Protein AF-A0A812NFX2-F1 (afdb_monomer_lite)

Foldseek 3Di:
DDDDPVVVVVVVVVVVLVVVLVVVLVVDDLVRLLVQLVVLQVVLVVCVVVVVLVSSLSSLVSSCVSQVPDDPVCLQSSLVRLLVSLLSNLVSCVVVVVLVVSLVSLVVNVVLVPPPPHPDDLVSNLSSLQSNLSSCVVVVVLVSSLVSLVSSCVSPVPDPVSVVSNVVSVVSVVVVVVVVVVVVVVPPDDDDDPPVVVVVVVVVVVVVVVVVVVVVVVVVVVVVVVVVVVVVVVVVVVVVVVPPDPVVVVLLVVLLVLAAPDQFLAKWAFLLVCCAPNRVLLQPLCPVVDALQVRIGRDQFAAEEEFEDNPDHSNLQSLQSLCVQQLVVLLVQLQVQLLVQLVCLLVPVDFFCWDFDQQVVRDTDTFGFDCRSLVRSVVSSVCSSRPPGGRGIYDDLRHSQTPPDPVSNVSSLSSLSNRLLRYQEYEYADDLCQLLALVSLLSLLSSCLSCVVPPDHHYHYAYSNQSVVLQLLLVLLLVVLVCVRPCVPPHDPVSVVVNLVVLLVSLLVVLVVLLVLLVSLVVVLVCLQVPASVSHDDPQVVVDDDPPDDDPGPSVSSLSSCCSRQVHSVSSSVCSSPVVSVVSCVNSPLPNDDLVSQLSSNSSLLSSLSSVLSRCSSSVNPVVSVLSNLLSCLCSNFVVVLLVLVLSLLSNVDHDDPDPVVNSVSSSVSSVVSSVSVVVLVVQLVVLCVVPVVNSNRSSVVSSVVRVVSRCVSVVCSVVDPPPCVVVVVVCVVVVVVVVVVVVVLVVVLVVVQVVCVVVVHDRDPDSVVSVVVVVVVVVVVVVVVVVVVVVVVVVVVVVVVVVVVVVVVVVVVVVVVVVVDPDPDPDPDDDPLRVLVVVLVVVVVVCVVVVPDPDDDDDPVVVVVPPPDPPVPVVVVVVVVVSVVSPDDDDDDDDDDDDDAFEEAEAAAPVVVVVDPPDDDDDDDDDDDDDDDDDPDFDWDDDDDDDPPPDDDPDDDDDDPPPPPHDYTYGDDHDDDQDVSLVVSLVVVVVCVVVVGDYDYDPVRCPDLSSLLSQLVVVVVVVDQLVRSQVVVCVVPVPDDRDPVSSVSSVVVCVVPPD

Sequence (1060 aa):
MTRSFQDYQKEKQEREWKEKVQSRKEAMNNAQRVSRATEFKTIGNDKFKSGNLLEARDYYREAVIYVEDLVDARRKEKVELLMPLYANLAQVYLRVEEHSAAEDVCNKALTLAEVPRNNVSSSLRAKAHFRRAVARRVLGKAEEARDDLQTVLKMQPDHAEVQKELAAVRAILSDRAKQAKEAWGGFLQRPAADKEAREERDRKAQEKRQKAAERRQERLRKAEERQQMQVRVLDDEKSARAHLNPHMKHLAEFISRMTAIRPEIQRSTRAASVLWGLGHILRDGGTSGKSFYHLSRVAEALDEFWSHSWQEHAWRKIAALVVLKNGPAAAVLGTLAALIAAALKSAGFLPGYVKPSIDHVGHHHYYEFSLWALGAGVLGACLTLVFWRSQSSVFLDKVCINQEDDQLKAEGILSIGGFLRSSKSLLVLWDPTYVQRLWCVFEYAAFVKSHEDQKKMLLKIRPTFLGPCTLAIAFGSMVVMITELVIHTFFDHHGLLAFAGVGVVGFFFGTAAFQNYYDSVRQLQVVLANFKLDETKCTCCEMGHDEEEEPQCDRQVVMECVHRWFGSVESFEKVVCTTVSAGLTSQLGQYSFPYRWLLGATTPILWAQLDMVAARFKGGDNHGGVVAFILALAMWLVAFPTVFVCWVCLASMLRRTRYRVLDFLLTLSATIITVGLAAGMHFYQLLCNHLFHDDHLSGVLLFFGTFLAAALDAFEKLSKGKMLYEAREREMEPVRKKELEKTQTLELEQKLLNIIDECKGKPKTEKLEDFMKQREARAWDQSAELDQKKKVLEKVKKEEQWSQDDAWRDQRLEHRKQIQARGQVQTPQMWEAKQVDRWCQQRLRDLLVPLTVQAESPLPSELSAVLEDTKGLGQHIHSVKQSLRAMSAPAADDEALLPSLVAPGLYLGTAEHARCRCALHEYERPLDPSEGCAPIRAIINVSSTEPNHFANANPANAELDDDERSLCFQYHRCILEDGEQALAQAACFAEQQLRAKRPLLVHEGAEQSGQASAVIAALLVRQQWTADEAVKAIQKRRPCASPSSAVLASLARLETENGN

Radius of gyration: 44.45 Å; chains: 1; bounding box: 85×105×127 Å

Secondary structure (DSSP, 8-state):
-PPPHHHHHHHHHHHHHHHHHHHHHHTS-HHHHHHHHHHHHHHHHHHHHTT-HHHHHHHHHHHHHHHTT--GGGHHHHHHHHHHHHHHHHHHHHHTT-HHHHHHHHHHHHHHHHSTTS---HHHHHHHHHHHHHHHHHTT-HHHHHHHHHHHHHH-TT-HHHHHHHHHHHHHHHHHHHHHHHHHHTTS---S-TTHHHHHHHHHHHHHHHHHHHHHHHHHHHHHHHHHHHHHHHHHHHHHHTT--HHHHHHHHHHHTT--SSGGG-EEEEHHHHHHHHHHHHH--STT----GGG-EE-S-BSEEEEE-SSS-HHHHHHHHHHHHHHHHHHHHHHHHHHHHHHHHHHT-S--EEEEEE-TTS-EEEEEE-SHHHHHHHHHHHHHHHH-----EEE-HHHHS-SS-HHHHHHHHHTHHHHHHTBSEEEEEE-TTGGGBHHHHHHHHHHHHHTTT-TT-EEEEEETTHHHHHHHHHHHHHHHHHHHHHHHHH--HHHHHHHHHHHHHHHHHHHHHHHHHHHHHHHHHHHHHT--STTSB-HHHHT---TTS----HHHHHHHHHHHHHSSHHHHHHHIIIIIHHHHHHHHHS-SS-HHHHHHHTHHHHHHHHHHHHHHHHTT-HHHHHHHHHHHHHIIIIIHHHHHHHHHHHHHHS---S-HHHHHHHHHHHHHHHHHHHHHHHHHHHHHHHHTSS-HHHHHHHHHHHHHHHHHHHHHHHHH-S-HHHHHHHHHHHHHHHHHHHHHHHHHHHHHHHHHHHHTTPPP--SHHHHHHHHHHHHHHHHHHHHHHHHHHHHHHHHHHHHHHHHHHHHHHHHHHHHHH--S----S---HHHHHHHHHHHHHHHHSGGGT---SPPPHHHHHHHSS-TTHHHHHHHHHHHHHHHTS--------PPP----EE----HHHHHTS--------------------------S-S--TT--S-TTS----GGGTT--PPEE-----STTHHHHHHHHHHHHHHHTTPPP---TTGGG-HHHHHHHHHHHHTTT--HHHHHHHHHHH-TT----HHHHHHHHHHHHH---

Structure (mmCIF, N/CA/C/O backbone):
data_AF-A0A812NFX2-F1
#
_entry.id   AF-A0A812NFX2-F1
#
loop_
_atom_site.group_PDB
_atom_site.id
_atom_site.type_symbol
_atom_site.label_atom_id
_atom_site.label_alt_id
_atom_site.label_comp_id
_atom_site.label_asym_id
_atom_site.label_entity_id
_atom_site.label_seq_id
_atom_site.pdbx_PDB_ins_code
_atom_site.Cartn_x
_atom_site.Cartn_y
_atom_site.Cartn_z
_atom_site.occupancy
_atom_site.B_iso_or_equiv
_atom_site.auth_seq_id
_atom_site.auth_comp_id
_atom_site.auth_asym_id
_atom_site.auth_atom_id
_atom_site.pdbx_PDB_model_num
ATOM 1 N N . MET A 1 1 ? -33.676 12.370 26.900 1.00 40.47 1 MET A N 1
ATOM 2 C CA . MET A 1 1 ? -34.423 13.572 26.467 1.00 40.47 1 MET A CA 1
ATOM 3 C C . MET A 1 1 ? -34.446 13.587 24.953 1.00 40.47 1 MET A C 1
ATOM 5 O O . MET A 1 1 ? -33.394 13.707 24.341 1.00 40.47 1 MET A O 1
ATOM 9 N N . THR A 1 2 ? -35.612 13.383 24.354 1.00 40.31 2 THR A N 1
ATOM 10 C CA . THR A 1 2 ? -35.827 13.489 22.906 1.00 40.31 2 THR A CA 1
ATOM 11 C C . THR A 1 2 ? -35.716 14.956 22.485 1.00 40.31 2 THR A C 1
ATOM 13 O O . THR A 1 2 ? -36.439 15.799 23.013 1.00 40.31 2 THR A O 1
ATOM 16 N N . ARG A 1 3 ? -34.775 15.269 21.582 1.00 54.91 3 ARG A N 1
ATOM 17 C CA . ARG A 1 3 ? -34.592 16.617 21.008 1.00 54.91 3 ARG A CA 1
ATOM 18 C C . ARG A 1 3 ? -35.881 17.069 20.318 1.00 54.91 3 ARG A C 1
ATOM 20 O O . ARG A 1 3 ? -36.494 16.275 19.606 1.00 54.91 3 ARG A O 1
ATOM 27 N N . SER A 1 4 ? -36.282 18.327 20.508 1.00 69.69 4 SER A N 1
ATOM 28 C CA . SER A 1 4 ? -37.483 18.849 19.855 1.00 69.69 4 SER A CA 1
ATOM 29 C C . SER A 1 4 ? -37.223 19.104 18.365 1.00 69.69 4 SER A C 1
ATOM 31 O O . SER A 1 4 ? -36.119 19.472 17.956 1.00 69.69 4 SER A O 1
ATOM 33 N N . PHE A 1 5 ? -38.252 18.941 17.532 1.00 63.00 5 PHE A N 1
ATOM 34 C CA . PHE A 1 5 ? -38.177 19.250 16.099 1.00 63.00 5 PHE A CA 1
ATOM 35 C C . PHE A 1 5 ? -37.795 20.719 15.839 1.00 63.00 5 PHE A C 1
ATOM 37 O O . PHE A 1 5 ? -37.120 21.024 14.859 1.00 63.00 5 PHE A O 1
ATOM 44 N N . GLN A 1 6 ? -38.165 21.630 16.743 1.00 66.06 6 GLN A N 1
ATOM 45 C CA . GLN A 1 6 ? -37.814 23.047 16.646 1.00 66.06 6 GLN A CA 1
ATOM 46 C C . GLN A 1 6 ? -36.313 23.289 16.856 1.00 66.06 6 GLN A C 1
ATOM 48 O O . GLN A 1 6 ? -35.727 24.102 16.140 1.00 66.06 6 GLN A O 1
ATOM 53 N N . ASP A 1 7 ? -35.673 22.548 17.765 1.00 70.75 7 ASP A N 1
ATOM 54 C CA . ASP A 1 7 ? -34.221 22.628 17.976 1.00 70.75 7 ASP A CA 1
ATOM 55 C C . ASP A 1 7 ? -33.459 22.095 16.759 1.00 70.75 7 ASP A C 1
ATOM 57 O O . ASP A 1 7 ? -32.489 22.706 16.312 1.00 70.75 7 ASP A O 1
ATOM 61 N N . TYR A 1 8 ? -33.959 21.011 16.157 1.00 71.06 8 TYR A N 1
ATOM 62 C CA . TYR A 1 8 ? -33.409 20.470 14.914 1.00 71.06 8 TYR A CA 1
ATOM 63 C C . TYR A 1 8 ? -33.505 21.472 13.750 1.00 71.06 8 TYR A C 1
ATOM 65 O O . TYR A 1 8 ? -32.538 21.644 13.007 1.00 71.06 8 TYR A O 1
ATOM 73 N N . GLN A 1 9 ? -34.640 22.166 13.596 1.00 68.69 9 GLN A N 1
ATOM 74 C CA . GLN A 1 9 ? -34.814 23.176 12.544 1.00 68.69 9 GLN A CA 1
ATOM 75 C C . GLN A 1 9 ? -33.893 24.387 12.748 1.00 68.69 9 GLN A C 1
ATOM 77 O O . GLN A 1 9 ? -33.271 24.841 11.788 1.00 68.69 9 GLN A O 1
ATOM 82 N N . LYS A 1 10 ? -33.733 24.869 13.988 1.00 74.62 10 LYS A N 1
ATOM 83 C CA . LYS A 1 10 ? -32.780 25.947 14.309 1.00 74.62 10 LYS A CA 1
ATOM 84 C C . LYS A 1 10 ? -31.335 25.535 14.012 1.00 74.62 10 LYS A C 1
ATOM 86 O O . LYS A 1 10 ? -30.598 26.296 13.392 1.00 74.62 10 LYS A O 1
ATOM 91 N N . GLU A 1 11 ? -30.939 24.316 14.380 1.00 79.31 11 GLU A N 1
ATOM 92 C CA . GLU A 1 11 ? -29.601 23.779 14.095 1.00 79.31 11 GLU A CA 1
ATOM 93 C C . GLU A 1 11 ? -29.364 23.579 12.588 1.00 79.31 11 GLU A C 1
ATOM 95 O O . GLU A 1 11 ? -28.253 23.771 12.090 1.00 79.31 11 GLU A O 1
ATOM 100 N N . LYS A 1 12 ? -30.403 23.202 11.834 1.00 79.38 12 LYS A N 1
ATOM 101 C CA . LYS A 1 12 ? -30.345 23.104 10.372 1.00 79.38 12 LYS A CA 1
ATOM 102 C C . LYS A 1 12 ? -30.145 24.478 9.723 1.00 79.38 12 LYS A C 1
ATOM 104 O O . LYS A 1 12 ? -29.221 24.629 8.931 1.00 79.38 12 LYS A O 1
ATOM 109 N N . GLN A 1 13 ? -30.940 25.480 10.101 1.00 79.12 13 GLN A N 1
ATOM 110 C CA . GLN A 1 13 ? -30.811 26.847 9.576 1.00 79.12 13 GLN A CA 1
ATOM 111 C C . GLN A 1 13 ? -29.442 27.463 9.895 1.00 79.12 13 GLN A C 1
ATOM 113 O O . GLN A 1 13 ? -28.831 28.103 9.041 1.00 79.12 13 GLN A O 1
ATOM 118 N N . GLU A 1 14 ? -28.924 27.222 11.098 1.00 83.50 14 GLU A N 1
ATOM 119 C CA . GLU A 1 14 ? -27.600 27.686 11.517 1.00 83.50 14 GLU A CA 1
ATOM 120 C C . GLU A 1 14 ? -26.467 27.016 10.714 1.00 83.50 14 GLU A C 1
ATOM 122 O O . GLU A 1 14 ? -25.495 27.681 10.349 1.00 83.50 14 GLU A O 1
ATOM 127 N N . ARG A 1 15 ? -26.592 25.720 10.384 1.00 81.81 15 ARG A N 1
ATOM 128 C CA . ARG A 1 15 ? -25.642 25.015 9.501 1.00 81.81 15 ARG A CA 1
ATOM 129 C C . ARG A 1 15 ? -25.664 25.574 8.081 1.00 81.81 15 ARG A C 1
ATOM 131 O O . ARG A 1 15 ? -24.612 25.947 7.570 1.00 81.81 15 ARG A O 1
ATOM 138 N N . GLU A 1 16 ? -26.848 25.715 7.491 1.00 86.25 16 GLU A N 1
ATOM 139 C CA . GLU A 1 16 ? -27.010 26.269 6.140 1.00 86.25 16 GLU A CA 1
ATOM 140 C C . GLU A 1 16 ? -26.494 27.715 6.042 1.00 86.25 16 GLU A C 1
ATOM 142 O O . GLU A 1 16 ? -25.888 28.104 5.041 1.00 86.25 16 GLU A O 1
ATOM 147 N N . TRP A 1 17 ? -26.701 28.529 7.085 1.00 89.38 17 TRP A N 1
ATOM 148 C CA . TRP A 1 17 ? -26.154 29.884 7.153 1.00 89.38 17 TRP A CA 1
ATOM 149 C C . TRP A 1 17 ? -24.618 29.875 7.192 1.00 89.38 17 TRP A C 1
ATOM 151 O O . TRP A 1 17 ? -23.989 30.584 6.402 1.00 89.38 17 TRP A O 1
ATOM 161 N N . LYS A 1 18 ? -23.999 29.030 8.031 1.00 86.06 18 LYS A N 1
ATOM 162 C CA . LYS A 1 18 ? -22.531 28.900 8.096 1.00 86.06 18 LYS A CA 1
ATOM 163 C C . LYS A 1 18 ? -21.926 28.431 6.776 1.00 86.06 18 LYS A C 1
ATOM 165 O O . LYS A 1 18 ? -20.915 28.986 6.357 1.00 86.06 18 LYS A O 1
ATOM 170 N N . GLU A 1 19 ? -22.540 27.456 6.110 1.00 87.00 19 GLU A N 1
ATOM 171 C CA . GLU A 1 19 ? -22.087 26.960 4.804 1.00 87.00 19 GLU A CA 1
ATOM 172 C C . GLU A 1 19 ? -22.129 28.062 3.736 1.00 87.00 19 GLU A C 1
ATOM 174 O O . GLU A 1 19 ? -21.158 28.251 3.001 1.00 87.00 19 GLU A O 1
ATOM 179 N N . LYS A 1 20 ? -23.203 28.865 3.698 1.00 90.19 20 LYS A N 1
ATOM 180 C CA . LYS A 1 20 ? -23.312 30.015 2.782 1.00 90.19 20 LYS A CA 1
ATOM 181 C C . LYS A 1 20 ? -22.230 31.064 3.037 1.00 90.19 20 LYS A C 1
ATOM 183 O O . LYS A 1 20 ? -21.636 31.574 2.087 1.00 90.19 20 LYS A O 1
ATOM 188 N N . VAL A 1 21 ? -21.965 31.388 4.302 1.00 87.88 21 VAL A N 1
ATOM 189 C CA . VAL A 1 21 ? -20.911 32.344 4.678 1.00 87.88 21 VAL A CA 1
ATOM 190 C C . VAL A 1 21 ? -19.523 31.800 4.328 1.00 87.88 21 VAL A C 1
ATOM 192 O O . VAL A 1 21 ? -18.692 32.529 3.784 1.00 87.88 21 VAL A O 1
ATOM 195 N N . GLN A 1 22 ? -19.276 30.516 4.585 1.00 87.12 22 GLN A N 1
ATOM 196 C CA . GLN A 1 22 ? -18.002 29.866 4.291 1.00 87.12 22 GLN A CA 1
ATOM 197 C C . GLN A 1 22 ? -17.734 29.790 2.779 1.00 87.12 22 GLN A C 1
ATOM 199 O O . GLN A 1 22 ? -16.638 30.124 2.337 1.00 87.12 22 GLN A O 1
ATOM 204 N N . SER A 1 23 ? -18.748 29.475 1.971 1.00 88.94 23 SER A N 1
ATOM 205 C CA . SER A 1 23 ? -18.637 29.498 0.507 1.00 88.94 23 SER A CA 1
ATOM 206 C C . SER A 1 23 ? -18.289 30.897 -0.028 1.00 88.94 23 SER A C 1
ATOM 208 O O . SER A 1 23 ? -17.394 31.043 -0.861 1.00 88.94 23 SER A O 1
ATOM 210 N N . ARG A 1 24 ? -18.917 31.961 0.502 1.00 90.50 24 ARG A N 1
ATOM 211 C CA . ARG A 1 24 ? -18.566 33.353 0.150 1.00 90.50 24 ARG A CA 1
ATOM 212 C C . ARG A 1 24 ? -17.139 33.708 0.555 1.00 90.50 24 ARG A C 1
ATOM 214 O O . ARG A 1 24 ? -16.441 34.382 -0.197 1.00 90.50 24 ARG A O 1
ATOM 221 N N . LYS A 1 25 ? -16.707 33.260 1.735 1.00 89.25 25 LYS A N 1
ATOM 222 C CA . LYS A 1 25 ? -15.344 33.456 2.236 1.00 89.25 25 LYS A CA 1
ATOM 223 C C . LYS A 1 25 ? -14.304 32.821 1.314 1.00 89.25 25 LYS A C 1
ATOM 225 O O . LYS A 1 25 ? -13.288 33.454 1.048 1.00 89.25 25 LYS A O 1
ATOM 230 N N . GLU A 1 26 ? -14.555 31.607 0.834 1.00 87.75 26 GLU A N 1
ATOM 231 C CA . GLU A 1 26 ? -13.659 30.871 -0.069 1.00 87.75 26 GLU A CA 1
ATOM 232 C C . GLU A 1 26 ? -13.561 31.512 -1.461 1.00 87.75 26 GLU A C 1
ATOM 234 O O . GLU A 1 26 ? -12.518 31.423 -2.105 1.00 87.75 26 GLU A O 1
ATOM 239 N N . ALA A 1 27 ? -14.600 32.232 -1.894 1.00 88.06 27 ALA A N 1
ATOM 240 C CA . ALA A 1 27 ? -14.597 32.993 -3.143 1.00 88.06 27 ALA A CA 1
ATOM 241 C C . ALA A 1 27 ? -13.811 34.324 -3.074 1.00 88.06 27 ALA A C 1
ATOM 243 O O . ALA A 1 27 ? -13.576 34.945 -4.111 1.00 88.06 27 ALA A O 1
ATOM 244 N N . MET A 1 28 ? -13.414 34.786 -1.881 1.00 88.44 28 MET A N 1
ATOM 245 C CA . MET A 1 28 ? -12.726 36.067 -1.674 1.00 88.44 28 MET A CA 1
ATOM 246 C C . MET A 1 28 ? -11.259 35.869 -1.273 1.00 88.44 28 MET A C 1
ATOM 248 O O . MET A 1 28 ? -10.932 35.072 -0.395 1.00 88.44 28 MET A O 1
ATOM 252 N N . ASN A 1 29 ? -10.355 36.670 -1.842 1.00 88.94 29 ASN A N 1
ATOM 253 C CA . ASN A 1 29 ? -8.959 36.686 -1.400 1.00 88.94 29 ASN A CA 1
ATOM 254 C C . ASN A 1 29 ? -8.804 37.387 -0.032 1.00 88.94 29 ASN A C 1
ATOM 256 O O . ASN A 1 29 ? -9.693 38.104 0.433 1.00 88.94 29 ASN A O 1
ATOM 260 N N . ASN A 1 30 ? -7.653 37.229 0.630 1.00 88.19 30 ASN A N 1
ATOM 261 C CA . ASN A 1 30 ? -7.443 37.792 1.971 1.00 88.19 30 ASN A CA 1
ATOM 262 C C . ASN A 1 30 ? -7.656 39.320 2.028 1.00 88.19 30 ASN A C 1
ATOM 264 O O . ASN A 1 30 ? -8.189 39.824 3.019 1.00 88.19 30 ASN A O 1
ATOM 268 N N . ALA A 1 31 ? -7.255 40.077 1.000 1.00 86.38 31 ALA A N 1
ATOM 269 C CA . ALA A 1 31 ? -7.423 41.535 0.955 1.00 86.38 31 ALA A CA 1
ATOM 270 C C . ALA A 1 31 ? -8.904 41.936 0.869 1.00 86.38 31 ALA A C 1
ATOM 272 O O . ALA A 1 31 ? -9.365 42.767 1.653 1.00 86.38 31 ALA A O 1
ATOM 273 N N . GLN A 1 32 ? -9.659 41.268 -0.004 1.00 90.12 32 GLN A N 1
ATOM 274 C CA . GLN A 1 32 ? -11.106 41.424 -0.148 1.00 90.12 32 GLN A CA 1
ATOM 275 C C . GLN A 1 32 ? -11.839 41.058 1.144 1.00 90.12 32 GLN A C 1
ATOM 277 O O . GLN A 1 32 ? -12.713 41.802 1.578 1.00 90.12 32 GLN A O 1
ATOM 282 N N . ARG A 1 33 ? -11.431 39.976 1.820 1.00 91.25 33 ARG A N 1
ATOM 283 C CA . ARG A 1 33 ? -12.002 39.557 3.111 1.00 91.25 33 ARG A CA 1
ATOM 284 C C . ARG A 1 33 ? -11.845 40.621 4.201 1.00 91.25 33 ARG A C 1
ATOM 286 O O . ARG A 1 33 ? -12.795 40.888 4.929 1.00 91.25 33 ARG A O 1
ATOM 293 N N . VAL A 1 34 ? -10.679 41.265 4.289 1.00 90.25 34 VAL A N 1
ATOM 294 C CA . VAL A 1 34 ? -10.426 42.363 5.244 1.00 90.25 34 VAL A CA 1
ATOM 295 C C . VAL A 1 34 ? -11.266 43.603 4.921 1.00 90.25 34 VAL A C 1
ATOM 297 O O . VAL A 1 34 ? -11.869 44.191 5.822 1.00 90.25 34 VAL A O 1
ATOM 300 N N . SER A 1 35 ? -11.353 43.977 3.642 1.00 91.31 35 SER A N 1
ATOM 301 C CA . SER A 1 35 ? -12.195 45.092 3.191 1.00 91.31 35 SER A CA 1
ATOM 302 C C . SER A 1 35 ? -13.673 44.836 3.512 1.00 91.31 35 SER A C 1
ATOM 304 O O . SER A 1 35 ? -14.321 45.663 4.156 1.00 91.31 35 SER A O 1
ATOM 306 N N . ARG A 1 36 ? -14.169 43.634 3.195 1.00 91.81 36 ARG A N 1
ATOM 307 C CA . ARG A 1 36 ? -15.553 43.222 3.450 1.00 91.81 36 ARG A CA 1
ATOM 308 C C . ARG A 1 36 ? -15.883 43.140 4.938 1.00 91.81 36 ARG A C 1
ATOM 310 O O . ARG A 1 36 ? -16.940 43.596 5.357 1.00 91.81 36 ARG A O 1
ATOM 317 N N . ALA A 1 37 ? -14.975 42.619 5.762 1.00 92.62 37 ALA A N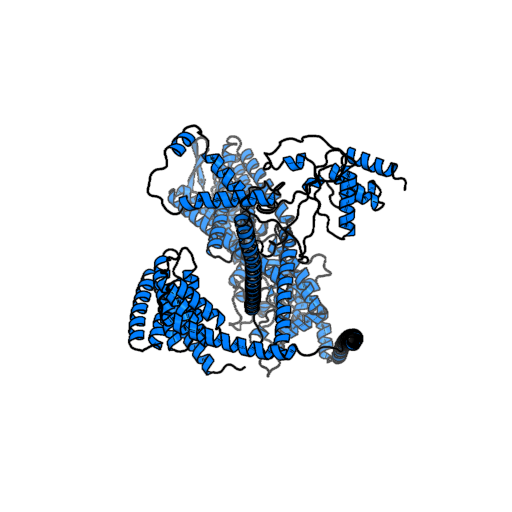 1
ATOM 318 C CA . ALA A 1 37 ? -15.154 42.600 7.213 1.00 92.62 37 ALA A CA 1
ATOM 319 C C . ALA A 1 37 ? -15.196 44.015 7.814 1.00 92.62 37 ALA A C 1
ATOM 321 O O . ALA A 1 37 ? -15.937 44.263 8.766 1.00 92.62 37 ALA A O 1
ATOM 322 N N . THR A 1 38 ? -14.442 44.961 7.248 1.00 93.12 38 THR A N 1
ATOM 323 C CA . THR A 1 38 ? -14.473 46.370 7.670 1.00 93.12 38 THR A CA 1
ATOM 324 C C . THR A 1 38 ? -15.814 47.020 7.328 1.00 93.12 38 THR A C 1
ATOM 326 O O . THR A 1 38 ? -16.403 47.674 8.189 1.00 93.12 38 THR A O 1
ATOM 329 N N . GLU A 1 39 ? -16.333 46.774 6.124 1.00 94.06 39 GLU A N 1
ATOM 330 C CA . GLU A 1 39 ? -17.668 47.207 5.693 1.00 94.06 39 GLU A CA 1
ATOM 331 C C . GLU A 1 39 ? -18.770 46.611 6.589 1.00 94.06 39 GLU A C 1
ATOM 333 O O . GLU A 1 39 ? -19.646 47.321 7.085 1.00 94.06 39 GLU A O 1
ATOM 338 N N . PHE A 1 40 ? -18.695 45.315 6.894 1.00 93.62 40 PHE A N 1
ATOM 339 C CA . PHE A 1 40 ? -19.673 44.655 7.763 1.00 93.62 40 PHE A CA 1
ATOM 340 C C . PHE A 1 40 ? -19.597 45.141 9.207 1.00 93.62 40 PHE A C 1
ATOM 342 O O . PHE A 1 40 ? -20.630 45.277 9.861 1.00 93.62 40 PHE A O 1
ATOM 349 N N . LYS A 1 41 ? -18.406 45.503 9.699 1.00 93.94 41 LYS A N 1
ATOM 350 C CA . LYS A 1 41 ? -18.264 46.190 10.987 1.00 93.94 41 LYS A CA 1
ATOM 351 C C . LYS A 1 41 ? -19.000 47.533 10.981 1.00 93.94 41 LYS A C 1
ATOM 353 O O . LYS A 1 41 ? -19.659 47.855 11.968 1.00 93.94 41 LYS A O 1
ATOM 358 N N . THR A 1 42 ? -18.887 48.320 9.907 1.00 94.62 42 THR A N 1
ATOM 359 C CA . THR A 1 42 ? -19.587 49.612 9.795 1.00 94.62 42 THR A CA 1
ATOM 360 C C . THR A 1 42 ? -21.100 49.435 9.711 1.00 94.62 42 THR A C 1
ATOM 362 O O . THR A 1 42 ? -21.808 50.028 10.520 1.00 94.62 42 THR A O 1
ATOM 365 N N . ILE A 1 43 ? -21.587 48.521 8.866 1.00 92.69 43 ILE A N 1
ATOM 366 C CA . ILE A 1 43 ? -23.021 48.210 8.746 1.00 92.69 43 ILE A CA 1
ATOM 367 C C . ILE A 1 43 ? -23.572 47.696 10.081 1.00 92.69 43 ILE A C 1
ATOM 369 O O . ILE A 1 43 ? -24.615 48.156 10.542 1.00 92.69 43 ILE A O 1
ATOM 373 N N . GLY A 1 44 ? -22.850 46.791 10.747 1.00 93.44 44 GLY A N 1
ATOM 374 C CA . GLY A 1 44 ? -23.221 46.283 12.065 1.00 93.44 44 GLY A CA 1
ATOM 375 C C . GLY A 1 44 ? -23.349 47.399 13.104 1.00 93.44 44 GLY A C 1
ATOM 376 O O . GLY A 1 44 ? -24.304 47.403 13.878 1.00 93.44 44 GLY A O 1
ATOM 377 N N . ASN A 1 45 ? -22.452 48.395 13.085 1.00 93.56 45 ASN A N 1
ATOM 378 C CA . ASN A 1 45 ? -22.537 49.555 13.979 1.00 93.56 45 ASN A CA 1
ATOM 379 C C . ASN A 1 45 ? -23.777 50.416 13.697 1.00 93.56 45 ASN A C 1
ATOM 381 O O . ASN A 1 45 ? -24.416 50.882 14.642 1.00 93.56 45 ASN A O 1
ATOM 385 N N . ASP A 1 46 ? -24.131 50.618 12.430 1.00 94.31 46 ASP A N 1
ATOM 386 C CA . ASP A 1 46 ? -25.300 51.415 12.045 1.00 94.31 46 ASP A CA 1
ATOM 387 C C . ASP A 1 46 ? -26.607 50.697 12.400 1.00 94.31 46 ASP A C 1
ATOM 389 O O . ASP A 1 46 ? -27.531 51.302 12.951 1.00 94.31 46 ASP A O 1
ATOM 393 N N . LYS A 1 47 ? -26.660 49.376 12.198 1.00 92.50 47 LYS A N 1
ATOM 394 C CA . LYS A 1 47 ? -27.786 48.530 12.617 1.00 92.50 47 LYS A CA 1
ATOM 395 C C . LYS A 1 47 ? -27.926 48.460 14.133 1.00 92.50 47 LYS A C 1
ATOM 397 O O . LYS A 1 47 ? -29.040 48.563 14.642 1.00 92.50 47 LYS A O 1
ATOM 402 N N . PHE A 1 48 ? -26.811 48.389 14.861 1.00 92.81 48 PHE A N 1
ATOM 403 C CA . PHE A 1 48 ? -26.805 48.438 16.321 1.00 92.81 48 PHE A CA 1
ATOM 404 C C . PHE A 1 48 ? -27.354 49.767 16.859 1.00 92.81 48 PHE A C 1
ATOM 406 O O . PHE A 1 48 ? -28.128 49.770 17.817 1.00 92.81 48 PHE A O 1
ATOM 413 N N . LYS A 1 49 ? -26.990 50.896 16.232 1.00 92.00 49 LYS A N 1
ATOM 414 C CA . LYS A 1 49 ? -27.534 52.226 16.568 1.00 92.00 49 LYS A CA 1
ATOM 415 C C . LYS A 1 49 ? -29.019 52.353 16.227 1.00 92.00 49 LYS A C 1
ATOM 417 O O . LYS A 1 49 ? -29.751 52.981 16.979 1.00 92.00 49 LYS A O 1
ATOM 422 N N . SER A 1 50 ? -29.454 51.724 15.136 1.00 90.12 50 SER A N 1
ATOM 423 C CA . SER A 1 50 ? -30.852 51.727 14.681 1.00 90.12 50 SER A CA 1
ATOM 424 C C . SER A 1 50 ? -31.772 50.813 15.505 1.00 90.12 50 SER A C 1
ATOM 426 O O . SER A 1 50 ? -32.961 50.742 15.224 1.00 90.12 50 SER A O 1
ATOM 428 N N . GLY A 1 51 ? -31.245 50.090 16.503 1.00 89.12 51 GLY A N 1
ATOM 429 C CA . GLY A 1 51 ? -32.019 49.167 17.343 1.00 89.12 51 GLY A CA 1
ATOM 430 C C . GLY A 1 51 ? -32.234 47.770 16.743 1.00 89.12 51 GLY A C 1
ATOM 431 O O . GLY A 1 51 ? -32.756 46.893 17.428 1.00 89.12 51 GLY A O 1
ATOM 432 N N . ASN A 1 52 ? -31.764 47.510 15.517 1.00 91.88 52 ASN A N 1
ATOM 433 C CA . ASN A 1 52 ? -31.869 46.207 14.851 1.00 91.88 52 ASN A CA 1
ATOM 434 C C . ASN A 1 52 ? -30.769 45.250 15.342 1.00 91.88 52 ASN A C 1
ATOM 436 O O . ASN A 1 52 ? -29.786 44.981 14.647 1.00 91.88 52 ASN A O 1
ATOM 440 N N . LEU A 1 53 ? -30.925 44.742 16.567 1.00 89.75 53 LEU A N 1
ATOM 441 C CA . LEU A 1 53 ? -29.898 43.952 17.256 1.00 89.75 53 LEU A CA 1
ATOM 442 C C . LEU A 1 53 ? -29.585 42.612 16.573 1.00 89.75 53 LEU A C 1
ATOM 444 O O . LEU A 1 53 ? -28.421 42.223 16.522 1.00 89.75 53 LEU A O 1
ATOM 448 N N . LEU A 1 54 ? -30.591 41.922 16.025 1.00 88.44 54 LEU A N 1
ATOM 449 C CA . LEU A 1 54 ? -30.402 40.622 15.364 1.00 88.44 54 LEU A CA 1
ATOM 450 C C . LEU A 1 54 ? -29.653 40.756 14.031 1.00 88.44 54 LEU A C 1
ATOM 452 O O . LEU A 1 54 ? -28.716 40.005 13.781 1.00 88.44 54 LEU A O 1
ATOM 456 N N . GLU A 1 55 ? -29.979 41.766 13.221 1.00 88.12 55 GLU A N 1
ATOM 457 C CA . GLU A 1 55 ? -29.225 42.051 11.991 1.00 88.12 55 GLU A CA 1
ATOM 458 C C . GLU A 1 55 ? -27.781 42.453 12.317 1.00 88.12 55 GLU A C 1
ATOM 460 O O . GLU A 1 55 ? -26.840 41.973 11.687 1.00 88.12 55 GLU A O 1
ATOM 465 N N . ALA A 1 56 ? -27.585 43.293 13.342 1.00 91.81 56 ALA A N 1
ATOM 466 C CA . ALA A 1 56 ? -26.250 43.671 13.799 1.00 91.81 56 ALA A CA 1
ATOM 467 C C . ALA A 1 56 ? -25.435 42.446 14.247 1.00 91.81 56 ALA A C 1
ATOM 469 O O . ALA A 1 56 ? -24.259 42.333 13.898 1.00 91.81 56 ALA A O 1
ATOM 470 N N . ARG A 1 57 ? -26.063 41.508 14.974 1.00 92.88 57 ARG A N 1
ATOM 471 C CA . ARG A 1 57 ? -25.450 40.232 15.367 1.00 92.88 57 ARG A CA 1
ATOM 472 C C . ARG A 1 57 ? -24.932 39.488 14.142 1.00 92.88 57 ARG A C 1
ATOM 474 O O . ARG A 1 57 ? -23.765 39.110 14.124 1.00 92.88 57 ARG A O 1
ATOM 481 N N . ASP A 1 58 ? -25.771 39.294 13.133 1.00 90.94 58 ASP A N 1
ATOM 482 C CA . ASP A 1 58 ? -25.436 38.454 11.985 1.00 90.94 58 ASP A CA 1
ATOM 483 C C . ASP A 1 58 ? -24.307 39.078 11.141 1.00 90.94 58 ASP A C 1
ATOM 485 O O . ASP A 1 58 ? -23.354 38.376 10.793 1.00 90.94 58 ASP A O 1
ATOM 489 N N . TYR A 1 59 ? -24.311 40.405 10.942 1.00 93.44 59 TYR A N 1
ATOM 490 C CA . TYR A 1 59 ? -23.199 41.114 10.288 1.00 93.44 59 TYR A CA 1
ATOM 491 C C . TYR A 1 59 ? -21.882 41.010 11.066 1.00 93.44 59 TYR A C 1
ATOM 493 O O . TYR A 1 59 ? -20.828 40.784 10.465 1.00 93.44 59 TYR A O 1
ATOM 501 N N . TYR A 1 60 ? -21.907 41.138 12.398 1.00 94.94 60 TYR A N 1
ATOM 502 C CA . TYR A 1 60 ? -20.697 40.962 13.204 1.00 94.94 60 TYR A CA 1
ATOM 503 C C . TYR A 1 60 ? -20.199 39.514 13.189 1.00 94.94 60 TYR A C 1
ATOM 505 O O . TYR A 1 60 ? -18.992 39.295 13.092 1.00 94.94 60 TYR A O 1
ATOM 513 N N . ARG A 1 61 ? -21.098 38.522 13.251 1.00 94.06 61 ARG A N 1
ATOM 514 C CA . ARG A 1 61 ? -20.736 37.097 13.180 1.00 94.06 61 ARG A CA 1
ATOM 515 C C . ARG A 1 61 ? -20.095 36.754 11.836 1.00 94.06 61 ARG A C 1
ATOM 517 O O . ARG A 1 61 ? -19.064 36.086 11.813 1.00 94.06 61 ARG A O 1
ATOM 524 N N . GLU A 1 62 ? -20.657 37.248 10.735 1.00 93.62 62 GLU A N 1
ATOM 525 C CA . GLU A 1 62 ? -20.099 37.051 9.394 1.00 93.62 62 GLU A CA 1
ATOM 526 C C . GLU A 1 62 ? -18.723 37.731 9.252 1.00 93.62 62 GLU A C 1
ATOM 528 O O . GLU A 1 62 ? -17.769 37.117 8.772 1.00 93.62 62 GLU A O 1
ATOM 533 N N . ALA A 1 63 ? -18.571 38.957 9.769 1.00 93.88 63 ALA A N 1
ATOM 534 C CA . ALA A 1 63 ? -17.289 39.664 9.776 1.00 93.88 63 ALA A CA 1
ATOM 535 C C . ALA A 1 63 ? -16.199 38.929 10.579 1.00 93.88 63 ALA A C 1
ATOM 537 O O . ALA A 1 63 ? -15.042 38.911 10.160 1.00 93.88 63 ALA A O 1
ATOM 538 N N . VAL A 1 64 ? -16.549 38.295 11.707 1.00 93.81 64 VAL A N 1
ATOM 539 C CA . VAL A 1 64 ? -15.609 37.470 12.487 1.00 93.81 64 VAL A CA 1
ATOM 540 C C . VAL A 1 64 ? -15.116 36.280 11.660 1.00 93.81 64 VAL A C 1
ATOM 542 O O . VAL A 1 64 ? -13.906 36.070 11.579 1.00 93.81 64 VAL A O 1
ATOM 545 N N . ILE A 1 65 ? -16.013 35.558 10.975 1.00 92.38 65 ILE A N 1
ATOM 546 C CA . ILE A 1 65 ? -15.657 34.387 10.149 1.00 92.38 65 ILE A CA 1
ATOM 547 C C . ILE A 1 65 ? -14.659 34.760 9.039 1.00 92.38 65 ILE A C 1
ATOM 549 O O . ILE A 1 65 ? -13.745 33.987 8.733 1.00 92.38 65 ILE A O 1
ATOM 553 N N . TYR A 1 66 ? -14.787 35.957 8.457 1.00 91.00 66 TYR A N 1
ATOM 554 C CA . TYR A 1 66 ? -13.868 36.454 7.430 1.00 91.00 66 TYR A CA 1
ATOM 555 C C . TYR A 1 66 ? -12.467 36.797 7.944 1.00 91.00 66 TYR A C 1
ATOM 557 O O . TYR A 1 66 ? -11.545 36.845 7.126 1.00 91.00 66 TYR A O 1
ATOM 565 N N . VAL A 1 67 ? -12.272 37.001 9.249 1.00 90.12 67 VAL A N 1
ATOM 566 C CA . VAL A 1 67 ? -11.006 37.503 9.818 1.00 90.12 67 VAL A CA 1
ATOM 567 C C . VAL A 1 67 ? -10.324 36.484 10.753 1.00 90.12 67 VAL A C 1
ATOM 569 O O . VAL A 1 67 ? -9.100 36.509 10.891 1.00 90.12 67 VAL A O 1
ATOM 572 N N . GLU A 1 68 ? -11.068 35.552 11.362 1.00 89.31 68 GLU A N 1
ATOM 573 C CA . GLU A 1 68 ? -10.586 34.634 12.417 1.00 89.31 68 GLU A CA 1
ATOM 574 C C . GLU A 1 68 ? -9.404 33.734 11.992 1.00 89.31 68 GLU A C 1
ATOM 576 O O . GLU A 1 68 ? -8.496 33.494 12.788 1.00 89.31 68 GLU A O 1
ATOM 581 N N . ASP A 1 69 ? -9.338 33.311 10.730 1.00 86.69 69 ASP A N 1
ATOM 582 C CA . ASP A 1 69 ? -8.309 32.425 10.151 1.00 86.69 69 ASP A CA 1
ATOM 583 C C . ASP A 1 69 ? -7.335 33.140 9.196 1.00 86.69 69 ASP A C 1
ATOM 585 O O . ASP A 1 69 ? -6.626 32.486 8.432 1.00 86.69 69 ASP A O 1
ATOM 589 N N . LEU A 1 70 ? -7.266 34.478 9.217 1.00 84.81 70 LEU A N 1
ATOM 590 C CA . LEU A 1 70 ? -6.240 35.185 8.445 1.00 84.81 70 LEU A CA 1
ATOM 591 C C . LEU A 1 70 ? -4.832 34.738 8.874 1.00 84.81 70 LEU A C 1
ATOM 593 O O . LEU A 1 70 ? -4.543 34.614 10.070 1.00 84.81 70 LEU A O 1
ATOM 597 N N . VAL A 1 71 ? -3.976 34.528 7.867 1.00 78.25 71 VAL A N 1
ATOM 598 C CA . VAL A 1 71 ? -2.574 34.102 8.002 1.00 78.25 71 VAL A CA 1
ATOM 599 C C . VAL A 1 71 ? -1.746 35.078 8.839 1.00 78.25 71 VAL A C 1
ATOM 601 O O . VAL A 1 71 ? -2.010 36.283 8.864 1.00 78.25 71 VAL A O 1
ATOM 604 N N . ASP A 1 72 ? -0.678 34.572 9.458 1.00 70.06 72 ASP A N 1
ATOM 605 C CA . ASP A 1 72 ? 0.202 35.355 10.335 1.00 70.06 72 ASP A CA 1
ATOM 606 C C . ASP A 1 72 ? 0.812 36.598 9.671 1.00 70.06 72 ASP A C 1
ATOM 608 O O . ASP A 1 72 ? 1.010 37.611 10.343 1.00 70.06 72 ASP A O 1
ATOM 612 N N . ALA A 1 73 ? 1.022 36.572 8.350 1.00 68.31 73 ALA A N 1
ATOM 613 C CA . ALA A 1 73 ? 1.512 37.719 7.582 1.00 68.31 73 ALA A CA 1
ATOM 614 C C . ALA A 1 73 ? 0.609 38.971 7.685 1.00 68.31 73 ALA A C 1
ATOM 616 O O . ALA A 1 73 ? 1.089 40.081 7.486 1.00 68.31 73 ALA A O 1
ATOM 617 N N . ARG A 1 74 ? -0.681 38.820 8.036 1.00 79.38 74 ARG A N 1
ATOM 618 C CA . ARG A 1 74 ? -1.636 39.929 8.265 1.00 79.38 74 ARG A CA 1
ATOM 619 C C . ARG A 1 74 ? -2.170 39.964 9.701 1.00 79.38 74 ARG A C 1
ATOM 621 O O . ARG A 1 74 ? -3.269 40.454 9.961 1.00 79.38 74 ARG A O 1
ATOM 628 N N . ARG A 1 75 ? -1.380 39.468 10.660 1.00 81.88 75 ARG A N 1
ATOM 629 C CA . ARG A 1 75 ? -1.715 39.423 12.096 1.00 81.88 75 ARG A CA 1
ATOM 630 C C . ARG A 1 75 ? -2.171 40.771 12.659 1.00 81.88 75 ARG A C 1
ATOM 632 O O . ARG A 1 75 ? -3.114 40.801 13.443 1.00 81.88 75 ARG A O 1
ATOM 639 N N . LYS A 1 76 ? -1.525 41.874 12.268 1.00 84.56 76 LYS A N 1
ATOM 640 C CA . LYS A 1 76 ? -1.879 43.219 12.751 1.00 84.56 76 LYS A CA 1
ATOM 641 C C . LYS A 1 76 ? -3.323 43.578 12.386 1.00 84.56 76 LYS A C 1
ATOM 643 O O . LYS A 1 76 ? -4.119 43.878 13.267 1.00 84.56 76 LYS A O 1
ATOM 648 N N . GLU A 1 77 ? -3.678 43.424 11.114 1.00 84.38 77 GLU A N 1
ATOM 649 C CA . GLU A 1 77 ? -5.024 43.699 10.596 1.00 84.38 77 GLU A CA 1
ATOM 650 C C . GLU A 1 77 ? -6.073 42.757 11.204 1.00 84.38 77 GLU A C 1
ATOM 652 O O . GLU A 1 77 ? -7.179 43.176 11.545 1.00 84.38 77 GLU A O 1
ATOM 657 N N . LYS A 1 78 ? -5.703 41.485 11.411 1.00 88.44 78 LYS A N 1
ATOM 658 C CA . LYS A 1 78 ? -6.533 40.494 12.104 1.00 88.44 78 LYS A CA 1
ATOM 659 C C . LYS A 1 78 ? -6.895 40.945 13.520 1.00 88.44 78 LYS A C 1
ATOM 661 O O . LYS A 1 78 ? -8.066 40.924 13.889 1.00 88.44 78 LYS A O 1
ATOM 666 N N . VAL A 1 79 ? -5.907 41.357 14.314 1.00 87.62 79 VAL A N 1
ATOM 667 C CA . VAL A 1 79 ? -6.116 41.780 15.709 1.00 87.62 79 VAL A CA 1
ATOM 668 C C . VAL A 1 79 ? -6.886 43.102 15.779 1.00 87.62 79 VAL A C 1
ATOM 670 O O . VAL A 1 79 ? -7.823 43.216 16.571 1.00 87.62 79 VAL A O 1
ATOM 673 N N . GLU A 1 80 ? -6.546 44.073 14.926 1.00 87.75 80 GLU A N 1
ATOM 674 C CA . GLU A 1 80 ? -7.206 45.387 14.861 1.00 87.75 80 GLU A CA 1
ATOM 675 C C . GLU A 1 80 ? -8.696 45.294 14.491 1.00 87.75 80 GLU A C 1
ATOM 677 O O . GLU A 1 80 ? -9.491 46.129 14.931 1.00 87.75 80 GLU A O 1
ATOM 682 N N . LEU A 1 81 ? -9.097 44.269 13.730 1.00 89.69 81 LEU A N 1
ATOM 683 C CA . LEU A 1 81 ? -10.495 44.026 13.366 1.00 89.69 81 LEU A CA 1
ATOM 684 C C . LEU A 1 81 ? -11.230 43.099 14.341 1.00 89.69 81 LEU A C 1
ATOM 686 O O . LEU A 1 81 ? -12.352 43.424 14.735 1.00 89.69 81 LEU A O 1
ATOM 690 N N . LEU A 1 82 ? -10.628 41.982 14.766 1.00 91.94 82 LEU A N 1
ATOM 691 C CA . LEU A 1 82 ? -11.298 41.011 15.644 1.00 91.94 82 LEU A CA 1
ATOM 692 C C . LEU A 1 82 ? -11.607 41.580 17.026 1.00 91.94 82 LEU A C 1
ATOM 694 O O . LEU A 1 82 ? -12.681 41.312 17.559 1.00 91.94 82 LEU A O 1
ATOM 698 N N . MET A 1 83 ? -10.711 42.385 17.602 1.00 90.25 83 MET A N 1
ATOM 699 C CA . MET A 1 83 ? -10.915 42.928 18.949 1.00 90.25 83 MET A CA 1
ATOM 700 C C . MET A 1 83 ? -12.178 43.808 19.046 1.00 90.25 83 MET A C 1
ATOM 702 O O . MET A 1 83 ? -13.026 43.536 19.902 1.00 90.25 83 MET A O 1
ATOM 706 N N . PRO A 1 84 ? -12.382 44.820 18.177 1.00 91.00 84 PRO A N 1
ATOM 707 C CA . PRO A 1 84 ? -13.634 45.572 18.138 1.00 91.00 84 PRO A CA 1
ATOM 708 C C . PRO A 1 84 ? -14.858 44.724 17.774 1.00 91.00 84 PRO A C 1
ATOM 710 O O . PRO A 1 84 ? -15.928 44.955 18.336 1.00 91.00 84 PRO A O 1
ATOM 713 N N . LEU A 1 85 ? -14.721 43.757 16.857 1.00 94.12 85 LEU A N 1
ATOM 714 C CA . LEU A 1 85 ? -15.829 42.889 16.441 1.00 94.12 85 LEU A CA 1
ATOM 715 C C . LEU A 1 85 ? -16.333 42.027 17.599 1.00 94.12 85 LEU A C 1
ATOM 717 O O . LEU A 1 85 ? -17.531 42.020 17.868 1.00 94.12 85 LEU A O 1
ATOM 721 N N . TYR A 1 86 ? -15.435 41.368 18.334 1.00 94.44 86 TYR A N 1
ATOM 722 C CA . TYR A 1 86 ? -15.810 40.585 19.507 1.00 94.44 86 TYR A CA 1
ATOM 723 C C . TYR A 1 86 ? -16.384 41.451 20.618 1.00 94.44 86 TYR A C 1
ATOM 725 O O . TYR A 1 86 ? -17.406 41.097 21.204 1.00 94.44 86 TYR A O 1
ATOM 733 N N . ALA A 1 87 ? -15.797 42.623 20.867 1.00 91.69 87 ALA A N 1
ATOM 734 C CA . ALA A 1 87 ? -16.365 43.549 21.829 1.00 91.69 87 ALA A CA 1
ATOM 735 C C . ALA A 1 87 ? -17.815 43.905 21.440 1.00 91.69 87 ALA A C 1
ATOM 737 O O . ALA A 1 87 ? -18.716 43.771 22.271 1.00 91.69 87 ALA A O 1
ATOM 738 N N . ASN A 1 88 ? -18.060 44.345 20.204 1.00 93.88 88 ASN A N 1
ATOM 739 C CA . ASN A 1 88 ? -19.393 44.750 19.745 1.00 93.88 88 ASN A CA 1
ATOM 740 C C . ASN A 1 88 ? -20.388 43.585 19.738 1.00 93.88 88 ASN A C 1
ATOM 742 O O . ASN A 1 88 ? -21.519 43.756 20.186 1.00 93.88 88 ASN A O 1
ATOM 746 N N . LEU A 1 89 ? -19.958 42.393 19.326 1.00 94.56 89 LEU A N 1
ATOM 747 C CA . LEU A 1 89 ? -20.785 41.192 19.342 1.00 94.56 89 LEU A CA 1
ATOM 748 C C . LEU A 1 89 ? -21.187 40.792 20.773 1.00 94.56 89 LEU A C 1
ATOM 750 O O . LEU A 1 89 ? -22.357 40.506 21.014 1.00 94.56 89 LEU A O 1
ATOM 754 N N . ALA A 1 90 ? -20.271 40.868 21.744 1.00 94.88 90 ALA A N 1
ATOM 755 C CA . ALA A 1 90 ? -20.604 40.646 23.153 1.00 94.88 90 ALA A CA 1
ATOM 756 C C . ALA A 1 90 ? -21.648 41.653 23.666 1.00 94.88 90 ALA A C 1
ATOM 758 O O . ALA A 1 90 ? -22.550 41.286 24.412 1.00 94.88 90 ALA A O 1
ATOM 759 N N . GLN A 1 91 ? -21.578 42.916 23.233 1.00 94.25 91 GLN A N 1
ATOM 760 C CA . GLN A 1 91 ? -22.587 43.919 23.591 1.00 94.25 91 GLN A CA 1
ATOM 761 C C . GLN A 1 91 ? -23.968 43.600 23.012 1.00 94.25 91 GLN A C 1
ATOM 763 O O . GLN A 1 91 ? -24.973 43.866 23.671 1.00 94.25 91 GLN A O 1
ATOM 768 N N . VAL A 1 92 ? -24.019 43.064 21.790 1.00 94.56 92 VAL A N 1
ATOM 769 C CA . VAL A 1 92 ? -25.268 42.613 21.168 1.00 94.56 92 VAL A CA 1
ATOM 770 C C . VAL A 1 92 ? -25.851 41.447 21.956 1.00 94.56 92 VAL A C 1
ATOM 772 O O . VAL A 1 92 ? -27.008 41.524 22.353 1.00 94.56 92 VAL A O 1
ATOM 775 N N . TYR A 1 93 ? -25.047 40.428 22.273 1.00 94.38 93 TYR A N 1
ATOM 776 C CA . TYR A 1 93 ? -25.507 39.283 23.065 1.00 94.38 93 TYR A CA 1
ATOM 777 C C . TYR A 1 93 ? -25.998 39.675 24.460 1.00 94.38 93 TYR A C 1
ATOM 779 O O . TYR A 1 93 ? -27.020 39.165 24.904 1.00 94.38 93 TYR A O 1
ATOM 787 N N . LEU A 1 94 ? -25.350 40.643 25.118 1.00 93.25 94 LEU A N 1
ATOM 788 C CA . LEU A 1 94 ? -25.841 41.185 26.388 1.00 93.25 94 LEU A CA 1
ATOM 789 C C . LEU A 1 94 ? -27.220 41.852 26.264 1.00 93.25 94 LEU A C 1
ATOM 791 O O . LEU A 1 94 ? -28.007 41.760 27.198 1.00 93.25 94 LEU A O 1
ATOM 795 N N . ARG A 1 95 ? -27.520 42.519 25.139 1.00 91.81 95 ARG A N 1
ATOM 796 C CA . ARG A 1 95 ? -28.832 43.153 24.901 1.00 91.81 95 ARG A CA 1
ATOM 797 C C . ARG A 1 95 ? -29.917 42.172 24.455 1.00 91.81 95 ARG A C 1
ATOM 799 O O . ARG A 1 95 ? -31.088 42.475 24.629 1.00 91.81 95 ARG A O 1
ATOM 806 N N . VAL A 1 96 ? -29.531 41.045 23.860 1.00 91.12 96 VAL A N 1
ATOM 807 C CA . VAL A 1 96 ? -30.439 39.958 23.443 1.00 91.12 96 VAL A CA 1
ATOM 808 C C . VAL A 1 96 ? -30.631 38.931 24.576 1.00 91.12 96 VAL A C 1
ATOM 810 O O . VAL A 1 96 ? -31.322 37.939 24.397 1.00 91.12 96 VAL A O 1
ATOM 813 N N . GLU A 1 97 ? -30.035 39.170 25.751 1.00 90.12 97 GLU A N 1
ATOM 814 C CA . GLU A 1 97 ? -30.090 38.294 26.937 1.00 90.12 97 GLU A CA 1
ATOM 815 C C . GLU A 1 97 ? -29.456 36.900 26.726 1.00 90.12 97 GLU A C 1
ATOM 817 O O . GLU A 1 97 ? -29.595 35.987 27.539 1.00 90.12 97 GLU A O 1
ATOM 822 N N . GLU A 1 98 ? -28.641 36.742 25.678 1.00 91.44 98 GLU A N 1
ATOM 823 C CA . GLU A 1 98 ? -27.829 35.546 25.425 1.00 91.44 98 GLU A CA 1
ATOM 824 C C . GLU A 1 98 ? -26.500 35.622 26.203 1.00 91.44 98 GLU A C 1
ATOM 826 O O . GLU A 1 98 ? -25.402 35.708 25.644 1.00 91.44 98 GLU A O 1
ATOM 831 N N . HIS A 1 99 ? -26.585 35.610 27.536 1.00 91.44 99 HIS A N 1
ATOM 832 C CA . HIS A 1 99 ? -25.435 35.857 28.416 1.00 91.44 99 HIS A CA 1
ATOM 833 C C . HIS A 1 99 ? -24.307 34.818 28.280 1.00 91.44 99 HIS A C 1
ATOM 835 O O . HIS A 1 99 ? -23.137 35.179 28.399 1.00 91.44 99 HIS A O 1
ATOM 841 N N . SER A 1 100 ? -24.626 33.557 27.964 1.00 90.44 100 SER A N 1
ATOM 842 C CA . SER A 1 100 ? -23.609 32.521 27.711 1.00 90.44 100 SER A CA 1
ATOM 843 C C . SER A 1 100 ? -22.769 32.841 26.469 1.00 90.44 100 SER A C 1
ATOM 845 O O . SER A 1 100 ? -21.544 32.792 26.522 1.00 90.44 100 SER A O 1
ATOM 847 N N . ALA A 1 101 ? -23.409 33.249 25.368 1.00 89.88 101 ALA A N 1
ATOM 848 C CA . ALA A 1 101 ? -22.708 33.614 24.138 1.00 89.88 101 ALA A CA 1
ATOM 849 C C . ALA A 1 101 ? -21.863 34.890 24.317 1.00 89.88 101 ALA A C 1
ATOM 851 O O . ALA A 1 101 ? -20.782 35.015 23.736 1.00 89.88 101 ALA A O 1
ATOM 852 N N . ALA A 1 102 ? -22.323 35.827 25.157 1.00 92.69 102 ALA A N 1
ATOM 853 C CA . ALA A 1 102 ? -21.549 37.007 25.534 1.00 92.69 102 ALA A CA 1
ATOM 854 C C . ALA A 1 102 ? -20.264 36.646 26.306 1.00 92.69 102 ALA A C 1
ATOM 856 O O . ALA A 1 102 ? -19.212 37.228 26.030 1.00 92.69 102 ALA A O 1
ATOM 857 N N . GLU A 1 103 ? -20.323 35.685 27.238 1.00 94.00 103 GLU A N 1
ATOM 858 C CA . GLU A 1 103 ? -19.144 35.199 27.971 1.00 94.00 103 GLU A CA 1
ATOM 859 C C . GLU A 1 103 ? -18.112 34.571 27.018 1.00 94.00 103 GLU A C 1
ATOM 861 O O . GLU A 1 103 ? -16.936 34.946 27.054 1.00 94.00 103 GLU A O 1
ATOM 866 N N . ASP A 1 104 ? -18.556 33.697 26.111 1.00 93.38 104 ASP A N 1
ATOM 867 C CA . ASP A 1 104 ? -17.685 32.995 25.159 1.00 93.38 104 ASP A CA 1
ATOM 868 C C . ASP A 1 104 ? -16.950 33.953 24.218 1.00 93.38 104 ASP A C 1
ATOM 870 O O . ASP A 1 104 ? -15.741 33.839 23.995 1.00 93.38 104 ASP A O 1
ATOM 874 N N . VAL A 1 105 ? -17.665 34.942 23.677 1.00 93.12 105 VAL A N 1
ATOM 875 C CA . VAL A 1 105 ? -17.069 35.951 22.796 1.00 93.12 105 VAL A CA 1
ATOM 876 C C . VAL A 1 105 ? -16.059 36.823 23.545 1.00 93.12 105 VAL A C 1
ATOM 878 O O . VAL A 1 105 ? -14.990 37.126 23.007 1.00 93.12 105 VAL A O 1
ATOM 881 N N . CYS A 1 106 ? -16.342 37.194 24.795 1.00 94.38 106 CYS A N 1
ATOM 882 C CA . CYS A 1 106 ? -15.385 37.927 25.619 1.00 94.38 106 CYS A CA 1
ATOM 883 C C . CYS A 1 106 ? -14.143 37.088 25.955 1.00 94.38 106 CYS A C 1
ATOM 885 O O . CYS A 1 106 ? -13.038 37.627 25.945 1.00 94.38 106 CYS A O 1
ATOM 887 N N . ASN A 1 107 ? -14.286 35.780 26.187 1.00 94.88 107 ASN A N 1
ATOM 888 C CA . ASN A 1 107 ? -13.148 34.874 26.377 1.00 94.88 107 ASN A CA 1
ATOM 889 C C . ASN A 1 107 ? -12.251 34.836 25.130 1.00 94.88 107 ASN A C 1
ATOM 891 O O . ASN A 1 107 ? -11.031 34.977 25.233 1.00 94.88 107 ASN A O 1
ATOM 895 N N . LYS A 1 108 ? -12.843 34.746 23.933 1.00 93.00 108 LYS A N 1
ATOM 896 C CA . LYS A 1 108 ? -12.096 34.837 22.665 1.00 93.00 108 LYS A CA 1
ATOM 897 C C . LYS A 1 108 ? -11.382 36.183 22.490 1.00 93.00 108 LYS A C 1
ATOM 899 O O . LYS A 1 108 ? -10.247 36.224 22.025 1.00 93.00 108 LYS A O 1
ATOM 904 N N . ALA A 1 109 ? -12.009 37.291 22.885 1.00 91.31 109 ALA A N 1
ATOM 905 C CA . ALA A 1 109 ? -11.364 38.604 22.844 1.00 91.31 109 ALA A CA 1
ATOM 906 C C . ALA A 1 109 ? -10.169 38.700 23.810 1.00 91.31 109 ALA A C 1
ATOM 908 O O . ALA A 1 109 ? -9.135 39.267 23.466 1.00 91.31 109 ALA A O 1
ATOM 909 N N . LEU A 1 110 ? -10.292 38.143 25.016 1.00 91.44 110 LEU A N 1
ATOM 910 C CA . LEU A 1 110 ? -9.247 38.225 26.037 1.00 91.44 110 LEU A CA 1
ATOM 911 C C . LEU A 1 110 ? -8.063 37.304 25.740 1.00 91.44 110 LEU A C 1
ATOM 913 O O . LEU A 1 110 ? -6.929 37.761 25.835 1.00 91.44 110 LEU A O 1
ATOM 917 N N . THR A 1 111 ? -8.304 36.088 25.246 1.00 91.00 111 THR A N 1
ATOM 918 C CA . THR A 1 111 ? -7.230 35.202 24.754 1.00 91.00 111 THR A CA 1
ATOM 919 C C . THR A 1 111 ? -6.423 35.855 23.627 1.00 91.00 111 THR A C 1
ATOM 921 O O . THR A 1 111 ? -5.195 35.793 23.624 1.00 91.00 111 THR A O 1
ATOM 924 N N . LEU A 1 112 ? -7.076 36.575 22.703 1.00 87.19 112 LEU A N 1
ATOM 925 C CA . LEU A 1 112 ? -6.373 37.376 21.692 1.00 87.19 112 LEU A CA 1
ATOM 926 C C . LEU A 1 112 ? -5.554 38.526 22.299 1.00 87.19 112 LEU A C 1
ATOM 928 O O . LEU A 1 112 ? -4.509 38.876 21.746 1.00 87.19 112 LEU A O 1
ATOM 932 N N . ALA A 1 113 ? -6.014 39.116 23.403 1.00 84.94 113 ALA A N 1
ATOM 933 C CA . ALA A 1 113 ? -5.362 40.238 24.077 1.00 84.94 113 ALA A CA 1
ATOM 934 C C . ALA A 1 113 ? -4.250 39.833 25.065 1.00 84.94 113 ALA A C 1
ATOM 936 O O . ALA A 1 113 ? -3.480 40.709 25.468 1.00 84.94 113 ALA A O 1
ATOM 937 N N . GLU A 1 114 ? -4.178 38.560 25.467 1.00 84.81 114 GLU A N 1
ATOM 938 C CA . GLU A 1 114 ? -3.151 37.986 26.354 1.00 84.81 114 GLU A CA 1
ATOM 939 C C . GLU A 1 114 ? -1.850 37.650 25.617 1.00 84.81 114 GLU A C 1
ATOM 941 O O . GLU A 1 114 ? -0.779 37.649 26.220 1.00 84.81 114 GLU A O 1
ATOM 946 N N . VAL A 1 115 ? -1.914 37.419 24.301 1.00 82.75 115 VAL A N 1
ATOM 947 C CA . VAL A 1 115 ? -0.730 37.152 23.474 1.00 82.75 115 VAL A CA 1
ATOM 948 C C . VAL A 1 115 ? 0.188 38.389 23.469 1.00 82.75 115 VAL A C 1
ATOM 950 O O . VAL A 1 115 ? -0.194 39.407 22.889 1.00 82.75 115 VAL A O 1
ATOM 953 N N . PRO A 1 116 ? 1.429 38.322 24.004 1.00 73.50 116 PRO A N 1
ATOM 954 C CA . PRO A 1 116 ? 2.286 39.505 24.186 1.00 73.50 116 PRO A CA 1
ATOM 955 C C . PRO A 1 116 ? 2.648 40.250 22.894 1.00 73.50 116 PRO A C 1
ATOM 957 O O . PRO A 1 116 ? 2.947 41.437 22.919 1.00 73.50 116 PRO A O 1
ATOM 960 N N . ARG A 1 117 ? 2.617 39.557 21.747 1.00 74.75 117 ARG A N 1
ATOM 961 C CA . ARG A 1 117 ? 2.887 40.135 20.418 1.00 74.75 117 ARG A CA 1
ATOM 962 C C . ARG A 1 117 ? 1.697 40.911 19.833 1.00 74.75 117 ARG A C 1
ATOM 964 O O . ARG A 1 117 ? 1.859 41.585 18.818 1.00 74.75 117 ARG A O 1
ATOM 971 N N . ASN A 1 118 ? 0.507 40.797 20.424 1.00 80.44 118 ASN A N 1
ATOM 972 C CA . ASN A 1 118 ? -0.696 41.488 19.978 1.00 80.44 118 ASN A CA 1
ATOM 973 C C . ASN A 1 118 ? -0.829 42.802 20.767 1.00 80.44 118 ASN A C 1
ATOM 975 O O . ASN A 1 118 ? -1.235 42.806 21.927 1.00 80.44 118 ASN A O 1
ATOM 979 N N . ASN A 1 119 ? -0.499 43.932 20.138 1.00 75.56 119 ASN A N 1
ATOM 980 C CA . ASN A 1 119 ? -0.582 45.262 20.758 1.00 75.56 119 ASN A CA 1
ATOM 981 C C . ASN A 1 119 ? -2.041 45.742 20.880 1.00 75.56 119 ASN A C 1
ATOM 983 O O . ASN A 1 119 ? -2.496 46.607 20.133 1.00 75.56 119 ASN A O 1
ATOM 987 N N . VAL A 1 120 ? -2.796 45.161 21.814 1.00 83.06 120 VAL A N 1
ATOM 988 C CA . VAL A 1 120 ? -4.198 45.515 22.080 1.00 83.06 120 VAL A CA 1
ATOM 989 C C . VAL A 1 120 ? -4.282 46.667 23.084 1.00 83.06 120 VAL A C 1
ATOM 991 O O . VAL A 1 120 ? -3.687 46.617 24.158 1.00 83.06 120 VAL A O 1
ATOM 994 N N . SER A 1 121 ? -5.070 47.696 22.757 1.00 83.06 121 SER A N 1
ATOM 995 C CA . SER A 1 121 ? -5.323 48.834 23.652 1.00 83.06 121 SER A CA 1
ATOM 996 C C . SER A 1 121 ? -5.950 48.391 24.982 1.00 83.06 121 SER A C 1
ATOM 998 O O . SER A 1 121 ? -6.924 47.630 25.001 1.00 83.06 121 SER A O 1
ATOM 1000 N N . SER A 1 122 ? -5.452 48.942 26.095 1.00 82.25 122 SER A N 1
ATOM 1001 C CA . SER A 1 122 ? -5.988 48.724 27.448 1.00 82.25 122 SER A CA 1
ATOM 1002 C C . SER A 1 122 ? -7.485 49.043 27.554 1.00 82.25 122 SER A C 1
ATOM 1004 O O . SER A 1 122 ? -8.210 48.352 28.265 1.00 82.25 122 SER A O 1
ATOM 1006 N N . SER A 1 123 ? -7.979 50.015 26.778 1.00 84.31 123 SER A N 1
ATOM 1007 C CA . SER A 1 123 ? -9.402 50.380 26.720 1.00 84.31 123 SER A CA 1
ATOM 1008 C C . SER A 1 123 ? -10.281 49.268 26.129 1.00 84.31 123 SER A C 1
ATOM 1010 O O . SER A 1 123 ? -11.369 48.995 26.633 1.00 84.31 123 SER A O 1
ATOM 1012 N N . LEU A 1 124 ? -9.811 48.573 25.087 1.00 84.25 124 LEU A N 1
ATOM 1013 C CA . LEU A 1 124 ? -10.542 47.446 24.492 1.00 84.25 124 LEU A CA 1
ATOM 1014 C C . LEU A 1 124 ? -10.521 46.219 25.407 1.00 84.25 124 LEU A C 1
ATOM 1016 O O . LEU A 1 124 ? -11.538 45.537 25.536 1.00 84.25 124 LEU A O 1
ATOM 1020 N N . ARG A 1 125 ? -9.395 45.978 26.087 1.00 87.94 125 ARG A N 1
ATOM 1021 C CA . ARG A 1 125 ? -9.270 44.917 27.093 1.00 87.94 125 ARG A CA 1
ATOM 1022 C C . ARG A 1 125 ? -10.223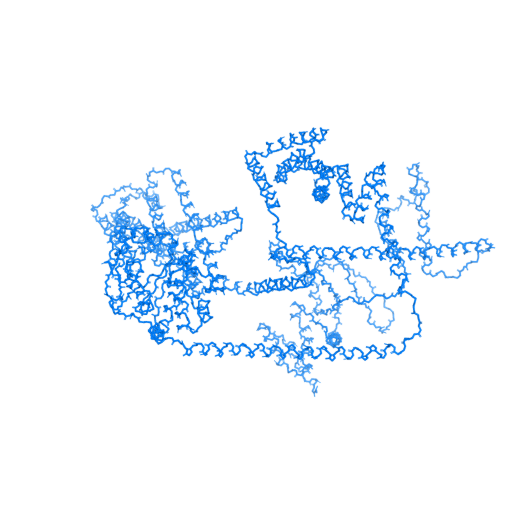 45.156 28.270 1.00 87.94 125 ARG A C 1
ATOM 1024 O O . ARG A 1 125 ? -10.957 44.248 28.654 1.00 87.94 125 ARG A O 1
ATOM 1031 N N . ALA A 1 126 ? -10.291 46.390 28.772 1.00 88.56 126 ALA A N 1
ATOM 1032 C CA . ALA A 1 126 ? -11.228 46.786 29.823 1.00 88.56 126 ALA A CA 1
ATOM 1033 C C . ALA A 1 126 ? -12.695 46.555 29.413 1.00 88.56 126 ALA A C 1
ATOM 1035 O O . ALA A 1 126 ? -13.463 45.982 30.181 1.00 88.56 126 ALA A O 1
ATOM 1036 N N . LYS A 1 127 ? -13.073 46.899 28.172 1.00 89.88 127 LYS A N 1
ATOM 1037 C CA . LYS A 1 127 ? -14.427 46.643 27.643 1.00 89.88 127 LYS A CA 1
ATOM 1038 C C . LYS A 1 127 ? -14.780 45.154 27.591 1.00 89.88 127 LYS A C 1
ATOM 1040 O O . LYS A 1 127 ? -15.915 44.801 27.902 1.00 89.88 127 LYS A O 1
ATOM 1045 N N . ALA A 1 128 ? -13.838 44.291 27.207 1.00 91.75 128 ALA A N 1
ATOM 1046 C CA . ALA A 1 128 ? -14.060 42.845 27.164 1.00 91.75 128 ALA A CA 1
ATOM 1047 C C . ALA A 1 128 ? -14.256 42.252 28.573 1.00 91.75 128 ALA A C 1
ATOM 1049 O O . ALA A 1 128 ? -15.231 41.535 28.793 1.00 91.75 128 ALA A O 1
ATOM 1050 N N . HIS A 1 129 ? -13.408 42.615 29.545 1.00 92.56 129 HIS A N 1
ATOM 1051 C CA . HIS A 1 129 ? -13.587 42.192 30.942 1.00 92.56 129 HIS A CA 1
ATOM 1052 C C . HIS A 1 129 ? -14.899 42.705 31.544 1.00 92.56 129 HIS A C 1
ATOM 1054 O O . HIS A 1 129 ? -15.616 41.939 32.181 1.00 92.56 129 HIS A O 1
ATOM 1060 N N . PHE A 1 130 ? -15.255 43.971 31.303 1.00 93.44 130 PHE A N 1
ATOM 1061 C CA . PHE A 1 130 ? -16.500 44.541 31.819 1.00 93.44 130 PHE A CA 1
ATOM 1062 C C . PHE A 1 130 ? -17.731 43.799 31.281 1.00 93.44 130 PHE A C 1
ATOM 1064 O O . PHE A 1 130 ? -18.582 43.358 32.050 1.00 93.44 130 PHE A O 1
ATOM 1071 N N . ARG A 1 131 ? -17.797 43.579 29.962 1.00 94.44 131 ARG A N 1
ATOM 1072 C CA . ARG A 1 131 ? -18.908 42.850 29.326 1.00 94.44 131 ARG A CA 1
ATOM 1073 C C . ARG A 1 131 ? -18.992 41.397 29.798 1.00 94.44 131 ARG A C 1
ATOM 1075 O O . ARG A 1 131 ? -20.094 40.894 30.009 1.00 94.44 131 ARG A O 1
ATOM 1082 N N . ARG A 1 132 ? -17.846 40.739 30.020 1.00 95.06 132 ARG A N 1
ATOM 1083 C CA . ARG A 1 132 ? -17.790 39.388 30.600 1.00 95.06 132 ARG A CA 1
ATOM 1084 C C . ARG A 1 132 ? -18.321 39.357 32.031 1.00 95.06 132 ARG A C 1
ATOM 1086 O O . ARG A 1 132 ? -19.106 38.472 32.358 1.00 95.06 132 ARG A O 1
ATOM 1093 N N . ALA A 1 133 ? -17.959 40.337 32.858 1.00 93.19 133 ALA A N 1
ATOM 1094 C CA . ALA A 1 133 ? -18.444 40.425 34.230 1.00 93.19 133 ALA A CA 1
ATOM 1095 C C . ALA A 1 133 ? -19.966 40.582 34.309 1.00 93.19 133 ALA A C 1
ATOM 1097 O O . ALA A 1 133 ? -20.612 39.915 35.115 1.00 93.19 133 ALA A O 1
ATOM 1098 N N . VAL A 1 134 ? -20.545 41.421 33.443 1.00 93.25 134 VAL A N 1
ATOM 1099 C CA . VAL A 1 134 ? -22.002 41.609 33.369 1.00 93.25 134 VAL A CA 1
ATOM 1100 C C . VAL A 1 134 ? -22.700 40.297 32.991 1.00 93.25 134 VAL A C 1
ATOM 1102 O O . VAL A 1 134 ? -23.668 39.917 33.646 1.00 93.25 134 VAL A O 1
ATOM 1105 N N . ALA A 1 135 ? -22.180 39.556 32.004 1.00 94.31 135 ALA A N 1
ATOM 1106 C CA . ALA A 1 135 ? -22.706 38.235 31.645 1.00 94.31 135 ALA A CA 1
ATOM 1107 C C . ALA A 1 135 ? -22.608 37.234 32.814 1.00 94.31 135 ALA A C 1
ATOM 1109 O O . ALA A 1 135 ? -23.593 36.592 33.178 1.00 94.31 135 ALA A O 1
ATOM 1110 N N . ARG A 1 136 ? -21.437 37.146 33.454 1.00 94.25 136 ARG A N 1
ATOM 1111 C CA . ARG A 1 136 ? -21.164 36.234 34.577 1.00 94.25 136 ARG A CA 1
ATOM 1112 C C . ARG A 1 136 ? -22.021 36.514 35.806 1.00 94.25 136 ARG A C 1
ATOM 1114 O O . ARG A 1 136 ? -22.425 35.571 36.486 1.00 94.25 136 ARG A O 1
ATOM 1121 N N . ARG A 1 137 ? -22.353 37.784 36.070 1.00 92.31 137 ARG A N 1
ATOM 1122 C CA . ARG A 1 137 ? -23.284 38.158 37.143 1.00 92.31 137 ARG A CA 1
ATOM 1123 C C . ARG A 1 137 ? -24.650 37.505 36.938 1.00 92.31 137 ARG A C 1
ATOM 1125 O O . ARG A 1 137 ? -25.166 36.903 37.877 1.00 92.31 137 ARG A O 1
ATOM 1132 N N . VAL A 1 138 ? -25.210 37.596 35.730 1.00 90.81 138 VAL A N 1
ATOM 1133 C CA . VAL A 1 138 ? -26.526 37.013 35.411 1.00 90.81 138 VAL A CA 1
ATOM 1134 C C . VAL A 1 138 ? -26.473 35.483 35.413 1.00 90.81 138 VAL A C 1
ATOM 1136 O O . VAL A 1 138 ? -27.402 34.837 35.885 1.00 90.81 138 VAL A O 1
ATOM 1139 N N . LEU A 1 139 ? -25.348 34.895 34.996 1.00 90.81 139 LEU A N 1
ATOM 1140 C CA . LEU A 1 139 ? -25.114 33.445 35.029 1.00 90.81 139 LEU A CA 1
ATOM 1141 C C . LEU A 1 139 ? -24.844 32.880 36.443 1.00 90.81 139 LEU A C 1
ATOM 1143 O O . LEU A 1 139 ? -24.573 31.690 36.589 1.00 90.81 139 LEU A O 1
ATOM 1147 N N . GLY A 1 140 ? -24.886 33.704 37.498 1.00 86.62 140 GLY A N 1
ATOM 1148 C CA . GLY A 1 140 ? -24.694 33.270 38.889 1.00 86.62 140 GLY A CA 1
ATOM 1149 C C . GLY A 1 140 ? -23.232 33.077 39.323 1.00 86.62 140 GLY A C 1
ATOM 1150 O O . GLY A 1 140 ? -22.984 32.714 40.484 1.00 86.62 140 GLY A O 1
ATOM 1151 N N . LYS A 1 141 ? -22.274 33.385 38.438 1.00 91.00 141 LYS A N 1
ATOM 1152 C CA . LYS A 1 141 ? -20.813 33.309 38.631 1.00 91.00 141 LYS A CA 1
ATOM 1153 C C . LYS A 1 141 ? -20.267 34.587 39.289 1.00 91.00 141 LYS A C 1
ATOM 1155 O O . LYS A 1 141 ? -19.440 35.309 38.734 1.00 91.00 141 LYS A O 1
ATOM 1160 N N . ALA A 1 142 ? -20.776 34.901 40.480 1.00 87.31 142 ALA A N 1
ATOM 1161 C CA . ALA A 1 142 ? -20.518 36.173 41.164 1.00 87.31 142 ALA A CA 1
ATOM 1162 C C . ALA A 1 142 ? -19.039 36.395 41.562 1.00 87.31 142 ALA A C 1
ATOM 1164 O O . ALA A 1 142 ? -18.557 37.521 41.493 1.00 87.31 142 ALA A O 1
ATOM 1165 N N . GLU A 1 143 ? -18.299 35.347 41.934 1.00 87.12 143 GLU A N 1
ATOM 1166 C CA . GLU A 1 143 ? -16.865 35.457 42.266 1.00 87.12 143 GLU A CA 1
ATOM 1167 C C . GLU A 1 143 ? -16.029 35.853 41.036 1.00 87.12 143 GLU A C 1
ATOM 1169 O O . GLU A 1 143 ? -15.280 36.826 41.075 1.00 87.12 143 GLU A O 1
ATOM 1174 N N . GLU A 1 144 ? -16.238 35.177 39.905 1.00 90.50 144 GLU A N 1
ATOM 1175 C CA . GLU A 1 144 ? -15.545 35.478 38.645 1.00 90.50 144 GLU A CA 1
ATOM 1176 C C . GLU A 1 144 ? -15.909 36.869 38.104 1.00 90.50 144 GLU A C 1
ATOM 1178 O O . GLU A 1 144 ? -15.051 37.595 37.601 1.00 90.50 144 GLU A O 1
ATOM 1183 N N . ALA A 1 145 ? -17.179 37.273 38.244 1.00 90.88 145 ALA A N 1
ATOM 1184 C CA . ALA A 1 145 ? -17.625 38.616 37.883 1.00 90.88 145 ALA A CA 1
ATOM 1185 C C . ALA A 1 145 ? -16.923 39.697 38.724 1.00 90.88 145 ALA A C 1
ATOM 1187 O O . ALA A 1 145 ? -16.550 40.744 38.193 1.00 90.88 145 ALA A O 1
ATOM 1188 N N . ARG A 1 146 ? -16.696 39.451 40.025 1.00 91.56 146 ARG A N 1
ATOM 1189 C CA . ARG A 1 146 ? -15.942 40.368 40.897 1.00 91.56 146 ARG A CA 1
ATOM 1190 C C . ARG A 1 146 ? -14.511 40.540 40.396 1.00 91.56 146 ARG A C 1
ATOM 1192 O O . ARG A 1 146 ? -14.031 41.671 40.334 1.00 91.56 146 ARG A O 1
ATOM 1199 N N . ASP A 1 147 ? -13.843 39.445 40.059 1.00 92.25 147 ASP A N 1
ATOM 1200 C CA . ASP A 1 147 ? -12.436 39.463 39.653 1.00 92.25 147 ASP A CA 1
ATOM 1201 C C . ASP A 1 147 ? -12.248 40.179 38.304 1.00 92.25 147 ASP A C 1
ATOM 1203 O O . ASP A 1 147 ? -11.318 40.978 38.140 1.00 92.25 147 ASP A O 1
ATOM 1207 N N . ASP A 1 148 ? -13.185 39.992 37.369 1.00 91.31 148 ASP A N 1
ATOM 1208 C CA . ASP A 1 148 ? -13.223 40.748 36.115 1.00 91.31 148 ASP A CA 1
ATOM 1209 C C . ASP A 1 148 ? -13.419 42.254 36.361 1.00 91.31 148 ASP A C 1
ATOM 1211 O O . ASP A 1 148 ? -12.662 43.065 35.825 1.00 91.31 148 ASP A O 1
ATOM 1215 N N . LEU A 1 149 ? -14.360 42.656 37.224 1.00 91.38 149 LEU A N 1
ATOM 1216 C CA . LEU A 1 149 ? -14.601 44.072 37.555 1.00 91.38 149 LEU A CA 1
ATOM 1217 C C . LEU A 1 149 ? -13.417 44.714 38.294 1.00 91.38 149 LEU A C 1
ATOM 1219 O O . LEU A 1 149 ? -13.081 45.869 38.037 1.00 91.38 149 LEU A O 1
ATOM 1223 N N . GLN A 1 150 ? -12.739 43.973 39.174 1.00 90.06 150 GLN A N 1
ATOM 1224 C CA . GLN A 1 150 ? -11.508 44.438 39.822 1.00 90.06 150 GLN A CA 1
ATOM 1225 C C . GLN A 1 150 ? -10.375 44.634 38.814 1.00 90.06 150 GLN A C 1
ATOM 1227 O O . GLN A 1 150 ? -9.608 45.590 38.920 1.00 90.06 150 GLN A O 1
ATOM 1232 N N . THR A 1 151 ? -10.277 43.751 37.821 1.00 89.81 151 THR A N 1
ATOM 1233 C CA . THR A 1 151 ? -9.303 43.874 36.732 1.00 89.81 151 THR A CA 1
ATOM 1234 C C . THR A 1 151 ? -9.597 45.111 35.883 1.00 89.81 151 THR A C 1
ATOM 1236 O O . THR A 1 151 ? -8.673 45.854 35.551 1.00 89.81 151 THR A O 1
ATOM 1239 N N . VAL A 1 152 ? -10.875 45.417 35.627 1.00 90.19 152 VAL A N 1
ATOM 1240 C CA . VAL A 1 152 ? -11.281 46.669 34.968 1.00 90.19 152 VAL A CA 1
ATOM 1241 C C . VAL A 1 152 ? -10.912 47.896 35.801 1.00 90.19 152 VAL A C 1
ATOM 1243 O O . VAL A 1 152 ? -10.327 48.813 35.241 1.00 90.19 152 VAL A O 1
ATOM 1246 N N . LEU A 1 153 ? -11.148 47.906 37.119 1.00 86.31 153 LEU A N 1
ATOM 1247 C CA . LEU A 1 153 ? -10.772 49.035 37.990 1.00 86.31 153 LEU A CA 1
ATOM 1248 C C . LEU A 1 153 ? -9.260 49.280 38.044 1.00 86.31 153 LEU A C 1
ATOM 1250 O O . LEU A 1 153 ? -8.831 50.425 38.129 1.00 86.31 153 LEU A O 1
ATOM 1254 N N . LYS A 1 154 ? -8.439 48.226 37.948 1.00 86.50 154 LYS A N 1
ATOM 1255 C CA . LYS A 1 154 ? -6.978 48.376 37.830 1.00 86.50 154 LYS A CA 1
ATOM 1256 C C . LYS A 1 154 ? -6.569 49.074 36.530 1.00 86.50 154 LYS A C 1
ATOM 1258 O O . LYS A 1 154 ? -5.550 49.752 36.505 1.00 86.50 154 LYS A O 1
ATOM 1263 N N . MET A 1 155 ? -7.335 48.887 35.453 1.00 84.62 155 MET A N 1
ATOM 1264 C CA . MET A 1 155 ? -7.072 49.505 34.147 1.00 84.62 155 MET A CA 1
ATOM 1265 C C . MET A 1 155 ? -7.734 50.883 33.989 1.00 84.62 155 MET A C 1
ATOM 1267 O O . MET A 1 155 ? -7.186 51.740 33.303 1.00 84.62 155 MET A O 1
ATOM 1271 N N . GLN A 1 156 ? -8.916 51.083 34.578 1.00 84.50 156 GLN A N 1
ATOM 1272 C CA . GLN A 1 156 ? -9.742 52.294 34.512 1.00 84.50 156 GLN A CA 1
ATOM 1273 C C . GLN A 1 156 ? -10.352 52.577 35.902 1.00 84.50 156 GLN A C 1
ATOM 1275 O O . GLN A 1 156 ? -11.473 52.139 36.179 1.00 84.50 156 GLN A O 1
ATOM 1280 N N . PRO A 1 157 ? -9.625 53.291 36.783 1.00 78.06 157 PRO A N 1
ATOM 1281 C CA . PRO A 1 157 ? -10.022 53.496 38.183 1.00 78.06 157 PRO A CA 1
ATOM 1282 C C . PRO A 1 157 ? -11.341 54.265 38.378 1.00 78.06 157 PRO A C 1
ATOM 1284 O O . PRO A 1 157 ? -12.094 53.967 39.307 1.00 78.06 157 PRO A O 1
ATOM 1287 N N . ASP A 1 158 ? -11.666 55.184 37.463 1.00 76.56 158 ASP A N 1
ATOM 1288 C CA . ASP A 1 158 ? -12.786 56.132 37.596 1.00 76.56 158 ASP A CA 1
ATOM 1289 C C . ASP A 1 158 ? -14.074 55.705 36.857 1.00 76.56 158 ASP A C 1
ATOM 1291 O O . ASP A 1 158 ? -14.966 56.515 36.597 1.00 76.56 158 ASP A O 1
ATOM 1295 N N . HIS A 1 159 ? -14.211 54.427 36.484 1.00 80.19 159 HIS A N 1
ATOM 1296 C CA . HIS A 1 159 ? -15.380 53.960 35.730 1.00 80.19 159 HIS A CA 1
ATOM 1297 C C . HIS A 1 159 ? -16.604 53.736 36.644 1.00 80.19 159 HIS A C 1
ATOM 1299 O O . HIS A 1 159 ? -16.792 52.655 37.208 1.00 80.19 159 HIS A O 1
ATOM 1305 N N . ALA A 1 160 ? -17.483 54.738 36.751 1.00 80.88 160 ALA A N 1
ATOM 1306 C CA . ALA A 1 160 ? -18.666 54.721 37.629 1.00 80.88 160 ALA A CA 1
ATOM 1307 C C . ALA A 1 160 ? -19.575 53.481 37.446 1.00 80.88 160 ALA A C 1
ATOM 1309 O O . ALA A 1 160 ? -20.081 52.918 38.417 1.00 80.88 160 ALA A O 1
ATOM 1310 N N . GLU A 1 161 ? -19.742 53.001 36.209 1.00 81.94 161 GLU A N 1
ATOM 1311 C CA . GLU A 1 161 ? -20.568 51.818 35.908 1.00 81.94 161 GLU A CA 1
ATOM 1312 C C . GLU A 1 161 ? -19.986 50.513 36.489 1.00 81.94 161 GLU A C 1
ATOM 1314 O O . GLU A 1 161 ? -20.727 49.655 36.965 1.00 81.94 161 GLU A O 1
ATOM 1319 N N . VAL A 1 162 ? -18.653 50.390 36.537 1.00 86.75 162 VAL A N 1
ATOM 1320 C CA . VAL A 1 162 ? -17.945 49.222 37.089 1.00 86.75 162 VAL A CA 1
ATOM 1321 C C . VAL A 1 162 ? -18.103 49.184 38.604 1.00 86.75 162 VAL A C 1
ATOM 1323 O O . VAL A 1 162 ? -18.307 48.116 39.175 1.00 86.75 162 VAL A O 1
ATOM 1326 N N . GLN A 1 163 ? -18.060 50.346 39.263 1.00 85.75 163 GLN A N 1
ATOM 1327 C CA . GLN A 1 163 ? -18.274 50.448 40.708 1.00 85.75 163 GLN A CA 1
ATOM 1328 C C . GLN A 1 163 ? -19.710 50.067 41.096 1.00 85.75 163 GLN A C 1
ATOM 1330 O O . GLN A 1 163 ? -19.906 49.337 42.070 1.00 85.75 163 GLN A O 1
ATOM 1335 N N . LYS A 1 164 ? -20.706 50.488 40.302 1.00 88.62 164 LYS A N 1
ATOM 1336 C CA . LYS A 1 164 ? -22.113 50.100 40.489 1.00 88.62 164 LYS A CA 1
ATOM 1337 C C . LYS A 1 164 ? -22.311 48.588 40.339 1.00 88.62 164 LYS A C 1
ATOM 1339 O O . LYS A 1 164 ? -22.922 47.960 41.203 1.00 88.62 164 LYS A O 1
ATOM 1344 N N . GLU A 1 165 ? -21.764 47.995 39.280 1.00 88.94 165 GLU A N 1
ATOM 1345 C CA . GLU A 1 165 ? -21.837 46.547 39.046 1.00 88.94 165 GLU A CA 1
ATOM 1346 C C . GLU A 1 165 ? -21.078 45.748 40.120 1.00 88.94 165 GLU A C 1
ATOM 1348 O O . GLU A 1 165 ? -21.563 44.723 40.600 1.00 88.94 165 GLU A O 1
ATOM 1353 N N . LEU A 1 166 ? -19.934 46.249 40.598 1.00 88.56 166 LEU A N 1
ATOM 1354 C CA . LEU A 1 166 ? -19.161 45.607 41.665 1.00 88.56 166 LEU A CA 1
ATOM 1355 C C . LEU A 1 166 ? -19.906 45.623 43.006 1.00 88.56 166 LEU A C 1
ATOM 1357 O O . LEU A 1 166 ? -19.833 44.648 43.756 1.00 88.56 166 LEU A O 1
ATOM 1361 N N . ALA A 1 167 ? -20.640 46.697 43.310 1.00 87.69 167 ALA A N 1
ATOM 1362 C CA . ALA A 1 167 ? -21.502 46.758 44.487 1.00 87.69 167 ALA A CA 1
ATOM 1363 C C . ALA A 1 167 ? -22.630 45.713 44.414 1.00 87.69 167 ALA A C 1
ATOM 1365 O O . ALA A 1 167 ? -22.865 45.004 45.394 1.00 87.69 167 ALA A O 1
ATOM 1366 N N . ALA A 1 168 ? -23.258 45.548 43.243 1.00 87.94 168 ALA A N 1
ATOM 1367 C CA . ALA A 1 168 ? -24.292 44.535 43.024 1.00 87.94 168 ALA A CA 1
ATOM 1368 C C . ALA A 1 168 ? -23.750 43.103 43.197 1.00 87.94 168 ALA A C 1
ATOM 1370 O O . ALA A 1 168 ? -24.368 42.280 43.871 1.00 87.94 168 ALA A O 1
ATOM 1371 N N . VAL A 1 169 ? -22.563 42.810 42.656 1.00 89.06 169 VAL A N 1
ATOM 1372 C CA . VAL A 1 169 ? -21.903 41.505 42.826 1.00 89.06 169 VAL A CA 1
ATOM 1373 C C . VAL A 1 169 ? -21.529 41.245 44.293 1.00 89.06 169 VAL A C 1
ATOM 1375 O O . VAL A 1 169 ? -21.737 40.142 44.795 1.00 89.06 169 VAL A O 1
ATOM 1378 N N . ARG A 1 170 ? -21.024 42.254 45.017 1.00 88.25 170 ARG A N 1
ATOM 1379 C CA . ARG A 1 170 ? -20.666 42.125 46.443 1.00 88.25 170 ARG A CA 1
ATOM 1380 C C . ARG A 1 170 ? -21.871 41.839 47.340 1.00 88.25 170 ARG A C 1
ATOM 1382 O O . ARG A 1 170 ? -21.729 41.063 48.281 1.00 88.25 170 ARG A O 1
ATOM 1389 N N . ALA A 1 171 ? -23.037 42.414 47.042 1.00 87.69 171 ALA A N 1
ATOM 1390 C CA . ALA A 1 171 ? -24.270 42.114 47.770 1.00 87.69 171 ALA A CA 1
ATOM 1391 C C . ALA A 1 171 ? -24.649 40.625 47.642 1.00 87.69 171 ALA A C 1
ATOM 1393 O O . ALA A 1 171 ? -24.847 39.956 48.655 1.00 87.69 171 ALA A O 1
ATOM 1394 N N . ILE A 1 172 ? -24.608 40.075 46.419 1.00 88.12 172 ILE A N 1
ATOM 1395 C CA . ILE A 1 172 ? -24.882 38.649 46.152 1.00 88.12 172 ILE A CA 1
ATOM 1396 C C . ILE A 1 172 ? -23.921 37.737 46.936 1.00 88.12 172 ILE A C 1
ATOM 1398 O O . ILE A 1 172 ? -24.336 36.718 47.489 1.00 88.12 172 ILE A O 1
ATOM 1402 N N . LEU A 1 173 ? -22.635 38.095 47.003 1.00 86.44 173 LEU A N 1
ATOM 1403 C CA . LEU A 1 173 ? -21.633 37.320 47.744 1.00 86.44 173 LEU A CA 1
ATOM 1404 C C . LEU A 1 173 ? -21.832 37.400 49.267 1.00 86.44 173 LEU A C 1
ATOM 1406 O O . LEU A 1 173 ? -21.684 36.391 49.957 1.00 86.44 173 LEU A O 1
ATOM 1410 N N . SER A 1 174 ? -22.211 38.567 49.795 1.00 83.00 174 SER A N 1
ATOM 1411 C CA . SER A 1 174 ? -22.501 38.745 51.223 1.00 83.00 174 SER A CA 1
ATOM 1412 C C . SER A 1 174 ? -23.711 37.924 51.677 1.00 83.00 174 SER A C 1
ATOM 1414 O O . SER A 1 174 ? -23.681 37.344 52.764 1.00 83.00 174 SER A O 1
ATOM 1416 N N . ASP A 1 175 ? -24.770 37.855 50.871 1.00 82.31 175 ASP A N 1
ATOM 1417 C CA . ASP A 1 175 ? -25.969 37.082 51.215 1.00 82.31 175 ASP A CA 1
ATOM 1418 C C . ASP A 1 175 ? -25.694 35.571 51.198 1.00 82.31 175 ASP A C 1
ATOM 1420 O O . ASP A 1 175 ? -26.105 34.856 52.116 1.00 82.31 175 ASP A O 1
ATOM 1424 N N . ARG A 1 176 ? -24.887 35.090 50.238 1.00 81.19 176 ARG A N 1
ATOM 1425 C CA . ARG A 1 176 ? -24.395 33.698 50.219 1.00 81.19 176 ARG A CA 1
ATOM 1426 C C . ARG A 1 176 ? -23.556 33.364 51.458 1.00 81.19 176 ARG A C 1
ATOM 1428 O O . ARG A 1 176 ? -23.693 32.278 52.019 1.00 81.19 176 ARG A O 1
ATOM 1435 N N . ALA A 1 177 ? -22.722 34.295 51.924 1.00 74.81 177 ALA A N 1
ATOM 1436 C CA . ALA A 1 177 ? -21.907 34.104 53.124 1.00 74.81 177 ALA A CA 1
ATOM 1437 C C . ALA A 1 177 ? -22.743 34.055 54.419 1.00 74.81 177 ALA A C 1
ATOM 1439 O O . ALA A 1 177 ? -22.425 33.281 55.324 1.00 74.81 177 ALA A O 1
ATOM 1440 N N . LYS A 1 178 ? -23.833 34.832 54.509 1.00 77.50 178 LYS A N 1
ATOM 1441 C CA . LYS A 1 178 ? -24.774 34.767 55.643 1.00 77.50 178 LYS A CA 1
ATOM 1442 C C . LYS A 1 178 ? -25.495 33.418 55.708 1.00 77.50 178 LYS A C 1
ATOM 1444 O O . LYS A 1 178 ? -25.466 32.781 56.758 1.00 77.50 178 LYS A O 1
ATOM 1449 N N . GLN A 1 179 ? -26.026 32.942 54.578 1.00 70.81 179 GLN A N 1
ATOM 1450 C CA . GLN A 1 179 ? -26.670 31.622 54.482 1.00 70.81 179 GLN A CA 1
ATOM 1451 C C . GLN A 1 179 ? -25.713 30.480 54.870 1.00 70.81 179 GLN A C 1
ATOM 1453 O O . GLN A 1 179 ? -26.101 29.543 55.567 1.00 70.81 179 GLN A O 1
ATOM 1458 N N . ALA A 1 180 ? -24.433 30.577 54.490 1.00 60.94 180 ALA A N 1
ATOM 1459 C CA . ALA A 1 180 ? -23.414 29.598 54.873 1.00 60.94 180 ALA A CA 1
ATOM 1460 C C . ALA A 1 180 ? -23.087 29.617 56.381 1.00 60.94 180 ALA A C 1
ATOM 1462 O O . ALA A 1 180 ? -22.822 28.568 56.967 1.00 60.94 180 ALA A O 1
ATOM 1463 N N . LYS A 1 181 ? -23.126 30.788 57.031 1.00 62.34 181 LYS A N 1
ATOM 1464 C CA . LYS A 1 181 ? -22.845 30.939 58.470 1.00 62.34 181 LYS A CA 1
ATOM 1465 C C . LYS A 1 181 ? -23.977 30.391 59.347 1.00 62.34 181 LYS A C 1
ATOM 1467 O O . LYS A 1 181 ? -23.703 29.772 60.373 1.00 62.34 181 LYS A O 1
ATOM 1472 N N . GLU A 1 182 ? -25.228 30.562 58.925 1.00 63.78 182 GLU A N 1
ATOM 1473 C CA . GLU A 1 182 ? -26.409 29.990 59.592 1.00 63.78 182 GLU A CA 1
ATOM 1474 C C . GLU A 1 182 ? -26.428 28.456 59.505 1.00 63.78 182 GLU A C 1
ATOM 1476 O O . GLU A 1 182 ? -26.698 27.785 60.501 1.00 63.78 182 GLU A O 1
ATOM 1481 N N . ALA A 1 183 ? -26.029 27.891 58.361 1.00 54.06 183 ALA A N 1
ATOM 1482 C CA . ALA A 1 183 ? -25.874 26.445 58.191 1.00 54.06 183 ALA A CA 1
ATOM 1483 C C . ALA A 1 183 ? -24.757 25.845 59.073 1.00 54.06 183 ALA A C 1
ATOM 1485 O O . ALA A 1 183 ? -24.849 24.691 59.493 1.00 54.06 183 ALA A O 1
ATOM 1486 N N . TRP A 1 184 ? -23.714 26.622 59.386 1.00 43.31 184 TRP A N 1
ATOM 1487 C CA . TRP A 1 184 ? -22.570 26.172 60.189 1.00 43.31 184 TRP A CA 1
ATOM 1488 C C . TRP A 1 184 ? -22.805 26.294 61.707 1.00 43.31 184 TRP A C 1
ATOM 1490 O O . TRP A 1 184 ? -22.284 25.492 62.485 1.00 43.31 184 TRP A O 1
ATOM 1500 N N . GLY A 1 185 ? -23.618 27.259 62.152 1.00 40.03 185 GLY A N 1
ATOM 1501 C CA . GLY A 1 185 ? -23.893 27.508 63.575 1.00 40.03 185 GLY A CA 1
ATOM 1502 C C . GLY A 1 185 ? -24.605 26.357 64.301 1.00 40.03 185 GLY A C 1
ATOM 1503 O O . GLY A 1 185 ? -24.353 26.131 65.483 1.00 40.03 185 GLY A O 1
ATOM 1504 N N . GLY A 1 186 ? -25.425 25.571 63.593 1.00 42.56 186 GLY A N 1
ATOM 1505 C CA . GLY A 1 186 ? -26.137 24.417 64.162 1.00 42.56 186 GLY A CA 1
ATOM 1506 C C . GLY A 1 186 ? -25.251 23.210 64.504 1.00 42.56 186 GLY A C 1
ATOM 1507 O O . GLY A 1 186 ? -25.700 22.290 65.182 1.00 42.56 186 GLY A O 1
ATOM 1508 N N . PHE A 1 187 ? -23.991 23.200 64.058 1.00 39.22 187 PHE A N 1
ATOM 1509 C CA . PHE A 1 187 ? -23.091 22.050 64.193 1.00 39.22 187 PHE A CA 1
ATOM 1510 C C . PHE A 1 187 ? -22.250 22.057 65.487 1.00 39.22 187 PHE A C 1
ATOM 1512 O O . PHE A 1 187 ? -21.770 21.008 65.907 1.00 39.22 187 PHE A O 1
ATOM 1519 N N . LEU A 1 188 ? -22.073 23.210 66.149 1.00 40.22 188 LEU A N 1
ATOM 1520 C CA . LEU A 1 188 ? -21.049 23.399 67.196 1.00 40.22 188 LEU A CA 1
ATOM 1521 C C . LEU A 1 188 ? -21.540 23.297 68.657 1.00 40.22 188 LEU A C 1
ATOM 1523 O O . LEU A 1 188 ? -20.737 23.463 69.571 1.00 40.22 188 LEU A O 1
ATOM 1527 N N . GLN A 1 189 ? -22.815 22.994 68.921 1.00 46.94 189 GLN A N 1
ATOM 1528 C CA . GLN A 1 189 ? -23.363 22.946 70.291 1.00 46.94 189 GLN A CA 1
ATOM 1529 C C . GLN A 1 189 ? -23.794 21.537 70.736 1.00 46.94 189 GLN A C 1
ATOM 1531 O O . GLN A 1 189 ? -24.985 21.282 70.869 1.00 46.94 189 GLN A O 1
ATOM 1536 N N . ARG A 1 190 ? -22.844 20.629 71.022 1.00 37.50 190 ARG A N 1
ATOM 1537 C CA . ARG A 1 190 ? -23.053 19.463 71.920 1.00 37.50 190 ARG A CA 1
ATOM 1538 C C . ARG A 1 190 ? -21.731 18.970 72.544 1.00 37.50 190 ARG A C 1
ATOM 1540 O O . ARG A 1 190 ? -20.924 18.404 71.812 1.00 37.50 190 ARG A O 1
ATOM 1547 N N . PRO A 1 191 ? -21.524 19.094 73.871 1.00 43.00 191 PRO A N 1
ATOM 1548 C CA . PRO A 1 191 ? -20.476 18.354 74.580 1.00 43.00 191 PRO A CA 1
ATOM 1549 C C . PRO A 1 191 ? -21.018 17.370 75.646 1.00 43.00 191 PRO A C 1
ATOM 1551 O O . PRO A 1 191 ? -22.106 17.569 76.180 1.00 43.00 191 PRO A O 1
ATOM 1554 N N . ALA A 1 192 ? -20.185 16.365 75.982 1.00 42.00 192 ALA A N 1
ATOM 1555 C CA . ALA A 1 192 ? -20.150 15.568 77.233 1.00 42.00 192 ALA A CA 1
ATOM 1556 C C . ALA A 1 192 ? -20.683 14.103 77.303 1.00 42.00 192 ALA A C 1
ATOM 1558 O O . ALA A 1 192 ? -21.069 13.671 78.384 1.00 42.00 192 ALA A O 1
ATOM 1559 N N . ALA A 1 193 ? -20.609 13.272 76.249 1.00 41.44 193 ALA A N 1
ATOM 1560 C CA . ALA A 1 193 ? -20.913 11.820 76.363 1.00 41.44 193 ALA A CA 1
ATOM 1561 C C . ALA A 1 193 ? -19.969 10.899 75.549 1.00 41.44 193 ALA A C 1
ATOM 1563 O O . ALA A 1 193 ? -20.397 9.943 74.905 1.00 41.44 193 ALA A O 1
ATOM 1564 N N . ASP A 1 194 ? -18.668 11.203 75.537 1.00 53.06 194 ASP A N 1
ATOM 1565 C CA . ASP A 1 194 ? -17.728 10.694 74.519 1.00 53.06 194 ASP A CA 1
ATOM 1566 C C . ASP A 1 194 ? -16.885 9.468 74.934 1.00 53.06 194 ASP A C 1
ATOM 1568 O O . ASP A 1 194 ? -15.829 9.203 74.358 1.00 53.06 194 ASP A O 1
ATOM 1572 N N . LYS A 1 195 ? -17.339 8.685 75.923 1.00 44.91 195 LYS A N 1
ATOM 1573 C CA . LYS A 1 195 ? -16.664 7.428 76.312 1.00 44.91 195 LYS A CA 1
ATOM 1574 C C . LYS A 1 195 ? -17.397 6.183 75.800 1.00 44.91 195 LYS A C 1
ATOM 1576 O O . LYS A 1 195 ? -16.777 5.344 75.156 1.00 44.91 195 LYS A O 1
ATOM 1581 N N . GLU A 1 196 ? -18.721 6.133 75.932 1.00 47.19 196 GLU A N 1
ATOM 1582 C CA . GLU A 1 196 ? -19.551 5.025 75.418 1.00 47.19 196 GLU A CA 1
ATOM 1583 C C . GLU A 1 196 ? -19.712 5.060 73.884 1.00 47.19 196 GLU A C 1
ATOM 1585 O O . GLU A 1 196 ? -19.783 4.024 73.223 1.00 47.19 196 GLU A O 1
ATOM 1590 N N . ALA A 1 197 ? -19.684 6.249 73.271 1.00 53.69 197 ALA A N 1
ATOM 1591 C CA . ALA A 1 197 ? -19.791 6.397 71.817 1.00 53.69 197 ALA A CA 1
ATOM 1592 C C . ALA A 1 197 ? -18.550 5.892 71.058 1.00 53.69 197 ALA A C 1
ATOM 1594 O O . ALA A 1 197 ? -18.643 5.549 69.874 1.00 53.69 197 ALA A O 1
ATOM 1595 N N . ARG A 1 198 ? -17.387 5.843 71.722 1.00 52.03 198 ARG A N 1
ATOM 1596 C CA . ARG A 1 198 ? -16.133 5.357 71.136 1.00 52.03 198 ARG A CA 1
ATOM 1597 C C . ARG A 1 198 ? -16.119 3.828 71.058 1.00 52.03 198 ARG A C 1
ATOM 1599 O O . ARG A 1 198 ? -15.811 3.288 70.002 1.00 52.03 198 ARG A O 1
ATOM 1606 N N . GLU A 1 199 ? -16.593 3.157 72.105 1.00 52.59 199 GLU A N 1
ATOM 1607 C CA . GLU A 1 199 ? -16.754 1.695 72.145 1.00 52.59 199 GLU A CA 1
ATOM 1608 C C . GLU A 1 199 ? -17.858 1.212 71.183 1.00 52.59 199 GLU A C 1
ATOM 1610 O O . GLU A 1 199 ? -17.697 0.219 70.472 1.00 52.59 199 GLU A O 1
ATOM 1615 N N . GLU A 1 200 ? -18.940 1.982 71.043 1.00 56.50 200 GLU A N 1
ATOM 1616 C CA . GLU A 1 200 ? -19.998 1.712 70.064 1.00 56.50 200 GLU A CA 1
ATOM 1617 C C . GLU A 1 200 ? -19.543 1.936 68.606 1.00 56.50 200 GLU A C 1
ATOM 1619 O O . GLU A 1 200 ? -20.000 1.246 67.687 1.00 56.50 200 GLU A O 1
ATOM 1624 N N . ARG A 1 201 ? -18.621 2.880 68.361 1.00 56.09 201 ARG A N 1
ATOM 1625 C CA . ARG A 1 201 ? -18.015 3.094 67.033 1.00 56.09 201 ARG A CA 1
ATOM 1626 C C . ARG A 1 201 ? -17.093 1.952 66.635 1.00 56.09 201 ARG A C 1
ATOM 1628 O O . ARG A 1 201 ? -17.140 1.549 65.472 1.00 56.09 201 ARG A O 1
ATOM 1635 N N . ASP A 1 202 ? -16.324 1.411 67.571 1.00 57.72 202 ASP A N 1
ATOM 1636 C CA . ASP A 1 202 ? -15.438 0.279 67.304 1.00 57.72 202 ASP A CA 1
ATOM 1637 C C . ASP A 1 202 ? -16.244 -1.001 67.033 1.00 57.72 202 ASP A C 1
ATOM 1639 O O . ASP A 1 202 ? -15.971 -1.709 66.058 1.00 57.72 202 ASP A O 1
ATOM 1643 N N . ARG A 1 203 ? -17.349 -1.214 67.763 1.00 67.38 203 ARG A N 1
ATOM 1644 C CA . ARG A 1 203 ? -18.306 -2.304 67.503 1.00 67.38 203 ARG A CA 1
ATOM 1645 C C . ARG A 1 203 ? -18.972 -2.187 66.124 1.00 67.38 203 ARG A C 1
ATOM 1647 O O . ARG A 1 203 ? -19.002 -3.153 65.359 1.00 67.38 203 ARG A O 1
ATOM 1654 N N . LYS A 1 204 ? -19.413 -0.983 65.736 1.00 63.09 204 LYS A N 1
ATOM 1655 C CA . LYS A 1 204 ? -19.979 -0.705 64.398 1.00 63.09 204 LYS A CA 1
ATOM 1656 C C . LYS A 1 204 ? -18.947 -0.791 63.271 1.00 63.09 204 LYS A C 1
ATOM 1658 O O . LYS A 1 204 ? -19.298 -1.124 62.136 1.00 63.09 204 LYS A O 1
ATOM 1663 N N . ALA A 1 205 ? -17.677 -0.501 63.550 1.00 62.22 205 ALA A N 1
ATOM 1664 C CA . ALA A 1 205 ? -16.584 -0.676 62.597 1.00 62.22 205 ALA A CA 1
ATOM 1665 C C . ALA A 1 205 ? -16.273 -2.165 62.361 1.00 62.22 205 ALA A C 1
ATOM 1667 O O . ALA A 1 205 ? -16.020 -2.560 61.219 1.00 62.22 205 ALA A O 1
ATOM 1668 N N . GLN A 1 206 ? -16.366 -3.000 63.401 1.00 61.16 206 GLN A N 1
ATOM 1669 C CA . GLN A 1 206 ? -16.240 -4.457 63.302 1.00 61.16 206 GLN A CA 1
ATOM 1670 C C . GLN A 1 206 ? -17.414 -5.088 62.534 1.00 61.16 206 GLN A C 1
ATOM 1672 O O . GLN A 1 206 ? -17.182 -5.858 61.600 1.00 61.16 206 GLN A O 1
ATOM 1677 N N . GLU A 1 207 ? -18.654 -4.667 62.805 1.00 71.31 207 GLU A N 1
ATOM 1678 C CA . GLU A 1 207 ? -19.840 -5.078 62.033 1.00 71.31 207 GLU A CA 1
ATOM 1679 C C . GLU A 1 207 ? -19.766 -4.654 60.558 1.00 71.31 207 GLU A C 1
ATOM 1681 O O . GLU A 1 207 ? -20.150 -5.409 59.663 1.00 71.31 207 GLU A O 1
ATOM 1686 N N . LYS A 1 208 ? -19.247 -3.453 60.260 1.00 68.81 208 LYS A N 1
ATOM 1687 C CA . LYS A 1 208 ? -19.031 -3.012 58.871 1.00 68.81 208 LYS A CA 1
ATOM 1688 C C . LYS A 1 208 ? -17.980 -3.857 58.155 1.00 68.81 208 LYS A C 1
ATOM 1690 O O . LYS A 1 208 ? -18.142 -4.118 56.963 1.00 68.81 208 LYS A O 1
ATOM 1695 N N . ARG A 1 209 ? -16.928 -4.296 58.854 1.00 65.19 209 ARG A N 1
ATOM 1696 C CA . ARG A 1 209 ? -15.912 -5.203 58.297 1.00 65.19 209 ARG A CA 1
ATOM 1697 C C . ARG A 1 209 ? -16.485 -6.597 58.030 1.00 65.19 209 ARG A C 1
ATOM 1699 O O . ARG A 1 209 ? -16.213 -7.141 56.963 1.00 65.19 209 ARG A O 1
ATOM 1706 N N . GLN A 1 210 ? -17.339 -7.121 58.912 1.00 68.06 210 GLN A N 1
ATOM 1707 C CA . GLN A 1 210 ? -18.055 -8.385 58.682 1.00 68.06 210 GLN A CA 1
ATOM 1708 C C . GLN A 1 210 ? -19.045 -8.290 57.514 1.00 68.06 210 GLN A C 1
ATOM 1710 O O . GLN A 1 210 ? -18.958 -9.090 56.588 1.00 68.06 210 GLN A O 1
ATOM 1715 N N . LYS A 1 211 ? -19.881 -7.246 57.448 1.00 71.06 211 LYS A N 1
ATOM 1716 C CA . LYS A 1 211 ? -20.805 -7.033 56.314 1.00 71.06 211 LYS A CA 1
ATOM 1717 C C . LYS A 1 211 ? -20.081 -6.796 54.985 1.00 71.06 211 LYS A C 1
ATOM 1719 O O . LYS A 1 211 ? -20.596 -7.145 53.924 1.00 71.06 211 LYS A O 1
ATOM 1724 N N . ALA A 1 212 ? -18.889 -6.198 55.003 1.00 66.19 212 ALA A N 1
ATOM 1725 C CA . ALA A 1 212 ? -18.054 -6.065 53.809 1.00 66.19 212 ALA A CA 1
ATOM 1726 C C . ALA A 1 212 ? -17.449 -7.412 53.371 1.00 66.19 212 ALA A C 1
ATOM 1728 O O . ALA A 1 212 ? -17.368 -7.673 52.169 1.00 66.19 212 ALA A O 1
ATOM 1729 N N . ALA A 1 213 ? -17.073 -8.275 54.321 1.00 71.25 213 ALA A N 1
ATOM 1730 C CA . ALA A 1 213 ? -16.609 -9.633 54.045 1.00 71.25 213 ALA A CA 1
ATOM 1731 C C . ALA A 1 213 ? -17.738 -10.526 53.500 1.00 71.25 213 ALA A C 1
ATOM 1733 O O . ALA A 1 213 ? -17.532 -11.205 52.496 1.00 71.25 213 ALA A O 1
ATOM 1734 N N . GLU A 1 214 ? -18.948 -10.436 54.056 1.00 75.12 214 GLU A N 1
ATOM 1735 C CA . GLU A 1 214 ? -20.142 -11.119 53.537 1.00 75.12 214 GLU A CA 1
ATOM 1736 C C . GLU A 1 214 ? -20.501 -10.639 52.129 1.00 75.12 214 GLU A C 1
ATOM 1738 O O . GLU A 1 214 ? -20.726 -11.446 51.237 1.00 75.12 214 GLU A O 1
ATOM 1743 N N . ARG A 1 215 ? -20.457 -9.325 51.864 1.00 73.25 215 ARG A N 1
ATOM 1744 C CA . ARG A 1 215 ? -20.653 -8.790 50.503 1.00 73.25 215 ARG A CA 1
ATOM 1745 C C . ARG A 1 215 ? -19.579 -9.262 49.526 1.00 73.25 215 ARG A C 1
ATOM 1747 O O . ARG A 1 215 ? -19.854 -9.373 48.333 1.00 73.25 215 ARG A O 1
ATOM 1754 N N . ARG A 1 216 ? -18.354 -9.509 50.000 1.00 68.75 216 ARG A N 1
ATOM 1755 C CA . ARG A 1 216 ? -17.274 -10.075 49.184 1.00 68.75 216 ARG A CA 1
ATOM 1756 C C . ARG A 1 216 ? -17.530 -11.553 48.885 1.00 68.75 216 ARG A C 1
ATOM 1758 O O . ARG A 1 216 ? -17.348 -11.949 47.740 1.00 68.75 216 ARG A O 1
ATOM 1765 N N . GLN A 1 217 ? -18.001 -12.328 49.860 1.00 71.88 217 GLN A N 1
ATOM 1766 C CA . GLN A 1 217 ? -18.403 -13.722 49.654 1.00 71.88 217 GLN A CA 1
ATOM 1767 C C . GLN A 1 217 ? -19.638 -13.843 48.753 1.00 71.88 217 GLN A C 1
ATOM 1769 O O . GLN A 1 217 ? -19.634 -14.652 47.838 1.00 71.88 217 GLN A O 1
ATOM 1774 N N . GLU A 1 218 ? -20.630 -12.968 48.897 1.00 74.38 218 GLU A N 1
ATOM 1775 C CA . GLU A 1 218 ? -21.805 -12.914 48.019 1.00 74.38 218 GLU A CA 1
ATOM 1776 C C . GLU A 1 218 ? -21.429 -12.551 46.573 1.00 74.38 218 GLU A C 1
ATOM 1778 O O . GLU A 1 218 ? -21.989 -13.082 45.619 1.00 74.38 218 GLU A O 1
ATOM 1783 N N . ARG A 1 219 ? -20.438 -11.670 46.376 1.00 69.94 219 ARG A N 1
ATOM 1784 C CA . ARG A 1 219 ? -19.898 -11.375 45.037 1.00 69.94 219 ARG A CA 1
ATOM 1785 C C . ARG A 1 219 ? -19.183 -12.575 44.425 1.00 69.94 219 ARG A C 1
ATOM 1787 O O . ARG A 1 219 ? -19.314 -12.774 43.222 1.00 69.94 219 ARG A O 1
ATOM 1794 N N . LEU A 1 220 ? -18.452 -13.349 45.229 1.00 69.00 220 LEU A N 1
ATOM 1795 C CA . LEU A 1 220 ? -17.823 -14.595 44.784 1.00 69.00 220 LEU A CA 1
ATOM 1796 C C . LEU A 1 220 ? -18.884 -15.644 44.441 1.00 69.00 220 LEU A C 1
ATOM 1798 O O . LEU A 1 220 ? -18.825 -16.216 43.363 1.00 69.00 220 LEU A O 1
ATOM 1802 N N . ARG A 1 221 ? -19.926 -15.783 45.265 1.00 77.38 221 ARG A N 1
ATOM 1803 C CA . ARG A 1 221 ? -21.043 -16.700 45.019 1.00 77.38 221 ARG A CA 1
ATOM 1804 C C . ARG A 1 221 ? -21.828 -16.334 43.759 1.00 77.38 221 ARG A C 1
ATOM 1806 O O . ARG A 1 221 ? -22.115 -17.199 42.949 1.00 77.38 221 ARG A O 1
ATOM 1813 N N . LYS A 1 222 ? -22.100 -15.045 43.524 1.00 72.94 222 LYS A N 1
ATOM 1814 C CA . LYS A 1 222 ? -22.709 -14.576 42.265 1.00 72.94 222 LYS A CA 1
ATOM 1815 C C . LYS A 1 222 ? -21.785 -14.746 41.059 1.00 72.94 222 LYS A C 1
ATOM 1817 O O . LYS A 1 222 ? -22.276 -14.897 39.945 1.00 72.94 222 LYS A O 1
ATOM 1822 N N . ALA A 1 223 ? -20.467 -14.680 41.246 1.00 67.94 223 ALA A N 1
ATOM 1823 C CA . ALA A 1 223 ? -19.508 -14.974 40.184 1.00 67.94 223 ALA A CA 1
ATOM 1824 C C . ALA A 1 223 ? -19.489 -16.477 39.859 1.00 67.94 223 ALA A C 1
ATOM 1826 O O . ALA A 1 223 ? -19.520 -16.825 38.684 1.00 67.94 223 ALA A O 1
ATOM 1827 N N . GLU A 1 224 ? -19.548 -17.346 40.869 1.00 69.31 224 GLU A N 1
ATOM 1828 C CA . GLU A 1 224 ? -19.695 -18.799 40.712 1.00 69.31 224 GLU A CA 1
ATOM 1829 C C . GLU A 1 224 ? -21.049 -19.175 40.095 1.00 69.31 224 GLU A C 1
ATOM 1831 O O . GLU A 1 224 ? -21.091 -19.993 39.185 1.00 69.31 224 GLU A O 1
ATOM 1836 N N . GLU A 1 225 ? -22.148 -18.530 40.497 1.00 69.94 225 GLU A N 1
ATOM 1837 C CA . GLU A 1 225 ? -23.472 -18.696 39.880 1.00 69.94 225 GLU A CA 1
ATOM 1838 C C . GLU A 1 225 ? -23.465 -18.244 38.417 1.00 69.94 225 GLU A C 1
ATOM 1840 O O . GLU A 1 225 ? -24.047 -18.911 37.568 1.00 69.94 225 GLU A O 1
ATOM 1845 N N . ARG A 1 226 ? -22.774 -17.146 38.081 1.00 66.81 226 ARG A N 1
ATOM 1846 C CA . ARG A 1 226 ? -22.581 -16.724 36.683 1.00 66.81 226 ARG A CA 1
ATOM 1847 C C . ARG A 1 226 ? -21.746 -17.731 35.901 1.00 66.81 226 ARG A C 1
ATOM 1849 O O . ARG A 1 226 ? -22.074 -18.006 34.754 1.00 66.81 226 ARG A O 1
ATOM 1856 N N . GLN A 1 227 ? -20.716 -18.302 36.517 1.00 61.09 227 GLN A N 1
ATOM 1857 C CA . GLN A 1 227 ? -19.877 -19.327 35.904 1.00 61.09 227 GLN A CA 1
ATOM 1858 C C . GLN A 1 227 ? -20.666 -20.632 35.692 1.00 61.09 227 GLN A C 1
ATOM 1860 O O . GLN A 1 227 ? -20.577 -21.235 34.629 1.00 61.09 227 GLN A O 1
ATOM 1865 N N . GLN A 1 228 ? -21.532 -21.013 36.636 1.00 63.00 228 GLN A N 1
ATOM 1866 C CA . GLN A 1 228 ? -22.465 -22.135 36.497 1.00 63.00 228 GLN A CA 1
ATOM 1867 C C . GLN A 1 228 ? -23.575 -21.859 35.476 1.00 63.00 228 GLN A C 1
ATOM 1869 O O . GLN A 1 228 ? -23.954 -22.764 34.740 1.00 63.00 228 GLN A O 1
ATOM 1874 N N . MET A 1 229 ? -24.076 -20.626 35.382 1.00 59.53 229 MET A N 1
ATOM 1875 C CA . MET A 1 229 ? -25.021 -20.208 34.343 1.00 59.53 229 MET A CA 1
ATOM 1876 C C . MET A 1 229 ? -24.373 -20.304 32.957 1.00 59.53 229 MET A C 1
ATOM 1878 O O . MET A 1 229 ? -25.008 -20.759 32.017 1.00 59.53 229 MET A O 1
ATOM 1882 N N . GLN A 1 230 ? -23.095 -19.941 32.833 1.00 55.84 230 GLN A N 1
ATOM 1883 C CA . GLN A 1 230 ? -22.339 -20.046 31.584 1.00 55.84 230 GLN A CA 1
ATOM 1884 C C . GLN A 1 230 ? -22.103 -21.510 31.179 1.00 55.84 230 GLN A C 1
ATOM 1886 O O . GLN A 1 230 ? -22.222 -21.848 30.006 1.00 55.84 230 GLN A O 1
ATOM 1891 N N . VAL A 1 231 ? -21.857 -22.397 32.151 1.00 59.09 231 VAL A N 1
ATOM 1892 C CA . VAL A 1 231 ? -21.814 -23.852 31.923 1.00 59.09 231 VAL A CA 1
ATOM 1893 C C . VAL A 1 231 ? -23.190 -24.395 31.522 1.00 59.09 231 VAL A C 1
ATOM 1895 O O . VAL A 1 231 ? -23.267 -25.191 30.595 1.00 59.09 231 VAL A O 1
ATOM 1898 N N . ARG A 1 232 ? -24.285 -23.915 32.129 1.00 53.97 232 ARG A N 1
ATOM 1899 C CA . ARG A 1 232 ? -25.651 -24.290 31.722 1.00 53.97 232 ARG A CA 1
ATOM 1900 C C . ARG A 1 232 ? -26.004 -23.816 30.319 1.00 53.97 232 ARG A C 1
ATOM 1902 O O . ARG A 1 232 ? -26.608 -24.578 29.591 1.00 53.97 232 ARG A O 1
ATOM 1909 N N . VAL A 1 233 ? -25.578 -22.622 29.908 1.00 57.72 233 VAL A N 1
ATOM 1910 C CA . VAL A 1 233 ? -25.760 -22.148 28.524 1.00 57.72 233 VAL A CA 1
ATOM 1911 C C . VAL A 1 233 ? -24.991 -23.034 27.535 1.00 57.72 233 VAL A C 1
ATOM 1913 O O . VAL A 1 233 ? -25.513 -23.343 26.470 1.00 57.72 233 VAL A O 1
ATOM 1916 N N . LEU A 1 234 ? -23.797 -23.519 27.898 1.00 51.94 234 LEU A N 1
ATOM 1917 C CA . LEU A 1 234 ? -23.043 -24.489 27.090 1.00 51.94 234 LEU A CA 1
ATOM 1918 C C . LEU A 1 234 ? -23.704 -25.883 27.056 1.00 51.94 234 LEU A C 1
ATOM 1920 O O . LEU A 1 234 ? -23.635 -26.572 26.034 1.00 51.94 234 LEU A O 1
ATOM 1924 N N . ASP A 1 235 ? -24.356 -26.301 28.143 1.00 50.06 235 ASP A N 1
ATOM 1925 C CA . ASP A 1 235 ? -25.142 -27.540 28.198 1.00 50.06 235 ASP A CA 1
ATOM 1926 C C . ASP A 1 235 ? -26.483 -27.411 27.447 1.00 50.06 235 ASP A C 1
ATOM 1928 O O . ASP A 1 235 ? -26.899 -28.353 26.768 1.00 50.06 235 ASP A O 1
ATOM 1932 N N . ASP A 1 236 ? -27.103 -26.229 27.457 1.00 47.41 236 ASP A N 1
ATOM 1933 C CA . ASP A 1 236 ? -28.303 -25.890 26.687 1.00 47.41 236 ASP A CA 1
ATOM 1934 C C . ASP A 1 236 ? -27.984 -25.771 25.184 1.00 47.41 236 ASP A C 1
ATOM 1936 O O . ASP A 1 236 ? -28.757 -26.255 24.359 1.00 47.41 236 ASP A O 1
ATOM 1940 N N . GLU A 1 237 ? -26.809 -25.257 24.794 1.00 46.56 237 GLU A N 1
ATOM 1941 C CA . GLU A 1 237 ? -26.311 -25.311 23.407 1.00 46.56 237 GLU A CA 1
ATOM 1942 C C . GLU A 1 237 ? -26.007 -26.748 22.951 1.00 46.56 237 GLU A C 1
ATOM 1944 O O . GLU A 1 237 ? -26.265 -27.112 21.798 1.00 46.56 237 GLU A O 1
ATOM 1949 N N . LYS A 1 238 ? -25.498 -27.608 23.844 1.00 46.62 238 LYS A N 1
ATOM 1950 C CA . LYS A 1 238 ? -25.354 -29.053 23.587 1.00 46.62 238 LYS A CA 1
ATOM 1951 C C . LYS A 1 238 ? -26.709 -29.745 23.423 1.00 46.62 238 LYS A C 1
ATOM 1953 O O . LYS A 1 238 ? -26.838 -30.612 22.558 1.00 46.62 238 LYS A O 1
ATOM 1958 N N . SER A 1 239 ? -27.706 -29.353 24.213 1.00 42.41 239 SER A N 1
ATOM 1959 C CA . SER A 1 239 ? -29.079 -29.866 24.149 1.00 42.41 239 SER A CA 1
ATOM 1960 C C . SER A 1 239 ? -29.814 -29.392 22.883 1.00 42.41 239 SER A C 1
ATOM 1962 O O . SER A 1 239 ? -30.470 -30.186 22.204 1.00 42.41 239 SER A O 1
ATOM 1964 N N . ALA A 1 240 ? -29.596 -28.142 22.462 1.00 43.59 240 ALA A N 1
ATOM 1965 C CA . ALA A 1 240 ? -30.087 -27.595 21.196 1.00 43.59 240 ALA A CA 1
ATOM 1966 C C . ALA A 1 240 ? -29.452 -28.293 19.975 1.00 43.59 240 ALA A C 1
ATOM 1968 O O . ALA A 1 240 ? -30.140 -28.600 19.000 1.00 43.59 240 ALA A O 1
ATOM 1969 N N . ARG A 1 241 ? -28.162 -28.660 20.047 1.00 43.88 241 ARG A N 1
ATOM 1970 C CA . ARG A 1 241 ? -27.481 -29.480 19.021 1.00 43.88 241 ARG A CA 1
ATOM 1971 C C . ARG A 1 241 ? -28.020 -30.911 18.914 1.00 43.88 241 ARG A C 1
ATOM 1973 O O . ARG A 1 241 ? -27.849 -31.542 17.867 1.00 43.88 241 ARG A O 1
ATOM 1980 N N . ALA A 1 242 ? -28.688 -31.430 19.947 1.00 43.53 242 ALA A N 1
ATOM 1981 C CA . ALA A 1 242 ? -29.303 -32.758 19.907 1.00 43.53 242 ALA A CA 1
ATOM 1982 C C . ALA A 1 242 ? -30.542 -32.816 18.989 1.00 43.53 242 ALA A C 1
ATOM 1984 O O . ALA A 1 242 ? -30.904 -33.901 18.537 1.00 43.53 242 ALA A O 1
ATOM 1985 N N . HIS A 1 243 ? -31.121 -31.661 18.638 1.00 44.56 243 HIS A N 1
ATOM 1986 C CA . HIS A 1 243 ? -32.330 -31.535 17.817 1.00 44.56 243 HIS A CA 1
ATOM 1987 C C . HIS A 1 243 ? -32.067 -30.911 16.432 1.00 44.56 243 HIS A C 1
ATOM 1989 O O . HIS A 1 243 ? -32.945 -30.275 15.856 1.00 44.56 243 HIS A O 1
ATOM 1995 N N . LEU A 1 244 ? -30.876 -31.102 15.848 1.00 45.28 244 LEU A N 1
ATOM 1996 C CA . LEU A 1 244 ? -30.683 -30.779 14.429 1.00 45.28 244 LEU A CA 1
ATOM 1997 C C . LEU A 1 244 ? -31.448 -31.772 13.536 1.00 45.28 244 LEU A C 1
ATOM 1999 O O . LEU A 1 244 ? -31.228 -32.984 13.617 1.00 45.28 244 LEU A O 1
ATOM 2003 N N . ASN A 1 245 ? -32.286 -31.230 12.645 1.00 50.03 245 ASN A N 1
ATOM 2004 C CA . ASN A 1 245 ? -32.977 -31.933 11.560 1.00 50.03 245 ASN A CA 1
ATOM 2005 C C . ASN A 1 245 ? -32.001 -32.890 10.816 1.00 50.03 245 ASN A C 1
ATOM 2007 O O . ASN A 1 245 ? -30.888 -32.465 10.488 1.00 50.03 245 ASN A O 1
ATOM 2011 N N . PRO A 1 246 ? -32.361 -34.163 10.538 1.00 54.19 246 PRO A N 1
ATOM 2012 C CA . PRO A 1 246 ? -31.493 -35.138 9.863 1.00 54.19 246 PRO A CA 1
ATOM 2013 C C . PRO A 1 246 ? -30.814 -34.627 8.583 1.00 54.19 246 PRO A C 1
ATOM 2015 O O . PRO A 1 246 ? -29.648 -34.939 8.335 1.00 54.19 246 PRO A O 1
ATOM 2018 N N . HIS A 1 247 ? -31.504 -33.781 7.813 1.00 49.59 247 HIS A N 1
ATOM 2019 C CA . HIS A 1 247 ? -30.966 -33.166 6.598 1.00 49.59 247 HIS A CA 1
ATOM 2020 C C . HIS A 1 247 ? -29.753 -32.258 6.880 1.00 49.59 247 HIS A C 1
ATOM 2022 O O . HIS A 1 247 ? -28.752 -32.304 6.166 1.00 49.59 247 HIS A O 1
ATOM 2028 N N . MET A 1 248 ? -29.785 -31.505 7.984 1.00 46.22 248 MET A N 1
ATOM 2029 C CA . MET A 1 248 ? -28.687 -30.626 8.405 1.00 46.22 248 MET A CA 1
ATOM 2030 C C . MET A 1 248 ? -27.478 -31.407 8.929 1.00 46.22 248 MET A C 1
ATOM 2032 O O . MET A 1 248 ? -26.346 -30.947 8.791 1.00 46.22 248 MET A O 1
ATOM 2036 N N . LYS A 1 249 ? -27.680 -32.605 9.497 1.00 53.88 249 LYS A N 1
ATOM 2037 C CA . LYS A 1 249 ? -26.567 -33.496 9.871 1.00 53.88 249 LYS A CA 1
ATOM 2038 C C . LYS A 1 249 ? -25.840 -34.033 8.639 1.00 53.88 249 LYS A C 1
ATOM 2040 O O . LYS A 1 249 ? -24.615 -33.976 8.609 1.00 53.88 249 LYS A O 1
ATOM 2045 N N . HIS A 1 250 ? -26.576 -34.491 7.625 1.00 63.44 250 HIS A N 1
ATOM 2046 C CA . HIS A 1 250 ? -25.984 -35.004 6.386 1.00 63.44 250 HIS A CA 1
ATOM 2047 C C . HIS A 1 250 ? -25.271 -33.901 5.590 1.00 63.44 250 HIS A C 1
ATOM 2049 O O . HIS A 1 250 ? -24.139 -34.088 5.149 1.00 63.44 250 HIS A O 1
ATOM 2055 N N . LEU A 1 251 ? -25.894 -32.723 5.463 1.00 59.84 251 LEU A N 1
ATOM 2056 C CA . LEU A 1 251 ? -25.271 -31.557 4.831 1.00 59.84 251 LEU A CA 1
ATOM 2057 C C . LEU A 1 251 ? -23.977 -31.155 5.549 1.00 59.84 251 LEU A C 1
ATOM 2059 O O . LEU A 1 251 ? -22.969 -30.856 4.914 1.00 59.84 251 LEU A O 1
ATOM 2063 N N . ALA A 1 252 ? -23.973 -31.202 6.877 1.00 56.00 252 ALA A N 1
ATOM 2064 C CA . ALA A 1 252 ? -22.792 -30.863 7.645 1.00 56.00 252 ALA A CA 1
ATOM 2065 C C . ALA A 1 252 ? -21.665 -31.900 7.577 1.00 56.00 252 ALA A C 1
ATOM 2067 O O . ALA A 1 252 ? -20.491 -31.529 7.585 1.00 56.00 252 ALA A O 1
ATOM 2068 N N . GLU A 1 253 ? -22.003 -33.188 7.518 1.00 66.69 253 GLU A N 1
ATOM 2069 C CA . GLU A 1 253 ? -21.028 -34.254 7.287 1.00 66.69 253 GLU A CA 1
ATOM 2070 C C . GLU A 1 253 ? -20.450 -34.187 5.867 1.00 66.69 253 GLU A C 1
ATOM 2072 O O . GLU A 1 253 ? -19.291 -34.519 5.640 1.00 66.69 253 GLU A O 1
ATOM 2077 N N . PHE A 1 254 ? -21.235 -33.708 4.906 1.00 69.94 254 PHE A N 1
ATOM 2078 C CA . PHE A 1 254 ? -20.758 -33.431 3.562 1.00 69.94 254 PHE A CA 1
ATOM 2079 C C . PHE A 1 254 ? -19.796 -32.228 3.529 1.00 69.94 254 PHE A C 1
ATOM 2081 O O . PHE A 1 254 ? -18.679 -32.353 3.024 1.00 69.94 254 PHE A O 1
ATOM 2088 N N . ILE A 1 255 ? -20.178 -31.087 4.120 1.00 68.25 255 ILE A N 1
ATOM 2089 C CA . ILE A 1 255 ? -19.339 -29.877 4.170 1.00 68.25 255 ILE A CA 1
ATOM 2090 C C . ILE A 1 255 ? -17.998 -30.185 4.847 1.00 68.25 255 ILE A C 1
ATOM 2092 O O . ILE A 1 255 ? -16.952 -29.772 4.345 1.00 68.25 255 ILE A O 1
ATOM 2096 N N . SER A 1 256 ? -17.982 -30.959 5.939 1.00 68.94 256 SER A N 1
ATOM 2097 C CA . SER A 1 256 ? -16.745 -31.310 6.655 1.00 68.94 256 SER A CA 1
ATOM 2098 C C . SER A 1 256 ? -15.747 -32.128 5.825 1.00 68.94 256 SER A C 1
ATOM 2100 O O . SER A 1 256 ? -14.546 -32.056 6.079 1.00 68.94 256 SER A O 1
ATOM 2102 N N . ARG A 1 257 ? -16.207 -32.860 4.801 1.00 76.12 257 ARG A N 1
ATOM 2103 C CA . ARG A 1 257 ? -15.342 -33.659 3.916 1.00 76.12 257 ARG A CA 1
ATOM 2104 C C . ARG A 1 257 ? -14.574 -32.811 2.897 1.00 76.12 257 ARG A C 1
ATOM 2106 O O . ARG A 1 257 ? -13.618 -33.325 2.311 1.00 76.12 257 ARG A O 1
ATOM 2113 N N . MET A 1 258 ? -14.941 -31.537 2.701 1.00 79.31 258 MET A N 1
ATOM 2114 C CA . MET A 1 258 ? -14.354 -30.648 1.684 1.00 79.31 258 MET A CA 1
ATOM 2115 C C . MET A 1 258 ? -14.267 -31.344 0.315 1.00 79.31 258 MET A C 1
ATOM 2117 O O . MET A 1 258 ? -13.200 -31.441 -0.290 1.00 79.31 258 MET A O 1
ATOM 2121 N N . THR A 1 259 ? -15.386 -31.903 -0.140 1.00 82.81 259 THR A N 1
ATOM 2122 C CA . THR A 1 259 ? -15.539 -32.563 -1.446 1.00 82.81 259 THR A CA 1
ATOM 2123 C C . THR A 1 259 ? -16.608 -31.843 -2.259 1.00 82.81 259 THR A C 1
ATOM 2125 O O . THR A 1 259 ? -17.460 -31.178 -1.681 1.00 82.81 259 THR A O 1
ATOM 2128 N N . ALA A 1 260 ? -16.581 -31.955 -3.588 1.00 82.12 260 ALA A N 1
ATOM 2129 C CA . ALA A 1 260 ? -17.677 -31.457 -4.421 1.00 82.12 260 ALA A CA 1
ATOM 2130 C C . ALA A 1 260 ? -18.932 -32.334 -4.251 1.00 82.12 260 ALA A C 1
ATOM 2132 O O . ALA A 1 260 ? -18.804 -33.538 -4.024 1.00 82.12 260 ALA A O 1
ATOM 2133 N N . ILE A 1 261 ? -20.133 -31.744 -4.357 1.00 80.38 261 ILE A N 1
ATOM 2134 C CA . ILE A 1 261 ? -21.407 -32.476 -4.168 1.00 80.38 261 ILE A CA 1
ATOM 2135 C C . ILE A 1 261 ? -21.544 -33.564 -5.228 1.00 80.38 261 ILE A C 1
ATOM 2137 O O . ILE A 1 261 ? -21.961 -34.683 -4.933 1.00 80.38 261 ILE A O 1
ATOM 2141 N N . ARG A 1 262 ? -21.151 -33.235 -6.459 1.00 82.69 262 ARG A N 1
ATOM 2142 C CA . ARG A 1 262 ? -21.064 -34.165 -7.580 1.00 82.69 262 ARG A CA 1
ATOM 2143 C C . ARG A 1 262 ? -19.809 -33.863 -8.398 1.00 82.69 262 ARG A C 1
ATOM 2145 O O . ARG A 1 262 ? -19.417 -32.693 -8.480 1.00 82.69 262 ARG A O 1
ATOM 2152 N N . PRO A 1 263 ? -19.173 -34.871 -9.013 1.00 83.12 263 PRO A N 1
ATOM 2153 C CA . PRO A 1 263 ? -17.972 -34.658 -9.816 1.00 83.12 263 PRO A CA 1
ATOM 2154 C C . PRO A 1 263 ? -18.208 -33.703 -10.999 1.00 83.12 263 PRO A C 1
ATOM 2156 O O . PRO A 1 263 ? -17.297 -32.974 -11.378 1.00 83.12 263 PRO A O 1
ATOM 2159 N N . GLU A 1 264 ? -19.429 -33.621 -11.540 1.00 87.44 264 GLU A N 1
ATOM 2160 C CA . GLU A 1 264 ? -19.777 -32.749 -12.674 1.00 87.44 264 GLU A CA 1
ATOM 2161 C C . GLU A 1 264 ? -19.762 -31.251 -12.324 1.00 87.44 264 GLU A C 1
ATOM 2163 O O . GLU A 1 264 ? -19.602 -30.398 -13.205 1.00 87.44 264 GLU A O 1
ATOM 2168 N N . ILE A 1 265 ? -19.921 -30.927 -11.039 1.00 87.81 265 ILE A N 1
ATOM 2169 C CA . ILE A 1 265 ? -19.941 -29.554 -10.517 1.00 87.81 265 ILE A CA 1
ATOM 2170 C C . ILE A 1 265 ? -18.516 -29.006 -10.400 1.00 87.81 265 ILE A C 1
ATOM 2172 O O . ILE A 1 265 ? -18.298 -27.797 -10.485 1.00 87.81 265 ILE A O 1
ATOM 2176 N N . GLN A 1 266 ? -17.521 -29.888 -10.270 1.00 90.06 266 GLN A N 1
ATOM 2177 C CA . GLN A 1 266 ? -16.123 -29.493 -10.235 1.00 90.06 266 GLN A CA 1
ATOM 2178 C C . GLN A 1 266 ? -15.628 -29.130 -11.634 1.00 90.06 266 GLN A C 1
ATOM 2180 O O . GLN A 1 266 ? -15.339 -29.984 -12.476 1.00 90.06 266 GLN A O 1
ATOM 2185 N N . ARG A 1 267 ? -15.526 -27.822 -11.886 1.00 93.44 267 ARG A N 1
ATOM 2186 C CA . ARG A 1 267 ? -15.205 -27.280 -13.207 1.00 93.44 267 ARG A CA 1
ATOM 2187 C C . ARG A 1 267 ? -14.007 -26.345 -13.182 1.00 93.44 267 ARG A C 1
ATOM 2189 O O . ARG A 1 267 ? -13.730 -25.652 -12.209 1.00 93.44 267 ARG A O 1
ATOM 2196 N N . SER A 1 268 ? -13.310 -26.311 -14.309 1.00 94.50 268 SER A N 1
ATOM 2197 C CA . SER A 1 268 ? -12.152 -25.461 -14.573 1.00 94.50 268 SER A CA 1
ATOM 2198 C C . SER A 1 268 ? -12.336 -24.707 -15.881 1.00 94.50 268 SER A C 1
ATOM 2200 O O . SER A 1 268 ? -13.025 -25.172 -16.787 1.00 94.50 268 SER A O 1
ATOM 2202 N N . THR A 1 269 ? -11.659 -23.580 -16.035 1.00 95.00 269 THR A N 1
ATOM 2203 C CA . THR A 1 269 ? -11.488 -22.920 -17.331 1.00 95.00 269 THR A CA 1
ATOM 2204 C C . THR A 1 269 ? -10.004 -22.773 -17.657 1.00 95.00 269 THR A C 1
ATOM 2206 O O . THR A 1 269 ? -9.138 -23.019 -16.819 1.00 95.00 269 THR A O 1
ATOM 2209 N N . ARG A 1 270 ? -9.664 -22.422 -18.898 1.00 94.50 270 ARG A N 1
ATOM 2210 C CA . ARG A 1 270 ? -8.269 -22.126 -19.258 1.00 94.50 270 ARG A CA 1
ATOM 2211 C C . ARG A 1 270 ? -7.975 -20.674 -18.911 1.00 94.50 270 ARG A C 1
ATOM 2213 O O . ARG A 1 270 ? -8.765 -19.796 -19.251 1.00 94.50 270 ARG A O 1
ATOM 2220 N N . ALA A 1 271 ? -6.802 -20.398 -18.341 1.00 93.00 271 ALA A N 1
ATOM 2221 C CA . ALA A 1 271 ? -6.382 -19.019 -18.067 1.00 93.00 271 ALA A CA 1
ATOM 2222 C C . ALA A 1 271 ? -6.443 -18.127 -19.324 1.00 93.00 271 ALA A C 1
ATOM 2224 O O . ALA A 1 271 ? -6.846 -16.969 -19.244 1.00 93.00 271 ALA A O 1
ATOM 2225 N N . ALA A 1 272 ? -6.113 -18.681 -20.499 1.00 92.31 272 ALA A N 1
ATOM 2226 C CA . ALA A 1 272 ? -6.245 -17.983 -21.776 1.00 92.31 272 ALA A CA 1
ATOM 2227 C C . ALA A 1 272 ? -7.684 -17.533 -22.085 1.00 92.31 272 ALA A C 1
ATOM 2229 O O . ALA A 1 272 ? -7.864 -16.436 -22.599 1.00 92.31 272 ALA A O 1
ATOM 2230 N N . SER A 1 273 ? -8.700 -18.341 -21.755 1.00 92.19 273 SER A N 1
ATOM 2231 C CA . SER A 1 273 ? -10.111 -17.994 -21.980 1.00 92.19 273 SER A CA 1
ATOM 2232 C C . SER A 1 273 ? -10.540 -16.810 -21.118 1.00 92.19 273 SER A C 1
ATOM 2234 O O . SER A 1 273 ? -11.252 -15.931 -21.594 1.00 92.19 273 SER A O 1
ATOM 2236 N N . VAL A 1 274 ? -10.054 -16.752 -19.872 1.00 91.50 274 VAL A N 1
ATOM 2237 C CA . VAL A 1 274 ? -10.345 -15.643 -18.951 1.00 91.50 274 VAL A CA 1
ATOM 2238 C C . VAL A 1 274 ? -9.679 -14.345 -19.400 1.00 91.50 274 VAL A C 1
ATOM 2240 O O . VAL A 1 274 ? -10.287 -13.283 -19.307 1.00 91.50 274 VAL A O 1
ATOM 2243 N N . LEU A 1 275 ? -8.441 -14.419 -19.901 1.00 91.62 275 LEU A N 1
ATOM 2244 C CA . LEU A 1 275 ? -7.673 -13.248 -20.342 1.00 91.62 275 LEU A CA 1
ATOM 2245 C C . LEU A 1 275 ? -8.020 -12.773 -21.756 1.00 91.62 275 LEU A C 1
ATOM 2247 O O . LEU A 1 275 ? -7.668 -11.651 -22.130 1.00 91.62 275 LEU A O 1
ATOM 2251 N N . TRP A 1 276 ? -8.732 -13.586 -22.534 1.00 88.75 276 TRP A N 1
ATOM 2252 C CA . TRP A 1 276 ? -9.137 -13.236 -23.888 1.00 88.75 276 TRP A CA 1
ATOM 2253 C C . TRP A 1 276 ? -10.028 -11.981 -23.920 1.00 88.75 276 TRP A C 1
ATOM 2255 O O . TRP A 1 276 ? -10.815 -11.718 -23.004 1.00 88.75 276 TRP A O 1
ATOM 2265 N N . GLY A 1 277 ? -9.883 -11.171 -24.974 1.00 85.25 277 GLY A N 1
ATOM 2266 C CA . GLY A 1 277 ? -10.596 -9.894 -25.100 1.00 85.25 277 GLY A CA 1
ATOM 2267 C C . GLY A 1 277 ? -10.197 -8.865 -24.034 1.00 85.25 277 GLY A C 1
ATOM 2268 O O . GLY A 1 277 ? -11.053 -8.124 -23.555 1.00 85.25 277 GLY A O 1
ATOM 2269 N N . LEU A 1 278 ? -8.919 -8.849 -23.624 1.00 86.62 278 LEU A N 1
ATOM 2270 C CA . LEU A 1 278 ? -8.399 -8.015 -22.528 1.00 86.62 278 LEU A CA 1
ATOM 2271 C C . LEU A 1 278 ? -9.162 -8.245 -21.218 1.00 86.62 278 LEU A C 1
ATOM 2273 O O . LEU A 1 278 ? -9.591 -7.296 -20.561 1.00 86.62 278 LEU A O 1
ATOM 2277 N N . GLY A 1 279 ? -9.362 -9.516 -20.866 1.00 88.06 279 GLY A N 1
ATOM 2278 C CA . GLY A 1 279 ? -10.022 -9.905 -19.625 1.00 88.06 279 GLY A CA 1
ATOM 2279 C C . GLY A 1 279 ? -11.490 -9.496 -19.548 1.00 88.06 279 GLY A C 1
ATOM 2280 O O . GLY A 1 279 ? -11.940 -9.081 -18.482 1.00 88.06 279 GLY A O 1
ATOM 2281 N N . HIS A 1 280 ? -12.234 -9.574 -20.656 1.00 87.88 280 HIS A N 1
ATOM 2282 C CA . HIS A 1 280 ? -13.632 -9.126 -20.716 1.00 87.88 280 HIS A CA 1
ATOM 2283 C C . HIS A 1 280 ? -14.512 -9.730 -19.602 1.00 87.88 280 HIS A C 1
ATOM 2285 O O . HIS A 1 280 ? -15.343 -9.021 -19.043 1.00 87.88 280 HIS A O 1
ATOM 2291 N N . ILE A 1 281 ? -14.259 -10.987 -19.211 1.00 89.38 281 ILE A N 1
ATOM 2292 C CA . ILE A 1 281 ? -14.949 -11.678 -18.107 1.00 89.38 281 ILE A CA 1
ATOM 2293 C C . ILE A 1 281 ? -14.737 -10.959 -16.766 1.00 89.38 281 ILE A C 1
ATOM 2295 O O . ILE A 1 281 ? -15.680 -10.771 -16.004 1.00 89.38 281 ILE A O 1
ATOM 2299 N N . LEU A 1 282 ? -13.503 -10.523 -16.488 1.00 88.38 282 LEU A N 1
ATOM 2300 C CA . LEU A 1 282 ? -13.138 -9.807 -15.259 1.00 88.38 282 LEU A CA 1
ATOM 2301 C C . LEU A 1 282 ? -13.593 -8.340 -15.271 1.00 88.38 282 LEU A C 1
ATOM 2303 O O . LEU A 1 282 ? -13.682 -7.723 -14.212 1.00 88.38 282 LEU A O 1
ATOM 2307 N N . ARG A 1 283 ? -13.832 -7.765 -16.457 1.00 87.69 283 ARG A N 1
ATOM 2308 C CA . ARG A 1 283 ? -14.341 -6.392 -16.633 1.00 87.69 283 ARG A CA 1
ATOM 2309 C C . ARG A 1 283 ? -15.852 -6.298 -16.485 1.00 87.69 283 ARG A C 1
ATOM 2311 O O . ARG A 1 283 ? -16.351 -5.224 -16.166 1.00 87.69 283 ARG A O 1
ATOM 2318 N N . ASP A 1 284 ? -16.564 -7.381 -16.761 1.00 80.00 284 ASP A N 1
ATOM 2319 C CA . ASP A 1 284 ? -18.001 -7.436 -16.570 1.00 80.00 284 ASP A CA 1
ATOM 2320 C C . ASP A 1 284 ? -18.309 -7.449 -15.066 1.00 80.00 284 ASP A C 1
ATOM 2322 O O . ASP A 1 284 ? -17.971 -8.399 -14.363 1.00 80.00 284 ASP A O 1
ATOM 2326 N N . GLY A 1 285 ? -18.938 -6.385 -14.568 1.00 66.25 285 GLY A N 1
ATOM 2327 C CA . GLY A 1 285 ? -19.304 -6.222 -13.157 1.00 66.25 285 GLY A CA 1
ATOM 2328 C C . GLY A 1 285 ? -20.577 -6.967 -12.748 1.00 66.25 285 GLY A C 1
ATOM 2329 O O . GLY A 1 285 ? -21.062 -6.754 -11.646 1.00 66.25 285 GLY A O 1
ATOM 2330 N N . GLY A 1 286 ? -21.140 -7.801 -13.634 1.00 61.94 286 GLY A N 1
ATOM 2331 C CA . GLY A 1 286 ? -22.393 -8.527 -13.392 1.00 61.94 286 GLY A CA 1
ATOM 2332 C C . GLY A 1 286 ? -23.641 -7.813 -13.920 1.00 61.94 286 GLY A C 1
ATOM 2333 O O . GLY A 1 286 ? -24.725 -8.375 -13.869 1.00 61.94 286 GLY A O 1
ATOM 2334 N N . THR A 1 287 ? -23.501 -6.619 -14.502 1.00 54.81 287 THR A N 1
ATOM 2335 C CA . THR A 1 287 ? -24.614 -5.853 -15.093 1.00 54.81 287 THR A CA 1
ATOM 2336 C C . THR A 1 287 ? -25.100 -6.410 -16.429 1.00 54.81 287 THR A C 1
ATOM 2338 O O . THR A 1 287 ? -26.187 -6.057 -16.874 1.00 54.81 287 THR A O 1
ATOM 2341 N N . SER A 1 288 ? -24.309 -7.260 -17.094 1.00 57.62 288 SER A N 1
ATOM 2342 C CA . SER A 1 288 ? -24.656 -7.770 -18.423 1.00 57.62 288 SER A CA 1
ATOM 2343 C C . SER A 1 288 ? -25.587 -8.988 -18.420 1.00 57.62 288 SER A C 1
ATOM 2345 O O . SER A 1 288 ? -26.102 -9.333 -19.481 1.00 57.62 288 SER A O 1
ATOM 2347 N N . GLY A 1 289 ? -25.770 -9.657 -17.271 1.00 59.22 289 GLY A N 1
ATOM 2348 C CA . GLY A 1 289 ? -26.557 -10.894 -17.157 1.00 59.22 289 GLY A CA 1
ATOM 2349 C C . GLY A 1 289 ? -26.010 -12.084 -17.962 1.00 59.22 289 GLY A C 1
ATOM 2350 O O . GLY A 1 289 ? -26.697 -13.084 -18.109 1.00 59.22 289 GLY A O 1
ATOM 2351 N N . LYS A 1 290 ? -24.795 -11.990 -18.524 1.00 71.06 290 LYS A N 1
ATOM 2352 C CA . LYS A 1 290 ? -24.223 -13.033 -19.387 1.00 71.06 290 LYS A CA 1
ATOM 2353 C C . LYS A 1 290 ? -23.568 -14.141 -18.565 1.00 71.06 290 LYS A C 1
ATOM 2355 O O . LYS A 1 290 ? -22.613 -13.882 -17.831 1.00 71.06 290 LYS A O 1
ATOM 2360 N N . SER A 1 291 ? -24.000 -15.384 -18.767 1.00 80.75 291 SER A N 1
ATOM 2361 C CA . SER A 1 291 ? -23.299 -16.556 -18.240 1.00 80.75 291 SER A CA 1
ATOM 2362 C C . SER A 1 291 ? -22.078 -16.931 -19.077 1.00 80.75 291 SER A C 1
ATOM 2364 O O . SER A 1 291 ? -22.132 -17.120 -20.296 1.00 80.75 291 SER A O 1
ATOM 2366 N N . PHE A 1 292 ? -20.952 -17.112 -18.391 1.00 88.94 292 PHE A N 1
ATOM 2367 C CA . PHE A 1 292 ? -19.708 -17.620 -18.972 1.00 88.94 292 PHE A CA 1
ATOM 2368 C C . PHE A 1 292 ? -19.506 -19.116 -18.703 1.00 88.94 292 PHE A C 1
ATOM 2370 O O . PHE A 1 292 ? -18.450 -19.660 -19.024 1.00 88.94 292 PHE A O 1
ATOM 2377 N N . TYR A 1 293 ? -20.516 -19.800 -18.156 1.00 89.94 293 TYR A N 1
ATOM 2378 C CA . TYR A 1 293 ? -20.412 -21.191 -17.714 1.00 89.94 293 TYR A CA 1
ATOM 2379 C C . TYR A 1 293 ? -20.019 -22.161 -18.838 1.00 89.94 293 TYR A C 1
ATOM 2381 O O . TYR A 1 293 ? -19.265 -23.106 -18.610 1.00 89.94 293 TYR A O 1
ATOM 2389 N N . HIS A 1 294 ? -20.422 -21.879 -20.081 1.00 90.19 294 HIS A N 1
ATOM 2390 C CA . HIS A 1 294 ? -20.045 -22.649 -21.274 1.00 90.19 294 HIS A CA 1
ATOM 2391 C C . HIS A 1 294 ? -18.526 -22.677 -21.556 1.00 90.19 294 HIS A C 1
ATOM 2393 O O . HIS A 1 294 ? -18.047 -23.559 -22.265 1.00 90.19 294 HIS A O 1
ATOM 2399 N N . LEU A 1 295 ? -17.753 -21.733 -21.000 1.00 91.12 295 LEU A N 1
ATOM 2400 C CA . LEU A 1 295 ? -16.287 -21.686 -21.108 1.00 91.12 295 LEU A CA 1
ATOM 2401 C C . LEU A 1 295 ? -15.578 -22.554 -20.057 1.00 91.12 295 LEU A C 1
ATOM 2403 O O . LEU A 1 295 ? -14.344 -22.660 -20.073 1.00 91.12 295 LEU A O 1
ATOM 2407 N N . SER A 1 296 ? -16.326 -23.140 -19.123 1.00 93.12 296 SER A N 1
ATOM 2408 C CA . SER A 1 296 ? -15.814 -24.075 -18.125 1.00 93.12 296 SER A CA 1
ATOM 2409 C C . SER A 1 296 ? -16.001 -25.525 -18.578 1.00 93.12 296 SER A C 1
ATOM 2411 O O . SER A 1 296 ? -16.906 -25.846 -19.347 1.00 93.12 296 SER A O 1
ATOM 2413 N N . ARG A 1 297 ? -15.156 -26.428 -18.082 1.00 93.38 297 ARG A N 1
ATOM 2414 C CA . ARG A 1 297 ? -15.187 -27.875 -18.340 1.00 93.38 297 ARG A CA 1
ATOM 2415 C C . ARG A 1 297 ? -15.026 -28.644 -17.036 1.00 93.38 297 ARG A C 1
ATOM 2417 O O . ARG A 1 297 ? -14.288 -28.187 -16.164 1.00 93.38 297 ARG A O 1
ATOM 2424 N N . VAL A 1 298 ? -15.663 -29.808 -16.929 1.00 92.50 298 VAL A N 1
ATOM 2425 C CA . VAL A 1 298 ? -15.482 -30.722 -15.788 1.00 92.50 298 VAL A CA 1
ATOM 2426 C C . VAL A 1 298 ? -14.004 -31.099 -15.671 1.00 92.50 298 VAL A C 1
ATOM 2428 O O . VAL A 1 298 ? -13.350 -31.361 -16.685 1.00 92.50 298 VAL A O 1
ATOM 2431 N N . ALA A 1 299 ? -13.459 -31.051 -14.459 1.00 88.38 299 ALA A N 1
ATOM 2432 C CA . ALA A 1 299 ? -12.055 -31.346 -14.203 1.00 88.38 299 ALA A CA 1
ATOM 2433 C C . ALA A 1 299 ? -11.873 -32.001 -12.833 1.00 88.38 299 ALA A C 1
ATOM 2435 O O . ALA A 1 299 ? -12.327 -31.465 -11.830 1.00 88.38 299 ALA A O 1
ATOM 2436 N N . GLU A 1 300 ? -11.142 -33.116 -12.784 1.00 84.25 300 GLU A N 1
ATOM 2437 C CA . GLU A 1 300 ? -10.849 -33.846 -11.539 1.00 84.25 300 GLU A CA 1
ATOM 2438 C C . GLU A 1 300 ? -9.829 -33.133 -10.638 1.00 84.25 300 GLU A C 1
ATOM 2440 O O . GLU A 1 300 ? -9.850 -33.294 -9.420 1.00 84.25 300 GLU A O 1
ATOM 2445 N N . ALA A 1 301 ? -8.951 -32.317 -11.224 1.00 85.44 301 ALA A N 1
ATOM 2446 C CA . ALA A 1 301 ? -7.959 -31.529 -10.503 1.00 85.44 301 ALA A CA 1
ATOM 2447 C C . ALA A 1 301 ? -7.775 -30.158 -11.159 1.00 85.44 301 ALA A C 1
ATOM 2449 O O . ALA A 1 301 ? -7.893 -30.013 -12.379 1.00 85.44 301 ALA A O 1
ATOM 2450 N N . LEU A 1 302 ? -7.449 -29.162 -10.338 1.00 89.62 302 LEU A N 1
ATOM 2451 C CA . LEU A 1 302 ? -7.243 -27.775 -10.750 1.00 89.62 302 LEU A CA 1
ATOM 2452 C C . LEU A 1 302 ? -5.761 -27.413 -10.595 1.00 89.62 302 LEU A C 1
ATOM 2454 O O . LEU A 1 302 ? -5.151 -27.709 -9.566 1.00 89.62 302 LEU A O 1
ATOM 2458 N N . ASP A 1 303 ? -5.147 -26.767 -11.592 1.00 91.69 303 ASP A N 1
ATOM 2459 C CA . ASP A 1 303 ? -3.756 -26.315 -11.436 1.00 91.69 303 ASP A CA 1
ATOM 2460 C C . ASP A 1 303 ? -3.658 -25.111 -10.491 1.00 91.69 303 ASP A C 1
ATOM 2462 O O . ASP A 1 303 ? -2.698 -25.003 -9.724 1.00 91.69 303 ASP A O 1
ATOM 2466 N N . GLU A 1 304 ? -4.631 -24.197 -10.542 1.00 93.38 304 GLU A N 1
ATOM 2467 C CA . GLU A 1 304 ? -4.622 -22.984 -9.725 1.00 93.38 304 GLU A CA 1
ATOM 2468 C C . GLU A 1 304 ? -6.035 -22.458 -9.422 1.00 93.38 304 GLU A C 1
ATOM 2470 O O . GLU A 1 304 ? -6.867 -22.322 -10.317 1.00 93.38 304 GLU A O 1
ATOM 2475 N N . PHE A 1 305 ? -6.292 -22.102 -8.167 1.00 95.06 305 PHE A N 1
ATOM 2476 C CA . PHE A 1 305 ? -7.491 -21.380 -7.743 1.00 95.06 305 PHE A CA 1
ATOM 2477 C C . PHE A 1 305 ? -7.198 -19.877 -7.719 1.00 95.06 305 PHE A C 1
ATOM 2479 O O . PHE A 1 305 ? -6.185 -19.469 -7.147 1.00 95.06 305 PHE A O 1
ATOM 2486 N N . TRP A 1 306 ? -8.034 -19.044 -8.343 1.00 95.25 306 TRP A N 1
ATOM 2487 C CA . TRP A 1 306 ? -7.850 -17.587 -8.339 1.00 95.25 306 TRP A CA 1
ATOM 2488 C C . TRP A 1 306 ? -8.770 -16.921 -7.319 1.00 95.25 306 TRP A C 1
ATOM 2490 O O . TRP A 1 306 ? -9.961 -16.765 -7.569 1.00 95.25 306 TRP A O 1
ATOM 2500 N N . SER A 1 307 ? -8.196 -16.466 -6.205 1.00 94.50 307 SER A N 1
ATOM 2501 C CA . SER A 1 307 ? -8.910 -15.658 -5.213 1.00 94.50 307 SER A CA 1
ATOM 2502 C C . SER A 1 307 ? -8.603 -14.172 -5.403 1.00 94.50 307 SER A C 1
ATOM 2504 O O . SER A 1 307 ? -7.442 -13.781 -5.579 1.00 94.50 307 SER A O 1
ATOM 2506 N N . HIS A 1 308 ? -9.640 -13.330 -5.410 1.00 92.31 308 HIS A N 1
ATOM 2507 C CA . HIS A 1 308 ? -9.508 -11.899 -5.687 1.00 92.31 308 HIS A CA 1
ATOM 2508 C C . HIS A 1 308 ? -10.694 -11.067 -5.169 1.00 92.31 308 HIS A C 1
ATOM 2510 O O . HIS A 1 308 ? -11.811 -11.564 -5.031 1.00 92.31 308 HIS A O 1
ATOM 2516 N N . SER A 1 309 ? -10.481 -9.763 -4.953 1.00 89.19 309 SER A N 1
ATOM 2517 C CA . SER A 1 309 ? -11.574 -8.823 -4.671 1.00 89.19 309 SER A CA 1
ATOM 2518 C C . SER A 1 309 ? -12.245 -8.327 -5.954 1.00 89.19 309 SER A C 1
ATOM 2520 O O . SER A 1 309 ? -11.581 -7.939 -6.924 1.00 89.19 309 SER A O 1
ATOM 2522 N N . TRP A 1 310 ? -13.577 -8.255 -5.948 1.00 82.12 310 TRP A N 1
ATOM 2523 C CA . TRP A 1 310 ? -14.366 -7.627 -7.011 1.00 82.12 310 TRP A CA 1
ATOM 2524 C C . TRP A 1 310 ? -14.395 -6.089 -6.907 1.00 82.12 310 TRP A C 1
ATOM 2526 O O . TRP A 1 310 ? -14.735 -5.442 -7.891 1.00 82.12 310 TRP A O 1
ATOM 2536 N N . GLN A 1 311 ? -13.973 -5.501 -5.777 1.00 81.00 311 GLN A N 1
ATOM 2537 C CA . GLN A 1 311 ? -13.973 -4.044 -5.561 1.00 81.00 311 GLN A CA 1
ATOM 2538 C C . GLN A 1 311 ? -12.833 -3.319 -6.300 1.00 81.00 311 GLN A C 1
ATOM 2540 O O . GLN A 1 311 ? -13.000 -2.179 -6.729 1.00 81.00 311 GLN A O 1
ATOM 2545 N N . GLU A 1 312 ? -11.681 -3.971 -6.482 1.00 80.50 312 GLU A N 1
ATOM 2546 C CA . GLU A 1 312 ? -10.545 -3.385 -7.202 1.00 80.50 312 GLU A CA 1
ATOM 2547 C C . GLU A 1 312 ? -10.818 -3.306 -8.712 1.00 80.50 312 GLU A C 1
ATOM 2549 O O . GLU A 1 312 ? -11.394 -4.219 -9.322 1.00 80.50 312 GLU A O 1
ATOM 2554 N N . HIS A 1 313 ? -10.317 -2.242 -9.348 1.00 84.62 313 HIS A N 1
ATOM 2555 C CA . HIS A 1 313 ? -10.443 -2.043 -10.788 1.00 84.62 313 HIS A CA 1
ATOM 2556 C C . HIS A 1 313 ? -9.941 -3.253 -11.592 1.00 84.62 313 HIS A C 1
ATOM 2558 O O . HIS A 1 313 ? -8.774 -3.650 -11.513 1.00 84.62 313 HIS A O 1
ATOM 2564 N N . ALA A 1 314 ? -10.815 -3.790 -12.448 1.00 88.88 314 ALA A N 1
ATOM 2565 C CA . ALA A 1 314 ? -10.556 -4.986 -13.247 1.00 88.88 314 ALA A CA 1
ATOM 2566 C C . ALA A 1 314 ? -9.242 -4.928 -14.043 1.00 88.88 314 ALA A C 1
ATOM 2568 O O . ALA A 1 314 ? -8.510 -5.914 -14.096 1.00 88.88 314 ALA A O 1
ATOM 2569 N N . TRP A 1 315 ? -8.900 -3.769 -14.615 1.00 90.69 315 TRP A N 1
ATOM 2570 C CA . TRP A 1 315 ? -7.712 -3.619 -15.460 1.00 90.69 315 TRP A CA 1
ATOM 2571 C C . TRP A 1 315 ? -6.394 -3.911 -14.724 1.00 90.69 315 TRP A C 1
ATOM 2573 O O . TRP A 1 315 ? -5.473 -4.442 -15.339 1.00 90.69 315 TRP A O 1
ATOM 2583 N N . ARG A 1 316 ? -6.301 -3.639 -13.412 1.00 92.25 316 ARG A N 1
ATOM 2584 C CA . ARG A 1 316 ? -5.099 -3.942 -12.611 1.00 92.25 316 ARG A CA 1
ATOM 2585 C C . ARG A 1 316 ? -4.929 -5.442 -12.412 1.00 92.25 316 ARG A C 1
ATOM 2587 O O . ARG A 1 316 ? -3.841 -5.971 -12.620 1.00 92.25 316 ARG A O 1
ATOM 2594 N N . LYS A 1 317 ? -6.028 -6.138 -12.099 1.00 92.56 317 LYS A N 1
ATOM 2595 C CA . LYS A 1 317 ? -6.077 -7.607 -12.004 1.00 92.56 317 LYS A CA 1
ATOM 2596 C C . LYS A 1 317 ? -5.692 -8.251 -13.335 1.00 92.56 317 LYS A C 1
ATOM 2598 O O . LYS A 1 317 ? -4.856 -9.148 -13.368 1.00 92.56 317 LYS A O 1
ATOM 2603 N N . ILE A 1 318 ? -6.243 -7.741 -14.435 1.00 93.56 318 ILE A N 1
ATOM 2604 C CA . ILE A 1 318 ? -5.956 -8.226 -15.790 1.00 93.56 318 ILE A CA 1
ATOM 2605 C C . ILE A 1 318 ? -4.484 -8.011 -16.137 1.00 93.56 318 ILE A C 1
ATOM 2607 O O . ILE A 1 318 ? -3.826 -8.956 -16.558 1.00 93.56 318 ILE A O 1
ATOM 2611 N N . ALA A 1 319 ? -3.936 -6.816 -15.898 1.00 93.81 319 ALA A N 1
ATOM 2612 C CA . ALA A 1 319 ? -2.519 -6.541 -16.119 1.00 93.81 319 ALA A CA 1
ATOM 2613 C C . ALA A 1 319 ? -1.617 -7.475 -15.292 1.00 93.81 319 ALA A C 1
ATOM 2615 O O . ALA A 1 319 ? -0.663 -8.036 -15.828 1.00 93.81 319 ALA A O 1
ATOM 2616 N N . ALA A 1 320 ? -1.935 -7.701 -14.012 1.00 93.06 320 ALA A N 1
ATOM 2617 C CA . ALA A 1 320 ? -1.192 -8.629 -13.159 1.00 93.06 320 ALA A CA 1
ATOM 2618 C C . ALA A 1 320 ? -1.248 -10.072 -13.683 1.00 93.06 320 ALA A C 1
ATOM 2620 O O . ALA A 1 320 ? -0.214 -10.735 -13.756 1.00 93.06 320 ALA A O 1
ATOM 2621 N N . LEU A 1 321 ? -2.424 -10.546 -14.100 1.00 94.00 321 LEU A N 1
ATOM 2622 C CA . LEU A 1 321 ? -2.602 -11.892 -14.644 1.00 94.00 321 LEU A CA 1
ATOM 2623 C C . LEU A 1 321 ? -1.922 -12.083 -16.005 1.00 94.00 321 LEU A C 1
ATOM 2625 O O . LEU A 1 321 ? -1.312 -13.127 -16.228 1.00 94.00 321 LEU A O 1
ATOM 2629 N N . VAL A 1 322 ? -1.979 -11.090 -16.899 1.00 93.81 322 VAL A N 1
ATOM 2630 C CA . VAL A 1 322 ? -1.276 -11.123 -18.193 1.00 93.81 322 VAL A CA 1
ATOM 2631 C C . VAL A 1 322 ? 0.230 -11.222 -17.967 1.00 93.81 322 VAL A C 1
ATOM 2633 O O . VAL A 1 322 ? 0.880 -12.088 -18.548 1.00 93.81 322 VAL A O 1
ATOM 2636 N N . VAL A 1 323 ? 0.790 -10.413 -17.065 1.00 92.88 323 VAL A N 1
ATOM 2637 C CA . VAL A 1 323 ? 2.217 -10.490 -16.716 1.00 92.88 323 VAL A CA 1
ATOM 2638 C C . VAL A 1 323 ? 2.560 -11.842 -16.075 1.00 92.88 323 VAL A C 1
ATOM 2640 O O . VAL A 1 323 ? 3.551 -12.462 -16.451 1.00 92.88 323 VAL A O 1
ATOM 2643 N N . LEU A 1 324 ? 1.721 -12.357 -15.172 1.00 91.44 324 LEU A N 1
ATOM 2644 C CA . LEU A 1 324 ? 1.916 -13.657 -14.518 1.00 91.44 324 LEU A CA 1
ATOM 2645 C C . LEU A 1 324 ? 1.910 -14.839 -15.493 1.00 91.44 324 LEU A C 1
ATOM 2647 O O . LEU A 1 324 ? 2.717 -15.758 -15.348 1.00 91.44 324 LEU A O 1
ATOM 2651 N N . LYS A 1 325 ? 0.960 -14.856 -16.434 1.00 92.50 325 LYS A N 1
ATOM 2652 C CA . LYS A 1 325 ? 0.697 -16.012 -17.304 1.00 92.50 325 LYS A CA 1
ATOM 2653 C C . LYS A 1 325 ? 1.417 -15.939 -18.644 1.00 92.50 325 LYS A C 1
ATOM 2655 O O . LYS A 1 325 ? 1.863 -16.976 -19.130 1.00 92.50 325 LYS A O 1
ATOM 2660 N N . ASN A 1 326 ? 1.562 -14.744 -19.210 1.00 93.62 326 ASN A N 1
ATOM 2661 C CA . ASN A 1 326 ? 2.135 -14.539 -20.541 1.00 93.62 326 ASN A CA 1
ATOM 2662 C C . ASN A 1 326 ? 3.529 -13.889 -20.482 1.00 93.62 326 ASN A C 1
ATOM 2664 O O . ASN A 1 326 ? 4.316 -14.058 -21.410 1.00 93.62 326 ASN A O 1
ATOM 2668 N N . GLY A 1 327 ? 3.871 -13.197 -19.388 1.00 92.62 327 GLY A N 1
ATOM 2669 C CA . GLY A 1 327 ? 5.136 -12.467 -19.235 1.00 92.62 327 GLY A CA 1
ATOM 2670 C C . GLY A 1 327 ? 6.407 -13.304 -19.430 1.00 92.62 327 GLY A C 1
ATOM 2671 O O . GLY A 1 327 ? 7.263 -12.884 -20.206 1.00 92.62 327 GLY A O 1
ATOM 2672 N N . PRO A 1 328 ? 6.554 -14.494 -18.811 1.00 92.00 328 PRO A N 1
ATOM 2673 C CA . PRO A 1 328 ? 7.746 -15.321 -19.008 1.00 92.00 328 PRO A CA 1
ATOM 2674 C C . PRO A 1 328 ? 7.959 -15.735 -20.470 1.00 92.00 328 PRO A C 1
ATOM 2676 O O . PRO A 1 328 ? 9.072 -15.636 -20.980 1.00 92.00 328 PRO A O 1
ATOM 2679 N N . ALA A 1 329 ? 6.890 -16.145 -21.162 1.00 94.12 329 ALA A N 1
ATOM 2680 C CA . ALA A 1 329 ? 6.954 -16.470 -22.584 1.00 94.12 329 ALA A CA 1
ATOM 2681 C C . ALA A 1 329 ? 7.316 -15.233 -23.419 1.00 94.12 329 ALA A C 1
ATOM 2683 O O . ALA A 1 329 ? 8.141 -15.329 -24.323 1.00 94.12 329 ALA A O 1
ATOM 2684 N N . ALA A 1 330 ? 6.756 -14.067 -23.083 1.00 95.56 330 ALA A N 1
ATOM 2685 C CA . ALA A 1 330 ? 7.043 -12.814 -23.774 1.00 95.56 330 ALA A CA 1
ATOM 2686 C C . ALA A 1 330 ? 8.503 -12.372 -23.633 1.00 95.56 330 ALA A C 1
ATOM 2688 O O . ALA A 1 330 ? 9.108 -11.970 -24.623 1.00 95.56 330 ALA A O 1
ATOM 2689 N N . ALA A 1 331 ? 9.089 -12.502 -22.442 1.00 94.19 331 ALA A N 1
ATOM 2690 C CA . ALA A 1 331 ? 10.500 -12.201 -22.226 1.00 94.19 331 ALA A CA 1
ATOM 2691 C C . ALA A 1 331 ? 11.412 -13.144 -23.035 1.00 94.19 331 ALA A C 1
ATOM 2693 O O . ALA A 1 331 ? 12.374 -12.687 -23.650 1.00 94.19 331 ALA A O 1
ATOM 2694 N N . VAL A 1 332 ? 11.096 -14.446 -23.083 1.00 95.06 332 VAL A N 1
ATOM 2695 C CA . VAL A 1 332 ? 11.884 -15.445 -23.830 1.00 95.06 332 VAL A CA 1
ATOM 2696 C C . VAL A 1 332 ? 11.770 -15.243 -25.341 1.00 95.06 332 VAL A C 1
ATOM 2698 O O . VAL A 1 332 ? 12.790 -15.131 -26.017 1.00 95.06 332 VAL A O 1
ATOM 2701 N N . LEU A 1 333 ? 10.549 -15.168 -25.878 1.00 96.44 333 LEU A N 1
ATOM 2702 C CA . LEU A 1 333 ? 10.322 -15.020 -27.319 1.00 96.44 333 LEU A CA 1
ATOM 2703 C C . LEU A 1 333 ? 10.747 -13.640 -27.832 1.00 96.44 333 LEU A C 1
ATOM 2705 O O . LEU A 1 333 ? 11.302 -13.554 -28.924 1.00 96.44 333 LEU A O 1
ATOM 2709 N N . GLY A 1 334 ? 10.562 -12.581 -27.038 1.00 97.06 334 GLY A N 1
ATOM 2710 C CA . GLY A 1 334 ? 11.107 -11.258 -27.344 1.00 97.06 334 GLY A CA 1
ATOM 2711 C C . GLY A 1 334 ? 12.635 -11.276 -27.397 1.00 97.06 334 GLY A C 1
ATOM 2712 O O . GLY A 1 334 ? 13.228 -10.824 -28.370 1.00 97.06 334 GLY A O 1
ATOM 2713 N N . THR A 1 335 ? 13.296 -11.896 -26.417 1.00 96.12 335 THR A N 1
ATOM 2714 C CA . THR A 1 335 ? 14.766 -12.002 -26.427 1.00 96.12 335 THR A CA 1
ATOM 2715 C C . THR A 1 335 ? 15.279 -12.843 -27.593 1.00 96.12 335 THR A C 1
ATOM 2717 O O . THR A 1 335 ? 16.268 -12.471 -28.217 1.00 96.12 335 THR A O 1
ATOM 2720 N N . LEU A 1 336 ? 14.591 -13.931 -27.951 1.00 97.31 336 LEU A N 1
ATOM 2721 C CA . LEU A 1 336 ? 14.933 -14.719 -29.136 1.00 97.31 336 LEU A CA 1
ATOM 2722 C C . LEU A 1 336 ? 14.808 -13.886 -30.423 1.00 97.31 336 LEU A C 1
ATOM 2724 O O . LEU A 1 336 ? 15.712 -13.915 -31.255 1.00 97.31 336 LEU A O 1
ATOM 2728 N N . ALA A 1 337 ? 13.730 -13.110 -30.570 1.00 97.88 337 ALA A N 1
ATOM 2729 C CA . ALA A 1 337 ? 13.545 -12.213 -31.708 1.00 97.88 337 ALA A CA 1
ATOM 2730 C C . ALA A 1 337 ? 14.641 -11.133 -31.779 1.00 97.88 337 ALA A C 1
ATOM 2732 O O . ALA A 1 337 ? 15.178 -10.878 -32.856 1.00 97.88 337 ALA A O 1
ATOM 2733 N N . ALA A 1 338 ? 15.022 -10.555 -30.635 1.00 97.25 338 ALA A N 1
ATOM 2734 C CA . ALA A 1 338 ? 16.105 -9.579 -30.543 1.00 97.25 338 ALA A CA 1
ATOM 2735 C C . ALA A 1 338 ? 17.465 -10.177 -30.939 1.00 97.25 338 ALA A C 1
ATOM 2737 O O . ALA A 1 338 ? 18.209 -9.560 -31.697 1.00 97.25 338 ALA A O 1
ATOM 2738 N N . LEU A 1 339 ? 17.777 -11.396 -30.482 1.00 96.62 339 LEU A N 1
ATOM 2739 C CA . LEU A 1 339 ? 19.011 -12.105 -30.841 1.00 96.62 339 LEU A CA 1
ATOM 2740 C C . LEU A 1 339 ? 19.074 -12.433 -32.337 1.00 96.62 339 LEU A C 1
ATOM 2742 O O . LEU A 1 339 ? 20.119 -12.246 -32.956 1.00 96.62 339 LEU A O 1
ATOM 2746 N N . ILE A 1 340 ? 17.961 -12.877 -32.932 1.00 97.44 340 ILE A N 1
ATOM 2747 C CA . ILE A 1 340 ? 17.876 -13.130 -34.379 1.00 97.44 340 ILE A CA 1
ATOM 2748 C C . ILE A 1 340 ? 18.116 -11.831 -35.156 1.00 97.44 340 ILE A C 1
ATOM 2750 O O . ILE A 1 340 ? 18.913 -11.815 -36.091 1.00 97.44 340 ILE A O 1
ATOM 2754 N N . ALA A 1 341 ? 17.473 -10.732 -34.758 1.00 97.12 341 ALA A N 1
ATOM 2755 C CA . ALA A 1 341 ? 17.665 -9.435 -35.398 1.00 97.12 341 ALA A CA 1
ATOM 2756 C C . ALA A 1 341 ? 19.112 -8.924 -35.260 1.00 97.12 341 ALA A C 1
ATOM 2758 O O . ALA A 1 341 ? 19.693 -8.467 -36.244 1.00 97.12 341 ALA A O 1
ATOM 2759 N N . ALA A 1 342 ? 19.727 -9.071 -34.083 1.00 95.12 342 ALA A N 1
ATOM 2760 C CA . ALA A 1 342 ? 21.131 -8.729 -33.863 1.00 95.12 342 ALA A CA 1
ATOM 2761 C C . ALA A 1 342 ? 22.070 -9.555 -34.763 1.00 95.12 342 ALA A C 1
ATOM 2763 O O . ALA A 1 342 ? 22.957 -8.989 -35.400 1.00 95.12 342 ALA A O 1
ATOM 2764 N N . ALA A 1 343 ? 21.831 -10.866 -34.888 1.00 95.44 343 ALA A N 1
ATOM 2765 C CA . ALA A 1 343 ? 22.614 -11.753 -35.751 1.00 95.44 343 ALA A CA 1
ATOM 2766 C C . ALA A 1 343 ? 22.462 -11.413 -37.247 1.00 95.44 343 ALA A C 1
ATOM 2768 O O . ALA A 1 343 ? 23.439 -11.403 -37.999 1.00 95.44 343 ALA A O 1
ATOM 2769 N N . LEU A 1 344 ? 21.244 -11.087 -37.692 1.00 96.44 344 LEU A N 1
ATOM 2770 C CA . LEU A 1 344 ? 20.992 -10.633 -39.062 1.00 96.44 344 LEU A CA 1
ATOM 2771 C C . LEU A 1 344 ? 21.672 -9.287 -39.345 1.00 96.44 344 LEU A C 1
ATOM 2773 O O . LEU A 1 344 ? 22.204 -9.091 -40.443 1.00 96.44 344 LEU A O 1
ATOM 2777 N N . LYS A 1 345 ? 21.710 -8.375 -38.361 1.00 94.00 345 LYS A N 1
ATOM 2778 C CA . LYS A 1 345 ? 22.448 -7.115 -38.492 1.00 94.00 345 LYS A CA 1
ATOM 2779 C C . LYS A 1 345 ? 23.956 -7.344 -38.554 1.00 94.00 345 LYS A C 1
ATOM 2781 O O . LYS A 1 345 ? 24.595 -6.794 -39.451 1.00 94.00 345 LYS A O 1
ATOM 2786 N N . SER A 1 346 ? 24.522 -8.177 -37.680 1.00 92.00 346 SER A N 1
ATOM 2787 C CA . SER A 1 346 ? 25.959 -8.482 -37.706 1.00 92.00 346 SER A CA 1
ATOM 2788 C C . SER A 1 346 ? 26.382 -9.161 -39.013 1.00 92.00 346 SER A C 1
ATOM 2790 O O . SER A 1 346 ? 27.454 -8.872 -39.537 1.00 92.00 346 SER A O 1
ATOM 2792 N N . ALA A 1 347 ? 25.516 -9.995 -39.600 1.00 93.12 347 ALA A N 1
ATOM 2793 C CA . ALA A 1 347 ? 25.736 -10.599 -40.916 1.00 93.12 347 ALA A CA 1
ATOM 2794 C C . ALA A 1 347 ? 25.580 -9.603 -42.089 1.00 93.12 347 ALA A C 1
ATOM 2796 O O . ALA A 1 347 ? 26.036 -9.871 -43.198 1.00 93.12 347 ALA A O 1
ATOM 2797 N N . GLY A 1 348 ? 24.994 -8.422 -41.861 1.00 90.88 348 GLY A N 1
ATOM 2798 C CA . GLY A 1 348 ? 24.799 -7.383 -42.876 1.00 90.88 348 GLY A CA 1
ATOM 2799 C C . GLY A 1 348 ? 23.521 -7.503 -43.704 1.00 90.88 348 GLY A C 1
ATOM 2800 O O . GLY A 1 348 ? 23.411 -6.819 -44.714 1.00 90.88 348 GLY A O 1
ATOM 2801 N N . PHE A 1 349 ? 22.559 -8.334 -43.294 1.00 94.44 349 PHE A N 1
ATOM 2802 C CA . PHE A 1 349 ? 21.254 -8.426 -43.963 1.00 94.44 349 PHE A CA 1
ATOM 2803 C C . PHE A 1 349 ? 20.318 -7.267 -43.607 1.00 94.44 349 PHE A C 1
ATOM 2805 O O . PHE A 1 349 ? 19.376 -6.990 -44.346 1.00 94.44 349 PHE A O 1
ATOM 2812 N N . LEU A 1 350 ? 20.556 -6.605 -42.470 1.00 92.75 350 LEU A N 1
ATOM 2813 C CA . LEU A 1 350 ? 19.743 -5.488 -41.998 1.00 92.75 350 LEU A CA 1
ATOM 2814 C C . LEU A 1 350 ? 20.498 -4.154 -42.114 1.00 92.75 350 LEU A C 1
ATOM 2816 O O . LEU A 1 350 ? 21.682 -4.086 -41.753 1.00 92.75 350 LEU A O 1
ATOM 2820 N N . PRO A 1 351 ? 19.825 -3.084 -42.572 1.00 90.00 351 PRO A N 1
ATOM 2821 C CA . PRO A 1 351 ? 20.432 -1.766 -42.700 1.00 90.00 351 PRO A CA 1
ATOM 2822 C C . PRO A 1 351 ? 20.604 -1.107 -41.330 1.00 90.00 351 PRO A C 1
ATOM 2824 O O . PRO A 1 351 ? 19.860 -1.388 -40.387 1.00 90.00 351 PRO A O 1
ATOM 2827 N N . GLY A 1 352 ? 21.575 -0.209 -41.225 1.00 85.62 352 GLY A N 1
ATOM 2828 C CA . GLY A 1 352 ? 21.756 0.694 -40.099 1.00 85.62 352 GLY A CA 1
ATOM 2829 C C . GLY A 1 352 ? 22.093 2.111 -40.563 1.00 85.62 352 GLY A C 1
ATOM 2830 O O . GLY A 1 352 ? 22.067 2.423 -41.751 1.00 85.62 352 GLY A O 1
ATOM 2831 N N . TYR A 1 353 ? 22.392 2.980 -39.608 1.00 82.12 353 TYR A N 1
ATOM 2832 C CA . TYR A 1 353 ? 22.848 4.343 -39.847 1.00 82.12 353 TYR A CA 1
ATOM 2833 C C . TYR A 1 353 ? 24.212 4.550 -39.201 1.00 82.12 353 TYR A C 1
ATOM 2835 O O . TYR A 1 353 ? 24.521 3.998 -38.146 1.00 82.12 353 TYR A O 1
ATOM 2843 N N . VAL A 1 354 ? 25.049 5.348 -39.851 1.00 74.62 354 VAL A N 1
ATOM 2844 C CA . VAL A 1 354 ? 26.389 5.634 -39.352 1.00 74.62 354 VAL A CA 1
ATOM 2845 C C . VAL A 1 354 ? 26.278 6.605 -38.181 1.00 74.62 354 VAL A C 1
ATOM 2847 O O . VAL A 1 354 ? 25.728 7.695 -38.326 1.00 74.62 354 VAL A O 1
ATOM 2850 N N . LYS A 1 355 ? 26.819 6.222 -37.025 1.00 67.50 355 LYS A N 1
ATOM 2851 C CA . LYS A 1 355 ? 26.983 7.119 -35.876 1.00 67.50 355 LYS A CA 1
ATOM 2852 C C . LYS A 1 355 ? 28.465 7.130 -35.500 1.00 67.50 355 LYS A C 1
ATOM 2854 O O . LYS A 1 355 ? 29.082 6.062 -35.457 1.00 67.50 355 LYS A O 1
ATOM 2859 N N . PRO A 1 356 ? 29.050 8.306 -35.232 1.00 61.62 356 PRO A N 1
ATOM 2860 C CA . PRO A 1 356 ? 30.407 8.374 -34.717 1.00 61.62 356 PRO A CA 1
ATOM 2861 C C . PRO A 1 356 ? 30.440 7.755 -33.314 1.00 61.62 356 PRO A C 1
ATOM 2863 O O . PRO A 1 356 ? 29.735 8.205 -32.411 1.00 61.62 356 PRO A O 1
ATOM 2866 N N . SER A 1 357 ? 31.251 6.714 -33.135 1.00 58.16 357 SER A N 1
ATOM 2867 C CA . SER A 1 357 ? 31.714 6.282 -31.818 1.00 58.16 357 SER A CA 1
ATOM 2868 C C . SER A 1 357 ? 33.032 6.992 -31.545 1.00 58.16 357 SER A C 1
ATOM 2870 O O . SER A 1 357 ? 33.921 7.012 -32.398 1.00 58.16 357 SER A O 1
ATOM 2872 N N . ILE A 1 358 ? 33.131 7.638 -30.386 1.00 46.88 358 ILE A N 1
ATOM 2873 C CA . ILE A 1 358 ? 34.380 8.243 -29.931 1.00 46.88 358 ILE A CA 1
ATOM 2874 C C . ILE A 1 358 ? 35.120 7.165 -29.153 1.00 46.88 358 ILE A C 1
ATOM 2876 O O . ILE A 1 358 ? 34.691 6.801 -28.058 1.00 46.88 358 ILE A O 1
ATOM 2880 N N . ASP A 1 359 ? 36.228 6.688 -29.704 1.00 48.06 359 ASP A N 1
ATOM 2881 C CA . ASP A 1 359 ? 37.191 5.916 -28.928 1.00 48.06 359 ASP A CA 1
ATOM 2882 C C . ASP A 1 359 ? 38.088 6.912 -28.176 1.00 48.06 359 ASP A C 1
ATOM 2884 O O . ASP A 1 359 ? 38.327 8.030 -28.648 1.00 48.06 359 ASP A O 1
ATOM 2888 N N . HIS A 1 360 ? 38.569 6.567 -26.977 1.00 42.38 360 HIS A N 1
ATOM 2889 C CA . HIS A 1 360 ? 39.148 7.570 -26.068 1.00 42.38 360 HIS A CA 1
ATOM 2890 C C . HIS A 1 360 ? 40.524 8.127 -26.502 1.00 42.38 360 HIS A C 1
ATOM 2892 O O . HIS A 1 360 ? 41.060 9.020 -25.850 1.00 42.38 360 HIS A O 1
ATOM 2898 N N . VAL A 1 361 ? 41.043 7.683 -27.653 1.00 37.16 361 VAL A N 1
ATOM 2899 C CA . VAL A 1 361 ? 42.212 8.246 -28.360 1.00 37.16 361 VAL A CA 1
ATOM 2900 C C . VAL A 1 361 ? 41.802 9.357 -29.354 1.00 37.16 361 VAL A C 1
ATOM 2902 O O . VAL A 1 361 ? 42.598 9.821 -30.169 1.00 37.16 361 VAL A O 1
ATOM 2905 N N . GLY A 1 362 ? 40.536 9.790 -29.344 1.00 34.28 362 GLY A N 1
ATOM 2906 C CA . GLY A 1 362 ? 40.025 10.814 -30.265 1.00 34.28 362 GLY A CA 1
ATOM 2907 C C . GLY A 1 362 ? 39.910 10.334 -31.716 1.00 34.28 362 GLY A C 1
ATOM 2908 O O . GLY A 1 362 ? 39.779 11.149 -32.625 1.00 34.28 362 GLY A O 1
ATOM 2909 N N . HIS A 1 363 ? 39.974 9.019 -31.947 1.00 40.94 363 HIS A N 1
ATOM 2910 C CA . HIS A 1 363 ? 39.744 8.419 -33.257 1.00 40.94 363 HIS A CA 1
ATOM 2911 C C . HIS A 1 363 ? 38.250 8.120 -33.409 1.00 40.94 363 HIS A C 1
ATOM 2913 O O . HIS A 1 363 ? 37.638 7.460 -32.568 1.00 40.94 363 HIS A O 1
ATOM 2919 N N . HIS A 1 364 ? 37.645 8.642 -34.476 1.00 50.91 364 HIS A N 1
ATOM 2920 C CA . HIS A 1 364 ? 36.246 8.389 -34.800 1.00 50.91 364 HIS A CA 1
ATOM 2921 C C . HIS A 1 364 ? 36.117 7.026 -35.483 1.00 50.91 364 HIS A C 1
ATOM 2923 O O . HIS A 1 364 ? 36.375 6.905 -36.681 1.00 50.91 364 HIS A O 1
ATOM 2929 N N . HIS A 1 365 ? 35.693 6.006 -34.737 1.00 60.44 365 HIS A N 1
ATOM 2930 C CA . HIS A 1 365 ? 35.255 4.751 -35.335 1.00 60.44 365 HIS A CA 1
ATOM 2931 C C . HIS A 1 365 ? 33.784 4.881 -35.741 1.00 60.44 365 HIS A C 1
ATOM 2933 O O . HIS A 1 365 ? 32.901 5.167 -34.931 1.00 60.44 365 HIS A O 1
ATOM 2939 N N . TYR A 1 366 ? 33.517 4.712 -37.034 1.00 67.12 366 TYR A N 1
ATOM 2940 C CA . TYR A 1 366 ? 32.170 4.776 -37.587 1.00 67.12 366 TYR A CA 1
ATOM 2941 C C . TYR A 1 366 ? 31.551 3.381 -37.561 1.00 67.12 366 TYR A C 1
ATOM 2943 O O . TYR A 1 366 ? 31.872 2.542 -38.400 1.00 67.12 366 TYR A O 1
ATOM 2951 N N . TYR A 1 367 ? 30.655 3.138 -36.605 1.00 77.88 367 TYR A N 1
ATOM 2952 C CA . TYR A 1 367 ? 29.841 1.924 -36.597 1.00 77.88 367 TYR A CA 1
ATOM 2953 C C . TYR A 1 367 ? 28.477 2.197 -37.234 1.00 77.88 367 TYR A C 1
ATOM 2955 O O . TYR A 1 367 ? 27.918 3.294 -37.138 1.00 77.88 367 TYR A O 1
ATOM 2963 N N . GLU A 1 368 ? 27.940 1.179 -37.900 1.00 82.50 368 GLU A N 1
ATOM 2964 C CA . GLU A 1 368 ? 26.619 1.219 -38.517 1.00 82.50 368 GLU A CA 1
ATOM 2965 C C . GLU A 1 368 ? 25.577 0.690 -37.517 1.00 82.50 368 GLU A C 1
ATOM 2967 O O . GLU A 1 368 ? 25.355 -0.517 -37.388 1.00 82.50 368 GLU A O 1
ATOM 2972 N N . PHE A 1 369 ? 24.965 1.605 -36.770 1.00 82.81 369 PHE A N 1
ATOM 2973 C CA . PHE A 1 369 ? 24.032 1.311 -35.684 1.00 82.81 369 PHE A CA 1
ATOM 2974 C C . PHE A 1 369 ? 22.614 1.007 -36.182 1.00 82.81 369 PHE A C 1
ATOM 2976 O O . PHE A 1 369 ? 22.201 1.462 -37.247 1.00 82.81 369 PHE A O 1
ATOM 2983 N N . SER A 1 370 ? 21.842 0.253 -35.396 1.00 87.25 370 SER A N 1
ATOM 2984 C CA . SER A 1 370 ? 20.448 -0.096 -35.698 1.00 87.25 370 SER A CA 1
ATOM 2985 C C . SER A 1 370 ? 19.547 -0.077 -34.461 1.00 87.25 370 SER A C 1
ATOM 2987 O O . SER A 1 370 ? 20.021 0.089 -33.344 1.00 87.25 370 SER A O 1
ATOM 2989 N N . LEU A 1 371 ? 18.239 -0.251 -34.681 1.00 90.69 371 LEU A N 1
ATOM 2990 C CA . LEU A 1 371 ? 17.213 -0.452 -33.644 1.00 90.69 371 LEU A CA 1
ATOM 2991 C C . LEU A 1 371 ? 16.457 -1.778 -33.847 1.00 90.69 371 LEU A C 1
ATOM 2993 O O . LEU A 1 371 ? 15.323 -1.943 -33.390 1.00 90.69 371 LEU A O 1
ATOM 2997 N N . TRP A 1 372 ? 17.038 -2.702 -34.616 1.00 94.25 372 TRP A N 1
ATOM 2998 C CA . TRP A 1 372 ? 16.354 -3.920 -35.038 1.00 94.25 372 TRP A CA 1
ATOM 2999 C C . TRP A 1 372 ? 16.221 -4.915 -33.891 1.00 94.25 372 TRP A C 1
ATOM 3001 O O . TRP A 1 372 ? 15.169 -5.543 -33.780 1.00 94.25 372 TRP A O 1
ATOM 3011 N N . ALA A 1 373 ? 17.231 -5.041 -33.023 1.00 94.75 373 ALA A N 1
ATOM 3012 C CA . ALA A 1 373 ? 17.157 -5.948 -31.882 1.00 94.75 373 ALA A CA 1
ATOM 3013 C C . ALA A 1 373 ? 16.116 -5.464 -30.862 1.00 94.75 373 ALA A C 1
ATOM 3015 O O . ALA A 1 373 ? 15.236 -6.238 -30.474 1.00 94.75 373 ALA A O 1
ATOM 3016 N N . LEU A 1 374 ? 16.135 -4.174 -30.508 1.00 94.00 374 LEU A N 1
ATOM 3017 C CA . LEU A 1 374 ? 15.111 -3.569 -29.651 1.00 94.00 374 LEU A CA 1
ATOM 3018 C C . LEU A 1 374 ? 13.706 -3.678 -30.261 1.00 94.00 374 LEU A C 1
ATOM 3020 O O . LEU A 1 374 ? 12.778 -4.129 -29.589 1.00 94.00 374 LEU A O 1
ATOM 3024 N N . GLY A 1 375 ? 13.546 -3.300 -31.532 1.00 94.31 375 GLY A N 1
ATOM 3025 C CA . GLY A 1 375 ? 12.256 -3.318 -32.222 1.00 94.31 375 GLY A CA 1
ATOM 3026 C C . GLY A 1 375 ? 11.665 -4.723 -32.343 1.00 94.31 375 GLY A C 1
ATOM 3027 O O . GLY A 1 375 ? 10.501 -4.934 -31.996 1.00 94.31 375 GLY A O 1
ATOM 3028 N N . ALA A 1 376 ? 12.467 -5.703 -32.773 1.00 96.88 376 ALA A N 1
ATOM 3029 C CA . ALA A 1 376 ? 12.041 -7.097 -32.878 1.00 96.88 376 ALA A CA 1
ATOM 3030 C C . ALA A 1 376 ? 11.713 -7.696 -31.503 1.00 96.88 376 ALA A C 1
ATOM 3032 O O . ALA A 1 376 ? 10.713 -8.404 -31.369 1.00 96.88 376 ALA A O 1
ATOM 3033 N N . GLY A 1 377 ? 12.510 -7.376 -30.477 1.00 96.88 377 GLY A N 1
ATOM 3034 C CA . GLY A 1 377 ? 12.270 -7.836 -29.114 1.00 96.88 377 GLY A CA 1
ATOM 3035 C C . GLY A 1 377 ? 10.975 -7.295 -28.519 1.00 96.88 377 GLY A C 1
ATOM 3036 O O . GLY A 1 377 ? 10.146 -8.074 -28.044 1.00 96.88 377 GLY A O 1
ATOM 3037 N N . VAL A 1 378 ? 10.744 -5.981 -28.622 1.00 95.50 378 VAL A N 1
ATOM 3038 C CA . VAL A 1 378 ? 9.509 -5.335 -28.151 1.00 95.50 378 VAL A CA 1
ATOM 3039 C C . VAL A 1 378 ? 8.296 -5.874 -28.899 1.00 95.50 378 VAL A C 1
ATOM 3041 O O . VAL A 1 378 ? 7.303 -6.232 -28.263 1.00 95.50 378 VAL A O 1
ATOM 3044 N N . LEU A 1 379 ? 8.366 -5.975 -30.229 1.00 96.25 379 LEU A N 1
ATOM 3045 C CA . LEU A 1 379 ? 7.268 -6.498 -31.038 1.00 96.25 379 LEU A CA 1
ATOM 3046 C C . LEU A 1 379 ? 6.959 -7.955 -30.672 1.00 96.25 379 LEU A C 1
ATOM 3048 O O . LEU A 1 379 ? 5.804 -8.285 -30.399 1.00 96.25 379 LEU A O 1
ATOM 3052 N N . GLY A 1 380 ? 7.980 -8.813 -30.600 1.00 96.62 380 GLY A N 1
ATOM 3053 C CA . GLY A 1 380 ? 7.835 -10.217 -30.215 1.00 96.62 380 GLY A CA 1
ATOM 3054 C C . GLY A 1 380 ? 7.246 -10.381 -28.813 1.00 96.62 380 GLY A C 1
ATOM 3055 O O . GLY A 1 380 ? 6.327 -11.182 -28.614 1.00 96.62 380 GLY A O 1
ATOM 3056 N N . ALA A 1 381 ? 7.699 -9.575 -27.850 1.00 95.81 381 ALA A N 1
ATOM 3057 C CA . ALA A 1 381 ? 7.163 -9.571 -26.495 1.00 95.81 381 ALA A CA 1
ATOM 3058 C C . ALA A 1 381 ? 5.706 -9.087 -26.451 1.00 95.81 381 ALA A C 1
ATOM 3060 O O . ALA A 1 381 ? 4.880 -9.741 -25.819 1.00 95.81 381 ALA A O 1
ATOM 3061 N N . CYS A 1 382 ? 5.352 -8.005 -27.151 1.00 94.81 382 CYS A N 1
ATOM 3062 C CA . CYS A 1 382 ? 3.980 -7.486 -27.196 1.00 94.81 382 CYS A CA 1
ATOM 3063 C C . CYS A 1 382 ? 3.011 -8.484 -27.838 1.00 94.81 382 CYS A C 1
ATOM 3065 O O . CYS A 1 382 ? 1.955 -8.772 -27.272 1.00 94.81 382 CYS A O 1
ATOM 3067 N N . LEU A 1 383 ? 3.387 -9.061 -28.985 1.00 95.00 383 LEU A N 1
ATOM 3068 C CA . LEU A 1 383 ? 2.596 -10.095 -29.651 1.00 95.00 383 LEU A CA 1
ATOM 3069 C C . LEU A 1 383 ? 2.410 -11.309 -28.737 1.00 95.00 383 LEU A C 1
ATOM 3071 O O . LEU A 1 383 ? 1.300 -11.818 -28.600 1.00 95.00 383 LEU A O 1
ATOM 3075 N N . THR A 1 384 ? 3.465 -11.732 -28.043 1.00 94.94 384 THR A N 1
ATOM 3076 C CA . THR A 1 384 ? 3.369 -12.843 -27.093 1.00 94.94 384 THR A CA 1
ATOM 3077 C C . THR A 1 384 ? 2.486 -12.484 -25.895 1.00 94.94 384 THR A C 1
ATOM 3079 O O . THR A 1 384 ? 1.613 -13.264 -25.536 1.00 94.94 384 THR A O 1
ATOM 3082 N N . LEU A 1 385 ? 2.618 -11.296 -25.299 1.00 92.50 385 LEU A N 1
ATOM 3083 C CA . LEU A 1 385 ? 1.768 -10.872 -24.178 1.00 92.50 385 LEU A CA 1
ATOM 3084 C C . LEU A 1 385 ? 0.276 -10.910 -24.531 1.00 92.50 385 LEU A C 1
ATOM 3086 O O . LEU A 1 385 ? -0.529 -11.321 -23.696 1.00 92.50 385 LEU A O 1
ATOM 3090 N N . VAL A 1 386 ? -0.086 -10.516 -25.755 1.00 90.25 386 VAL A N 1
ATOM 3091 C CA . VAL A 1 386 ? -1.482 -10.446 -26.212 1.00 90.25 386 VAL A CA 1
ATOM 3092 C C . VAL A 1 386 ? -2.010 -11.802 -26.688 1.00 90.25 386 VAL A C 1
ATOM 3094 O O . VAL A 1 386 ? -3.141 -12.166 -26.366 1.00 90.25 386 VAL A O 1
ATOM 3097 N N . PHE A 1 387 ? -1.214 -12.560 -27.445 1.00 92.00 387 PHE A N 1
ATOM 3098 C CA . PHE A 1 387 ? -1.685 -13.759 -28.147 1.00 92.00 387 PHE A CA 1
ATOM 3099 C C . PHE A 1 387 ? -1.279 -15.084 -27.491 1.00 92.00 387 PHE A C 1
ATOM 3101 O O . PHE A 1 387 ? -1.777 -16.136 -27.902 1.00 92.00 387 PHE A O 1
ATOM 3108 N N . TRP A 1 388 ? -0.423 -15.073 -26.463 1.00 93.94 388 TRP A N 1
ATOM 3109 C CA . TRP A 1 388 ? -0.031 -16.296 -25.765 1.00 93.94 388 TRP A CA 1
ATOM 3110 C C . TRP A 1 388 ? -1.222 -16.953 -25.066 1.00 93.94 388 TRP A C 1
ATOM 3112 O O . TRP A 1 388 ? -1.945 -16.341 -24.276 1.00 93.94 388 TRP A O 1
ATOM 3122 N N . ARG A 1 389 ? -1.413 -18.245 -25.346 1.00 91.56 389 ARG A N 1
ATOM 3123 C CA . ARG A 1 389 ? -2.521 -19.043 -24.817 1.00 91.56 389 ARG A CA 1
ATOM 3124 C C . ARG A 1 389 ? -2.029 -19.973 -23.716 1.00 91.56 389 ARG A C 1
ATOM 3126 O O . ARG A 1 389 ? -1.766 -21.150 -23.967 1.00 91.56 389 ARG A O 1
ATOM 3133 N N . SER A 1 390 ? -1.945 -19.455 -22.491 1.00 89.12 390 SER A N 1
ATOM 3134 C CA . SER A 1 390 ? -1.649 -20.280 -21.313 1.00 89.12 390 SER A CA 1
ATOM 3135 C C . SER A 1 390 ? -2.652 -21.434 -21.173 1.00 89.12 390 SER A C 1
ATOM 3137 O O . SER A 1 390 ? -3.867 -21.215 -21.132 1.00 89.12 390 SER A O 1
ATOM 3139 N N . GLN A 1 391 ? -2.137 -22.664 -21.076 1.00 89.00 391 GLN A N 1
ATOM 3140 C CA . GLN A 1 391 ? -2.941 -23.884 -20.934 1.00 89.00 391 GLN A CA 1
ATOM 3141 C C . GLN A 1 391 ? -3.259 -24.247 -19.475 1.00 89.00 391 GLN A C 1
ATOM 3143 O O . GLN A 1 391 ? -3.904 -25.266 -19.245 1.00 89.00 391 GLN A O 1
ATOM 3148 N N . SER A 1 392 ? -2.843 -23.433 -18.495 1.00 90.25 392 SER A N 1
ATOM 3149 C CA . SER A 1 392 ? -3.118 -23.711 -17.079 1.00 90.25 392 SER A CA 1
ATOM 3150 C C . SER A 1 392 ? -4.623 -23.777 -16.814 1.00 90.25 392 SER A C 1
ATOM 3152 O O . SER A 1 392 ? -5.343 -22.831 -17.163 1.00 90.25 392 SER A O 1
ATOM 3154 N N . SER A 1 393 ? -5.073 -24.866 -16.187 1.00 93.69 393 SER A N 1
ATOM 3155 C CA . SER A 1 393 ? -6.451 -25.014 -15.720 1.00 93.69 393 SER A CA 1
ATOM 3156 C C . SER A 1 393 ? -6.657 -24.194 -14.448 1.00 93.69 393 SER A C 1
ATOM 3158 O O . SER A 1 393 ? -5.900 -24.320 -13.487 1.00 93.69 393 SER A O 1
ATOM 3160 N N . VAL A 1 394 ? -7.640 -23.299 -14.465 1.00 95.19 394 VAL A N 1
ATOM 3161 C CA . VAL A 1 394 ? -7.885 -22.357 -13.374 1.00 95.19 394 VAL A CA 1
ATOM 3162 C C . VAL A 1 394 ? -9.337 -22.388 -12.940 1.00 95.19 394 VAL A C 1
ATOM 3164 O O . VAL A 1 394 ? -10.237 -22.569 -13.765 1.00 95.19 394 VAL A O 1
ATOM 3167 N N . PHE A 1 395 ? -9.556 -22.197 -11.646 1.00 95.44 395 PHE A N 1
ATOM 3168 C CA . PHE A 1 395 ? -10.878 -21.924 -11.106 1.00 95.44 395 PHE A CA 1
ATOM 3169 C C . PHE A 1 395 ? -11.086 -20.414 -10.985 1.00 95.44 395 PHE A C 1
ATOM 3171 O O . PHE A 1 395 ? -10.259 -19.716 -10.396 1.00 95.44 395 PHE A O 1
ATOM 3178 N N . LEU A 1 396 ? -12.195 -19.933 -11.544 1.00 93.38 396 LEU A N 1
ATOM 3179 C CA . LEU A 1 396 ? -12.707 -18.582 -11.353 1.00 93.38 396 LEU A CA 1
ATOM 3180 C C . LEU A 1 396 ? -14.215 -18.696 -11.126 1.00 93.38 396 LEU A C 1
ATOM 3182 O O . LEU A 1 396 ? -14.917 -19.210 -11.998 1.00 93.38 396 LEU A O 1
ATOM 3186 N N . ASP A 1 397 ? -14.684 -18.207 -9.981 1.00 89.62 397 ASP A N 1
ATOM 3187 C CA . ASP A 1 397 ? -16.084 -18.204 -9.534 1.00 89.62 397 ASP A CA 1
ATOM 3188 C C . ASP A 1 397 ? -17.082 -17.904 -10.666 1.00 89.62 397 ASP A C 1
ATOM 3190 O O . ASP A 1 397 ? -17.946 -18.722 -10.977 1.00 89.62 397 ASP A O 1
ATOM 3194 N N . LYS A 1 398 ? -16.890 -16.791 -11.374 1.00 88.50 398 LYS A N 1
ATOM 3195 C CA . LYS A 1 398 ? -17.789 -16.294 -12.421 1.00 88.50 398 LYS A CA 1
ATOM 3196 C C . LYS A 1 398 ? -17.909 -17.200 -13.656 1.00 88.50 398 LYS A C 1
ATOM 3198 O O . LYS A 1 398 ? -18.858 -17.071 -14.427 1.00 88.50 398 LYS A O 1
ATOM 3203 N N . VAL A 1 399 ? -16.935 -18.081 -13.882 1.00 91.50 399 VAL A N 1
ATOM 3204 C CA . VAL A 1 399 ? -16.897 -18.987 -15.044 1.00 91.50 399 VAL A CA 1
ATOM 3205 C C . VAL A 1 399 ? -17.218 -20.419 -14.635 1.00 91.50 399 VAL A C 1
ATOM 3207 O O . VAL A 1 399 ? -17.889 -21.131 -15.374 1.00 91.50 399 VAL A O 1
ATOM 3210 N N . CYS A 1 400 ? -16.724 -20.860 -13.479 1.00 92.19 400 CYS A N 1
ATOM 3211 C CA . CYS A 1 400 ? -16.838 -22.244 -13.032 1.00 92.19 400 CYS A CA 1
ATOM 3212 C C . CYS A 1 400 ? -18.124 -22.531 -12.245 1.00 92.19 400 CYS A C 1
ATOM 3214 O O . CYS A 1 400 ? -18.524 -23.691 -12.190 1.00 92.19 400 CYS A O 1
ATOM 3216 N N . ILE A 1 401 ? -18.774 -21.513 -11.671 1.00 89.44 401 ILE A N 1
ATOM 3217 C CA . ILE A 1 401 ? -20.079 -21.633 -11.005 1.00 89.44 401 ILE A CA 1
ATOM 3218 C C . ILE A 1 401 ? -21.159 -21.105 -11.952 1.00 89.44 401 ILE A C 1
ATOM 3220 O O . ILE A 1 401 ? -21.000 -20.032 -12.542 1.00 89.44 401 ILE A O 1
ATOM 3224 N N . ASN A 1 402 ? -22.252 -21.857 -12.103 1.00 88.19 402 ASN A N 1
ATOM 3225 C CA . ASN A 1 402 ? -23.387 -21.427 -12.913 1.00 88.19 402 ASN A CA 1
ATOM 3226 C C . ASN A 1 402 ? -24.041 -20.199 -12.257 1.00 88.19 402 ASN A C 1
ATOM 3228 O O . ASN A 1 402 ? -24.379 -20.243 -11.081 1.00 88.19 402 ASN A O 1
ATOM 3232 N N . GLN A 1 403 ? -24.153 -19.093 -12.995 1.00 84.69 403 GLN A N 1
ATOM 3233 C CA . GLN A 1 403 ? -24.717 -17.837 -12.486 1.00 84.69 403 GLN A CA 1
ATOM 3234 C C . GLN A 1 403 ? -26.221 -17.693 -12.770 1.00 84.69 403 GLN A C 1
ATOM 3236 O O . GLN A 1 403 ? -26.832 -16.782 -12.222 1.00 84.69 403 GLN A O 1
ATOM 3241 N N . GLU A 1 404 ? -26.787 -18.548 -13.630 1.00 85.38 404 GLU A N 1
ATOM 3242 C CA . GLU A 1 404 ? -28.183 -18.488 -14.095 1.00 85.38 404 GLU A CA 1
ATOM 3243 C C . GLU A 1 404 ? -29.095 -19.481 -13.363 1.00 85.38 404 GLU A C 1
ATOM 3245 O O . GLU A 1 404 ? -30.246 -19.163 -13.095 1.00 85.38 404 GLU A O 1
ATOM 3250 N N . ASP A 1 405 ? -28.593 -20.680 -13.058 1.00 84.50 405 ASP A N 1
ATOM 3251 C CA . ASP A 1 405 ? -29.347 -21.732 -12.366 1.00 84.50 405 ASP A CA 1
ATOM 3252 C C . ASP A 1 405 ? -29.058 -21.682 -10.861 1.00 84.50 405 ASP A C 1
ATOM 3254 O O . ASP A 1 405 ? -27.945 -22.001 -10.432 1.00 84.50 405 ASP A O 1
ATOM 3258 N N . ASP A 1 406 ? -30.057 -21.290 -10.066 1.00 80.25 406 ASP A N 1
ATOM 3259 C CA . ASP A 1 406 ? -29.934 -21.115 -8.615 1.00 80.25 406 ASP A CA 1
ATOM 3260 C C . ASP A 1 406 ? -29.570 -22.409 -7.879 1.00 80.25 406 ASP A C 1
ATOM 3262 O O . ASP A 1 406 ? -28.803 -22.374 -6.912 1.00 80.25 406 ASP A O 1
ATOM 3266 N N . GLN A 1 407 ? -30.040 -23.567 -8.358 1.00 82.56 407 GLN A N 1
ATOM 3267 C CA . GLN A 1 407 ? -29.699 -24.851 -7.755 1.00 82.56 407 GLN A CA 1
ATOM 3268 C C . GLN A 1 407 ? -28.231 -25.191 -8.028 1.00 82.56 407 GLN A C 1
ATOM 3270 O O . GLN A 1 407 ? -27.480 -25.487 -7.097 1.00 82.56 407 GLN A O 1
ATOM 3275 N N . LEU A 1 408 ? -27.783 -25.102 -9.285 1.00 84.81 408 LEU A N 1
ATOM 3276 C CA . LEU A 1 408 ? -26.379 -25.358 -9.635 1.00 84.81 408 LEU A CA 1
ATOM 3277 C C . LEU A 1 408 ? -25.427 -24.328 -9.015 1.00 84.81 408 LEU A C 1
ATOM 3279 O O . LEU A 1 408 ? -24.278 -24.653 -8.703 1.00 84.81 408 LEU A O 1
ATOM 3283 N N . LYS A 1 409 ? -25.892 -23.092 -8.820 1.00 84.12 409 LYS A N 1
ATOM 3284 C CA . LYS A 1 409 ? -25.160 -22.041 -8.115 1.00 84.12 409 LYS A CA 1
ATOM 3285 C C . LYS A 1 409 ? -24.974 -22.395 -6.644 1.00 84.12 409 LYS A C 1
ATOM 3287 O O . LYS A 1 409 ? -23.840 -22.376 -6.168 1.00 84.12 409 LYS A O 1
ATOM 3292 N N . ALA A 1 410 ? -26.048 -22.773 -5.949 1.00 79.69 410 ALA A N 1
ATOM 3293 C CA . ALA A 1 410 ? -25.998 -23.202 -4.554 1.00 79.69 410 ALA A CA 1
ATOM 3294 C C . ALA A 1 410 ? -25.113 -24.445 -4.379 1.00 79.69 410 ALA A C 1
ATOM 3296 O O . ALA A 1 410 ? -24.230 -24.463 -3.518 1.00 79.69 410 ALA A O 1
ATOM 3297 N N . GLU A 1 411 ? -25.272 -25.455 -5.243 1.00 83.75 411 GLU A N 1
ATOM 3298 C CA . GLU A 1 411 ? -24.434 -26.655 -5.205 1.00 83.75 411 GLU A CA 1
ATOM 3299 C C . GLU A 1 411 ? -22.950 -26.329 -5.490 1.00 83.75 411 GLU A C 1
ATOM 3301 O O . GLU A 1 411 ? -22.047 -26.904 -4.872 1.00 83.75 411 GLU A O 1
ATOM 3306 N N . GLY A 1 412 ? -22.679 -25.368 -6.381 1.00 85.19 412 GLY A N 1
ATOM 3307 C CA . GLY A 1 412 ? -21.339 -24.850 -6.658 1.00 85.19 412 GLY A CA 1
ATOM 3308 C C . GLY A 1 412 ? -20.711 -24.121 -5.467 1.00 85.19 412 GLY A C 1
ATOM 3309 O O . GLY A 1 412 ? -19.556 -24.387 -5.139 1.00 85.19 412 GLY A O 1
ATOM 3310 N N . ILE A 1 413 ? -21.468 -23.256 -4.784 1.00 82.31 413 ILE A N 1
ATOM 3311 C CA . ILE A 1 413 ? -21.016 -22.513 -3.593 1.00 82.31 413 ILE A CA 1
ATOM 3312 C C . ILE A 1 413 ? -20.698 -23.477 -2.444 1.00 82.31 413 ILE A C 1
ATOM 3314 O O . ILE A 1 413 ? -19.621 -23.405 -1.849 1.00 82.31 413 ILE A O 1
ATOM 3318 N N . LEU A 1 414 ? -21.583 -24.440 -2.177 1.00 80.31 414 LEU A N 1
ATOM 3319 C CA . LEU A 1 414 ? -21.369 -25.468 -1.152 1.00 80.31 414 LEU A CA 1
ATOM 3320 C C . LEU A 1 414 ? -20.171 -26.382 -1.471 1.00 80.31 414 LEU A C 1
ATOM 3322 O O . LEU A 1 414 ? -19.557 -26.941 -0.563 1.00 80.31 414 LEU A O 1
ATOM 3326 N N . SER A 1 415 ? -19.801 -26.504 -2.750 1.00 87.38 415 SER A N 1
ATOM 3327 C CA . SER A 1 415 ? -18.662 -27.302 -3.220 1.00 87.38 415 SER A CA 1
ATOM 3328 C C . SER A 1 415 ? -17.318 -26.552 -3.220 1.00 87.38 415 SER A C 1
ATOM 3330 O O . SER A 1 415 ? -16.296 -27.168 -3.535 1.00 87.38 415 SER A O 1
ATOM 3332 N N . ILE A 1 416 ? -17.262 -25.264 -2.835 1.00 86.81 416 ILE A N 1
ATOM 3333 C CA . ILE A 1 416 ? -16.023 -24.452 -2.853 1.00 86.81 416 ILE A CA 1
ATOM 3334 C C . ILE A 1 416 ? -14.887 -25.103 -2.054 1.00 86.81 416 ILE A C 1
ATOM 3336 O O . ILE A 1 416 ? -13.744 -25.115 -2.515 1.00 86.81 416 ILE A O 1
ATOM 3340 N N . GLY A 1 417 ? -15.183 -25.708 -0.898 1.00 85.69 417 GLY A N 1
ATOM 3341 C CA . GLY A 1 417 ? -14.181 -26.445 -0.116 1.00 85.69 417 GLY A CA 1
ATOM 3342 C C . GLY A 1 417 ? -13.525 -27.583 -0.912 1.00 85.69 417 GLY A C 1
ATOM 3343 O O . GLY A 1 417 ? -12.312 -27.774 -0.838 1.00 85.69 417 GLY A O 1
ATOM 3344 N N . GLY A 1 418 ? -14.306 -28.283 -1.743 1.00 87.31 418 GLY A N 1
ATOM 3345 C CA . GLY A 1 418 ? -13.813 -29.311 -2.663 1.00 87.31 418 GLY A CA 1
ATOM 3346 C C . GLY A 1 418 ? -12.955 -28.756 -3.796 1.00 87.31 418 GLY A C 1
ATOM 3347 O O . GLY A 1 418 ? -11.931 -29.347 -4.146 1.00 87.31 418 GLY A O 1
ATOM 3348 N N . PHE A 1 419 ? -13.309 -27.589 -4.334 1.00 90.62 419 PHE A N 1
ATOM 3349 C CA . PHE A 1 419 ? -12.500 -26.919 -5.357 1.00 90.62 419 PHE A CA 1
ATOM 3350 C C . PHE A 1 419 ? -11.152 -26.464 -4.795 1.00 90.62 419 PHE A C 1
ATOM 3352 O O . PHE A 1 419 ? -10.120 -26.641 -5.439 1.00 90.62 419 PHE A O 1
ATOM 3359 N N . LEU A 1 420 ? -11.139 -25.928 -3.572 1.00 90.19 420 LEU A N 1
ATOM 3360 C CA . LEU A 1 420 ? -9.905 -25.543 -2.890 1.00 90.19 420 LEU A CA 1
ATOM 3361 C C . LEU A 1 420 ? -9.019 -26.762 -2.636 1.00 90.19 420 LEU A C 1
ATOM 3363 O O . LEU A 1 420 ? -7.847 -26.723 -2.994 1.00 90.19 420 LEU A O 1
ATOM 3367 N N . ARG A 1 421 ? -9.579 -27.863 -2.115 1.00 88.06 421 ARG A N 1
ATOM 3368 C CA . ARG A 1 421 ? -8.844 -29.111 -1.844 1.00 88.06 421 ARG A CA 1
ATOM 3369 C C . ARG A 1 421 ? -8.281 -29.778 -3.106 1.00 88.06 421 ARG A C 1
ATOM 3371 O O . ARG A 1 421 ? -7.212 -30.376 -3.054 1.00 88.06 421 ARG A O 1
ATOM 3378 N N . SER A 1 422 ? -8.989 -29.695 -4.232 1.00 89.38 422 SER A N 1
ATOM 3379 C CA . SER A 1 422 ? -8.549 -30.251 -5.525 1.00 89.38 422 SER A CA 1
ATOM 3380 C C . SER A 1 422 ? -7.584 -29.339 -6.298 1.00 89.38 422 SER A C 1
ATOM 3382 O O . SER A 1 422 ? -7.072 -29.729 -7.354 1.00 89.38 422 SER A O 1
ATOM 3384 N N . SER A 1 423 ? -7.312 -28.133 -5.788 1.00 91.50 423 SER A N 1
ATOM 3385 C CA . SER A 1 423 ? -6.414 -27.160 -6.411 1.00 91.50 423 SER A CA 1
ATOM 3386 C C . SER A 1 423 ? -4.970 -27.335 -5.960 1.00 91.50 423 SER A C 1
ATOM 3388 O O . SER A 1 423 ? -4.655 -27.207 -4.786 1.00 91.50 423 SER A O 1
ATOM 3390 N N . LYS A 1 424 ? -4.046 -27.523 -6.912 1.00 89.69 424 LYS A N 1
ATOM 3391 C CA . LYS A 1 424 ? -2.604 -27.661 -6.621 1.00 89.69 424 LYS A CA 1
ATOM 3392 C C . LYS A 1 424 ? -1.976 -26.386 -6.054 1.00 89.69 424 LYS A C 1
ATOM 3394 O O . LYS A 1 424 ? -0.942 -26.449 -5.391 1.00 89.69 424 LYS A O 1
ATOM 3399 N N . SER A 1 425 ? -2.523 -25.221 -6.396 1.00 92.25 425 SER A N 1
ATOM 3400 C CA . SER A 1 425 ? -2.021 -23.926 -5.938 1.00 92.25 425 SER A CA 1
ATOM 3401 C C . SER A 1 425 ? -3.143 -22.907 -5.761 1.00 92.25 425 SER A C 1
ATOM 3403 O O . SER A 1 425 ? -4.142 -22.952 -6.476 1.00 92.25 425 SER A O 1
ATOM 3405 N N . LEU A 1 426 ? -2.962 -21.968 -4.832 1.00 93.56 426 LEU A N 1
ATOM 3406 C CA . LEU A 1 426 ? -3.849 -20.818 -4.643 1.00 93.56 426 LEU A CA 1
ATOM 3407 C C . LEU A 1 426 ? -3.110 -19.549 -5.077 1.00 93.56 426 LEU A C 1
ATOM 3409 O O . LEU A 1 426 ? -2.063 -19.216 -4.514 1.00 93.56 426 LEU A O 1
ATOM 3413 N N . LEU A 1 427 ? -3.644 -18.848 -6.079 1.00 94.31 427 LEU A N 1
ATOM 3414 C CA . LEU A 1 427 ? -3.200 -17.516 -6.476 1.00 94.31 427 LEU A CA 1
ATOM 3415 C C . LEU A 1 427 ? -4.118 -16.473 -5.842 1.00 94.31 427 LEU A C 1
ATOM 3417 O O . LEU A 1 427 ? -5.279 -16.339 -6.221 1.00 94.31 427 LEU A O 1
ATOM 3421 N N . VAL A 1 428 ? -3.560 -15.700 -4.919 1.00 94.06 428 VAL A N 1
ATOM 3422 C CA . VAL A 1 428 ? -4.220 -14.556 -4.295 1.00 94.06 428 VAL A CA 1
ATOM 3423 C C . VAL A 1 428 ? -3.799 -13.291 -5.032 1.00 94.06 428 VAL A C 1
ATOM 3425 O O . VAL A 1 428 ? -2.636 -12.880 -4.952 1.00 94.06 428 VAL A O 1
ATOM 3428 N N . LEU A 1 429 ? -4.737 -12.669 -5.746 1.00 93.75 429 LEU A N 1
ATOM 3429 C CA . LEU A 1 429 ? -4.565 -11.326 -6.297 1.00 93.75 429 LEU A CA 1
ATOM 3430 C C . LEU A 1 429 ? -4.914 -10.312 -5.211 1.00 93.75 429 LEU A C 1
ATOM 3432 O O . LEU A 1 429 ? -6.077 -9.961 -5.023 1.00 93.75 429 LEU A O 1
ATOM 3436 N N . TRP A 1 430 ? -3.894 -9.883 -4.477 1.00 93.56 430 TRP A N 1
ATOM 3437 C CA . TRP A 1 430 ? -4.073 -9.037 -3.308 1.00 93.56 430 TRP A CA 1
ATOM 3438 C C . TRP A 1 430 ? -4.241 -7.561 -3.682 1.00 93.56 430 TRP A C 1
ATOM 3440 O O . TRP A 1 430 ? -3.487 -6.998 -4.480 1.00 93.56 430 TRP A O 1
ATOM 3450 N N . ASP A 1 431 ? -5.201 -6.926 -3.029 1.00 92.06 431 ASP A N 1
ATOM 3451 C CA . ASP A 1 431 ? -5.431 -5.489 -2.994 1.00 92.06 431 ASP A CA 1
ATOM 3452 C C . ASP A 1 431 ? -5.849 -5.094 -1.559 1.00 92.06 431 ASP A C 1
ATOM 3454 O O . ASP A 1 431 ? -6.181 -5.977 -0.758 1.00 92.06 431 ASP A O 1
ATOM 3458 N N . PRO A 1 432 ? -5.856 -3.797 -1.200 1.00 90.31 432 PRO A N 1
ATOM 3459 C CA . PRO A 1 432 ? -6.151 -3.359 0.168 1.00 90.31 432 PRO A CA 1
ATOM 3460 C C . PRO A 1 432 ? -7.533 -3.779 0.703 1.00 90.31 432 PRO A C 1
ATOM 3462 O O . PRO A 1 432 ? -7.730 -3.813 1.917 1.00 90.31 432 PRO A O 1
ATOM 3465 N N . THR A 1 433 ? -8.490 -4.112 -0.170 1.00 91.06 433 THR A N 1
ATOM 3466 C CA . THR A 1 433 ? -9.841 -4.552 0.220 1.00 91.06 433 THR A CA 1
ATOM 3467 C C . THR A 1 433 ? -9.953 -6.064 0.411 1.00 91.06 433 THR A C 1
ATOM 3469 O O . THR A 1 433 ? -10.951 -6.529 0.957 1.00 91.06 433 THR A O 1
ATOM 3472 N N . TYR A 1 434 ? -8.940 -6.843 0.013 1.00 92.38 434 TYR A N 1
ATOM 3473 C CA . TYR A 1 434 ? -8.996 -8.308 -0.003 1.00 92.38 434 TYR A CA 1
ATOM 3474 C C . TYR A 1 434 ? -9.399 -8.902 1.355 1.00 92.38 434 TYR A C 1
ATOM 3476 O O . TYR A 1 434 ? -10.331 -9.698 1.432 1.00 92.38 434 TYR A O 1
ATOM 3484 N N . VAL A 1 435 ? -8.747 -8.472 2.443 1.00 90.62 435 VAL A N 1
ATOM 3485 C CA . VAL A 1 435 ? -9.034 -8.990 3.796 1.00 90.62 435 VAL A CA 1
ATOM 3486 C C . VAL A 1 435 ? -10.318 -8.442 4.408 1.00 90.62 435 VAL A C 1
ATOM 3488 O O . VAL A 1 435 ? -10.772 -8.943 5.429 1.00 90.62 435 VAL A O 1
ATOM 3491 N N . GLN A 1 436 ? -10.917 -7.423 3.790 1.00 90.50 436 GLN A N 1
ATOM 3492 C CA . GLN A 1 436 ? -12.215 -6.919 4.220 1.00 90.50 436 GLN A CA 1
ATOM 3493 C C . GLN A 1 436 ? -13.343 -7.826 3.732 1.00 90.50 436 GLN A C 1
ATOM 3495 O O . GLN A 1 436 ? -14.446 -7.704 4.241 1.00 90.50 436 GLN A O 1
ATOM 3500 N N . ARG A 1 437 ? -13.118 -8.709 2.748 1.00 90.50 437 ARG A N 1
ATOM 3501 C CA . ARG A 1 437 ? -14.178 -9.538 2.160 1.00 90.50 437 ARG A CA 1
ATOM 3502 C C . ARG A 1 437 ? -14.225 -10.922 2.791 1.00 90.50 437 ARG A C 1
ATOM 3504 O O . ARG A 1 437 ? -13.225 -11.639 2.797 1.00 90.50 437 ARG A O 1
ATOM 3511 N N . LEU A 1 438 ? -15.422 -11.313 3.225 1.00 90.44 438 LEU A N 1
ATOM 3512 C CA . LEU A 1 438 ? -15.677 -12.579 3.912 1.00 90.44 438 LEU A CA 1
ATOM 3513 C C . LEU A 1 438 ? -15.178 -13.796 3.111 1.00 90.44 438 LEU A C 1
ATOM 3515 O O . LEU A 1 438 ? -14.345 -14.558 3.599 1.00 90.44 438 LEU A O 1
ATOM 3519 N N . TRP A 1 439 ? -15.626 -13.933 1.858 1.00 89.94 439 TRP A N 1
ATOM 3520 C CA . TRP A 1 439 ? -15.246 -15.051 0.987 1.00 89.94 439 TRP A CA 1
ATOM 3521 C C . TRP A 1 439 ? -13.739 -15.109 0.706 1.00 89.94 439 TRP A C 1
ATOM 3523 O O . TRP A 1 439 ? -13.150 -16.178 0.787 1.00 89.94 439 TRP A O 1
ATOM 3533 N N . CYS A 1 440 ? -13.080 -13.972 0.466 1.00 93.19 440 CYS A N 1
ATOM 3534 C CA . CYS A 1 440 ? -11.644 -13.925 0.167 1.00 93.19 440 CYS A CA 1
ATOM 3535 C C . CYS A 1 440 ? -10.769 -14.426 1.330 1.00 93.19 440 CYS A C 1
ATOM 3537 O O . CYS A 1 440 ? -9.787 -15.145 1.118 1.00 93.19 440 CYS A O 1
ATOM 3539 N N . VAL A 1 441 ? -11.109 -14.046 2.567 1.00 92.19 441 VAL A N 1
ATOM 3540 C CA . VAL A 1 441 ? -10.393 -14.515 3.765 1.00 92.19 441 VAL A CA 1
ATOM 3541 C C . VAL A 1 441 ? -10.698 -15.986 4.031 1.00 92.19 441 VAL A C 1
ATOM 3543 O O . VAL A 1 441 ? -9.788 -16.760 4.335 1.00 92.19 441 VAL A O 1
ATOM 3546 N N . PHE A 1 442 ? -11.960 -16.384 3.866 1.00 91.88 442 PHE A N 1
ATOM 3547 C CA . PHE A 1 442 ? -12.389 -17.769 4.008 1.00 91.88 442 PHE A CA 1
ATOM 3548 C C . PHE A 1 442 ? -11.693 -18.704 3.013 1.00 91.88 442 PHE A C 1
ATOM 3550 O O . PHE A 1 442 ? -11.152 -19.720 3.434 1.00 91.88 442 PHE A O 1
ATOM 3557 N N . GLU A 1 443 ? -11.625 -18.350 1.727 1.00 92.81 443 GLU A N 1
ATOM 3558 C CA . GLU A 1 443 ? -10.949 -19.136 0.684 1.00 92.81 443 GLU A CA 1
ATOM 3559 C C . GLU A 1 443 ? -9.479 -19.390 1.021 1.00 92.81 443 GLU A C 1
ATOM 3561 O O . GLU A 1 443 ? -8.995 -20.515 0.902 1.00 92.81 443 GLU A O 1
ATOM 3566 N N . TYR A 1 444 ? -8.772 -18.359 1.494 1.00 92.50 444 TYR A N 1
ATOM 3567 C CA . TYR A 1 444 ? -7.389 -18.505 1.935 1.00 92.50 444 TYR A CA 1
ATOM 3568 C C . TYR A 1 444 ? -7.303 -19.475 3.116 1.00 92.50 444 TYR A C 1
ATOM 3570 O O . TYR A 1 444 ? -6.545 -20.446 3.069 1.00 92.50 444 TYR A O 1
ATOM 3578 N N . ALA A 1 445 ? -8.047 -19.210 4.192 1.00 91.50 445 ALA A N 1
ATOM 3579 C CA . ALA A 1 445 ? -7.977 -20.009 5.411 1.00 91.50 445 ALA A CA 1
ATOM 3580 C C . ALA A 1 445 ? -8.376 -21.472 5.154 1.00 91.50 445 ALA A C 1
ATOM 3582 O O . ALA A 1 445 ? -7.715 -22.389 5.639 1.00 91.50 445 ALA A O 1
ATOM 3583 N N . ALA A 1 446 ? -9.408 -21.701 4.341 1.00 89.56 446 ALA A N 1
ATOM 3584 C CA . ALA A 1 446 ? -9.857 -23.025 3.930 1.00 89.56 446 ALA A CA 1
ATOM 3585 C C . ALA A 1 446 ? -8.832 -23.740 3.034 1.00 89.56 446 ALA A C 1
ATOM 3587 O O . ALA A 1 446 ? -8.628 -24.947 3.175 1.00 89.56 446 ALA A O 1
ATOM 3588 N N . PHE A 1 447 ? -8.126 -23.019 2.156 1.00 90.50 447 PHE A N 1
ATOM 3589 C CA . PHE A 1 447 ? -7.030 -23.592 1.373 1.00 90.50 447 PHE A CA 1
ATOM 3590 C C . PHE A 1 447 ? -5.879 -24.065 2.264 1.00 90.50 447 PHE A C 1
ATOM 3592 O O . PHE A 1 447 ? -5.415 -25.193 2.122 1.00 90.50 447 PHE A O 1
ATOM 3599 N N . VAL A 1 448 ? -5.462 -23.232 3.222 1.00 87.94 448 VAL A N 1
ATOM 3600 C CA . VAL A 1 448 ? -4.439 -23.607 4.209 1.00 87.94 448 VAL A CA 1
ATOM 3601 C C . VAL A 1 448 ? -4.889 -24.832 4.999 1.00 87.94 448 VAL A C 1
ATOM 3603 O O . VAL A 1 448 ? -4.127 -25.785 5.119 1.00 87.94 448 VAL A O 1
ATOM 3606 N N . LYS A 1 449 ? -6.141 -24.836 5.475 1.00 86.62 449 LYS A N 1
ATOM 3607 C CA . LYS A 1 449 ? -6.701 -25.935 6.267 1.00 86.62 449 LYS A CA 1
ATOM 3608 C C . LYS A 1 449 ? -6.754 -27.252 5.491 1.00 86.62 449 LYS A C 1
ATOM 3610 O O . LYS A 1 449 ? -6.374 -28.293 6.015 1.00 86.62 449 LYS A O 1
ATOM 3615 N N . SER A 1 450 ? -7.190 -27.207 4.234 1.00 85.81 450 SER A N 1
ATOM 3616 C CA . SER A 1 450 ? -7.296 -28.393 3.368 1.00 85.81 450 SER A CA 1
ATOM 3617 C C . SER A 1 450 ? -5.944 -28.989 2.956 1.00 85.81 450 SER A C 1
ATOM 3619 O O . SER A 1 450 ? -5.905 -30.139 2.520 1.00 85.81 450 SER A O 1
ATOM 3621 N N . HIS A 1 451 ? -4.847 -28.239 3.104 1.00 85.38 451 HIS A N 1
ATOM 3622 C CA . HIS A 1 451 ? -3.497 -28.641 2.699 1.00 85.38 451 HIS A CA 1
ATOM 3623 C C . HIS A 1 451 ? -2.511 -28.777 3.871 1.00 85.38 451 HIS A C 1
ATOM 3625 O O . HIS A 1 451 ? -1.310 -28.895 3.623 1.00 85.38 451 HIS A O 1
ATOM 3631 N N . GLU A 1 452 ? -2.986 -28.813 5.126 1.00 77.00 452 GLU A N 1
ATOM 3632 C CA . GLU A 1 452 ? -2.137 -28.996 6.321 1.00 77.00 452 GLU A CA 1
ATOM 3633 C C . GLU A 1 452 ? -1.241 -30.251 6.220 1.00 77.00 452 GLU A C 1
ATOM 3635 O O . GLU A 1 452 ? -0.074 -30.208 6.610 1.00 77.00 452 GLU A O 1
ATOM 3640 N N . ASP A 1 453 ? -1.745 -31.333 5.615 1.00 68.25 453 ASP A N 1
ATOM 3641 C CA . ASP A 1 453 ? -1.031 -32.612 5.474 1.00 68.25 453 ASP A CA 1
ATOM 3642 C C . ASP A 1 453 ? -0.041 -32.658 4.291 1.00 68.25 453 ASP A C 1
ATOM 3644 O O . ASP A 1 453 ? 0.773 -33.582 4.175 1.00 68.25 453 ASP A O 1
ATOM 3648 N N . GLN A 1 454 ? -0.080 -31.681 3.377 1.00 65.12 454 GLN A N 1
ATOM 3649 C CA . GLN A 1 454 ? 0.777 -31.681 2.192 1.00 65.12 454 GLN A CA 1
ATOM 3650 C C . GLN A 1 454 ? 2.088 -30.921 2.432 1.00 65.12 454 GLN A C 1
ATOM 3652 O O . GLN A 1 454 ? 2.115 -29.705 2.593 1.00 65.12 454 GLN A O 1
ATOM 3657 N N . LYS A 1 455 ? 3.227 -31.622 2.317 1.00 50.94 455 LYS A N 1
ATOM 3658 C CA . LYS A 1 455 ? 4.587 -31.053 2.484 1.00 50.94 455 LYS A CA 1
ATOM 3659 C C . LYS A 1 455 ? 4.942 -29.891 1.533 1.00 50.94 455 LYS A C 1
ATOM 3661 O O . LYS A 1 455 ? 5.978 -29.259 1.727 1.00 50.94 455 LYS A O 1
ATOM 3666 N N . LYS A 1 456 ? 4.149 -29.619 0.487 1.00 51.09 456 LYS A N 1
ATOM 3667 C CA . LYS A 1 456 ? 4.369 -28.525 -0.478 1.00 51.09 456 LYS A CA 1
ATOM 3668 C C . LYS A 1 456 ? 3.057 -27.815 -0.834 1.00 51.09 456 LYS A C 1
ATOM 3670 O O . LYS A 1 456 ? 2.557 -27.956 -1.944 1.00 51.09 456 LYS A O 1
ATOM 3675 N N . MET A 1 457 ? 2.528 -27.010 0.084 1.00 64.19 457 MET A N 1
ATOM 3676 C CA . MET A 1 457 ? 1.480 -26.035 -0.235 1.00 64.19 457 MET A CA 1
ATOM 3677 C C . MET A 1 457 ? 2.039 -24.951 -1.178 1.00 64.19 457 MET A C 1
ATOM 3679 O O . MET A 1 457 ? 2.961 -24.218 -0.814 1.00 64.19 457 MET A O 1
ATOM 3683 N N . LEU A 1 458 ? 1.494 -24.827 -2.395 1.00 76.88 458 LEU A N 1
ATOM 3684 C CA . LEU A 1 458 ? 1.884 -23.786 -3.358 1.00 76.88 458 LEU A CA 1
ATOM 3685 C C . LEU A 1 458 ? 0.945 -22.579 -3.266 1.00 76.88 458 LEU A C 1
ATOM 3687 O O . LEU A 1 458 ? 0.072 -22.373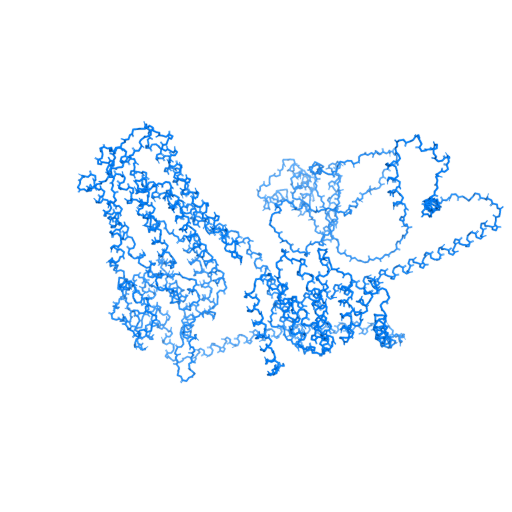 -4.107 1.00 76.88 458 LEU A O 1
ATOM 3691 N N . LEU A 1 459 ? 1.146 -21.754 -2.244 1.00 86.00 459 LEU A N 1
ATOM 3692 C CA . LEU A 1 459 ? 0.442 -20.484 -2.085 1.00 86.00 459 LEU A CA 1
ATOM 3693 C C . LEU A 1 459 ? 1.221 -19.347 -2.764 1.00 86.00 459 LEU A C 1
ATOM 3695 O O . LEU A 1 459 ? 2.372 -19.087 -2.408 1.00 86.00 459 LEU A O 1
ATOM 3699 N N . LYS A 1 460 ? 0.598 -18.640 -3.712 1.00 88.31 460 LYS A N 1
ATOM 3700 C CA . LYS A 1 460 ? 1.186 -17.488 -4.415 1.00 88.31 460 LYS A CA 1
ATOM 3701 C C . LYS A 1 460 ? 0.354 -16.241 -4.151 1.00 88.31 460 LYS A C 1
ATOM 3703 O O . LYS A 1 460 ? -0.768 -16.136 -4.627 1.00 88.31 460 LYS A O 1
ATOM 3708 N N . ILE A 1 461 ? 0.923 -15.264 -3.462 1.00 89.25 461 ILE A N 1
ATOM 3709 C CA . ILE A 1 461 ? 0.251 -13.995 -3.168 1.00 89.25 461 ILE A CA 1
ATOM 3710 C C . ILE A 1 461 ? 0.914 -12.908 -3.999 1.00 89.25 461 ILE A C 1
ATOM 3712 O O . ILE A 1 461 ? 2.128 -12.712 -3.912 1.00 89.25 461 ILE A O 1
ATOM 3716 N N . ARG A 1 462 ? 0.148 -12.228 -4.853 1.00 89.50 462 ARG A N 1
ATOM 3717 C CA . ARG A 1 462 ? 0.677 -11.200 -5.754 1.00 89.50 462 ARG A CA 1
ATOM 3718 C C . ARG A 1 462 ? -0.197 -9.954 -5.722 1.00 89.50 462 ARG A C 1
ATOM 3720 O O . ARG A 1 462 ? -1.403 -10.071 -5.925 1.00 89.50 462 ARG A O 1
ATOM 3727 N N . PRO A 1 463 ? 0.389 -8.767 -5.501 1.00 91.12 463 PRO A N 1
ATOM 3728 C CA . PRO A 1 463 ? -0.392 -7.549 -5.476 1.00 91.12 463 PRO A CA 1
ATOM 3729 C C . PRO A 1 463 ? -0.834 -7.151 -6.883 1.00 91.12 463 PRO A C 1
ATOM 3731 O O . PRO A 1 463 ? -0.072 -7.255 -7.847 1.00 91.12 463 PRO A O 1
ATOM 3734 N N . THR A 1 464 ? -2.055 -6.642 -7.004 1.00 91.44 464 THR A N 1
ATOM 3735 C CA . THR A 1 464 ? -2.641 -6.223 -8.290 1.00 91.44 464 THR A CA 1
ATOM 3736 C C . THR A 1 464 ? -1.882 -5.061 -8.944 1.00 91.44 464 THR A C 1
ATOM 3738 O O . THR A 1 464 ? -1.861 -4.949 -10.168 1.00 91.44 464 THR A O 1
ATOM 3741 N N . PHE A 1 465 ? -1.186 -4.235 -8.154 1.00 88.06 465 PHE A N 1
ATOM 3742 C CA . PHE A 1 465 ? -0.309 -3.159 -8.637 1.00 88.06 465 PHE A CA 1
ATOM 3743 C C . PHE A 1 465 ? 0.919 -3.660 -9.427 1.00 88.06 465 PHE A C 1
ATOM 3745 O O . PHE A 1 465 ? 1.449 -2.934 -10.271 1.00 88.06 465 PHE A O 1
ATOM 3752 N N . LEU A 1 466 ? 1.362 -4.904 -9.207 1.00 87.81 466 LEU A N 1
ATOM 3753 C CA . LEU A 1 466 ? 2.614 -5.412 -9.772 1.00 87.81 466 LEU A CA 1
ATOM 3754 C C . LEU A 1 466 ? 2.596 -5.496 -11.304 1.00 87.81 466 LEU A C 1
ATOM 3756 O O . LEU A 1 466 ? 3.600 -5.212 -11.956 1.00 87.81 466 LEU A O 1
ATOM 3760 N N . GLY A 1 467 ? 1.452 -5.862 -11.885 1.00 91.19 467 GLY A N 1
ATOM 3761 C CA . GLY A 1 467 ? 1.279 -5.956 -13.337 1.00 91.19 467 GLY A CA 1
ATOM 3762 C C . GLY A 1 467 ? 1.486 -4.614 -14.043 1.00 91.19 467 GLY A C 1
ATOM 3763 O O . GLY A 1 467 ? 2.404 -4.500 -14.855 1.00 91.19 467 GLY A O 1
ATOM 3764 N N . PRO A 1 468 ? 0.691 -3.578 -13.709 1.00 92.00 468 PRO A N 1
ATOM 3765 C CA . PRO A 1 468 ? 0.878 -2.228 -14.240 1.00 92.00 468 PRO A CA 1
ATOM 3766 C C . PRO A 1 468 ? 2.295 -1.685 -14.033 1.00 92.00 468 PRO A C 1
ATOM 3768 O O . PRO A 1 468 ? 2.864 -1.112 -14.956 1.00 92.00 468 PRO A O 1
ATOM 3771 N N . CYS A 1 469 ? 2.886 -1.909 -12.854 1.00 90.31 469 CYS A N 1
ATOM 3772 C CA . CYS A 1 469 ? 4.260 -1.507 -12.557 1.00 90.31 469 CYS A CA 1
ATOM 3773 C C . CYS A 1 469 ? 5.271 -2.172 -13.509 1.00 90.31 469 CYS A C 1
ATOM 3775 O O . CYS A 1 469 ? 6.115 -1.494 -14.085 1.00 90.31 469 CYS A O 1
ATOM 3777 N N . THR A 1 470 ? 5.137 -3.480 -13.746 1.00 90.88 470 THR A N 1
ATOM 3778 C CA . THR A 1 470 ? 5.998 -4.238 -14.672 1.00 90.88 470 THR A CA 1
ATOM 3779 C C . THR A 1 470 ? 5.919 -3.687 -16.094 1.00 90.88 470 THR A C 1
ATOM 3781 O O . THR A 1 470 ? 6.947 -3.462 -16.728 1.00 90.88 470 THR A O 1
ATOM 3784 N N . LEU A 1 471 ? 4.704 -3.432 -16.588 1.00 92.50 471 LEU A N 1
ATOM 3785 C CA . LEU A 1 471 ? 4.492 -2.872 -17.924 1.00 92.50 471 LEU A CA 1
ATOM 3786 C C . LEU A 1 471 ? 5.039 -1.441 -18.033 1.00 92.50 471 LEU A C 1
ATOM 3788 O O . LEU A 1 471 ? 5.632 -1.094 -19.051 1.00 92.50 471 LEU A O 1
ATOM 3792 N N . ALA A 1 472 ? 4.889 -0.630 -16.982 1.00 91.00 472 ALA A N 1
ATOM 3793 C CA . ALA A 1 472 ? 5.430 0.725 -16.929 1.00 91.00 472 ALA A CA 1
ATOM 3794 C C . ALA A 1 472 ? 6.966 0.740 -16.917 1.00 91.00 472 ALA A C 1
ATOM 3796 O O . ALA A 1 472 ? 7.561 1.557 -17.612 1.00 91.00 472 ALA A O 1
ATOM 3797 N N . ILE A 1 473 ? 7.613 -0.177 -16.186 1.00 89.19 473 ILE A N 1
ATOM 3798 C CA . ILE A 1 473 ? 9.076 -0.337 -16.193 1.00 89.19 473 ILE A CA 1
ATOM 3799 C C . ILE A 1 473 ? 9.557 -0.788 -17.576 1.00 89.19 473 ILE A C 1
ATOM 3801 O O . ILE A 1 473 ? 10.511 -0.219 -18.101 1.00 89.19 473 ILE A O 1
ATOM 3805 N N . ALA A 1 474 ? 8.879 -1.753 -18.204 1.00 91.88 474 ALA A N 1
ATOM 3806 C CA . ALA A 1 474 ? 9.221 -2.201 -19.553 1.00 91.88 474 ALA A CA 1
ATOM 3807 C C . ALA A 1 474 ? 9.096 -1.069 -20.580 1.00 91.88 474 ALA A C 1
ATOM 3809 O O . ALA A 1 474 ? 10.036 -0.807 -21.328 1.00 91.88 474 ALA A O 1
ATOM 3810 N N . PHE A 1 475 ? 7.986 -0.332 -20.559 1.00 91.19 475 PHE A N 1
ATOM 3811 C CA . PHE A 1 475 ? 7.791 0.825 -21.429 1.00 91.19 475 PHE A CA 1
ATOM 3812 C C . PHE A 1 475 ? 8.812 1.938 -21.154 1.00 91.19 475 PHE A C 1
ATOM 3814 O O . PHE A 1 475 ? 9.424 2.456 -22.083 1.00 91.19 475 PHE A O 1
ATOM 3821 N N . GLY A 1 476 ? 9.040 2.275 -19.883 1.00 87.38 476 GLY A N 1
ATOM 3822 C CA . GLY A 1 476 ? 10.011 3.287 -19.477 1.00 87.38 476 GLY A CA 1
ATOM 3823 C C . GLY A 1 476 ? 11.433 2.922 -19.896 1.00 87.38 476 GLY A C 1
ATOM 3824 O O . GLY A 1 476 ? 12.130 3.760 -20.457 1.00 87.38 476 GLY A O 1
ATOM 3825 N N . SER A 1 477 ? 11.844 1.666 -19.704 1.00 86.81 477 SER A N 1
ATOM 3826 C CA . SER A 1 477 ? 13.160 1.186 -20.138 1.00 86.81 477 SER A CA 1
ATOM 3827 C C . SER A 1 477 ? 13.319 1.243 -21.657 1.00 86.81 477 SER A C 1
ATOM 3829 O O . SER A 1 477 ? 14.332 1.738 -22.134 1.00 86.81 477 SER A O 1
ATOM 3831 N N . MET A 1 478 ? 12.297 0.852 -22.424 1.00 88.62 478 MET A N 1
ATOM 3832 C CA . MET A 1 478 ? 12.289 1.008 -23.880 1.00 88.62 478 MET A CA 1
ATOM 3833 C C . MET A 1 478 ? 12.463 2.478 -24.284 1.00 88.62 478 MET A C 1
ATOM 3835 O O . MET A 1 478 ? 13.302 2.781 -25.125 1.00 88.62 478 MET A O 1
ATOM 3839 N N . VAL A 1 479 ? 11.704 3.394 -23.678 1.00 85.25 479 VAL A N 1
ATOM 3840 C CA . VAL A 1 479 ? 11.783 4.834 -23.971 1.00 85.25 479 VAL A CA 1
ATOM 3841 C C . VAL A 1 479 ? 13.167 5.399 -23.630 1.00 85.25 479 VAL A C 1
ATOM 3843 O O . VAL A 1 479 ? 13.728 6.137 -24.435 1.00 85.25 479 VAL A O 1
ATOM 3846 N N . VAL A 1 480 ? 13.748 5.015 -22.488 1.00 80.31 480 VAL A N 1
ATOM 3847 C CA . VAL A 1 480 ? 15.122 5.383 -22.099 1.00 80.31 480 VAL A CA 1
ATOM 3848 C C . VAL A 1 480 ? 16.145 4.894 -23.106 1.00 80.31 480 VAL A C 1
ATOM 3850 O O . VAL A 1 480 ? 16.967 5.689 -23.556 1.00 80.31 480 VAL A O 1
ATOM 3853 N N . MET A 1 481 ? 16.056 3.635 -23.525 1.00 82.62 481 MET A N 1
ATOM 3854 C CA . MET A 1 481 ? 17.009 3.092 -24.483 1.00 82.62 481 MET A CA 1
ATOM 3855 C C . MET A 1 481 ? 16.862 3.704 -25.878 1.00 82.62 481 MET A C 1
ATOM 3857 O O . MET A 1 481 ? 17.866 4.025 -26.504 1.00 82.62 481 MET A O 1
ATOM 3861 N N . ILE A 1 482 ? 15.637 3.913 -26.378 1.00 81.50 482 ILE A N 1
ATOM 3862 C CA . ILE A 1 482 ? 15.421 4.591 -27.670 1.00 81.50 482 ILE A CA 1
ATOM 3863 C C . ILE A 1 482 ? 16.049 5.981 -27.626 1.00 81.50 482 ILE A C 1
ATOM 3865 O O . ILE A 1 482 ? 16.762 6.372 -28.548 1.00 81.50 482 ILE A O 1
ATOM 3869 N N . THR A 1 483 ? 15.824 6.710 -26.537 1.00 75.62 483 THR A N 1
ATOM 3870 C CA . THR A 1 483 ? 16.425 8.019 -26.330 1.00 75.62 483 THR A CA 1
ATOM 3871 C C . THR A 1 483 ? 17.947 7.953 -26.331 1.00 75.62 483 THR A C 1
ATOM 3873 O O . THR A 1 483 ? 18.565 8.694 -27.086 1.00 75.62 483 THR A O 1
ATOM 3876 N N . GLU A 1 484 ? 18.569 7.081 -25.540 1.00 73.44 484 GLU A N 1
ATOM 3877 C CA . GLU A 1 484 ? 20.032 6.941 -25.499 1.00 73.44 484 GLU A CA 1
ATOM 3878 C C . GLU A 1 484 ? 20.620 6.675 -26.898 1.00 73.44 484 GLU A C 1
ATOM 3880 O O . GLU A 1 484 ? 21.629 7.263 -27.306 1.00 73.44 484 GLU A O 1
ATOM 3885 N N . LEU A 1 485 ? 19.939 5.836 -27.681 1.00 71.94 485 LEU A N 1
ATOM 3886 C CA . LEU A 1 485 ? 20.377 5.452 -29.017 1.00 71.94 485 LEU A CA 1
ATOM 3887 C C . LEU A 1 485 ? 20.196 6.573 -30.057 1.00 71.94 485 LEU A C 1
ATOM 3889 O O . LEU A 1 485 ? 21.076 6.754 -30.909 1.00 71.94 485 LEU A O 1
ATOM 3893 N N . VAL A 1 486 ? 19.110 7.350 -29.963 1.00 72.12 486 VAL A N 1
ATOM 3894 C CA . VAL A 1 486 ? 18.679 8.338 -30.972 1.00 72.12 486 VAL A CA 1
ATOM 3895 C C . VAL A 1 486 ? 19.100 9.775 -30.625 1.00 72.12 486 VAL A C 1
ATOM 3897 O O . VAL A 1 486 ? 19.560 10.490 -31.514 1.00 72.12 486 VAL A O 1
ATOM 3900 N N . ILE A 1 487 ? 19.009 10.215 -29.363 1.00 64.88 487 ILE A N 1
ATOM 3901 C CA . ILE A 1 487 ? 19.170 11.630 -28.960 1.00 64.88 487 ILE A CA 1
ATOM 3902 C C . ILE A 1 487 ? 20.550 12.193 -29.280 1.00 64.88 487 ILE A C 1
ATOM 3904 O O . ILE A 1 487 ? 20.621 13.280 -29.842 1.00 64.88 487 ILE A O 1
ATOM 3908 N N . HIS A 1 488 ? 21.626 11.437 -29.047 1.00 57.81 488 HIS A N 1
ATOM 3909 C CA . HIS A 1 488 ? 22.983 11.870 -29.412 1.00 57.81 488 HIS A CA 1
ATOM 3910 C C . HIS A 1 488 ? 23.181 12.118 -30.917 1.00 57.81 488 HIS A C 1
ATOM 3912 O O . HIS A 1 488 ? 24.187 12.699 -31.307 1.00 57.81 488 HIS A O 1
ATOM 3918 N N . THR A 1 489 ? 22.247 11.663 -31.754 1.00 57.38 489 THR A N 1
ATOM 3919 C CA . THR A 1 489 ? 22.328 11.756 -33.217 1.00 57.38 489 THR A CA 1
ATOM 3920 C C . THR A 1 489 ? 21.441 12.876 -33.779 1.00 57.38 489 THR A C 1
ATOM 3922 O O . THR A 1 489 ? 21.729 13.378 -34.859 1.00 57.38 489 THR A O 1
ATOM 3925 N N . PHE A 1 490 ? 20.372 13.276 -33.072 1.00 56.53 490 PHE A N 1
ATOM 3926 C CA . PHE A 1 490 ? 19.326 14.157 -33.621 1.00 56.53 490 PHE A CA 1
ATOM 3927 C C . PHE A 1 490 ? 18.945 15.365 -32.748 1.00 56.53 490 PHE A C 1
ATOM 3929 O O . PHE A 1 490 ? 18.227 16.235 -33.236 1.00 56.53 490 PHE A O 1
ATOM 3936 N N . PHE A 1 491 ? 19.366 15.438 -31.480 1.00 55.81 491 PHE A N 1
ATOM 3937 C CA . PHE A 1 491 ? 18.888 16.460 -30.542 1.00 55.81 491 PHE A CA 1
ATOM 3938 C C . PHE A 1 491 ? 20.035 17.160 -29.792 1.00 55.81 491 PHE A C 1
ATOM 3940 O O . PHE A 1 491 ? 20.944 16.509 -29.282 1.00 55.81 491 PHE A O 1
ATOM 3947 N N . ASP A 1 492 ? 19.941 18.489 -29.666 1.00 59.94 492 ASP A N 1
ATOM 3948 C CA . ASP A 1 492 ? 20.867 19.328 -28.886 1.00 59.94 492 ASP A CA 1
ATOM 3949 C C . ASP A 1 492 ? 20.767 19.067 -27.366 1.00 59.94 492 ASP A C 1
ATOM 3951 O O . ASP A 1 492 ? 19.879 18.353 -26.888 1.00 59.94 492 ASP A O 1
ATOM 3955 N N . HIS A 1 493 ? 21.618 19.724 -26.564 1.00 64.81 493 HIS A N 1
ATOM 3956 C CA . HIS A 1 493 ? 21.606 19.674 -25.089 1.00 64.81 493 HIS A CA 1
ATOM 3957 C C . HIS A 1 493 ? 20.208 19.860 -24.454 1.00 64.81 493 HIS A C 1
ATOM 3959 O O . HIS A 1 493 ? 19.927 19.308 -23.388 1.00 64.81 493 HIS A O 1
ATOM 3965 N N . HIS A 1 494 ? 19.303 20.586 -25.118 1.00 62.66 494 HIS A N 1
ATOM 3966 C CA . HIS A 1 494 ? 17.915 20.770 -24.687 1.00 62.66 494 HIS A CA 1
ATOM 3967 C C . HIS A 1 494 ? 17.070 19.483 -24.732 1.00 62.66 494 HIS A C 1
ATOM 3969 O O . HIS A 1 494 ? 16.234 19.279 -23.851 1.00 62.66 494 HIS A O 1
ATOM 3975 N N . GLY A 1 495 ? 17.300 18.589 -25.702 1.00 62.41 495 GLY A N 1
ATOM 3976 C CA . GLY A 1 495 ? 16.608 17.297 -25.785 1.00 62.41 495 GLY A CA 1
ATOM 3977 C C . GLY A 1 495 ? 17.028 16.337 -24.670 1.00 62.41 495 GLY A C 1
ATOM 3978 O O . GLY A 1 495 ? 16.195 15.627 -24.108 1.00 62.41 495 GLY A O 1
ATOM 3979 N N . LEU A 1 496 ? 18.303 16.393 -24.278 1.00 64.75 496 LEU A N 1
ATOM 3980 C CA . LEU A 1 496 ? 18.879 15.602 -23.185 1.00 64.75 496 LEU A CA 1
ATOM 3981 C C . LEU A 1 496 ? 18.295 16.025 -21.818 1.00 64.75 496 LEU A C 1
ATOM 3983 O O . LEU A 1 496 ? 17.903 15.180 -21.013 1.00 64.75 496 LEU A O 1
ATOM 3987 N N . LEU A 1 497 ? 18.135 17.336 -21.591 1.00 67.81 497 LEU A N 1
ATOM 3988 C CA . LEU A 1 497 ? 17.479 17.894 -20.399 1.00 67.81 497 LEU A CA 1
ATOM 3989 C C . LEU A 1 497 ? 15.983 17.558 -20.327 1.00 67.81 497 LEU A C 1
ATOM 3991 O O . LEU A 1 497 ? 15.496 17.153 -19.270 1.00 67.81 497 LEU A O 1
ATOM 3995 N N . ALA A 1 498 ? 15.252 17.691 -21.439 1.00 64.69 498 ALA A N 1
ATOM 3996 C CA . ALA A 1 498 ? 13.834 17.332 -21.496 1.00 64.69 498 ALA A CA 1
ATOM 3997 C C . ALA A 1 498 ? 13.620 15.845 -21.170 1.00 64.69 498 ALA A C 1
ATOM 3999 O O . ALA A 1 498 ? 12.703 15.488 -20.427 1.00 64.69 498 ALA A O 1
ATOM 4000 N N . PHE A 1 499 ? 14.514 14.984 -21.657 1.00 67.12 499 PHE A N 1
ATOM 4001 C CA . PHE A 1 499 ? 14.467 13.557 -21.389 1.00 67.12 499 PHE A CA 1
ATOM 4002 C C . PHE A 1 499 ? 14.756 13.202 -19.925 1.00 67.12 499 PHE A C 1
ATOM 4004 O O . PHE A 1 499 ? 14.015 12.426 -19.315 1.00 67.12 499 PHE A O 1
ATOM 4011 N N . ALA A 1 500 ? 15.786 13.816 -19.334 1.00 70.81 500 ALA A N 1
ATOM 4012 C CA . ALA A 1 500 ? 16.061 13.681 -17.907 1.00 70.81 500 ALA A CA 1
ATOM 4013 C C . ALA A 1 500 ? 14.838 14.091 -17.064 1.00 70.81 500 ALA A C 1
ATOM 4015 O O . ALA A 1 500 ? 14.493 13.408 -16.099 1.00 70.81 500 ALA A O 1
ATOM 4016 N N . GLY A 1 501 ? 14.119 15.139 -17.484 1.00 74.31 501 GLY A N 1
ATOM 4017 C CA . GLY A 1 501 ? 12.851 15.553 -16.882 1.00 74.31 501 GLY A CA 1
ATOM 4018 C C . GLY A 1 501 ? 11.772 14.464 -16.911 1.00 74.31 501 GLY A C 1
ATOM 4019 O O . GLY A 1 501 ? 11.171 14.174 -15.877 1.00 74.31 501 GLY A O 1
ATOM 4020 N N . VAL A 1 502 ? 11.558 13.803 -18.055 1.00 75.06 502 VAL A N 1
ATOM 4021 C CA . VAL A 1 502 ? 10.592 12.690 -18.181 1.00 75.06 502 VAL A CA 1
ATOM 4022 C C . VAL A 1 502 ? 10.981 11.506 -17.289 1.00 75.06 502 VAL A C 1
ATOM 4024 O O . VAL A 1 502 ? 10.118 10.928 -16.624 1.00 75.06 502 VAL A O 1
ATOM 4027 N N . GLY A 1 503 ? 12.275 11.178 -17.218 1.00 76.69 503 GLY A N 1
ATOM 4028 C CA . GLY A 1 503 ? 12.796 10.141 -16.324 1.00 76.69 503 GLY A CA 1
ATOM 4029 C C . GLY A 1 503 ? 12.500 10.443 -14.852 1.00 76.69 503 GLY A C 1
ATOM 4030 O O . GLY A 1 503 ? 11.941 9.598 -14.153 1.00 76.69 503 GLY A O 1
ATOM 4031 N N . VAL A 1 504 ? 12.785 11.668 -14.397 1.00 84.44 504 VAL A N 1
ATOM 4032 C CA . VAL A 1 504 ? 12.487 12.126 -13.026 1.00 84.44 504 VAL A CA 1
ATOM 4033 C C . VAL A 1 504 ? 10.994 12.011 -12.714 1.00 84.44 504 VAL A C 1
ATOM 4035 O O . VAL A 1 504 ? 10.632 11.518 -11.646 1.00 84.44 504 VAL A O 1
ATOM 4038 N N . VAL A 1 505 ? 10.118 12.401 -13.645 1.00 86.56 505 VAL A N 1
ATOM 4039 C CA . VAL A 1 505 ? 8.661 12.269 -13.481 1.00 86.56 505 VAL A CA 1
ATOM 4040 C C . VAL A 1 505 ? 8.251 10.798 -13.335 1.00 86.56 505 VAL A C 1
ATOM 4042 O O . VAL A 1 505 ? 7.466 10.462 -12.446 1.00 86.56 505 VAL A O 1
ATOM 4045 N N . GLY A 1 506 ? 8.816 9.903 -14.151 1.00 84.94 506 GLY A N 1
ATOM 4046 C CA . GLY A 1 506 ? 8.585 8.460 -14.048 1.00 84.94 506 GLY A CA 1
ATOM 4047 C C . GLY A 1 506 ? 9.012 7.884 -12.694 1.00 84.94 506 GLY A C 1
ATOM 4048 O O . GLY A 1 506 ? 8.222 7.201 -12.036 1.00 84.94 506 GLY A O 1
ATOM 4049 N N . PHE A 1 507 ? 10.224 8.211 -12.231 1.00 87.50 507 PHE A N 1
ATOM 4050 C CA . PHE A 1 507 ? 10.714 7.802 -10.909 1.00 87.50 507 PHE A CA 1
ATOM 4051 C C . PHE A 1 507 ? 9.882 8.401 -9.769 1.00 87.50 507 PHE A C 1
ATOM 4053 O O . PHE A 1 507 ? 9.650 7.717 -8.772 1.00 87.50 507 PHE A O 1
ATOM 4060 N N . PHE A 1 508 ? 9.369 9.626 -9.910 1.00 90.62 508 PHE A N 1
ATOM 4061 C CA . PHE A 1 508 ? 8.501 10.249 -8.909 1.00 90.62 508 PHE A CA 1
ATOM 4062 C C . PHE A 1 508 ? 7.200 9.466 -8.718 1.00 90.62 508 PHE A C 1
ATOM 4064 O O . PHE A 1 508 ? 6.876 9.049 -7.602 1.00 90.62 508 PHE A O 1
ATOM 4071 N N . PHE A 1 509 ? 6.476 9.195 -9.808 1.00 90.00 509 PHE A N 1
ATOM 4072 C CA . PHE A 1 509 ? 5.238 8.416 -9.739 1.00 90.00 509 PHE A CA 1
ATOM 4073 C C . PHE A 1 509 ? 5.487 6.967 -9.310 1.00 90.00 509 PHE A C 1
ATOM 4075 O O . PHE A 1 509 ? 4.696 6.419 -8.540 1.00 90.00 509 PHE A O 1
ATOM 4082 N N . GLY A 1 510 ? 6.598 6.362 -9.741 1.00 88.69 510 GLY A N 1
ATOM 4083 C CA . GLY A 1 510 ? 7.011 5.037 -9.279 1.00 88.69 510 GLY A CA 1
ATOM 4084 C C . GLY A 1 510 ? 7.270 5.003 -7.769 1.00 88.69 510 GLY A C 1
ATOM 4085 O O . GLY A 1 510 ? 6.730 4.141 -7.077 1.00 88.69 510 GLY A O 1
ATOM 4086 N N . THR A 1 511 ? 8.007 5.984 -7.238 1.00 89.12 511 THR A N 1
ATOM 4087 C CA . THR A 1 511 ? 8.290 6.119 -5.798 1.00 89.12 511 THR A CA 1
ATOM 4088 C C . THR A 1 511 ? 6.994 6.264 -5.009 1.00 89.12 511 THR A C 1
ATOM 4090 O O . THR A 1 511 ? 6.765 5.521 -4.054 1.00 89.12 511 THR A O 1
ATOM 4093 N N . ALA A 1 512 ? 6.103 7.158 -5.451 1.00 89.44 512 ALA A N 1
ATOM 4094 C CA . ALA A 1 512 ? 4.804 7.367 -4.821 1.00 89.44 512 ALA A CA 1
ATOM 4095 C C . ALA A 1 512 ? 3.946 6.090 -4.815 1.00 89.44 512 ALA A C 1
ATOM 4097 O O . ALA A 1 512 ? 3.236 5.823 -3.843 1.00 89.44 512 ALA A O 1
ATOM 4098 N N . ALA A 1 513 ? 4.001 5.298 -5.889 1.00 88.81 513 ALA A N 1
ATOM 4099 C CA . ALA A 1 513 ? 3.256 4.053 -6.003 1.00 88.81 513 ALA A CA 1
ATOM 4100 C C . ALA A 1 513 ? 3.811 2.945 -5.090 1.00 88.81 513 ALA A C 1
ATOM 4102 O O . ALA A 1 513 ? 3.027 2.271 -4.422 1.00 88.81 513 ALA A O 1
ATOM 4103 N N . PHE A 1 514 ? 5.138 2.797 -4.989 1.00 88.31 514 PHE A N 1
ATOM 4104 C CA . PHE A 1 514 ? 5.755 1.866 -4.038 1.00 88.31 514 PHE A CA 1
ATOM 4105 C C . PHE A 1 514 ? 5.493 2.267 -2.583 1.00 88.31 514 PHE A C 1
ATOM 4107 O O . PHE A 1 514 ? 5.166 1.402 -1.775 1.00 88.31 514 PHE A O 1
ATOM 4114 N N . GLN A 1 515 ? 5.551 3.559 -2.250 1.00 87.31 515 GLN A N 1
ATOM 4115 C CA . GLN A 1 515 ? 5.171 4.054 -0.921 1.00 87.31 515 GLN A CA 1
ATOM 4116 C C . GLN A 1 515 ? 3.722 3.685 -0.576 1.00 87.31 515 GLN A C 1
ATOM 4118 O O . GLN A 1 515 ? 3.478 3.066 0.456 1.00 87.31 515 GLN A O 1
ATOM 4123 N N . ASN A 1 516 ? 2.772 3.977 -1.476 1.00 87.00 516 ASN A N 1
ATOM 4124 C CA . ASN A 1 516 ? 1.362 3.602 -1.306 1.00 87.00 516 ASN A CA 1
ATOM 4125 C C . ASN A 1 516 ? 1.180 2.099 -1.081 1.00 87.00 516 ASN A C 1
ATOM 4127 O O . ASN A 1 516 ? 0.379 1.679 -0.245 1.00 87.00 516 ASN A O 1
ATOM 4131 N N . TYR A 1 517 ? 1.914 1.291 -1.844 1.00 88.31 517 TYR A N 1
ATOM 4132 C CA . TYR A 1 517 ? 1.893 -0.155 -1.708 1.00 88.31 517 TYR A CA 1
ATOM 4133 C C . TYR A 1 517 ? 2.371 -0.591 -0.315 1.00 88.31 517 TYR A C 1
ATOM 4135 O O . TYR A 1 517 ? 1.641 -1.296 0.381 1.00 88.31 517 TYR A O 1
ATOM 4143 N N . TYR A 1 518 ? 3.548 -0.140 0.126 1.00 86.25 518 TYR A N 1
ATOM 4144 C CA . TYR A 1 518 ? 4.093 -0.525 1.430 1.00 86.25 518 TYR A CA 1
ATOM 4145 C C . TYR A 1 518 ? 3.241 -0.020 2.595 1.00 86.25 518 TYR A C 1
ATOM 4147 O O . TYR A 1 518 ? 3.077 -0.738 3.579 1.00 86.25 518 TYR A O 1
ATOM 4155 N N . ASP A 1 519 ? 2.650 1.168 2.482 1.00 85.88 519 ASP A N 1
ATOM 4156 C CA . ASP A 1 519 ? 1.701 1.670 3.476 1.00 85.88 519 ASP A CA 1
ATOM 4157 C C . ASP A 1 519 ? 0.434 0.809 3.539 1.00 85.88 519 ASP A C 1
ATOM 4159 O O . ASP A 1 519 ? -0.036 0.491 4.632 1.00 85.88 519 ASP A O 1
ATOM 4163 N N . SER A 1 520 ? -0.069 0.340 2.394 1.00 88.31 520 SER A N 1
ATOM 4164 C CA . SER A 1 520 ? -1.208 -0.587 2.349 1.00 88.31 520 SER A CA 1
ATOM 4165 C C . SER A 1 520 ? -0.872 -1.940 2.990 1.00 88.31 520 SER A C 1
ATOM 4167 O O . SER A 1 520 ? -1.693 -2.501 3.711 1.00 88.31 520 SER A O 1
ATOM 4169 N N . VAL A 1 521 ? 0.345 -2.458 2.780 1.00 86.50 521 VAL A N 1
ATOM 4170 C CA . VAL A 1 521 ? 0.820 -3.700 3.421 1.00 86.50 521 VAL A CA 1
ATOM 4171 C C . VAL A 1 521 ? 0.980 -3.529 4.938 1.00 86.50 521 VAL A C 1
ATOM 4173 O O . VAL A 1 521 ? 0.682 -4.450 5.692 1.00 86.50 521 VAL A O 1
ATOM 4176 N N . ARG A 1 522 ? 1.384 -2.351 5.424 1.00 83.69 522 ARG A N 1
ATOM 4177 C CA . ARG A 1 522 ? 1.430 -2.063 6.872 1.00 83.69 522 ARG A CA 1
ATOM 4178 C C . ARG A 1 522 ? 0.040 -1.998 7.489 1.00 83.69 522 ARG A C 1
ATOM 4180 O O . ARG A 1 522 ? -0.196 -2.578 8.542 1.00 83.69 522 ARG A O 1
ATOM 4187 N N . GLN A 1 523 ? -0.889 -1.305 6.833 1.00 85.06 523 GLN A N 1
ATOM 4188 C CA . GLN A 1 523 ? -2.279 -1.237 7.292 1.00 85.06 523 GLN A CA 1
ATOM 4189 C C . GLN A 1 523 ? -2.907 -2.633 7.337 1.00 85.06 523 GLN A C 1
ATOM 4191 O O . GLN A 1 523 ? -3.581 -2.968 8.306 1.00 85.06 523 GLN A O 1
ATOM 4196 N N . LEU A 1 524 ? -2.611 -3.473 6.342 1.00 88.25 524 LEU A N 1
ATOM 4197 C CA . LEU A 1 524 ? -3.005 -4.879 6.321 1.00 88.25 524 LEU A CA 1
ATOM 4198 C C . LEU A 1 524 ? -2.535 -5.635 7.571 1.00 88.25 524 LEU A C 1
ATOM 4200 O O . LEU A 1 524 ? -3.325 -6.372 8.150 1.00 88.25 524 LEU A O 1
ATOM 4204 N N . GLN A 1 525 ? -1.281 -5.455 7.998 1.00 85.38 525 GLN A N 1
ATOM 4205 C CA . GLN A 1 525 ? -0.753 -6.114 9.200 1.00 85.38 525 GLN A CA 1
ATOM 4206 C C . GLN A 1 525 ? -1.527 -5.709 10.459 1.00 85.38 525 GLN A C 1
ATOM 4208 O O . GLN A 1 525 ? -1.859 -6.566 11.273 1.00 85.38 525 GLN A O 1
ATOM 4213 N N . VAL A 1 526 ? -1.870 -4.423 10.588 1.00 84.62 526 VAL A N 1
ATOM 4214 C CA . VAL A 1 526 ? -2.669 -3.912 11.714 1.00 84.62 526 VAL A CA 1
ATOM 4215 C C . VAL A 1 526 ? -4.089 -4.485 11.695 1.00 84.62 526 VAL A C 1
ATOM 4217 O O . VAL A 1 526 ? -4.590 -4.910 12.734 1.00 84.62 526 VAL A O 1
ATOM 4220 N N . VAL A 1 527 ? -4.724 -4.537 10.518 1.00 87.44 527 VAL A N 1
ATOM 4221 C CA . VAL A 1 527 ? -6.069 -5.114 10.346 1.00 87.44 527 VAL A CA 1
ATOM 4222 C C . VAL A 1 527 ? -6.067 -6.608 10.668 1.00 87.44 527 VAL A C 1
ATOM 4224 O O . VAL A 1 527 ? -6.958 -7.086 11.358 1.00 87.44 527 VAL A O 1
ATOM 4227 N N . LEU A 1 528 ? -5.053 -7.350 10.218 1.00 88.19 528 LEU A N 1
ATOM 4228 C CA . LEU A 1 528 ? -4.944 -8.787 10.473 1.00 88.19 528 LEU A CA 1
ATOM 4229 C C . LEU A 1 528 ? -4.625 -9.115 11.934 1.00 88.19 528 LEU A C 1
ATOM 4231 O O . LEU A 1 528 ? -5.069 -10.151 12.422 1.00 88.19 528 LEU A O 1
ATOM 4235 N N . ALA A 1 529 ? -3.893 -8.249 12.642 1.00 85.00 529 ALA A N 1
ATOM 4236 C CA . ALA A 1 529 ? -3.597 -8.433 14.063 1.00 85.00 529 ALA A CA 1
ATOM 4237 C C . ALA A 1 529 ? -4.857 -8.369 14.945 1.00 85.00 529 ALA A C 1
ATOM 4239 O O . ALA A 1 529 ? -4.932 -9.077 15.945 1.00 85.00 529 ALA A O 1
ATOM 4240 N N . ASN A 1 530 ? -5.849 -7.563 14.552 1.00 86.62 530 ASN A N 1
ATOM 4241 C CA . ASN A 1 530 ? -7.112 -7.378 15.275 1.00 86.62 530 ASN A CA 1
ATOM 4242 C C . ASN A 1 530 ? -8.324 -7.901 14.486 1.00 86.62 530 ASN A C 1
ATOM 4244 O O . ASN A 1 530 ? -9.436 -7.415 14.670 1.00 86.62 530 ASN A O 1
ATOM 4248 N N . PHE A 1 531 ? -8.110 -8.854 13.578 1.00 92.00 531 PHE A N 1
ATOM 4249 C CA . PHE A 1 531 ? -9.148 -9.312 12.661 1.00 92.00 531 PHE A CA 1
ATOM 4250 C C . PHE A 1 531 ? -10.337 -9.936 13.403 1.00 92.00 531 PHE A C 1
ATOM 4252 O O . PHE A 1 531 ? -10.163 -10.834 14.230 1.00 92.00 531 PHE A O 1
ATOM 4259 N N . LYS A 1 532 ? -11.546 -9.496 13.039 1.00 91.00 532 LYS A N 1
ATOM 4260 C CA . LYS A 1 532 ? -12.816 -10.067 13.486 1.00 91.00 532 LYS A CA 1
ATOM 4261 C C . LYS A 1 532 ? -13.679 -10.476 12.307 1.00 91.00 532 LYS A C 1
ATOM 4263 O O . LYS A 1 532 ? -13.846 -9.714 11.355 1.00 91.00 532 LYS A O 1
ATOM 4268 N N . LEU A 1 533 ? -14.241 -11.683 12.374 1.00 88.81 533 LEU A N 1
ATOM 4269 C CA . LEU A 1 533 ? -15.047 -12.232 11.282 1.00 88.81 533 LEU A CA 1
ATOM 4270 C C . LEU A 1 533 ? -16.324 -11.410 11.051 1.00 88.81 533 LEU A C 1
ATOM 4272 O O . LEU A 1 533 ? -16.727 -11.191 9.905 1.00 88.81 533 LEU A O 1
ATOM 4276 N N . ASP A 1 534 ? -16.914 -10.889 12.125 1.00 86.12 534 ASP A N 1
ATOM 4277 C CA . ASP A 1 534 ? -18.139 -10.085 12.077 1.00 86.12 534 ASP A CA 1
ATOM 4278 C C . ASP A 1 534 ? -17.951 -8.753 11.335 1.00 86.12 534 ASP A C 1
ATOM 4280 O O . ASP A 1 534 ? -18.866 -8.294 10.655 1.00 86.12 534 ASP A O 1
ATOM 4284 N N . GLU A 1 535 ? -16.746 -8.177 11.375 1.00 87.19 535 GLU A N 1
ATOM 4285 C CA . GLU A 1 535 ? -16.417 -6.905 10.715 1.00 87.19 535 GLU A CA 1
ATOM 4286 C C . GLU A 1 535 ? -16.177 -7.048 9.203 1.00 87.19 535 GLU A C 1
ATOM 4288 O O . GLU A 1 535 ? -16.083 -6.051 8.480 1.00 87.19 535 GLU A O 1
ATOM 4293 N N . THR A 1 536 ? -16.080 -8.278 8.690 1.00 88.69 536 THR A N 1
ATOM 4294 C CA . THR A 1 536 ? -15.895 -8.506 7.252 1.00 88.69 536 THR A CA 1
ATOM 4295 C C . THR A 1 536 ? -17.142 -8.128 6.459 1.00 88.69 536 THR A C 1
ATOM 4297 O O . THR A 1 536 ? -18.274 -8.344 6.882 1.00 88.69 536 THR A O 1
ATOM 4300 N N . LYS A 1 537 ? -16.948 -7.590 5.260 1.00 86.31 537 LYS A N 1
ATOM 4301 C CA . LYS A 1 537 ? -17.998 -7.237 4.310 1.00 86.31 537 LYS A CA 1
ATOM 4302 C C . LYS A 1 537 ? -18.467 -8.466 3.544 1.00 86.31 537 LYS A C 1
ATOM 4304 O O . LYS A 1 537 ? -17.666 -9.261 3.038 1.00 86.31 537 LYS A O 1
ATOM 4309 N N . CYS A 1 538 ? -19.782 -8.571 3.411 1.00 83.12 538 CYS A N 1
ATOM 4310 C CA . CYS A 1 538 ? -20.465 -9.580 2.620 1.00 83.12 538 CYS A CA 1
ATOM 4311 C C . CYS A 1 538 ? -21.434 -8.866 1.676 1.00 83.12 538 CYS A C 1
ATOM 4313 O O . CYS A 1 538 ? -22.307 -8.135 2.138 1.00 83.12 538 CYS A O 1
ATOM 4315 N N . THR A 1 539 ? -21.282 -9.077 0.366 1.00 73.56 539 THR A N 1
ATOM 4316 C CA . THR A 1 539 ? -22.080 -8.384 -0.658 1.00 73.56 539 THR A CA 1
ATOM 4317 C C . THR A 1 539 ? -23.576 -8.664 -0.499 1.00 73.56 539 THR A C 1
ATOM 4319 O O . THR A 1 539 ? -24.378 -7.755 -0.667 1.00 73.56 539 THR A O 1
ATOM 4322 N N . CYS A 1 540 ? -23.947 -9.881 -0.087 1.00 73.00 540 CYS A N 1
ATOM 4323 C CA . CYS A 1 540 ? -25.331 -10.230 0.224 1.00 73.00 540 CYS A CA 1
ATOM 4324 C C . CYS A 1 540 ? -25.908 -9.374 1.368 1.00 73.00 540 CYS A C 1
ATOM 4326 O O . CYS A 1 540 ? -27.019 -8.875 1.257 1.00 73.00 540 CYS A O 1
ATOM 4328 N N . CYS A 1 541 ? -25.146 -9.158 2.447 1.00 75.38 541 CYS A N 1
ATOM 4329 C CA . CYS A 1 541 ? -25.610 -8.385 3.604 1.00 75.38 541 CYS A CA 1
ATOM 4330 C C . CYS A 1 541 ? -25.656 -6.871 3.336 1.00 75.38 541 CYS A C 1
ATOM 4332 O O . CYS A 1 541 ? -26.462 -6.172 3.937 1.00 75.38 541 CYS A O 1
ATOM 4334 N N . GLU A 1 542 ? -24.784 -6.352 2.463 1.00 76.31 542 GLU A N 1
ATOM 4335 C CA . GLU A 1 542 ? -24.755 -4.924 2.102 1.00 76.31 542 GLU A CA 1
ATOM 4336 C C . GLU A 1 542 ? -25.953 -4.508 1.230 1.00 76.31 542 GLU A C 1
ATOM 4338 O O . GLU A 1 542 ? -26.347 -3.345 1.262 1.00 76.31 542 GLU A O 1
ATOM 4343 N N . MET A 1 543 ? -26.537 -5.445 0.474 1.00 64.94 543 MET A N 1
ATOM 4344 C CA . MET A 1 543 ? -27.682 -5.197 -0.416 1.00 64.94 543 MET A CA 1
ATOM 4345 C C . MET A 1 543 ? -29.042 -5.215 0.306 1.00 64.94 543 MET A C 1
ATOM 4347 O O . MET A 1 543 ? -30.031 -4.793 -0.286 1.00 64.94 543 MET A O 1
ATOM 4351 N N . GLY A 1 544 ? -29.082 -5.636 1.578 1.00 57.25 544 GLY A N 1
ATOM 4352 C CA . GLY A 1 544 ? -30.313 -5.830 2.349 1.00 57.25 544 GLY A CA 1
ATOM 4353 C C . GLY A 1 544 ? -30.957 -7.195 2.087 1.00 57.25 544 GLY A C 1
ATOM 4354 O O . GLY A 1 544 ? -30.910 -7.710 0.973 1.00 57.25 544 GLY A O 1
ATOM 4355 N N . HIS A 1 545 ? -31.524 -7.798 3.132 1.00 63.47 545 HIS A N 1
ATOM 4356 C CA . HIS A 1 545 ? -32.355 -8.998 3.022 1.00 63.47 545 HIS A CA 1
ATOM 4357 C C . HIS A 1 545 ? -33.819 -8.566 3.136 1.00 63.47 545 HIS A C 1
ATOM 4359 O O . HIS A 1 545 ? -34.155 -7.889 4.109 1.00 63.47 545 HIS A O 1
ATOM 4365 N N . ASP A 1 546 ? -34.667 -8.945 2.181 1.00 52.88 546 ASP A N 1
ATOM 4366 C CA . ASP A 1 546 ? -36.117 -8.828 2.350 1.00 52.88 546 ASP A CA 1
ATOM 4367 C C . ASP A 1 546 ? -36.578 -9.905 3.349 1.00 52.88 546 ASP A C 1
ATOM 4369 O O . ASP A 1 546 ? -36.203 -11.070 3.233 1.00 52.88 546 ASP A O 1
ATOM 4373 N N . GLU A 1 547 ? -37.344 -9.514 4.372 1.00 47.75 547 GLU A N 1
ATOM 4374 C CA . GLU A 1 547 ? -37.751 -10.390 5.488 1.00 47.75 547 GLU A CA 1
ATOM 4375 C C . GLU A 1 547 ? -38.751 -11.500 5.079 1.00 47.75 547 GLU A C 1
ATOM 4377 O O . GLU A 1 547 ? -39.034 -12.383 5.888 1.00 47.75 547 GLU A O 1
ATOM 4382 N N . GLU A 1 548 ? -39.285 -11.480 3.849 1.00 42.69 548 GLU A N 1
ATOM 4383 C CA . GLU A 1 548 ? -40.437 -12.302 3.425 1.00 42.69 548 GLU A CA 1
ATOM 4384 C C . GLU A 1 548 ? -40.112 -13.536 2.553 1.00 42.69 548 GLU A C 1
ATOM 4386 O O . GLU A 1 548 ? -40.942 -14.440 2.462 1.00 42.69 548 GLU A O 1
ATOM 4391 N N . GLU A 1 549 ? -38.918 -13.657 1.973 1.00 44.38 549 GLU A N 1
ATOM 4392 C CA . GLU A 1 549 ? -38.480 -14.857 1.235 1.00 44.38 549 GLU A CA 1
ATOM 4393 C C . GLU A 1 549 ? -37.142 -15.292 1.812 1.00 44.38 549 GLU A C 1
ATOM 4395 O O . GLU A 1 549 ? -36.242 -14.482 1.740 1.00 44.38 549 GLU A O 1
ATOM 4400 N N . GLU A 1 550 ? -36.974 -16.499 2.379 1.00 50.19 550 GLU A N 1
ATOM 4401 C CA . GLU A 1 550 ? -35.694 -16.968 2.958 1.00 50.19 550 GLU A CA 1
ATOM 4402 C C . GLU A 1 550 ? -34.557 -16.984 1.907 1.00 50.19 550 GLU A C 1
ATOM 4404 O O . GLU A 1 550 ? -34.414 -17.985 1.195 1.00 50.19 550 GLU A O 1
ATOM 4409 N N . PRO A 1 551 ? -33.662 -15.974 1.809 1.00 49.88 551 PRO A N 1
ATOM 4410 C CA . PRO A 1 551 ? -32.521 -16.066 0.922 1.00 49.88 551 PRO A CA 1
ATOM 4411 C C . PRO A 1 551 ? -31.363 -16.553 1.790 1.00 49.88 551 PRO A C 1
ATOM 4413 O O . PRO A 1 551 ? -30.947 -15.890 2.744 1.00 49.88 551 PRO A O 1
ATOM 4416 N N . GLN A 1 552 ? -30.838 -17.736 1.491 1.00 61.09 552 GLN A N 1
ATOM 4417 C CA . GLN A 1 552 ? -29.708 -18.310 2.214 1.00 61.09 552 GLN A CA 1
ATOM 4418 C C . GLN A 1 552 ? -28.542 -17.301 2.258 1.00 61.09 552 GLN A C 1
ATOM 4420 O O . GLN A 1 552 ? -27.857 -17.071 1.265 1.00 61.09 552 GLN A O 1
ATOM 4425 N N . CYS A 1 553 ? -28.344 -16.646 3.404 1.00 74.06 553 CYS A N 1
ATOM 4426 C CA . CYS A 1 553 ? -27.383 -15.557 3.526 1.00 74.06 553 CYS A CA 1
ATOM 4427 C C . CYS A 1 553 ? -25.956 -16.112 3.424 1.00 74.06 553 CYS A C 1
ATOM 4429 O O . CYS A 1 553 ? -25.560 -16.954 4.232 1.00 74.06 553 CYS A O 1
ATOM 4431 N N . ASP A 1 554 ? -25.148 -15.585 2.499 1.00 75.25 554 ASP A N 1
ATOM 4432 C CA . ASP A 1 554 ? -23.729 -15.944 2.320 1.00 75.25 554 ASP A CA 1
ATOM 4433 C C . ASP A 1 554 ? -22.946 -15.972 3.643 1.00 75.25 554 ASP A C 1
ATOM 4435 O O . ASP A 1 554 ? -22.104 -16.844 3.868 1.00 75.25 554 ASP A O 1
ATOM 4439 N N . ARG A 1 555 ? -23.239 -15.033 4.555 1.00 83.44 555 ARG A N 1
ATOM 4440 C CA . ARG A 1 555 ? -22.591 -14.994 5.870 1.00 83.44 555 ARG A CA 1
ATOM 4441 C C . ARG A 1 555 ? -22.945 -16.216 6.704 1.00 83.44 555 ARG A C 1
ATOM 4443 O O . ARG A 1 555 ? -22.052 -16.796 7.309 1.00 83.44 555 ARG A O 1
ATOM 4450 N N . GLN A 1 556 ? -24.211 -16.616 6.732 1.00 78.25 556 GLN A N 1
ATOM 4451 C CA . GLN A 1 556 ? -24.639 -17.804 7.469 1.00 78.25 556 GLN A CA 1
ATOM 4452 C C . GLN A 1 556 ? -23.973 -19.066 6.906 1.00 78.25 556 GLN A C 1
ATOM 4454 O O . GLN A 1 556 ? -23.489 -19.891 7.678 1.00 78.25 556 GLN A O 1
ATOM 4459 N N . VAL A 1 557 ? -23.855 -19.171 5.577 1.00 77.75 557 VAL A N 1
ATOM 4460 C CA . VAL A 1 557 ? -23.167 -20.292 4.910 1.00 77.75 557 VAL A CA 1
ATOM 4461 C C . VAL A 1 557 ? -21.696 -20.368 5.326 1.00 77.75 557 VAL A C 1
ATOM 4463 O O . VAL A 1 557 ? -21.225 -21.425 5.753 1.00 77.75 557 VAL A O 1
ATOM 4466 N N . VAL A 1 558 ? -20.966 -19.250 5.249 1.00 83.12 558 VAL A N 1
ATOM 4467 C CA . VAL A 1 558 ? -19.550 -19.205 5.644 1.00 83.12 558 VAL A CA 1
ATOM 4468 C C . VAL A 1 558 ? -19.390 -19.469 7.141 1.00 83.12 558 VAL A C 1
ATOM 4470 O O . VAL A 1 558 ? -18.495 -20.217 7.526 1.00 83.12 558 VAL A O 1
ATOM 4473 N N . MET A 1 559 ? -20.262 -18.916 7.989 1.00 83.94 559 MET A N 1
ATOM 4474 C CA . MET A 1 559 ? -20.230 -19.141 9.438 1.00 83.94 559 MET A CA 1
ATOM 4475 C C . MET A 1 559 ? -20.438 -20.616 9.790 1.00 83.94 559 MET A C 1
ATOM 4477 O O . MET A 1 559 ? -19.708 -21.139 10.633 1.00 83.94 559 MET A O 1
ATOM 4481 N N . GLU A 1 560 ? -21.370 -21.310 9.135 1.00 78.31 560 GLU A N 1
ATOM 4482 C CA . GLU A 1 560 ? -21.552 -22.753 9.330 1.00 78.31 560 GLU A CA 1
ATOM 4483 C C . GLU A 1 560 ? -20.298 -23.520 8.887 1.00 78.31 560 GLU A C 1
ATOM 4485 O O . GLU A 1 560 ? -19.785 -24.353 9.635 1.00 78.31 560 GLU A O 1
ATOM 4490 N N . CYS A 1 561 ? -19.720 -23.187 7.727 1.00 79.81 561 CYS A N 1
ATOM 4491 C CA . CYS A 1 561 ? -18.468 -23.801 7.272 1.00 79.81 561 CYS A CA 1
ATOM 4492 C C . CYS A 1 561 ? -17.316 -23.562 8.264 1.00 79.81 561 CYS A C 1
ATOM 4494 O O . CYS A 1 561 ? -16.549 -24.480 8.559 1.00 79.81 561 CYS A O 1
ATOM 4496 N N . VAL A 1 562 ? -17.215 -22.354 8.826 1.00 86.31 562 VAL A N 1
ATOM 4497 C CA . VAL A 1 562 ? -16.205 -21.983 9.825 1.00 86.31 562 VAL A CA 1
ATOM 4498 C C . VAL A 1 562 ? -16.334 -22.837 11.087 1.00 86.31 562 VAL A C 1
ATOM 4500 O O . VAL A 1 562 ? -15.350 -23.446 11.511 1.00 86.31 562 VAL A O 1
ATOM 4503 N N . HIS A 1 563 ? -17.537 -22.954 11.654 1.00 84.94 563 HIS A N 1
ATOM 4504 C CA . HIS A 1 563 ? -17.771 -23.793 12.832 1.00 84.94 563 HIS A CA 1
ATOM 4505 C C . HIS A 1 563 ? -17.445 -25.266 12.568 1.00 84.94 563 HIS A C 1
ATOM 4507 O O . HIS A 1 563 ? -16.914 -25.946 13.444 1.00 84.94 563 HIS A O 1
ATOM 4513 N N . ARG A 1 564 ? -17.715 -25.771 11.360 1.00 81.12 564 ARG A N 1
ATOM 4514 C CA . ARG A 1 564 ? -17.465 -27.179 11.015 1.00 81.12 564 ARG A CA 1
ATOM 4515 C C . ARG A 1 564 ? -15.996 -27.488 10.751 1.00 81.12 564 ARG A C 1
ATOM 4517 O O . ARG A 1 564 ? -15.522 -28.535 11.180 1.00 81.12 564 ARG A O 1
ATOM 4524 N N . TRP A 1 565 ? -15.280 -26.614 10.048 1.00 83.00 565 TRP A N 1
ATOM 4525 C CA . TRP A 1 565 ? -13.892 -26.868 9.638 1.00 83.00 565 TRP A CA 1
ATOM 4526 C C . TRP A 1 565 ? -12.865 -26.451 10.684 1.00 83.00 565 TRP A C 1
ATOM 4528 O O . TRP A 1 565 ? -11.827 -27.099 10.824 1.00 83.00 565 TRP A O 1
ATOM 4538 N N . PHE A 1 566 ? -13.149 -25.375 11.417 1.00 85.31 566 PHE A N 1
ATOM 4539 C CA . PHE A 1 566 ? -12.241 -24.805 12.412 1.00 85.31 566 PHE A CA 1
ATOM 4540 C C . PHE A 1 566 ? -12.724 -25.042 13.849 1.00 85.31 566 PHE A C 1
ATOM 4542 O O . PHE A 1 566 ? -11.992 -24.751 14.789 1.00 85.31 566 PHE A O 1
ATOM 4549 N N . GLY A 1 567 ? -13.932 -25.583 14.040 1.00 84.69 567 GLY A N 1
ATOM 4550 C CA . GLY A 1 567 ? -14.528 -25.879 15.347 1.00 84.69 567 GLY A CA 1
ATOM 4551 C C . GLY A 1 567 ? -15.226 -24.679 15.993 1.00 84.69 567 GLY A C 1
ATOM 4552 O O . GLY A 1 567 ? -16.301 -24.824 16.572 1.00 84.69 567 GLY A O 1
ATOM 4553 N N . SER A 1 568 ? -14.642 -23.485 15.879 1.00 89.19 568 SER A N 1
ATOM 4554 C CA . SER A 1 568 ? -15.222 -22.232 16.370 1.00 89.19 568 SER A CA 1
ATOM 4555 C C . SER A 1 568 ? -14.772 -21.032 15.537 1.00 89.19 568 SER A C 1
ATOM 4557 O O . SER A 1 568 ? -13.727 -21.073 14.880 1.00 89.19 568 SER A O 1
ATOM 4559 N N . VAL A 1 569 ? -15.535 -19.937 15.616 1.00 90.50 569 VAL A N 1
ATOM 4560 C CA . VAL A 1 569 ? -15.154 -18.641 15.025 1.00 90.50 569 VAL A CA 1
ATOM 4561 C C . VAL A 1 569 ? -13.823 -18.154 15.596 1.00 90.50 569 VAL A C 1
ATOM 4563 O O . VAL A 1 569 ? -12.953 -17.745 14.839 1.00 90.50 569 VAL A O 1
ATOM 4566 N N . GLU A 1 570 ? -13.604 -18.294 16.904 1.00 90.38 570 GLU A N 1
ATOM 4567 C CA . GLU A 1 570 ? -12.346 -17.905 17.559 1.00 90.38 570 GLU A CA 1
ATOM 4568 C C . GLU A 1 570 ? -11.134 -18.671 17.008 1.00 90.38 570 GLU A C 1
ATOM 4570 O O . GLU A 1 570 ? -10.056 -18.105 16.818 1.00 90.38 570 GLU A O 1
ATOM 4575 N N . SER A 1 571 ? -11.302 -19.966 16.723 1.00 88.38 571 SER A N 1
ATOM 4576 C CA . SER A 1 571 ? -10.240 -20.792 16.141 1.00 88.38 571 SER A CA 1
ATOM 4577 C C . SER A 1 571 ? -9.927 -20.363 14.710 1.00 88.38 571 SER A C 1
ATOM 4579 O O . SER A 1 571 ? -8.757 -20.291 14.332 1.00 88.38 571 SER A O 1
ATOM 4581 N N . PHE A 1 572 ? -10.953 -20.022 13.927 1.00 92.12 572 PHE A N 1
ATOM 4582 C CA . PHE A 1 572 ? -10.785 -19.455 12.591 1.00 92.12 572 PHE A CA 1
ATOM 4583 C C . PHE A 1 572 ? -10.085 -18.095 12.628 1.00 92.12 572 PHE A C 1
ATOM 4585 O O . PHE A 1 572 ? -9.086 -17.910 11.934 1.00 92.12 572 PHE A O 1
ATOM 4592 N N . GLU A 1 573 ? -10.543 -17.169 13.474 1.00 93.38 573 GLU A N 1
ATOM 4593 C CA . GLU A 1 573 ? -9.906 -15.862 13.667 1.00 93.38 573 GLU A CA 1
ATOM 4594 C C . GLU A 1 573 ? -8.437 -16.030 14.051 1.00 93.38 573 GLU A C 1
ATOM 4596 O O . GLU A 1 573 ? -7.569 -15.396 13.459 1.00 93.38 573 GLU A O 1
ATOM 4601 N N . LYS A 1 574 ? -8.120 -16.969 14.950 1.00 90.31 574 LYS A N 1
ATOM 4602 C CA . LYS A 1 574 ? -6.736 -17.284 15.314 1.00 90.31 574 LYS A CA 1
ATOM 4603 C C . LYS A 1 574 ? -5.912 -17.758 14.116 1.00 90.31 574 LYS A C 1
ATOM 4605 O O . LYS A 1 574 ? -4.771 -17.317 13.971 1.00 90.31 574 LYS A O 1
ATOM 4610 N N . VAL A 1 575 ? -6.449 -18.626 13.254 1.00 89.19 575 VAL A N 1
ATOM 4611 C CA . VAL A 1 575 ? -5.770 -19.063 12.016 1.00 89.19 575 VAL A CA 1
ATOM 4612 C C . VAL A 1 575 ? -5.543 -17.883 11.067 1.00 89.19 575 VAL A C 1
ATOM 4614 O O . VAL A 1 575 ? -4.468 -17.777 10.471 1.00 89.19 575 VAL A O 1
ATOM 4617 N N . VAL A 1 576 ? -6.505 -16.963 10.963 1.00 90.38 576 VAL A N 1
ATOM 4618 C CA . VAL A 1 576 ? -6.370 -15.753 10.143 1.00 90.38 576 VAL A CA 1
ATOM 4619 C C . VAL A 1 576 ? -5.291 -14.817 10.707 1.00 90.38 576 VAL A C 1
ATOM 4621 O O . VAL A 1 576 ? -4.356 -14.445 9.995 1.00 90.38 576 VAL A O 1
ATOM 4624 N N . CYS A 1 577 ? -5.352 -14.501 12.000 1.00 89.31 577 CYS A N 1
ATOM 4625 C CA . CYS A 1 577 ? -4.401 -13.620 12.678 1.00 89.31 577 CYS A CA 1
ATOM 4626 C C . CYS A 1 577 ? -2.970 -14.177 12.712 1.00 89.31 577 CYS A C 1
ATOM 4628 O O . CYS A 1 577 ? -2.019 -13.405 12.818 1.00 89.31 577 CYS A O 1
ATOM 4630 N N . THR A 1 578 ? -2.794 -15.500 12.623 1.00 85.25 578 THR A N 1
ATOM 4631 C CA . THR A 1 578 ? -1.476 -16.151 12.686 1.00 85.25 578 THR A CA 1
ATOM 4632 C C . THR A 1 578 ? -1.004 -16.629 11.316 1.00 85.25 578 THR A C 1
ATOM 4634 O O . THR A 1 578 ? -0.137 -16.000 10.715 1.00 85.25 578 THR A O 1
ATOM 4637 N N . THR A 1 579 ? -1.566 -17.717 10.794 1.00 84.81 579 THR A N 1
ATOM 4638 C CA . THR A 1 579 ? -1.083 -18.384 9.579 1.00 84.81 579 THR A CA 1
ATOM 4639 C C . THR A 1 579 ? -1.347 -17.564 8.319 1.00 84.81 579 THR A C 1
ATOM 4641 O O . THR A 1 579 ? -0.433 -17.379 7.512 1.00 84.81 579 THR A O 1
ATOM 4644 N N . VAL A 1 580 ? -2.561 -17.025 8.152 1.00 86.31 580 VAL A N 1
ATOM 4645 C CA . VAL A 1 580 ? -2.896 -16.185 6.984 1.00 86.31 580 VAL A CA 1
ATOM 4646 C C . VAL A 1 580 ? -2.101 -14.881 7.021 1.00 86.31 580 VAL A C 1
ATOM 4648 O O . VAL A 1 580 ? -1.504 -14.488 6.018 1.00 86.31 580 VAL A O 1
ATOM 4651 N N . SER A 1 581 ? -2.018 -14.252 8.196 1.00 86.69 581 SER A N 1
ATOM 4652 C CA . SER A 1 581 ? -1.202 -13.058 8.429 1.00 86.69 581 SER A CA 1
ATOM 4653 C C . SER A 1 581 ? 0.280 -13.274 8.121 1.00 86.69 581 SER A C 1
ATOM 4655 O O . SER A 1 581 ? 0.877 -12.485 7.384 1.00 86.69 581 SER A O 1
ATOM 4657 N N . ALA A 1 582 ? 0.871 -14.376 8.591 1.00 82.25 582 ALA A N 1
ATOM 4658 C CA . ALA A 1 582 ? 2.262 -14.720 8.306 1.00 82.25 582 ALA A CA 1
ATOM 4659 C C . ALA A 1 582 ? 2.495 -14.983 6.809 1.00 82.25 582 ALA A C 1
ATOM 4661 O O . ALA A 1 582 ? 3.492 -14.526 6.241 1.00 82.25 582 ALA A O 1
ATOM 4662 N N . GLY A 1 583 ? 1.571 -15.676 6.139 1.00 81.25 583 GLY A N 1
ATOM 4663 C CA . GLY A 1 583 ? 1.675 -15.939 4.706 1.00 81.25 583 GLY A CA 1
ATOM 4664 C C . GLY A 1 583 ? 1.541 -14.669 3.856 1.00 81.25 583 GLY A C 1
ATOM 4665 O O . GLY A 1 583 ? 2.351 -14.454 2.955 1.00 81.25 583 GLY A O 1
ATOM 4666 N N . LEU A 1 584 ? 0.581 -13.787 4.168 1.00 84.81 584 LEU A N 1
ATOM 4667 C CA . LEU A 1 584 ? 0.438 -12.476 3.518 1.00 84.81 584 LEU A CA 1
ATOM 4668 C C . LEU A 1 584 ? 1.668 -11.594 3.761 1.00 84.81 584 LEU A C 1
ATOM 4670 O O . LEU A 1 584 ? 2.232 -11.057 2.811 1.00 84.81 584 LEU A O 1
ATOM 4674 N N . THR A 1 585 ? 2.126 -11.496 5.008 1.00 80.44 585 THR A N 1
ATOM 4675 C CA . THR A 1 585 ? 3.264 -10.650 5.390 1.00 80.44 585 THR A CA 1
ATOM 4676 C C . THR A 1 585 ? 4.574 -11.115 4.759 1.00 80.44 585 THR A C 1
ATOM 4678 O O . THR A 1 585 ? 5.324 -10.291 4.239 1.00 80.44 585 THR A O 1
ATOM 4681 N N . SER A 1 586 ? 4.849 -12.422 4.747 1.00 76.75 586 SER A N 1
ATOM 4682 C CA . SER A 1 586 ? 6.087 -12.957 4.161 1.00 76.75 586 SER A CA 1
ATOM 4683 C C . SER A 1 586 ? 6.170 -12.720 2.651 1.00 76.75 586 SER A C 1
ATOM 4685 O O . SER A 1 586 ? 7.227 -12.347 2.144 1.00 76.75 586 SER A O 1
ATOM 4687 N N . GLN A 1 587 ? 5.060 -12.869 1.921 1.00 80.25 587 GLN A N 1
ATOM 4688 C CA . GLN A 1 587 ? 5.061 -12.707 0.464 1.00 80.25 587 GLN A CA 1
ATOM 4689 C C . GLN A 1 587 ? 4.881 -11.258 -0.007 1.00 80.25 587 GLN A C 1
ATOM 4691 O O . GLN A 1 587 ? 5.408 -10.912 -1.063 1.00 80.25 587 GLN A O 1
ATOM 4696 N N . LEU A 1 588 ? 4.161 -10.411 0.739 1.00 82.25 588 LEU A N 1
ATOM 4697 C CA . LEU A 1 588 ? 3.938 -9.003 0.378 1.00 82.25 588 LEU A CA 1
ATOM 4698 C C . LEU A 1 588 ? 4.995 -8.056 0.970 1.00 82.25 588 LEU A C 1
ATOM 4700 O O . LEU A 1 588 ? 5.297 -7.030 0.362 1.00 82.25 588 LEU A O 1
ATOM 4704 N N . GLY A 1 589 ? 5.547 -8.376 2.144 1.00 64.19 589 GLY A N 1
ATOM 4705 C CA . GLY A 1 589 ? 6.397 -7.472 2.923 1.00 64.19 589 GLY A CA 1
ATOM 4706 C C . GLY A 1 589 ? 7.882 -7.476 2.551 1.00 64.19 589 GLY A C 1
ATOM 4707 O O . GLY A 1 589 ? 8.513 -6.426 2.620 1.00 64.19 589 GLY A O 1
ATOM 4708 N N . GLN A 1 590 ? 8.448 -8.620 2.150 1.00 57.16 590 GLN A N 1
ATOM 4709 C CA . GLN A 1 590 ? 9.896 -8.760 1.901 1.00 57.16 590 GLN A CA 1
ATOM 4710 C C . GLN A 1 590 ? 10.292 -8.572 0.427 1.00 57.16 590 GLN A C 1
ATOM 4712 O O . GLN A 1 590 ? 11.398 -8.125 0.136 1.00 57.16 590 GLN A O 1
ATOM 4717 N N . TYR A 1 591 ? 9.389 -8.883 -0.511 1.00 59.00 591 TYR A N 1
ATOM 4718 C CA . TYR A 1 591 ? 9.689 -8.930 -1.946 1.00 59.00 591 TYR A CA 1
ATOM 4719 C C . TYR A 1 591 ? 8.512 -8.458 -2.792 1.00 59.00 591 TYR A C 1
ATOM 4721 O O . TYR A 1 591 ? 7.877 -9.240 -3.500 1.00 59.00 591 TYR A O 1
ATOM 4729 N N . SER A 1 592 ? 8.245 -7.156 -2.764 1.00 61.41 592 SER A N 1
ATOM 4730 C CA . SER A 1 592 ? 7.196 -6.555 -3.597 1.00 61.41 592 SER A CA 1
ATOM 4731 C C . SER A 1 592 ? 7.389 -6.879 -5.077 1.00 61.41 592 SER A C 1
ATOM 4733 O O . SER A 1 592 ? 6.411 -7.067 -5.789 1.00 61.41 592 SER A O 1
ATOM 4735 N N . PHE A 1 593 ? 8.646 -6.990 -5.527 1.00 75.12 593 PHE A N 1
ATOM 4736 C CA . PHE A 1 593 ? 9.007 -7.244 -6.919 1.00 75.12 593 PHE A CA 1
ATOM 4737 C C . PHE A 1 593 ? 10.059 -8.366 -7.030 1.00 75.12 593 PHE A C 1
ATOM 4739 O O . PHE A 1 593 ? 11.236 -8.140 -6.749 1.00 75.12 593 PHE A O 1
ATOM 4746 N N . PRO A 1 594 ? 9.678 -9.594 -7.428 1.00 78.56 594 PRO A N 1
ATOM 4747 C CA . PRO A 1 594 ? 10.623 -10.702 -7.565 1.00 78.56 594 PRO A CA 1
ATOM 4748 C C . PRO A 1 594 ? 11.717 -10.421 -8.606 1.00 78.56 594 PRO A C 1
ATOM 4750 O O . PRO A 1 594 ? 11.424 -9.919 -9.689 1.00 78.56 594 PRO A O 1
ATOM 4753 N N . TYR A 1 595 ? 12.957 -10.852 -8.353 1.00 82.38 595 TYR A N 1
ATOM 4754 C CA . TYR A 1 595 ? 14.087 -10.643 -9.277 1.00 82.38 595 TYR A CA 1
ATOM 4755 C C . TYR A 1 595 ? 13.805 -11.127 -10.712 1.00 82.38 595 TYR A C 1
ATOM 4757 O O . TYR A 1 595 ? 14.066 -10.418 -11.677 1.00 82.38 595 TYR A O 1
ATOM 4765 N N . ARG A 1 596 ? 13.166 -12.296 -10.871 1.00 83.69 596 ARG A N 1
ATOM 4766 C CA . ARG A 1 596 ? 12.775 -12.823 -12.195 1.00 83.69 596 ARG A CA 1
ATOM 4767 C C . ARG A 1 596 ? 11.816 -11.901 -12.950 1.00 83.69 596 ARG A C 1
ATOM 4769 O O . ARG A 1 596 ? 11.879 -11.824 -14.171 1.00 83.69 596 ARG A O 1
ATOM 4776 N N . TRP A 1 597 ? 10.919 -11.231 -12.231 1.00 86.12 597 TRP A N 1
ATOM 4777 C CA . TRP A 1 597 ? 10.015 -10.257 -12.836 1.00 86.12 597 TRP A CA 1
ATOM 4778 C C . TRP A 1 597 ? 10.769 -9.012 -13.249 1.00 86.12 597 TRP A C 1
ATOM 4780 O O . TRP A 1 597 ? 10.490 -8.470 -14.311 1.00 86.12 597 TRP A O 1
ATOM 4790 N N . LEU A 1 598 ? 11.715 -8.571 -12.418 1.00 87.31 598 LEU A N 1
ATOM 4791 C CA . LEU A 1 598 ? 12.504 -7.379 -12.691 1.00 87.31 598 LEU A CA 1
ATOM 4792 C C . LEU A 1 598 ? 13.333 -7.566 -13.952 1.00 87.31 598 LEU A C 1
ATOM 4794 O O . LEU A 1 598 ? 13.256 -6.726 -14.839 1.00 87.31 598 LEU A O 1
ATOM 4798 N N . LEU A 1 599 ? 14.012 -8.710 -14.076 1.00 89.50 599 LEU A N 1
ATOM 4799 C CA . LEU A 1 599 ? 14.728 -9.076 -15.297 1.00 89.50 599 LEU A CA 1
ATOM 4800 C C . LEU A 1 599 ? 13.814 -9.076 -16.520 1.00 89.50 599 LEU A C 1
ATOM 4802 O O . LEU A 1 599 ? 14.192 -8.535 -17.553 1.00 89.50 599 LEU A O 1
ATOM 4806 N N . GLY A 1 600 ? 12.609 -9.646 -16.392 1.00 91.19 600 GLY A N 1
ATOM 4807 C CA . GLY A 1 600 ? 11.585 -9.610 -17.437 1.00 91.19 600 GLY A CA 1
ATOM 4808 C C . GLY A 1 600 ? 11.200 -8.180 -17.828 1.00 91.19 600 GLY A C 1
ATOM 4809 O O . GLY A 1 600 ? 11.181 -7.853 -19.012 1.00 91.19 600 GLY A O 1
ATOM 4810 N N . ALA A 1 601 ? 10.950 -7.321 -16.838 1.00 91.19 601 ALA A N 1
ATOM 4811 C CA . ALA A 1 601 ? 10.566 -5.924 -17.022 1.00 91.19 601 ALA A CA 1
ATOM 4812 C C . ALA A 1 601 ? 11.676 -5.084 -17.668 1.00 91.19 601 ALA A C 1
ATOM 4814 O O . ALA A 1 601 ? 11.378 -4.178 -18.433 1.00 91.19 601 ALA A O 1
ATOM 4815 N N . THR A 1 602 ? 12.944 -5.378 -17.379 1.00 91.88 602 THR A N 1
ATOM 4816 C CA . THR A 1 602 ? 14.104 -4.637 -17.896 1.00 91.88 602 THR A CA 1
ATOM 4817 C C . THR A 1 602 ? 14.750 -5.289 -19.119 1.00 91.88 602 THR A C 1
ATOM 4819 O O . THR A 1 602 ? 15.773 -4.800 -19.594 1.00 91.88 602 THR A O 1
ATOM 4822 N N . THR A 1 603 ? 14.159 -6.351 -19.685 1.00 93.56 603 THR A N 1
ATOM 4823 C CA . THR A 1 603 ? 14.642 -6.967 -20.938 1.00 93.56 603 THR A CA 1
ATOM 4824 C C . THR A 1 603 ? 14.827 -5.995 -22.114 1.00 93.56 603 THR A C 1
ATOM 4826 O O . THR A 1 603 ? 15.787 -6.205 -22.858 1.00 93.56 603 THR A O 1
ATOM 4829 N N . PRO A 1 604 ? 14.046 -4.901 -22.284 1.00 93.88 604 PRO A N 1
ATOM 4830 C CA . PRO A 1 604 ? 14.308 -3.931 -23.351 1.00 93.88 604 PRO A CA 1
ATOM 4831 C C . PRO A 1 604 ? 15.696 -3.286 -23.280 1.00 93.88 604 PRO A C 1
ATOM 4833 O O . PRO A 1 604 ? 16.258 -2.937 -24.316 1.00 93.88 604 PRO A O 1
ATOM 4836 N N . ILE A 1 605 ? 16.282 -3.186 -22.081 1.00 89.94 605 ILE A N 1
ATOM 4837 C CA . ILE A 1 605 ? 17.660 -2.713 -21.894 1.00 89.94 605 ILE A CA 1
ATOM 4838 C C . ILE A 1 605 ? 18.636 -3.656 -22.593 1.00 89.94 605 ILE A C 1
ATOM 4840 O O . ILE A 1 605 ? 19.461 -3.210 -23.385 1.00 89.94 605 ILE A O 1
ATOM 4844 N N . LEU A 1 606 ? 18.514 -4.964 -22.351 1.00 93.06 606 LEU A N 1
ATOM 4845 C CA . LEU A 1 606 ? 19.351 -5.964 -23.010 1.00 93.06 606 LEU A CA 1
ATOM 4846 C C . LEU A 1 606 ? 19.188 -5.902 -24.534 1.00 93.06 606 LEU A C 1
ATOM 4848 O O . LEU A 1 606 ? 20.184 -5.923 -25.251 1.00 93.06 606 LEU A O 1
ATOM 4852 N N . TRP A 1 607 ? 17.954 -5.798 -25.036 1.00 94.94 607 TRP A N 1
ATOM 4853 C CA . TRP A 1 607 ? 17.696 -5.769 -26.480 1.00 94.94 607 TRP A CA 1
ATOM 4854 C C . TRP A 1 607 ? 18.325 -4.554 -27.166 1.00 94.94 607 TRP A C 1
ATOM 4856 O O . TRP A 1 607 ? 18.915 -4.699 -28.230 1.00 94.94 607 TRP A O 1
ATOM 4866 N N . ALA A 1 608 ? 18.269 -3.382 -26.538 1.00 90.06 608 ALA A N 1
ATOM 4867 C CA . ALA A 1 608 ? 18.937 -2.186 -27.038 1.00 90.06 608 ALA A CA 1
ATOM 4868 C C . ALA A 1 608 ? 20.469 -2.309 -27.027 1.00 90.06 608 ALA A C 1
ATOM 4870 O O . ALA A 1 608 ? 21.142 -1.872 -27.958 1.00 90.06 608 ALA A O 1
ATOM 4871 N N . GLN A 1 609 ? 21.038 -2.943 -25.999 1.00 88.38 609 GLN A N 1
ATOM 4872 C CA . GLN A 1 609 ? 22.480 -3.186 -25.943 1.00 88.38 609 GLN A CA 1
ATOM 4873 C C . GLN A 1 609 ? 22.939 -4.210 -26.997 1.00 88.38 609 GLN A C 1
ATOM 4875 O O . GLN A 1 609 ? 24.046 -4.097 -27.521 1.00 88.38 609 GLN A O 1
ATOM 4880 N N . LEU A 1 610 ? 22.085 -5.166 -27.384 1.00 92.88 610 LEU A N 1
ATOM 4881 C CA . LEU A 1 610 ? 22.373 -6.087 -28.491 1.00 92.88 610 LEU A CA 1
ATOM 4882 C C . LEU A 1 610 ? 22.547 -5.363 -29.834 1.00 92.88 610 LEU A C 1
ATOM 4884 O O . LEU A 1 610 ? 23.389 -5.781 -30.626 1.00 92.88 610 LEU A O 1
ATOM 4888 N N . ASP A 1 611 ? 21.824 -4.265 -30.083 1.00 90.75 611 ASP A N 1
ATOM 4889 C CA . ASP A 1 611 ? 22.059 -3.434 -31.271 1.00 90.75 611 ASP A CA 1
ATOM 4890 C C . ASP A 1 611 ? 23.484 -2.833 -31.257 1.00 90.75 611 ASP A C 1
ATOM 4892 O O . ASP A 1 611 ? 24.141 -2.761 -32.299 1.00 90.75 611 ASP A O 1
ATOM 4896 N N . MET A 1 612 ? 24.012 -2.456 -30.081 1.00 84.62 612 MET A N 1
ATOM 4897 C CA . MET A 1 612 ? 25.372 -1.894 -29.945 1.00 84.62 612 MET A CA 1
ATOM 4898 C C . MET A 1 612 ? 26.458 -2.944 -30.157 1.00 84.62 612 MET A C 1
ATOM 4900 O O . MET A 1 612 ? 27.537 -2.644 -30.675 1.00 84.62 612 MET A O 1
ATOM 4904 N N . VAL A 1 613 ? 26.173 -4.175 -29.744 1.00 90.19 613 VAL A N 1
ATOM 4905 C CA . VAL A 1 613 ? 27.037 -5.338 -29.947 1.00 90.19 613 VAL A CA 1
ATOM 4906 C C . VAL A 1 613 ? 27.060 -5.731 -31.428 1.00 90.19 613 VAL A C 1
ATOM 4908 O O . VAL A 1 613 ? 28.134 -5.914 -32.002 1.00 90.19 613 VAL A O 1
ATOM 4911 N N . ALA A 1 614 ? 25.894 -5.793 -32.078 1.00 91.81 614 ALA A N 1
ATOM 4912 C CA . ALA A 1 614 ? 25.779 -6.140 -33.494 1.00 91.81 614 ALA A CA 1
ATOM 4913 C C . ALA A 1 614 ? 26.516 -5.147 -34.409 1.00 91.81 614 ALA A C 1
ATOM 4915 O O . ALA A 1 614 ? 27.158 -5.565 -35.375 1.00 91.81 614 ALA A O 1
ATOM 4916 N N . ALA A 1 615 ? 26.469 -3.850 -34.085 1.00 88.06 615 ALA A N 1
ATOM 4917 C CA . ALA A 1 615 ? 27.174 -2.807 -34.829 1.00 88.06 615 ALA A CA 1
ATOM 4918 C C . ALA A 1 615 ? 28.706 -2.993 -34.803 1.00 88.06 615 ALA A C 1
ATOM 4920 O O . ALA A 1 615 ? 29.359 -2.846 -35.837 1.00 88.06 615 ALA A O 1
ATOM 4921 N N . ARG A 1 616 ? 29.275 -3.385 -33.652 1.00 87.31 616 ARG A N 1
ATOM 4922 C CA . ARG A 1 616 ? 30.719 -3.653 -33.497 1.00 87.31 616 ARG A CA 1
ATOM 4923 C C . ARG A 1 616 ? 31.168 -4.889 -34.262 1.00 87.31 616 ARG A C 1
ATOM 4925 O O . ARG A 1 616 ? 32.130 -4.816 -35.022 1.00 87.31 616 ARG A O 1
ATOM 4932 N N . PHE A 1 617 ? 30.411 -5.984 -34.155 1.00 90.00 617 PHE A N 1
ATOM 4933 C CA . PHE A 1 617 ? 30.681 -7.190 -34.940 1.00 90.00 617 PHE A CA 1
ATOM 4934 C C . PHE A 1 617 ? 30.627 -6.919 -36.447 1.00 90.00 617 PHE A C 1
ATOM 4936 O O . PHE A 1 617 ? 31.492 -7.387 -37.184 1.00 90.00 617 PHE A O 1
ATOM 4943 N N . LYS A 1 618 ? 29.664 -6.112 -36.918 1.00 88.50 618 LYS A N 1
ATOM 4944 C CA . LYS A 1 618 ? 29.597 -5.721 -38.334 1.00 88.50 618 LYS A CA 1
ATOM 4945 C C . LYS A 1 618 ? 30.793 -4.866 -38.765 1.00 88.50 618 LYS A C 1
ATOM 4947 O O . LYS A 1 618 ? 31.251 -5.002 -39.897 1.00 88.50 618 LYS A O 1
ATOM 4952 N N . GLY A 1 619 ? 31.291 -4.011 -37.871 1.00 84.69 619 GLY A N 1
ATOM 4953 C CA . GLY A 1 619 ? 32.484 -3.187 -38.079 1.00 84.69 619 GLY A CA 1
ATOM 4954 C C . GLY A 1 619 ? 33.813 -3.952 -38.028 1.00 84.69 619 GLY A C 1
ATOM 4955 O O . GLY A 1 619 ? 34.850 -3.350 -38.281 1.00 84.69 619 GLY A O 1
ATOM 4956 N N . GLY A 1 620 ? 33.802 -5.256 -37.718 1.00 85.12 620 GLY A N 1
ATOM 4957 C CA . GLY A 1 620 ? 35.005 -6.089 -37.601 1.00 85.12 620 GLY A CA 1
ATOM 4958 C C . GLY A 1 620 ? 35.686 -6.046 -36.226 1.00 85.12 620 GLY A C 1
ATOM 4959 O O . GLY A 1 620 ? 36.667 -6.759 -36.016 1.00 85.12 620 GLY A O 1
ATOM 4960 N N . ASP A 1 621 ? 35.155 -5.275 -35.272 1.00 84.38 621 ASP A N 1
ATOM 4961 C CA . ASP A 1 621 ? 35.640 -5.213 -33.889 1.00 84.38 621 ASP A CA 1
ATOM 4962 C C . ASP A 1 621 ? 35.040 -6.353 -33.049 1.00 84.38 621 ASP A C 1
ATOM 4964 O O . ASP A 1 621 ? 34.098 -6.191 -32.267 1.00 84.38 621 ASP A O 1
ATOM 4968 N N . ASN A 1 622 ? 35.579 -7.557 -33.245 1.00 87.25 622 ASN A N 1
ATOM 4969 C CA . ASN A 1 622 ? 35.111 -8.748 -32.536 1.00 87.25 622 ASN A CA 1
ATOM 4970 C C . ASN A 1 622 ? 35.406 -8.684 -31.030 1.00 87.25 622 ASN A C 1
ATOM 4972 O O . ASN A 1 622 ? 34.591 -9.135 -30.226 1.00 87.25 622 ASN A O 1
ATOM 4976 N N . HIS A 1 623 ? 36.557 -8.128 -30.641 1.00 84.69 623 HIS A N 1
ATOM 4977 C CA . HIS A 1 623 ? 36.956 -8.034 -29.238 1.00 84.69 623 HIS A CA 1
ATOM 4978 C C . HIS A 1 623 ? 36.066 -7.043 -28.478 1.00 84.69 623 HIS A C 1
ATOM 4980 O O . HIS A 1 623 ? 35.460 -7.413 -27.470 1.00 84.69 623 HIS A O 1
ATOM 4986 N N . GLY A 1 624 ? 35.902 -5.818 -28.985 1.00 81.19 624 GLY A N 1
ATOM 4987 C CA . GLY A 1 624 ? 35.016 -4.832 -28.373 1.00 81.19 624 GLY A CA 1
ATOM 4988 C C . GLY A 1 624 ? 33.544 -5.242 -28.429 1.00 81.19 624 GLY A C 1
ATOM 4989 O O . GLY A 1 624 ? 32.799 -4.953 -27.493 1.00 81.19 624 GLY A O 1
ATOM 4990 N N . GLY A 1 625 ? 33.121 -5.997 -29.451 1.00 85.00 625 GLY A N 1
ATOM 4991 C CA . GLY A 1 625 ? 31.798 -6.631 -29.499 1.00 85.00 625 GLY A CA 1
ATOM 4992 C C . GLY A 1 625 ? 31.545 -7.590 -28.327 1.00 85.00 625 GLY A C 1
ATOM 4993 O O . GLY A 1 625 ? 30.508 -7.498 -27.666 1.00 85.00 625 GLY A O 1
ATOM 4994 N N . VAL A 1 626 ? 32.507 -8.467 -28.012 1.00 88.19 626 VAL A N 1
ATOM 4995 C CA . VAL A 1 626 ? 32.421 -9.389 -26.863 1.00 88.19 626 VAL A CA 1
ATOM 4996 C C . VAL A 1 626 ? 32.428 -8.629 -25.533 1.00 88.19 626 VAL A C 1
ATOM 4998 O O . VAL A 1 626 ? 31.591 -8.906 -24.673 1.00 88.19 626 VAL A O 1
ATOM 5001 N N . VAL A 1 627 ? 33.313 -7.641 -25.366 1.00 85.94 627 VAL A N 1
ATOM 5002 C CA . VAL A 1 627 ? 33.374 -6.817 -24.144 1.00 85.94 627 VAL A CA 1
ATOM 5003 C C . VAL A 1 627 ? 32.061 -6.054 -23.925 1.00 85.94 627 VAL A C 1
ATOM 5005 O O . VAL A 1 627 ? 31.517 -6.065 -22.818 1.00 85.94 627 VAL A O 1
ATOM 5008 N N . ALA A 1 628 ? 31.492 -5.461 -24.979 1.00 84.50 628 ALA A N 1
ATOM 5009 C CA . ALA A 1 628 ? 30.201 -4.777 -24.918 1.00 84.50 628 ALA A CA 1
ATOM 5010 C C . ALA A 1 628 ? 29.050 -5.729 -24.548 1.00 84.50 628 ALA A C 1
ATOM 5012 O O . ALA A 1 628 ? 28.156 -5.350 -23.793 1.00 84.50 628 ALA A O 1
ATOM 5013 N N . PHE A 1 629 ? 29.083 -6.979 -25.021 1.00 89.69 629 PHE A N 1
ATOM 5014 C CA . PHE A 1 629 ? 28.084 -7.985 -24.661 1.00 89.69 629 PHE A CA 1
ATOM 5015 C C . PHE A 1 629 ? 28.170 -8.394 -23.184 1.00 89.69 629 PHE A C 1
ATOM 5017 O O . PHE A 1 629 ? 27.145 -8.480 -22.505 1.00 89.69 629 PHE A O 1
ATOM 5024 N N . ILE A 1 630 ? 29.383 -8.587 -22.656 1.00 88.38 630 ILE A N 1
ATOM 5025 C CA . ILE A 1 630 ? 29.596 -8.867 -21.227 1.00 88.38 630 ILE A CA 1
ATOM 5026 C C . ILE A 1 630 ? 29.091 -7.695 -20.379 1.00 88.38 630 ILE A C 1
ATOM 5028 O O . ILE A 1 630 ? 28.381 -7.906 -19.395 1.00 88.38 630 ILE A O 1
ATOM 5032 N N . LEU A 1 631 ? 29.388 -6.459 -20.787 1.00 85.38 631 LEU A N 1
ATOM 5033 C CA . LEU A 1 631 ? 28.899 -5.259 -20.115 1.00 85.38 631 LEU A CA 1
ATOM 5034 C C . LEU A 1 631 ? 27.367 -5.160 -20.150 1.00 85.38 631 LEU A C 1
ATOM 5036 O O . LEU A 1 631 ? 26.752 -4.838 -19.136 1.00 85.38 631 LEU A O 1
ATOM 5040 N N . ALA A 1 632 ? 26.731 -5.503 -21.273 1.00 87.81 632 ALA A N 1
ATOM 5041 C CA . ALA A 1 632 ? 25.274 -5.546 -21.384 1.00 87.81 632 ALA A CA 1
ATOM 5042 C C . ALA A 1 632 ? 24.647 -6.532 -20.383 1.00 87.81 632 ALA A C 1
ATOM 5044 O O . ALA A 1 632 ? 23.674 -6.197 -19.701 1.00 87.81 632 ALA A O 1
ATOM 5045 N N . LEU A 1 633 ? 25.232 -7.727 -20.247 1.00 90.19 633 LEU A N 1
ATOM 5046 C CA . LEU A 1 633 ? 24.804 -8.720 -19.261 1.00 90.19 633 LEU A CA 1
ATOM 5047 C C . LEU A 1 633 ? 25.049 -8.244 -17.825 1.00 90.19 633 LEU A C 1
ATOM 5049 O O . LEU A 1 633 ? 24.168 -8.404 -16.983 1.00 90.19 633 LEU A O 1
ATOM 5053 N N . ALA A 1 634 ? 26.197 -7.623 -17.547 1.00 87.94 634 ALA A N 1
ATOM 5054 C CA . ALA A 1 634 ? 26.522 -7.050 -16.241 1.00 87.94 634 ALA A CA 1
ATOM 5055 C C . ALA A 1 634 ? 25.507 -5.976 -15.817 1.00 87.94 634 ALA A C 1
ATOM 5057 O O . ALA A 1 634 ? 24.997 -5.993 -14.691 1.00 87.94 634 ALA A O 1
ATOM 5058 N N . MET A 1 635 ? 25.159 -5.080 -16.741 1.00 85.62 635 MET A N 1
ATOM 5059 C CA . MET A 1 635 ? 24.166 -4.033 -16.519 1.00 85.62 635 MET A CA 1
ATOM 5060 C C . MET A 1 635 ? 22.778 -4.622 -16.256 1.00 85.62 635 MET A C 1
ATOM 5062 O O . MET A 1 635 ? 22.131 -4.260 -15.273 1.00 85.62 635 MET A O 1
ATOM 5066 N N . TRP A 1 636 ? 22.323 -5.553 -17.101 1.00 90.00 636 TRP A N 1
ATOM 5067 C CA . TRP A 1 636 ? 20.977 -6.127 -17.016 1.00 90.00 636 TRP A CA 1
ATOM 5068 C C . TRP A 1 636 ? 20.786 -7.073 -15.822 1.00 90.00 636 TRP A C 1
ATOM 5070 O O . TRP A 1 636 ? 19.766 -6.990 -15.138 1.00 90.00 636 TRP A O 1
ATOM 5080 N N . LEU A 1 637 ? 21.751 -7.957 -15.545 1.00 88.38 637 LEU A N 1
ATOM 5081 C CA . LEU A 1 637 ? 21.626 -8.975 -14.498 1.00 88.38 637 LEU A CA 1
ATOM 5082 C C . LEU A 1 637 ? 21.931 -8.439 -13.099 1.00 88.38 637 LEU A C 1
ATOM 5084 O O . LEU A 1 637 ? 21.394 -8.968 -12.125 1.00 88.38 637 LEU A O 1
ATOM 5088 N N . VAL A 1 638 ? 22.784 -7.420 -12.979 1.00 87.25 638 VAL A N 1
ATOM 5089 C CA . VAL A 1 638 ? 23.294 -6.983 -11.674 1.00 87.25 638 VAL A CA 1
ATOM 5090 C C . VAL A 1 638 ? 23.056 -5.498 -11.443 1.00 87.25 638 VAL A C 1
ATOM 5092 O O . VAL A 1 638 ? 22.321 -5.155 -10.522 1.00 87.25 638 VAL A O 1
ATOM 5095 N N . ALA A 1 639 ? 23.611 -4.611 -12.270 1.00 86.56 639 ALA A N 1
ATOM 5096 C CA . ALA A 1 639 ? 23.644 -3.183 -11.946 1.00 86.56 639 ALA A CA 1
ATOM 5097 C C . ALA A 1 639 ? 22.241 -2.546 -11.851 1.00 86.56 639 ALA A C 1
ATOM 5099 O O . ALA A 1 639 ? 21.893 -1.959 -10.822 1.00 86.56 639 ALA A O 1
ATOM 5100 N N . PHE A 1 640 ? 21.392 -2.731 -12.871 1.00 86.38 640 PHE A N 1
ATOM 5101 C CA . PHE A 1 640 ? 20.015 -2.222 -12.856 1.00 86.38 640 PHE A CA 1
ATOM 5102 C C . PHE A 1 640 ? 19.165 -2.845 -11.740 1.00 86.38 640 PHE A C 1
ATOM 5104 O O . PHE A 1 640 ? 18.500 -2.091 -11.022 1.00 86.38 640 PHE A O 1
ATOM 5111 N N . PRO A 1 641 ? 19.184 -4.178 -11.530 1.00 87.06 641 PRO A N 1
ATOM 5112 C CA . PRO A 1 641 ? 18.531 -4.782 -10.379 1.00 87.06 641 PRO A CA 1
ATOM 5113 C C . PRO A 1 641 ? 18.968 -4.206 -9.033 1.00 87.06 641 PRO A C 1
ATOM 5115 O O . PRO A 1 641 ? 18.107 -3.939 -8.199 1.00 87.06 641 PRO A O 1
ATOM 5118 N N . THR A 1 642 ? 20.261 -3.947 -8.831 1.00 84.44 642 THR A N 1
ATOM 5119 C CA . THR A 1 642 ? 20.771 -3.346 -7.590 1.00 84.44 642 THR A CA 1
ATOM 5120 C C . THR A 1 642 ? 20.225 -1.936 -7.383 1.00 84.44 642 THR A C 1
ATOM 5122 O O . THR A 1 642 ? 19.702 -1.637 -6.311 1.00 84.44 642 THR A O 1
ATOM 5125 N N . VAL A 1 643 ? 20.265 -1.078 -8.410 1.00 85.69 643 VAL A N 1
ATOM 5126 C CA . VAL A 1 643 ? 19.707 0.285 -8.324 1.00 85.69 643 VAL A CA 1
ATOM 5127 C C . VAL A 1 643 ? 18.202 0.250 -8.049 1.00 85.69 643 VAL A C 1
ATOM 5129 O O . VAL A 1 643 ? 17.713 0.995 -7.201 1.00 85.69 643 VAL A O 1
ATOM 5132 N N . PHE A 1 644 ? 17.465 -0.644 -8.711 1.00 86.06 644 PHE A N 1
ATOM 5133 C CA . PHE A 1 644 ? 16.032 -0.819 -8.482 1.00 86.06 644 PHE A CA 1
ATOM 5134 C C . PHE A 1 644 ? 15.724 -1.291 -7.056 1.00 86.06 644 PHE A C 1
ATOM 5136 O O . PHE A 1 644 ? 14.795 -0.795 -6.424 1.00 86.06 644 PHE A O 1
ATOM 5143 N N . VAL A 1 645 ? 16.505 -2.231 -6.525 1.00 81.88 645 VAL A N 1
ATOM 5144 C CA . VAL A 1 645 ? 16.357 -2.693 -5.143 1.00 81.88 645 VAL A CA 1
ATOM 5145 C C . VAL A 1 645 ? 16.604 -1.542 -4.170 1.00 81.88 645 VAL A C 1
ATOM 5147 O O . VAL A 1 645 ? 15.761 -1.296 -3.311 1.00 81.88 645 VAL A O 1
ATOM 5150 N N . CYS A 1 646 ? 17.684 -0.775 -4.348 1.00 83.38 646 CYS A N 1
ATOM 5151 C CA . CYS A 1 646 ? 17.955 0.420 -3.546 1.00 83.38 646 CYS A CA 1
ATOM 5152 C C . CYS A 1 646 ? 16.801 1.431 -3.614 1.00 83.38 646 CYS A C 1
ATOM 5154 O O . CYS A 1 646 ? 16.385 1.959 -2.582 1.00 83.38 646 CYS A O 1
ATOM 5156 N N . TRP A 1 647 ? 16.239 1.655 -4.806 1.00 85.94 647 TRP A N 1
ATOM 5157 C CA . TRP A 1 647 ? 15.082 2.527 -5.009 1.00 85.94 647 TRP A CA 1
ATOM 5158 C C . TRP A 1 647 ? 13.857 2.057 -4.220 1.00 85.94 647 TRP A C 1
ATOM 5160 O O . TRP A 1 647 ? 13.256 2.830 -3.473 1.00 85.94 647 TRP A O 1
ATOM 5170 N N . VAL A 1 648 ? 13.497 0.779 -4.344 1.00 83.56 648 VAL A N 1
ATOM 5171 C CA . VAL A 1 648 ? 12.340 0.197 -3.656 1.00 83.56 648 VAL A CA 1
ATOM 5172 C C . VAL A 1 648 ? 12.552 0.173 -2.140 1.00 83.56 648 VAL A C 1
ATOM 5174 O O . VAL A 1 648 ? 11.612 0.456 -1.395 1.00 83.56 648 VAL A O 1
ATOM 5177 N N . CYS A 1 649 ? 13.770 -0.105 -1.667 1.00 80.38 649 CYS A N 1
ATOM 5178 C CA . CYS A 1 649 ? 14.127 -0.010 -0.253 1.00 80.38 649 CYS A CA 1
ATOM 5179 C C . CYS A 1 649 ? 13.946 1.419 0.263 1.00 80.38 649 CYS A C 1
ATOM 5181 O O . CYS A 1 649 ? 13.276 1.613 1.277 1.00 80.38 649 CYS A O 1
ATOM 5183 N N . LEU A 1 650 ? 14.450 2.421 -0.459 1.00 83.31 650 LEU A N 1
ATOM 5184 C CA . LEU A 1 650 ? 14.288 3.827 -0.097 1.00 83.31 650 LEU A CA 1
ATOM 5185 C C . LEU A 1 650 ? 12.807 4.238 -0.069 1.00 83.31 650 LEU A C 1
ATOM 5187 O O . LEU A 1 650 ? 12.356 4.849 0.900 1.00 83.31 650 LEU A O 1
ATOM 5191 N N . ALA A 1 651 ? 12.028 3.831 -1.076 1.00 84.25 651 ALA A N 1
ATOM 5192 C CA . ALA A 1 651 ? 10.584 4.053 -1.113 1.00 84.25 651 ALA A CA 1
ATOM 5193 C C . ALA A 1 651 ? 9.863 3.368 0.060 1.00 84.25 651 ALA A C 1
ATOM 5195 O O . ALA A 1 651 ? 8.913 3.923 0.603 1.00 84.25 651 ALA A O 1
ATOM 5196 N N . SER A 1 652 ? 10.328 2.191 0.491 1.00 79.69 652 SER A N 1
ATOM 5197 C CA . SER A 1 652 ? 9.774 1.502 1.657 1.00 79.69 652 SER A CA 1
ATOM 5198 C C . SER A 1 652 ? 10.109 2.213 2.972 1.00 79.69 652 SER A C 1
ATOM 5200 O O . SER A 1 652 ? 9.281 2.223 3.874 1.00 79.69 652 SER A O 1
ATOM 5202 N N . MET A 1 653 ? 11.278 2.842 3.113 1.00 78.75 653 MET A N 1
ATOM 5203 C CA . MET A 1 653 ? 11.685 3.480 4.374 1.00 78.75 653 MET A CA 1
ATOM 5204 C C . MET A 1 653 ? 10.905 4.766 4.679 1.00 78.75 653 MET A C 1
ATOM 5206 O O . MET A 1 653 ? 10.742 5.127 5.844 1.00 78.75 653 MET A O 1
ATOM 5210 N N . LEU A 1 654 ? 10.410 5.451 3.650 1.00 77.38 654 LEU A N 1
ATOM 5211 C CA . LEU A 1 654 ? 9.705 6.720 3.792 1.00 77.38 654 LEU A CA 1
ATOM 5212 C C . LEU A 1 654 ? 8.210 6.494 4.034 1.00 77.38 654 LEU A C 1
ATOM 5214 O O . LEU A 1 654 ? 7.488 6.038 3.150 1.00 77.38 654 LEU A O 1
ATOM 5218 N N . ARG A 1 655 ? 7.741 6.827 5.243 1.00 71.00 655 ARG A N 1
ATOM 5219 C CA . ARG A 1 655 ? 6.313 6.797 5.589 1.00 71.00 655 ARG A CA 1
ATOM 5220 C C . ARG A 1 655 ? 5.588 7.987 4.981 1.00 71.00 655 ARG A C 1
ATOM 5222 O O . ARG A 1 655 ? 6.080 9.113 5.068 1.00 71.00 655 ARG A O 1
ATOM 5229 N N . ARG A 1 656 ? 4.372 7.747 4.489 1.00 74.19 656 ARG A N 1
ATOM 5230 C CA . ARG A 1 656 ? 3.415 8.836 4.317 1.00 74.19 656 ARG A CA 1
ATOM 5231 C C . ARG A 1 656 ? 3.016 9.396 5.671 1.00 74.19 656 ARG A C 1
ATOM 5233 O O . ARG A 1 656 ? 2.812 8.683 6.654 1.00 74.19 656 ARG A O 1
ATOM 5240 N N . THR A 1 657 ? 2.952 10.706 5.710 1.00 73.44 657 THR A N 1
ATOM 5241 C CA . THR A 1 657 ? 2.632 11.529 6.858 1.00 73.44 657 THR A CA 1
ATOM 5242 C C . THR A 1 657 ? 1.222 12.079 6.687 1.00 73.44 657 THR A C 1
ATOM 5244 O O . THR A 1 657 ? 0.624 12.057 5.614 1.00 73.44 657 THR A O 1
ATOM 5247 N N . ARG A 1 658 ? 0.654 12.624 7.764 1.00 72.94 658 ARG A N 1
ATOM 5248 C CA . ARG A 1 658 ? -0.651 13.293 7.687 1.00 72.94 658 ARG A CA 1
ATOM 5249 C C . ARG A 1 658 ? -0.602 14.573 6.829 1.00 72.94 658 ARG A C 1
ATOM 5251 O O . ARG A 1 658 ? -1.646 15.077 6.417 1.00 72.94 658 ARG A O 1
ATOM 5258 N N . TYR A 1 659 ? 0.592 15.108 6.561 1.00 81.81 659 TYR A N 1
ATOM 5259 C CA . TYR A 1 659 ? 0.802 16.391 5.900 1.00 81.81 659 TYR A CA 1
ATOM 5260 C C . TYR A 1 659 ? 1.207 16.203 4.434 1.00 81.81 659 TYR A C 1
ATOM 5262 O O . TYR A 1 659 ? 2.338 15.842 4.123 1.00 81.81 659 TYR A O 1
ATOM 5270 N N . ARG A 1 660 ? 0.304 16.553 3.508 1.00 84.25 660 ARG A N 1
ATOM 5271 C CA . ARG A 1 660 ? 0.508 16.378 2.054 1.00 84.25 660 ARG A CA 1
ATOM 5272 C C . ARG A 1 660 ? 1.787 17.027 1.508 1.00 84.25 660 ARG A C 1
ATOM 5274 O O . ARG A 1 660 ? 2.382 16.503 0.573 1.00 84.25 660 ARG A O 1
ATOM 5281 N N . VAL A 1 661 ? 2.200 18.167 2.068 1.00 88.06 661 VAL A N 1
ATOM 5282 C CA . VAL A 1 661 ? 3.422 18.872 1.638 1.00 88.06 661 VAL A CA 1
ATOM 5283 C C . VAL A 1 661 ? 4.670 18.085 2.026 1.00 88.06 661 VAL A C 1
ATOM 5285 O O . VAL A 1 661 ? 5.576 17.936 1.212 1.00 88.06 661 VAL A O 1
ATOM 5288 N N . LEU A 1 662 ? 4.705 17.546 3.246 1.00 87.00 662 LEU A N 1
ATOM 5289 C CA . LEU A 1 662 ? 5.824 16.737 3.710 1.00 87.00 662 LEU A CA 1
ATOM 5290 C C . LEU A 1 662 ? 5.924 15.442 2.894 1.00 87.00 662 LEU A C 1
ATOM 5292 O O . LEU A 1 662 ? 7.012 15.095 2.454 1.00 87.00 662 LEU A O 1
ATOM 5296 N N . ASP A 1 663 ? 4.795 14.803 2.579 1.00 86.81 663 ASP A N 1
ATOM 5297 C CA . ASP A 1 663 ? 4.755 13.626 1.697 1.00 86.81 663 ASP A CA 1
ATOM 5298 C C . ASP A 1 663 ? 5.324 13.910 0.311 1.00 86.81 663 ASP A C 1
ATOM 5300 O O . ASP A 1 663 ? 6.107 13.120 -0.220 1.00 86.81 663 ASP A O 1
ATOM 5304 N N . PHE A 1 664 ? 4.954 15.051 -0.275 1.00 90.12 664 PHE A N 1
ATOM 5305 C CA . PHE A 1 664 ? 5.491 15.479 -1.561 1.00 90.12 664 PHE A CA 1
ATOM 5306 C C . PHE A 1 664 ? 7.010 15.672 -1.492 1.00 90.12 664 PHE A C 1
ATOM 5308 O O . PHE A 1 664 ? 7.730 15.143 -2.337 1.00 90.12 664 PHE A O 1
ATOM 5315 N N . LEU A 1 665 ? 7.505 16.371 -0.464 1.00 90.00 665 LEU A N 1
ATOM 5316 C CA . LEU A 1 665 ? 8.936 16.616 -0.266 1.00 90.00 665 LEU A CA 1
ATOM 5317 C C . LEU A 1 665 ? 9.724 15.320 -0.026 1.00 90.00 665 LEU A C 1
ATOM 5319 O O . LEU A 1 665 ? 10.811 15.168 -0.577 1.00 90.00 665 LEU A O 1
ATOM 5323 N N . LEU A 1 666 ? 9.173 14.374 0.740 1.00 88.06 666 LEU A N 1
ATOM 5324 C CA . LEU A 1 666 ? 9.775 13.057 0.973 1.00 88.06 666 LEU A CA 1
ATOM 5325 C C . LEU A 1 666 ? 9.804 12.210 -0.306 1.00 88.06 666 LEU A C 1
ATOM 5327 O O . LEU A 1 666 ? 10.797 11.552 -0.603 1.00 88.06 666 LEU A O 1
ATOM 5331 N N . THR A 1 667 ? 8.730 12.238 -1.096 1.00 91.56 667 THR A N 1
ATOM 5332 C CA . THR A 1 667 ? 8.688 11.544 -2.393 1.00 91.56 667 THR A CA 1
ATOM 5333 C C . THR A 1 667 ? 9.711 12.143 -3.359 1.00 91.56 667 THR A C 1
ATOM 5335 O O . THR A 1 667 ? 10.444 11.413 -4.030 1.00 91.56 667 THR A O 1
ATOM 5338 N N . LEU A 1 668 ? 9.800 13.475 -3.406 1.00 90.88 668 LEU A N 1
ATOM 5339 C CA . LEU A 1 668 ? 10.745 14.195 -4.252 1.00 90.88 668 LEU A CA 1
ATOM 5340 C C . LEU A 1 668 ? 12.195 13.911 -3.844 1.00 90.88 668 LEU A C 1
ATOM 5342 O O . LEU A 1 668 ? 13.016 13.623 -4.710 1.00 90.88 668 LEU A O 1
ATOM 5346 N N . SER A 1 669 ? 12.512 13.927 -2.547 1.00 89.62 669 SER A N 1
ATOM 5347 C CA . SER A 1 669 ? 13.868 13.644 -2.069 1.00 89.62 669 SER A CA 1
ATOM 5348 C C . SER A 1 669 ? 14.300 12.211 -2.389 1.00 89.62 669 SER A C 1
ATOM 5350 O O . SER A 1 669 ? 15.391 12.020 -2.924 1.00 89.62 669 SER A O 1
ATOM 5352 N N . ALA A 1 670 ? 13.434 11.210 -2.186 1.00 89.38 670 ALA A N 1
ATOM 5353 C CA . ALA A 1 670 ? 13.723 9.836 -2.607 1.00 89.38 670 ALA A CA 1
ATOM 5354 C C . ALA A 1 670 ? 13.915 9.697 -4.119 1.00 89.38 670 ALA A C 1
ATOM 5356 O O . ALA A 1 670 ? 14.783 8.944 -4.566 1.00 89.38 670 ALA A O 1
ATOM 5357 N N . THR A 1 671 ? 13.134 10.437 -4.904 1.00 90.00 671 THR A N 1
ATOM 5358 C CA . THR A 1 671 ? 13.266 10.457 -6.365 1.00 90.00 671 THR A CA 1
ATOM 5359 C C . THR A 1 671 ? 14.625 11.017 -6.776 1.00 90.00 671 THR A C 1
ATOM 5361 O O . THR A 1 671 ? 15.324 10.390 -7.566 1.00 90.00 671 THR A O 1
ATOM 5364 N N . ILE A 1 672 ? 15.039 12.150 -6.200 1.00 89.19 672 ILE A N 1
ATOM 5365 C CA . ILE A 1 672 ? 16.338 12.780 -6.481 1.00 89.19 672 ILE A CA 1
ATOM 5366 C C . ILE A 1 672 ? 17.489 11.840 -6.112 1.00 89.19 672 ILE A C 1
ATOM 5368 O O . ILE A 1 672 ? 18.402 11.658 -6.913 1.00 89.19 672 ILE A O 1
ATOM 5372 N N . ILE A 1 673 ? 17.426 11.197 -4.941 1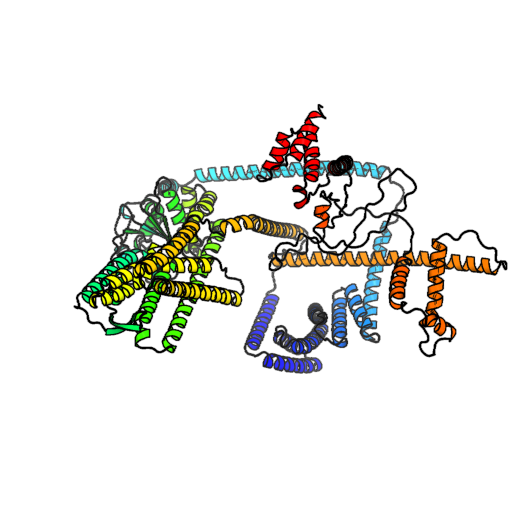.00 89.44 673 ILE A N 1
ATOM 5373 C CA . ILE A 1 673 ? 18.443 10.226 -4.511 1.00 89.44 673 ILE A CA 1
ATOM 5374 C C . ILE A 1 673 ? 18.511 9.052 -5.493 1.00 89.44 673 ILE A C 1
ATOM 5376 O O . ILE A 1 673 ? 19.597 8.660 -5.905 1.00 89.44 673 ILE A O 1
ATOM 5380 N N . THR A 1 674 ? 17.366 8.514 -5.912 1.00 87.31 674 THR A N 1
ATOM 5381 C CA . THR A 1 674 ? 17.307 7.378 -6.844 1.00 87.31 674 THR A CA 1
ATOM 5382 C C . THR A 1 674 ? 17.881 7.728 -8.213 1.00 87.31 674 THR A C 1
ATOM 5384 O O . THR A 1 674 ? 18.679 6.972 -8.764 1.00 87.31 674 THR A O 1
ATOM 5387 N N . VAL A 1 675 ? 17.508 8.888 -8.758 1.00 86.62 675 VAL A N 1
ATOM 5388 C CA . VAL A 1 675 ? 18.052 9.380 -10.029 1.00 86.62 675 VAL A CA 1
ATOM 5389 C C . VAL A 1 675 ? 19.557 9.627 -9.900 1.00 86.62 675 VAL A C 1
ATOM 5391 O O . VAL A 1 675 ? 20.313 9.250 -10.792 1.00 86.62 675 VAL A O 1
ATOM 5394 N N . GLY A 1 676 ? 20.007 10.167 -8.764 1.00 86.50 676 GLY A N 1
ATOM 5395 C CA . GLY A 1 676 ? 21.425 10.316 -8.439 1.00 86.50 676 GLY A CA 1
ATOM 5396 C C . GLY A 1 676 ? 22.175 8.982 -8.381 1.00 86.50 676 GLY A C 1
ATOM 5397 O O . GLY A 1 676 ? 23.274 8.890 -8.918 1.00 86.50 676 GLY A O 1
ATOM 5398 N N . LEU A 1 677 ? 21.581 7.931 -7.806 1.00 86.81 677 LEU A N 1
ATOM 5399 C CA . LEU A 1 677 ? 22.159 6.580 -7.786 1.00 86.81 677 LEU A CA 1
ATOM 5400 C C . LEU A 1 677 ? 22.270 5.983 -9.194 1.00 86.81 677 LEU A C 1
ATOM 5402 O O . LEU A 1 677 ? 23.305 5.413 -9.534 1.00 86.81 677 LEU A O 1
ATOM 5406 N N . ALA A 1 678 ? 21.238 6.138 -10.028 1.00 83.88 678 ALA A N 1
ATOM 5407 C CA . ALA A 1 678 ? 21.264 5.675 -11.415 1.00 83.88 678 ALA A CA 1
ATOM 5408 C C . ALA A 1 678 ? 22.327 6.419 -12.247 1.00 83.88 678 ALA A C 1
ATOM 5410 O O . ALA A 1 678 ? 23.088 5.791 -12.983 1.00 83.88 678 ALA A O 1
ATOM 5411 N N . ALA A 1 679 ? 22.429 7.742 -12.086 1.00 82.94 679 ALA A N 1
ATOM 5412 C CA . ALA A 1 679 ? 23.460 8.551 -12.733 1.00 82.94 679 ALA A CA 1
ATOM 5413 C C . ALA A 1 679 ? 24.868 8.198 -12.223 1.00 82.94 679 ALA A C 1
ATOM 5415 O O . ALA A 1 679 ? 25.796 8.062 -13.016 1.00 82.94 679 ALA A O 1
ATOM 5416 N N . GLY A 1 680 ? 25.019 7.988 -10.913 1.00 84.94 680 GLY A N 1
ATOM 5417 C CA . GLY A 1 680 ? 26.273 7.580 -10.283 1.00 84.94 680 GLY A CA 1
ATOM 5418 C C . GLY A 1 680 ? 26.756 6.211 -10.759 1.00 84.94 680 GLY A C 1
ATOM 5419 O O . GLY A 1 680 ? 27.941 6.058 -11.038 1.00 84.94 680 GLY A O 1
ATOM 5420 N N . MET A 1 681 ? 25.850 5.241 -10.936 1.00 86.88 681 MET A N 1
ATOM 5421 C CA . MET A 1 681 ? 26.161 3.945 -11.556 1.00 86.88 681 MET A CA 1
ATOM 5422 C C . MET A 1 681 ? 26.755 4.134 -12.957 1.00 86.88 681 MET A C 1
ATOM 5424 O O . MET A 1 681 ? 27.782 3.536 -13.273 1.00 86.88 681 MET A O 1
ATOM 5428 N N . HIS A 1 682 ? 26.137 4.979 -13.784 1.00 81.06 682 HIS A N 1
ATOM 5429 C CA . HIS A 1 682 ? 26.611 5.216 -15.146 1.00 81.06 682 HIS A CA 1
ATOM 5430 C C . HIS A 1 682 ? 27.941 5.986 -15.175 1.00 81.06 682 HIS A C 1
ATOM 5432 O O . HIS A 1 682 ? 28.841 5.648 -15.939 1.00 81.06 682 HIS A O 1
ATOM 5438 N N . PHE A 1 683 ? 28.124 6.964 -14.285 1.00 82.12 683 PHE A N 1
ATOM 5439 C CA . PHE A 1 683 ? 29.406 7.650 -14.120 1.00 82.12 683 PHE A CA 1
ATOM 5440 C C . PHE A 1 683 ? 30.515 6.692 -13.669 1.00 82.12 683 PHE A C 1
ATOM 5442 O O . PHE A 1 683 ? 31.626 6.742 -14.186 1.00 82.12 683 PHE A O 1
ATOM 5449 N N . TYR A 1 684 ? 30.211 5.782 -12.743 1.00 85.31 684 TYR A N 1
ATOM 5450 C CA . TYR A 1 684 ? 31.160 4.774 -12.283 1.00 85.31 684 TYR A CA 1
ATOM 5451 C C . TYR A 1 684 ? 31.548 3.797 -13.401 1.00 85.31 684 TYR A C 1
ATOM 5453 O O . TYR A 1 684 ? 32.725 3.490 -13.553 1.00 85.31 684 TYR A O 1
ATOM 5461 N N . GLN A 1 685 ? 30.595 3.383 -14.241 1.00 83.56 685 GLN A N 1
ATOM 5462 C CA . GLN A 1 685 ? 30.878 2.608 -15.453 1.00 83.56 685 GLN A CA 1
ATOM 5463 C C . GLN A 1 685 ? 31.859 3.349 -16.380 1.00 83.56 685 GLN A C 1
ATOM 5465 O O . GLN A 1 685 ? 32.843 2.763 -16.832 1.00 83.56 685 GLN A O 1
ATOM 5470 N N . LEU A 1 686 ? 31.623 4.641 -16.641 1.00 79.00 686 LEU A N 1
ATOM 5471 C CA . LEU A 1 686 ? 32.520 5.467 -17.459 1.00 79.00 686 LEU A CA 1
ATOM 5472 C C . LEU A 1 686 ? 33.909 5.607 -16.822 1.00 79.00 686 LEU A C 1
ATOM 5474 O O . LEU A 1 686 ? 34.913 5.529 -17.526 1.00 79.00 686 LEU A O 1
ATOM 5478 N N . LEU A 1 687 ? 33.976 5.759 -15.499 1.00 81.38 687 LEU A N 1
ATOM 5479 C CA . LEU A 1 687 ? 35.229 5.830 -14.754 1.00 81.38 687 LEU A CA 1
AT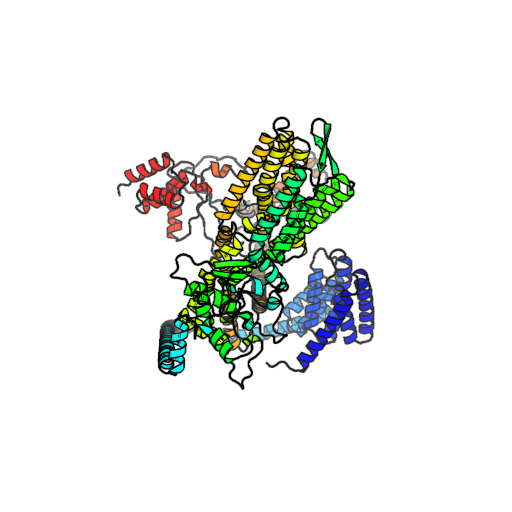OM 5480 C C . LEU A 1 687 ? 36.016 4.516 -14.835 1.00 81.38 687 LEU A C 1
ATOM 5482 O O . LEU A 1 687 ? 37.216 4.555 -15.083 1.00 81.38 687 LEU A O 1
ATOM 5486 N N . CYS A 1 688 ? 35.365 3.360 -14.670 1.00 83.44 688 CYS A N 1
ATOM 5487 C CA . CYS A 1 688 ? 36.001 2.052 -14.846 1.00 83.44 688 CYS A CA 1
ATOM 5488 C C . CYS A 1 688 ? 36.573 1.896 -16.259 1.00 83.44 688 CYS A C 1
ATOM 5490 O O . CYS A 1 688 ? 37.713 1.468 -16.410 1.00 83.44 688 CYS A O 1
ATOM 5492 N N . ASN A 1 689 ? 35.822 2.303 -17.284 1.00 77.06 689 ASN A N 1
ATOM 5493 C CA . ASN A 1 689 ? 36.306 2.265 -18.664 1.00 77.06 689 ASN A CA 1
ATOM 5494 C C . ASN A 1 689 ? 37.484 3.224 -18.898 1.00 77.06 689 ASN A C 1
ATOM 5496 O O . ASN A 1 689 ? 38.395 2.890 -19.648 1.00 77.06 689 ASN A O 1
ATOM 5500 N N . HIS A 1 690 ? 37.489 4.390 -18.244 1.00 78.12 690 HIS A N 1
ATOM 5501 C CA . HIS A 1 690 ? 38.577 5.361 -18.350 1.00 78.12 690 HIS A CA 1
ATOM 5502 C C . HIS A 1 690 ? 39.852 4.911 -17.619 1.00 78.12 690 HIS A C 1
ATOM 5504 O O . HIS A 1 690 ? 40.948 5.077 -18.142 1.00 78.12 690 HIS A O 1
ATOM 5510 N N . LEU A 1 691 ? 39.717 4.321 -16.425 1.00 81.19 691 LEU A N 1
ATOM 5511 C CA . LEU A 1 691 ? 40.844 3.813 -15.633 1.00 81.19 691 LEU A CA 1
ATOM 5512 C C . LEU A 1 691 ? 41.525 2.609 -16.295 1.00 81.19 691 LEU A C 1
ATOM 5514 O O . LEU A 1 691 ? 42.742 2.476 -16.212 1.00 81.19 691 LEU A O 1
ATOM 5518 N N . PHE A 1 692 ? 40.749 1.749 -16.956 1.00 81.69 692 PHE A N 1
ATOM 5519 C CA . PHE A 1 692 ? 41.235 0.569 -17.673 1.00 81.69 692 PHE A CA 1
ATOM 5520 C C . PHE A 1 692 ? 41.132 0.778 -19.184 1.00 81.69 692 PHE A C 1
ATOM 5522 O O . PHE A 1 692 ? 40.513 -0.010 -19.899 1.00 81.69 692 PHE A O 1
ATOM 5529 N N . HIS A 1 693 ? 41.721 1.873 -19.661 1.00 71.25 693 HIS A N 1
ATOM 5530 C CA . HIS A 1 693 ? 41.674 2.247 -21.071 1.00 71.25 693 HIS A CA 1
ATOM 5531 C C . HIS A 1 693 ? 42.304 1.185 -21.990 1.00 71.25 693 HIS A C 1
ATOM 5533 O O . HIS A 1 693 ? 41.766 0.899 -23.053 1.00 71.25 693 HIS A O 1
ATOM 5539 N N . ASP A 1 694 ? 43.413 0.572 -21.567 1.00 71.81 694 ASP A N 1
ATOM 5540 C CA . ASP A 1 694 ? 44.156 -0.392 -22.393 1.00 71.81 694 ASP A CA 1
ATOM 5541 C C . ASP A 1 694 ? 43.630 -1.834 -22.259 1.00 71.81 694 ASP A C 1
ATOM 5543 O O . ASP A 1 694 ? 43.926 -2.687 -23.094 1.00 71.81 694 ASP A O 1
ATOM 5547 N N . ASP A 1 695 ? 42.824 -2.106 -21.227 1.00 81.56 695 ASP A N 1
ATOM 5548 C CA . ASP A 1 695 ? 42.208 -3.410 -20.965 1.00 81.56 695 ASP A CA 1
ATOM 5549 C C . ASP A 1 695 ? 40.758 -3.241 -20.488 1.00 81.56 695 ASP A C 1
ATOM 5551 O O . ASP A 1 695 ? 40.415 -3.391 -19.310 1.00 81.56 695 ASP A O 1
ATOM 5555 N N . HIS A 1 696 ? 39.876 -2.928 -21.438 1.00 76.25 696 HIS A N 1
ATOM 5556 C CA . HIS A 1 696 ? 38.455 -2.712 -21.170 1.00 76.25 696 HIS A CA 1
ATOM 5557 C C . HIS A 1 696 ? 37.770 -3.902 -20.487 1.00 76.25 696 HIS A C 1
ATOM 5559 O O . HIS A 1 696 ? 36.803 -3.707 -19.747 1.00 76.25 696 HIS A O 1
ATOM 5565 N N . LEU A 1 697 ? 38.259 -5.130 -20.695 1.00 83.25 697 LEU A N 1
ATOM 5566 C CA . LEU A 1 697 ? 37.708 -6.308 -20.031 1.00 83.25 697 LEU A CA 1
ATOM 5567 C C . LEU A 1 697 ? 37.903 -6.211 -18.513 1.00 83.25 697 LEU A C 1
ATOM 5569 O O . LEU A 1 697 ? 36.950 -6.438 -17.767 1.00 83.25 697 LEU A O 1
ATOM 5573 N N . SER A 1 698 ? 39.087 -5.800 -18.055 1.00 84.88 698 SER A N 1
ATOM 5574 C CA . SER A 1 698 ? 39.362 -5.567 -16.632 1.00 84.88 698 SER A CA 1
ATOM 5575 C C . SER A 1 698 ? 38.471 -4.474 -16.032 1.00 84.88 698 SER A C 1
ATOM 5577 O O . SER A 1 698 ? 37.945 -4.648 -14.930 1.00 84.88 698 SER A O 1
ATOM 5579 N N . GLY A 1 699 ? 38.213 -3.391 -16.774 1.00 84.12 699 GLY A N 1
ATOM 5580 C CA . GLY A 1 699 ? 37.275 -2.340 -16.357 1.00 84.12 699 GLY A CA 1
ATOM 5581 C C . GLY A 1 699 ? 35.843 -2.857 -16.170 1.00 84.12 699 GLY A C 1
ATOM 5582 O O . GLY A 1 699 ? 35.215 -2.602 -15.138 1.00 84.12 699 GLY A O 1
ATOM 5583 N N . VAL A 1 700 ? 35.342 -3.647 -17.126 1.00 83.94 700 VAL A N 1
ATOM 5584 C CA . VAL A 1 700 ? 34.008 -4.270 -17.054 1.00 83.94 700 VAL A CA 1
ATOM 5585 C C . VAL A 1 700 ? 33.924 -5.288 -15.914 1.00 83.94 700 VAL A C 1
ATOM 5587 O O . VAL A 1 700 ? 32.920 -5.324 -15.201 1.00 83.94 700 VAL A O 1
ATOM 5590 N N . LEU A 1 701 ? 34.967 -6.094 -15.700 1.00 86.94 701 LEU A N 1
ATOM 5591 C CA . LEU A 1 701 ? 35.017 -7.071 -14.610 1.00 86.94 701 LEU A CA 1
ATOM 5592 C C . LEU A 1 701 ? 35.048 -6.398 -13.233 1.00 86.94 701 LEU A C 1
ATOM 5594 O O . LEU A 1 701 ? 34.373 -6.873 -12.320 1.00 86.94 701 LEU A O 1
ATOM 5598 N N . LEU A 1 702 ? 35.762 -5.277 -13.080 1.00 87.19 702 LEU A N 1
ATOM 5599 C CA . LEU A 1 702 ? 35.749 -4.489 -11.845 1.00 87.19 702 LEU A CA 1
ATOM 5600 C C . LEU A 1 702 ? 34.360 -3.895 -11.575 1.00 87.19 702 LEU A C 1
ATOM 5602 O O . LEU A 1 702 ? 33.838 -4.008 -10.461 1.00 87.19 702 LEU A O 1
ATOM 5606 N N . PHE A 1 703 ? 33.735 -3.303 -12.597 1.00 86.44 703 PHE A N 1
ATOM 5607 C CA . PHE A 1 703 ? 32.369 -2.789 -12.502 1.00 86.44 703 PHE A CA 1
ATOM 5608 C C . PHE A 1 703 ? 31.381 -3.897 -12.107 1.00 86.44 703 PHE A C 1
ATOM 5610 O O . PHE A 1 703 ? 30.581 -3.738 -11.185 1.00 86.44 703 PHE A O 1
ATOM 5617 N N . PHE A 1 704 ? 31.471 -5.056 -12.760 1.00 86.12 704 PHE A N 1
ATOM 5618 C CA . PHE A 1 704 ? 30.622 -6.201 -12.458 1.00 86.12 704 PHE A CA 1
ATOM 5619 C C . PHE A 1 704 ? 30.862 -6.740 -11.045 1.00 86.12 704 PHE A C 1
ATOM 5621 O O . PHE A 1 704 ? 29.903 -6.971 -10.316 1.00 86.12 704 PHE A O 1
ATOM 5628 N N . GLY A 1 705 ? 32.120 -6.901 -10.629 1.00 84.62 705 GLY A N 1
ATOM 5629 C CA . GLY A 1 705 ?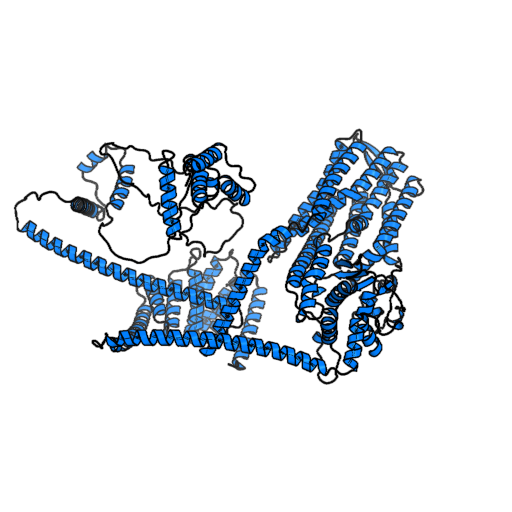 32.481 -7.427 -9.312 1.00 84.62 705 GLY A CA 1
ATOM 5630 C C . GLY A 1 705 ? 32.003 -6.542 -8.160 1.00 84.62 705 GLY A C 1
ATOM 5631 O O . GLY A 1 705 ? 31.458 -7.050 -7.180 1.00 84.62 705 GLY A O 1
ATOM 5632 N N . THR A 1 706 ? 32.132 -5.219 -8.294 1.00 83.88 706 THR A N 1
ATOM 5633 C CA . THR A 1 706 ? 31.664 -4.261 -7.276 1.00 83.88 706 THR A CA 1
ATOM 5634 C C . THR A 1 706 ? 30.144 -4.263 -7.133 1.00 83.88 706 THR A C 1
ATOM 5636 O O . THR A 1 706 ? 29.630 -4.360 -6.016 1.00 83.88 706 THR A O 1
ATOM 5639 N N . PHE A 1 707 ? 29.407 -4.240 -8.247 1.00 82.94 707 PHE A N 1
ATOM 5640 C CA . PHE A 1 707 ? 27.947 -4.315 -8.214 1.00 82.94 707 PHE A CA 1
ATOM 5641 C C . PHE A 1 707 ? 27.427 -5.693 -7.812 1.00 82.94 707 PHE A C 1
ATOM 5643 O O . PHE A 1 707 ? 26.387 -5.762 -7.165 1.00 82.94 707 PHE A O 1
ATOM 5650 N N . LEU A 1 708 ? 28.128 -6.779 -8.148 1.00 83.25 708 LEU A N 1
ATOM 5651 C CA . LEU A 1 708 ? 27.751 -8.132 -7.745 1.00 83.25 708 LEU A CA 1
ATOM 5652 C C . LEU A 1 708 ? 27.912 -8.312 -6.236 1.00 83.25 708 LEU A C 1
ATOM 5654 O O . LEU A 1 708 ? 27.014 -8.852 -5.600 1.00 83.25 708 LEU A O 1
ATOM 5658 N N . ALA A 1 709 ? 28.998 -7.807 -5.649 1.00 78.50 709 ALA A N 1
ATOM 5659 C CA . ALA A 1 709 ? 29.176 -7.805 -4.200 1.00 78.50 709 ALA A CA 1
ATOM 5660 C C . ALA A 1 709 ? 28.075 -6.991 -3.496 1.00 78.50 709 ALA A C 1
ATOM 5662 O O . ALA A 1 709 ? 27.460 -7.479 -2.549 1.00 78.50 709 ALA A O 1
ATOM 5663 N N . ALA A 1 710 ? 27.768 -5.790 -4.002 1.00 75.06 710 ALA A N 1
ATOM 5664 C CA . ALA A 1 710 ? 26.687 -4.958 -3.474 1.00 75.06 710 ALA A CA 1
ATOM 5665 C C . ALA A 1 710 ? 25.304 -5.610 -3.646 1.00 75.06 710 ALA A C 1
ATOM 5667 O O . ALA A 1 710 ? 24.478 -5.553 -2.737 1.00 75.06 710 ALA A O 1
ATOM 5668 N N . ALA A 1 711 ? 25.056 -6.259 -4.788 1.00 73.12 711 ALA A N 1
ATOM 5669 C CA . ALA A 1 711 ? 23.832 -7.001 -5.055 1.00 73.12 711 ALA A CA 1
ATOM 5670 C C . ALA A 1 711 ? 23.685 -8.159 -4.070 1.00 73.12 711 ALA A C 1
ATOM 5672 O O . ALA A 1 711 ? 22.639 -8.293 -3.449 1.00 73.12 711 ALA A O 1
ATOM 5673 N N . LEU A 1 712 ? 24.724 -8.980 -3.907 1.00 74.25 712 LEU A N 1
ATOM 5674 C CA . LEU A 1 712 ? 24.707 -10.123 -3.000 1.00 74.25 712 LEU A CA 1
ATOM 5675 C C . LEU A 1 712 ? 24.480 -9.679 -1.554 1.00 74.25 712 LEU A C 1
ATOM 5677 O O . LEU A 1 712 ? 23.605 -10.243 -0.913 1.00 74.25 712 LEU A O 1
ATOM 5681 N N . ASP A 1 713 ? 25.156 -8.631 -1.076 1.00 70.06 713 ASP A N 1
ATOM 5682 C CA . ASP A 1 713 ? 24.936 -8.080 0.270 1.00 70.06 713 ASP A CA 1
ATOM 5683 C C . ASP A 1 713 ? 23.515 -7.507 0.438 1.00 70.06 713 ASP A C 1
ATOM 5685 O O . ASP A 1 713 ? 22.841 -7.785 1.432 1.00 70.06 713 ASP A O 1
ATOM 5689 N N . ALA A 1 714 ? 23.006 -6.765 -0.552 1.00 66.12 714 ALA A N 1
ATOM 5690 C CA . ALA A 1 714 ? 21.648 -6.224 -0.522 1.00 66.12 714 ALA A CA 1
ATOM 5691 C C . ALA A 1 714 ? 20.588 -7.335 -0.555 1.00 66.12 714 ALA A C 1
ATOM 5693 O O . ALA A 1 714 ? 19.677 -7.343 0.274 1.00 66.12 714 ALA A O 1
ATOM 5694 N N . PHE A 1 715 ? 20.709 -8.300 -1.470 1.00 65.62 715 PHE A N 1
ATOM 5695 C CA . PHE A 1 715 ? 19.808 -9.447 -1.578 1.00 65.62 715 PHE A CA 1
ATOM 5696 C C . PHE A 1 715 ? 19.912 -10.366 -0.360 1.00 65.62 715 PHE A C 1
ATOM 5698 O O . PHE A 1 715 ? 18.888 -10.874 0.090 1.00 65.62 715 PHE A O 1
ATOM 5705 N N . GLU A 1 716 ? 21.100 -10.544 0.220 1.00 64.38 716 GLU A N 1
ATOM 5706 C CA . GLU A 1 716 ? 21.306 -11.310 1.447 1.00 64.38 716 GLU A CA 1
ATOM 5707 C C . GLU A 1 716 ? 20.636 -10.617 2.637 1.00 64.38 716 GLU A C 1
ATOM 5709 O O . GLU A 1 716 ? 19.848 -11.256 3.335 1.00 64.38 716 GLU A O 1
ATOM 5714 N N . LYS A 1 717 ? 20.840 -9.307 2.822 1.00 59.78 717 LYS A N 1
ATOM 5715 C CA . LYS A 1 717 ? 20.162 -8.506 3.857 1.00 59.78 717 LYS A CA 1
ATOM 5716 C C . LYS A 1 717 ? 18.647 -8.467 3.668 1.00 59.78 717 LYS A C 1
ATOM 5718 O O . LYS A 1 717 ? 17.919 -8.535 4.654 1.00 59.78 717 LYS A O 1
ATOM 5723 N N . LEU A 1 718 ? 18.163 -8.432 2.428 1.00 54.97 718 LEU A N 1
ATOM 5724 C CA . LEU A 1 718 ? 16.736 -8.541 2.106 1.00 54.97 718 LEU A CA 1
ATOM 5725 C C . LEU A 1 718 ? 16.188 -9.955 2.340 1.00 54.97 718 LEU A C 1
ATOM 5727 O O . LEU A 1 718 ? 15.048 -10.093 2.767 1.00 54.97 718 LEU A O 1
ATOM 5731 N N . SER A 1 719 ? 16.997 -10.998 2.124 1.00 50.03 719 SER A N 1
ATOM 5732 C CA . SER A 1 719 ? 16.611 -12.405 2.330 1.00 50.03 719 SER A CA 1
ATOM 5733 C C . SER A 1 719 ? 16.643 -12.873 3.773 1.00 50.03 719 SER A C 1
ATOM 5735 O O . SER A 1 719 ? 15.794 -13.657 4.190 1.00 50.03 719 SER A O 1
ATOM 5737 N N . LYS A 1 720 ? 17.584 -12.356 4.560 1.00 48.28 720 LYS A N 1
ATOM 5738 C CA . LYS A 1 720 ? 17.656 -12.558 6.010 1.00 48.28 720 LYS A CA 1
ATOM 5739 C C . LYS A 1 720 ? 16.755 -11.576 6.757 1.00 48.28 720 LYS A C 1
ATOM 5741 O O . LYS A 1 720 ? 16.456 -11.774 7.935 1.00 48.28 720 LYS A O 1
ATOM 5746 N N . GLY A 1 721 ? 16.310 -10.530 6.067 1.00 44.66 721 GLY A N 1
ATOM 5747 C CA . GLY A 1 721 ? 15.485 -9.471 6.598 1.00 44.66 721 GLY A CA 1
ATOM 5748 C C . GLY A 1 721 ? 14.064 -9.939 6.878 1.00 44.66 721 GLY A C 1
ATOM 5749 O O . GLY A 1 721 ? 13.145 -9.666 6.111 1.00 44.66 721 GLY A O 1
ATOM 5750 N N . LYS A 1 722 ? 13.824 -10.455 8.091 1.00 42.94 722 LYS A N 1
ATOM 5751 C CA . LYS A 1 722 ? 12.744 -9.846 8.895 1.00 42.94 722 LYS A CA 1
ATOM 5752 C C . LYS A 1 722 ? 12.869 -8.350 8.653 1.00 42.94 722 LYS A C 1
ATOM 5754 O O . LYS A 1 722 ? 13.995 -7.868 8.800 1.00 42.94 722 LYS A O 1
ATOM 5759 N N . MET A 1 723 ? 11.811 -7.684 8.166 1.00 44.53 723 MET A N 1
ATOM 5760 C CA . MET A 1 723 ? 11.842 -6.250 7.834 1.00 44.53 723 MET A CA 1
ATOM 5761 C C . MET A 1 723 ? 12.813 -5.565 8.801 1.00 44.53 723 MET A C 1
ATOM 5763 O O . MET A 1 723 ? 12.691 -5.790 10.002 1.00 44.53 723 MET A O 1
ATOM 5767 N N . LEU A 1 724 ? 13.790 -4.774 8.347 1.00 41.06 724 LEU A N 1
ATOM 5768 C CA . LEU A 1 724 ? 14.677 -4.029 9.268 1.00 41.06 724 LEU A CA 1
ATOM 5769 C C . LEU A 1 724 ? 13.869 -3.258 10.341 1.00 41.06 724 LEU A C 1
ATOM 5771 O O . LEU A 1 724 ? 14.358 -2.951 11.423 1.00 41.06 724 LEU A O 1
ATOM 5775 N N . TYR A 1 725 ? 12.591 -3.018 10.044 1.00 47.69 725 TYR A N 1
ATOM 5776 C CA . TYR A 1 725 ? 11.561 -2.498 10.922 1.00 47.69 725 TYR A CA 1
ATOM 5777 C C . TYR A 1 725 ? 10.855 -3.487 11.859 1.00 47.69 725 TYR A C 1
ATOM 5779 O O . TYR A 1 725 ? 10.302 -3.011 12.824 1.00 47.69 725 TYR A O 1
ATOM 5787 N N . GLU A 1 726 ? 10.834 -4.802 11.649 1.00 44.19 726 GLU A N 1
ATOM 5788 C CA . GLU A 1 726 ? 10.183 -5.785 12.534 1.00 44.19 726 GLU A CA 1
ATOM 5789 C C . GLU A 1 726 ? 10.873 -5.855 13.906 1.00 44.19 726 GLU A C 1
ATOM 5791 O O . GLU A 1 726 ? 10.219 -6.039 14.927 1.00 44.19 726 GLU A O 1
ATOM 5796 N N . ALA A 1 727 ? 12.197 -5.669 13.946 1.00 44.34 727 ALA A N 1
ATOM 5797 C CA . ALA A 1 727 ? 12.950 -5.526 15.193 1.00 44.34 727 ALA A CA 1
ATOM 5798 C C . ALA A 1 727 ? 12.570 -4.223 15.916 1.00 44.34 727 ALA A C 1
ATOM 5800 O O . ALA A 1 727 ? 12.210 -4.250 17.088 1.00 44.34 727 ALA A O 1
ATOM 5801 N N . ARG A 1 728 ? 12.524 -3.108 15.177 1.00 44.97 728 ARG A N 1
ATOM 5802 C CA . ARG A 1 728 ? 12.084 -1.804 15.692 1.00 44.97 728 ARG A CA 1
ATOM 5803 C C . ARG A 1 728 ? 10.589 -1.772 16.041 1.00 44.97 728 ARG A C 1
ATOM 5805 O O . ARG A 1 728 ? 10.176 -1.066 16.947 1.00 44.97 728 ARG A O 1
ATOM 5812 N N . GLU A 1 729 ? 9.754 -2.537 15.348 1.00 50.00 729 GLU A N 1
ATOM 5813 C CA . GLU A 1 729 ? 8.331 -2.693 15.638 1.00 50.00 729 GLU A CA 1
ATOM 5814 C C . GLU A 1 729 ? 8.130 -3.540 16.883 1.00 50.00 729 GLU A C 1
ATOM 5816 O O . GLU A 1 729 ? 7.284 -3.174 17.682 1.00 50.00 729 GLU A O 1
ATOM 5821 N N . ARG A 1 730 ? 8.928 -4.593 17.106 1.00 53.34 730 ARG A N 1
ATOM 5822 C CA . ARG A 1 730 ? 8.951 -5.320 18.386 1.00 53.34 730 ARG A CA 1
ATOM 5823 C C . ARG A 1 730 ? 9.419 -4.441 19.543 1.00 53.34 730 ARG A C 1
ATOM 5825 O O . ARG A 1 730 ? 8.914 -4.604 20.646 1.00 53.34 730 ARG A O 1
ATOM 5832 N N . GLU A 1 731 ? 10.344 -3.513 19.300 1.00 56.72 731 GLU A N 1
ATOM 5833 C CA . GLU A 1 731 ? 10.758 -2.504 20.288 1.00 56.72 731 GLU A CA 1
ATOM 5834 C C . GLU A 1 731 ? 9.648 -1.479 20.572 1.00 56.72 731 GLU A C 1
ATOM 5836 O O . GLU A 1 731 ? 9.481 -1.056 21.713 1.00 56.72 731 GLU A O 1
ATOM 5841 N N . MET A 1 732 ? 8.853 -1.113 19.561 1.00 43.34 732 MET A N 1
ATOM 5842 C CA . MET A 1 732 ? 7.713 -0.192 19.694 1.00 43.34 732 MET A CA 1
ATOM 5843 C C . MET A 1 732 ? 6.409 -0.883 20.133 1.00 43.34 732 MET A C 1
ATOM 5845 O O . MET A 1 732 ? 5.469 -0.214 20.554 1.00 43.34 732 MET A O 1
ATOM 5849 N N . GLU A 1 733 ? 6.326 -2.209 20.056 1.00 55.12 733 GLU A N 1
ATOM 5850 C CA . GLU A 1 733 ? 5.182 -3.019 20.483 1.00 55.12 733 GLU A CA 1
ATOM 5851 C C . GLU A 1 733 ? 4.813 -2.832 21.961 1.00 55.12 733 GLU A C 1
ATOM 5853 O O . GLU A 1 733 ? 3.634 -2.622 22.242 1.00 55.12 733 GLU A O 1
ATOM 5858 N N . PRO A 1 734 ? 5.756 -2.817 22.926 1.00 61.53 734 PRO A N 1
ATOM 5859 C CA . PRO A 1 734 ? 5.422 -2.491 24.309 1.00 61.53 734 PRO A CA 1
ATOM 5860 C C . PRO A 1 734 ? 4.880 -1.065 24.461 1.00 61.53 734 PRO A C 1
ATOM 5862 O O . PRO A 1 734 ? 4.013 -0.847 25.302 1.00 61.53 734 PRO A O 1
ATOM 5865 N N . VAL A 1 735 ? 5.326 -0.109 23.637 1.00 66.31 735 VAL A N 1
ATOM 5866 C CA . VAL A 1 735 ? 4.807 1.270 23.652 1.00 66.31 735 VAL A CA 1
ATOM 5867 C C . VAL A 1 735 ? 3.366 1.300 23.145 1.00 66.31 735 VAL A C 1
ATOM 5869 O O . VAL A 1 735 ? 2.497 1.830 23.829 1.00 66.31 735 VAL A O 1
ATOM 5872 N N . ARG A 1 736 ? 3.080 0.646 22.012 1.00 65.31 736 ARG A N 1
ATOM 5873 C CA . ARG A 1 736 ? 1.716 0.535 21.467 1.00 65.31 736 ARG A CA 1
ATOM 5874 C C . ARG A 1 736 ? 0.782 -0.239 22.387 1.00 65.31 736 ARG A C 1
ATOM 5876 O O . ARG A 1 736 ? -0.362 0.161 22.565 1.00 65.31 736 ARG A O 1
ATOM 5883 N N . LYS A 1 737 ? 1.261 -1.316 23.011 1.00 68.19 737 LYS A N 1
ATOM 5884 C CA . LYS A 1 737 ? 0.488 -2.071 24.000 1.00 68.19 737 LYS A CA 1
ATOM 5885 C C . LYS A 1 737 ? 0.171 -1.206 25.219 1.00 68.19 737 LYS A C 1
ATOM 5887 O O . LYS A 1 737 ? -0.965 -1.211 25.670 1.00 68.19 737 LYS A O 1
ATOM 5892 N N . LYS A 1 738 ? 1.128 -0.398 25.686 1.00 70.75 738 LYS A N 1
ATOM 5893 C CA . LYS A 1 738 ? 0.924 0.567 26.776 1.00 70.75 738 LYS A CA 1
ATOM 5894 C C . LYS A 1 738 ? -0.050 1.688 26.385 1.00 70.75 738 LYS A C 1
ATOM 5896 O O . LYS A 1 738 ? -0.873 2.083 27.205 1.00 70.75 738 LYS A O 1
ATOM 5901 N N . GLU A 1 739 ? -0.013 2.176 25.145 1.00 60.53 739 GLU A N 1
ATOM 5902 C CA . GLU A 1 739 ? -0.995 3.139 24.615 1.00 60.53 739 GLU A CA 1
ATOM 5903 C C . GLU A 1 739 ? -2.395 2.529 24.480 1.00 60.53 739 GLU A C 1
ATOM 5905 O O . GLU A 1 739 ? -3.386 3.166 24.842 1.00 60.53 739 GLU A O 1
ATOM 5910 N N . LEU A 1 740 ? -2.494 1.282 24.015 1.00 70.12 740 LEU A N 1
ATOM 5911 C CA . LEU A 1 740 ? -3.755 0.550 23.926 1.00 70.12 740 LEU A CA 1
ATOM 5912 C C . LEU A 1 740 ? -4.328 0.285 25.322 1.00 70.12 740 LEU A C 1
ATOM 5914 O O . LEU A 1 740 ? -5.509 0.527 25.546 1.00 70.12 740 LEU A O 1
ATOM 5918 N N . GLU A 1 741 ? -3.493 -0.126 26.279 1.00 73.88 741 GLU A N 1
ATOM 5919 C CA . GLU A 1 741 ? -3.866 -0.289 27.688 1.00 73.88 741 GLU A CA 1
ATOM 5920 C C . GLU A 1 741 ? -4.342 1.039 28.293 1.00 73.88 741 GLU A C 1
ATOM 5922 O O . GLU A 1 741 ? -5.371 1.052 28.971 1.00 73.88 741 GLU A O 1
ATOM 5927 N N . LYS A 1 742 ? -3.668 2.165 27.996 1.00 73.56 742 LYS A N 1
ATOM 5928 C CA . LYS A 1 742 ? -4.078 3.527 28.401 1.00 73.56 742 LYS A CA 1
ATOM 5929 C C . LYS A 1 742 ? -5.436 3.903 27.800 1.00 73.56 742 LYS A C 1
ATOM 5931 O O . LYS A 1 742 ? -6.294 4.443 28.490 1.00 73.56 742 LYS A O 1
ATOM 5936 N N . THR A 1 743 ? -5.667 3.568 26.534 1.00 68.19 743 THR A N 1
ATOM 5937 C CA . THR A 1 743 ? -6.937 3.843 25.845 1.00 68.19 743 THR A CA 1
ATOM 5938 C C . THR A 1 743 ? -8.073 2.991 26.416 1.00 68.19 743 THR A C 1
ATOM 5940 O O . THR A 1 743 ? -9.134 3.514 26.744 1.00 68.19 743 THR A O 1
ATOM 5943 N N . GLN A 1 744 ? -7.830 1.700 26.652 1.00 76.56 744 GLN A N 1
ATOM 5944 C CA . GLN A 1 744 ? -8.795 0.790 27.274 1.00 76.56 744 GLN A CA 1
ATOM 5945 C C . GLN A 1 744 ? -9.121 1.183 28.720 1.00 76.56 744 GLN A C 1
ATOM 5947 O O . GLN A 1 744 ? -10.276 1.081 29.136 1.00 76.56 744 GLN A O 1
ATOM 5952 N N . THR A 1 745 ? -8.138 1.659 29.493 1.00 79.62 745 THR A N 1
ATOM 5953 C CA . THR A 1 745 ? -8.396 2.188 30.843 1.00 79.62 745 THR A CA 1
ATOM 5954 C C . THR A 1 745 ? -9.248 3.448 30.794 1.00 79.62 745 THR A C 1
ATOM 5956 O O . THR A 1 745 ? -10.191 3.551 31.575 1.00 79.62 745 THR A O 1
ATOM 5959 N N . LEU A 1 746 ? -8.996 4.361 29.853 1.00 80.31 746 LEU A N 1
ATOM 5960 C CA . LEU A 1 746 ? -9.828 5.552 29.656 1.00 80.31 746 LEU A CA 1
ATOM 5961 C C . LEU A 1 746 ? -11.265 5.203 29.246 1.00 80.31 746 LEU A C 1
ATOM 5963 O O . LEU A 1 746 ? -12.211 5.784 29.774 1.00 80.31 746 LEU A O 1
ATOM 5967 N N . GLU A 1 747 ? -11.454 4.220 28.366 1.00 78.94 747 GLU A N 1
ATOM 5968 C CA . GLU A 1 747 ? -12.787 3.735 27.989 1.00 78.94 747 GLU A CA 1
ATOM 5969 C C . GLU A 1 747 ? -13.517 3.053 29.154 1.00 78.94 747 GLU A C 1
ATOM 5971 O O . GLU A 1 747 ? -14.728 3.222 29.325 1.00 78.94 747 GLU A O 1
ATOM 5976 N N . LEU A 1 748 ? -12.801 2.276 29.971 1.00 81.69 748 LEU A N 1
ATOM 5977 C CA . LEU A 1 748 ? -13.351 1.673 31.184 1.00 81.69 748 LEU A CA 1
ATOM 5978 C C . LEU A 1 748 ? -13.750 2.747 32.193 1.00 81.69 748 LEU A C 1
ATOM 5980 O O . LEU A 1 748 ? -14.855 2.678 32.726 1.00 81.69 748 LEU A O 1
ATOM 5984 N N . GLU A 1 749 ? -12.904 3.752 32.419 1.00 81.44 749 GLU A N 1
ATOM 5985 C CA . GLU A 1 749 ? -13.226 4.902 33.263 1.00 81.44 749 GLU A CA 1
ATOM 5986 C C . GLU A 1 749 ? -14.457 5.646 32.747 1.00 81.44 749 GLU A C 1
ATOM 5988 O O . GLU A 1 749 ? -15.356 5.926 33.537 1.00 81.44 749 GLU A O 1
ATOM 5993 N N . GLN A 1 750 ? -14.549 5.898 31.438 1.00 85.69 750 GLN A N 1
ATOM 5994 C CA . GLN A 1 750 ? -15.719 6.514 30.811 1.00 85.69 750 GLN A CA 1
ATOM 5995 C C . GLN A 1 750 ? -16.982 5.688 31.067 1.00 85.69 750 GLN A C 1
ATOM 5997 O O . GLN A 1 750 ? -18.002 6.234 31.486 1.00 85.69 750 GLN A O 1
ATOM 6002 N N . LYS A 1 751 ? -16.927 4.367 30.863 1.00 84.12 751 LYS A N 1
ATOM 6003 C CA . LYS A 1 751 ? -18.058 3.462 31.124 1.00 84.12 751 LYS A CA 1
ATOM 6004 C C . LYS A 1 751 ? -18.456 3.471 32.600 1.00 84.12 751 LYS A C 1
ATOM 6006 O O . LYS A 1 751 ? -19.642 3.538 32.911 1.00 84.12 751 LYS A O 1
ATOM 6011 N N . LEU A 1 752 ? -17.486 3.450 33.511 1.00 81.12 752 LEU A N 1
ATOM 6012 C CA . LEU A 1 752 ? -17.725 3.443 34.954 1.00 81.12 752 LEU A CA 1
ATOM 6013 C C . LEU A 1 752 ? -18.318 4.773 35.432 1.00 81.12 752 LEU A C 1
ATOM 6015 O O . LEU A 1 752 ? -19.267 4.778 36.215 1.00 81.12 752 LEU A O 1
ATOM 6019 N N . LEU A 1 753 ? -17.814 5.895 34.915 1.00 79.12 753 LEU A N 1
ATOM 6020 C CA . LEU A 1 753 ? -18.374 7.220 35.161 1.00 79.12 753 LEU A CA 1
ATOM 6021 C C . LEU A 1 753 ? -19.775 7.359 34.581 1.00 79.12 753 LEU A C 1
ATOM 6023 O O . LEU A 1 753 ? -20.646 7.839 35.294 1.00 79.12 753 LEU A O 1
ATOM 6027 N N . ASN A 1 754 ? -20.027 6.863 33.370 1.00 82.44 754 ASN A N 1
ATOM 6028 C CA . ASN A 1 754 ? -21.364 6.846 32.782 1.00 82.44 754 ASN A CA 1
ATOM 6029 C C . ASN A 1 754 ? -22.356 6.042 33.640 1.00 82.44 754 ASN A C 1
ATOM 6031 O O . ASN A 1 754 ? -23.496 6.467 33.786 1.00 82.44 754 ASN A O 1
ATOM 6035 N N . ILE A 1 755 ? -21.934 4.932 34.259 1.00 83.62 755 ILE A N 1
ATOM 6036 C CA . ILE A 1 755 ? -22.766 4.164 35.205 1.00 83.62 755 ILE A CA 1
ATOM 6037 C C . ILE A 1 755 ? -23.028 4.963 36.493 1.00 83.62 755 ILE A C 1
ATOM 6039 O O . ILE A 1 755 ? -24.154 4.993 36.996 1.00 83.62 755 ILE A O 1
ATOM 6043 N N . ILE A 1 756 ? -22.003 5.623 37.045 1.00 77.69 756 ILE A N 1
ATOM 6044 C CA . ILE A 1 756 ? -22.140 6.465 38.247 1.00 77.69 756 ILE A CA 1
ATOM 6045 C C . ILE A 1 756 ? -23.064 7.656 37.973 1.00 77.69 756 ILE A C 1
ATOM 6047 O O . ILE A 1 756 ? -23.891 8.004 38.816 1.00 77.69 756 ILE A O 1
ATOM 6051 N N . ASP A 1 757 ? -22.911 8.286 36.815 1.00 76.88 757 ASP A N 1
ATOM 6052 C CA . ASP A 1 757 ? -23.677 9.451 36.394 1.00 76.88 757 ASP A CA 1
ATOM 6053 C C . ASP A 1 757 ? -25.117 9.066 36.026 1.00 76.88 757 ASP A C 1
ATOM 6055 O O . ASP A 1 757 ? -26.038 9.794 36.392 1.00 76.88 757 ASP A O 1
ATOM 6059 N N . GLU A 1 758 ? -25.347 7.873 35.469 1.00 77.12 758 GLU A N 1
ATOM 6060 C CA . GLU A 1 758 ? -26.680 7.280 35.292 1.00 77.12 758 GLU A CA 1
ATOM 6061 C C . GLU A 1 758 ? -27.387 7.057 36.638 1.00 77.12 758 GLU A C 1
ATOM 6063 O O . GLU A 1 758 ? -28.539 7.456 36.800 1.00 77.12 758 GLU A O 1
ATOM 6068 N N . CYS A 1 759 ? -26.677 6.555 37.656 1.00 68.12 759 CYS A N 1
ATOM 6069 C CA . CYS A 1 759 ? -27.214 6.449 39.021 1.00 68.12 759 CYS A CA 1
ATOM 6070 C C . CYS A 1 759 ? -27.524 7.819 39.658 1.00 68.12 759 CYS A C 1
ATOM 6072 O O . CYS A 1 759 ? -28.283 7.893 40.623 1.00 68.12 759 CYS A O 1
ATOM 6074 N N . LYS A 1 760 ? -26.931 8.901 39.140 1.00 70.75 760 LYS A N 1
ATOM 6075 C CA . LYS A 1 760 ? -27.139 10.289 39.582 1.00 70.75 760 LYS A CA 1
ATOM 6076 C C . LYS A 1 760 ? -28.069 11.086 38.653 1.00 70.75 760 LYS A C 1
ATOM 6078 O O . LYS A 1 760 ? -28.227 12.286 38.869 1.00 70.75 760 LYS A O 1
ATOM 6083 N N . GLY A 1 761 ? -28.665 10.456 37.634 1.00 66.50 761 GLY A N 1
ATOM 6084 C CA . GLY A 1 761 ? -29.581 11.099 36.683 1.00 66.50 761 GLY A CA 1
ATOM 6085 C C . GLY A 1 761 ? -28.925 12.068 35.687 1.00 66.50 761 GLY A C 1
ATOM 6086 O O . GLY A 1 761 ? -29.608 12.933 35.140 1.00 66.50 761 GLY A O 1
ATOM 6087 N N . LYS A 1 762 ? -27.611 11.964 35.456 1.00 71.56 762 LYS A N 1
ATOM 6088 C CA . LYS A 1 762 ? -26.850 12.805 34.518 1.00 71.56 762 LYS A CA 1
ATOM 6089 C C . LYS A 1 762 ? -26.738 12.154 33.124 1.00 71.56 762 LYS A C 1
ATOM 6091 O O . LYS A 1 762 ? -26.752 10.928 33.022 1.00 71.56 762 LYS A O 1
ATOM 6096 N N . PRO A 1 763 ? -26.640 12.950 32.040 1.00 69.69 763 PRO A N 1
ATOM 6097 C CA . PRO A 1 763 ? -26.545 12.429 30.673 1.00 69.69 763 PRO A CA 1
ATOM 6098 C C . PRO A 1 763 ? -25.208 11.713 30.417 1.00 69.69 763 PRO A C 1
ATOM 6100 O O . PRO A 1 763 ? -24.166 12.168 30.883 1.00 69.69 763 PRO A O 1
ATOM 6103 N N . LYS A 1 764 ? -25.246 10.612 29.651 1.00 75.75 764 LYS A N 1
ATOM 6104 C CA . LYS A 1 764 ? -24.067 9.806 29.285 1.00 75.75 764 LYS A CA 1
ATOM 6105 C C . LYS A 1 764 ? -23.186 10.536 28.269 1.00 75.75 764 LYS A C 1
ATOM 6107 O O . LYS A 1 764 ? -23.695 11.163 27.340 1.00 75.75 764 LYS A O 1
ATOM 6112 N N . THR A 1 765 ? -21.872 10.389 28.399 1.00 73.44 765 THR A N 1
ATOM 6113 C CA . THR A 1 765 ? -20.897 10.865 27.409 1.00 73.44 765 THR A CA 1
ATOM 6114 C C . THR A 1 765 ? -20.597 9.730 26.427 1.00 73.44 765 THR A C 1
ATOM 6116 O O . THR A 1 765 ? -19.986 8.736 26.821 1.00 73.44 765 THR A O 1
ATOM 6119 N N . GLU A 1 766 ? -21.044 9.846 25.170 1.00 70.69 766 GLU A N 1
ATOM 6120 C CA . GLU A 1 766 ? -20.912 8.786 24.146 1.00 70.69 766 GLU A CA 1
ATOM 6121 C C . GLU A 1 766 ? -19.544 8.777 23.446 1.00 70.69 766 GLU A C 1
ATOM 6123 O O . GLU A 1 766 ? -19.026 7.712 23.125 1.00 70.69 766 GLU A O 1
ATOM 6128 N N . LYS A 1 767 ? -18.920 9.944 23.241 1.00 77.50 767 LYS A N 1
ATOM 6129 C CA . LYS A 1 767 ? -17.619 10.057 22.564 1.00 77.50 767 LYS A CA 1
ATOM 6130 C C . LYS A 1 767 ? -16.470 10.160 23.566 1.00 77.50 767 LYS A C 1
ATOM 6132 O O . LYS A 1 767 ? -16.519 10.982 24.481 1.00 77.50 767 LYS A O 1
ATOM 6137 N N . LEU A 1 768 ? -15.411 9.375 23.350 1.00 73.38 768 LEU A N 1
ATOM 6138 C CA . LEU A 1 768 ? -14.203 9.369 24.190 1.00 73.38 768 LEU A CA 1
ATOM 6139 C C . LEU A 1 768 ? -13.505 10.743 24.214 1.00 73.38 768 LEU A C 1
ATOM 6141 O O . LEU A 1 768 ? -13.028 11.182 25.256 1.00 73.38 768 LEU A O 1
ATOM 6145 N N . GLU A 1 769 ? -13.517 11.470 23.092 1.00 74.56 769 GLU A N 1
ATOM 6146 C CA . GLU A 1 769 ? -12.964 12.831 22.996 1.00 74.56 769 GLU A CA 1
ATOM 6147 C C . GLU A 1 769 ? -13.683 13.828 23.918 1.00 74.56 769 GLU A C 1
ATOM 6149 O O . GLU A 1 769 ? -13.051 14.682 24.542 1.00 74.56 769 GLU A O 1
ATOM 6154 N N . ASP A 1 770 ? -15.006 13.705 24.043 1.00 76.62 770 ASP A N 1
ATOM 6155 C CA . ASP A 1 770 ? -15.806 14.568 24.914 1.00 76.62 770 ASP A CA 1
ATOM 6156 C C . ASP A 1 770 ? -15.593 14.205 26.392 1.00 76.62 770 ASP A C 1
ATOM 6158 O O . ASP A 1 770 ? -15.556 15.090 27.249 1.00 76.62 770 ASP A O 1
ATOM 6162 N N . PHE A 1 771 ? -15.378 12.920 26.697 1.00 81.69 771 PHE A N 1
ATOM 6163 C CA . PHE A 1 771 ? -14.979 12.462 28.030 1.00 81.69 771 PHE A CA 1
ATOM 6164 C C . PHE A 1 771 ? -13.612 13.024 28.446 1.00 81.69 771 PHE A C 1
ATOM 6166 O O . PHE A 1 771 ? -13.474 13.528 29.562 1.00 81.69 771 PHE A O 1
ATOM 6173 N N . MET A 1 772 ? -12.628 13.014 27.542 1.00 75.69 772 MET A N 1
ATOM 6174 C CA . MET A 1 772 ? -11.296 13.576 27.792 1.00 75.69 772 MET A CA 1
ATOM 6175 C C . MET A 1 772 ? -11.354 15.079 28.066 1.00 75.69 772 MET A C 1
ATOM 6177 O O . MET A 1 772 ? -10.836 15.527 29.086 1.00 75.69 772 MET A O 1
ATOM 6181 N N . LYS A 1 773 ? -12.088 15.848 27.249 1.00 77.94 773 LYS A N 1
ATOM 6182 C CA . LYS A 1 773 ? -12.297 17.288 27.487 1.00 77.94 773 LYS A CA 1
ATOM 6183 C C . LYS A 1 773 ? -12.952 17.569 28.838 1.00 77.94 773 LYS A C 1
ATOM 6185 O O . LYS A 1 773 ? -12.563 18.499 29.537 1.00 77.94 773 LYS A O 1
ATOM 6190 N N . GLN A 1 774 ? -13.941 16.763 29.229 1.00 78.94 774 GLN A N 1
ATOM 6191 C CA . GLN A 1 774 ? -14.570 16.892 30.545 1.00 78.94 774 GLN A CA 1
ATOM 6192 C C . GLN A 1 774 ? -13.615 16.532 31.687 1.00 78.94 774 GLN A C 1
ATOM 6194 O O . GLN A 1 774 ? -13.692 17.135 32.756 1.00 78.94 774 GLN A O 1
ATOM 6199 N N . ARG A 1 775 ? -12.743 15.540 31.494 1.00 79.06 775 ARG A N 1
ATOM 6200 C CA . ARG A 1 775 ? -11.745 15.125 32.484 1.00 79.06 775 ARG A CA 1
ATOM 6201 C C . ARG A 1 775 ? -10.664 16.195 32.662 1.00 79.06 775 ARG A C 1
ATOM 6203 O O . ARG A 1 775 ? -10.342 16.528 33.798 1.00 79.06 775 ARG A O 1
ATOM 6210 N N . GLU A 1 776 ? -10.178 16.777 31.571 1.00 74.50 776 GLU A N 1
ATOM 6211 C CA . GLU A 1 776 ? -9.239 17.907 31.582 1.00 74.50 776 GLU A CA 1
ATOM 6212 C C . GLU A 1 776 ? -9.845 19.142 32.250 1.00 74.50 776 GLU A C 1
ATOM 6214 O O . GLU A 1 776 ? -9.201 19.751 33.102 1.00 74.50 776 GLU A O 1
ATOM 6219 N N . ALA A 1 777 ? -11.107 19.464 31.948 1.00 73.19 777 ALA A N 1
ATOM 6220 C CA . ALA A 1 777 ? -11.818 20.559 32.604 1.00 73.19 777 ALA A CA 1
ATOM 6221 C C . ALA A 1 777 ? -11.904 20.357 34.130 1.00 73.19 777 ALA A C 1
ATOM 6223 O O . ALA A 1 777 ? -11.584 21.266 34.889 1.00 73.19 777 ALA A O 1
ATOM 6224 N N . ARG A 1 778 ? -12.236 19.142 34.597 1.00 77.25 778 ARG A N 1
ATOM 6225 C CA . ARG A 1 778 ? -12.275 18.825 36.040 1.00 77.25 778 ARG A CA 1
ATOM 6226 C C . ARG A 1 778 ? -10.906 18.932 36.713 1.00 77.25 778 ARG A C 1
ATOM 6228 O O . ARG A 1 778 ? -10.837 19.339 37.870 1.00 77.25 778 ARG A O 1
ATOM 6235 N N . ALA A 1 779 ? -9.834 18.540 36.025 1.00 69.88 779 ALA A N 1
ATOM 6236 C CA . ALA A 1 779 ? -8.473 18.663 36.546 1.00 69.88 779 ALA A CA 1
ATOM 6237 C C . ALA A 1 779 ? -8.063 20.139 36.684 1.00 69.88 779 ALA A C 1
ATOM 6239 O O . ALA A 1 779 ? -7.505 20.534 37.709 1.00 69.88 779 ALA A O 1
ATOM 6240 N N . TRP A 1 780 ? -8.419 20.964 35.695 1.00 70.62 780 TRP A N 1
ATOM 6241 C CA . TRP A 1 780 ? -8.245 22.415 35.749 1.00 70.62 780 TRP A CA 1
ATOM 6242 C C . TRP A 1 780 ? -9.013 23.053 36.910 1.00 70.62 780 TRP A C 1
ATOM 6244 O O . TRP A 1 780 ? -8.433 23.841 37.658 1.00 70.62 780 TRP A O 1
ATOM 6254 N N . ASP A 1 781 ? -10.272 22.660 37.121 1.00 73.56 781 ASP A N 1
ATOM 6255 C CA . ASP A 1 781 ? -11.091 23.158 38.232 1.00 73.56 781 ASP A CA 1
ATOM 6256 C C . ASP A 1 781 ? -10.480 22.798 39.600 1.00 73.56 781 ASP A C 1
ATOM 6258 O O . ASP A 1 781 ? -10.391 23.644 40.491 1.00 73.56 781 ASP A O 1
ATOM 6262 N N . GLN A 1 782 ? -9.988 21.563 39.765 1.00 69.19 782 GLN A N 1
ATOM 6263 C CA . GLN A 1 782 ? -9.320 21.127 41.000 1.00 69.19 782 GLN A CA 1
ATOM 6264 C C . GLN A 1 782 ? -8.011 21.880 41.256 1.00 69.19 782 GLN A C 1
ATOM 6266 O O . GLN A 1 782 ? -7.724 22.253 42.397 1.00 69.19 782 GLN A O 1
ATOM 6271 N N . SER A 1 783 ? -7.223 22.132 40.208 1.00 68.50 783 SER A N 1
ATOM 6272 C CA . SER A 1 783 ? -5.997 22.924 40.320 1.00 68.50 783 SER A CA 1
ATOM 6273 C C . SER A 1 783 ? -6.301 24.371 40.718 1.00 68.50 783 SER A C 1
ATOM 6275 O O . SER A 1 783 ? -5.621 24.927 41.581 1.00 68.50 783 SER A O 1
ATOM 6277 N N . ALA A 1 784 ? -7.347 24.974 40.147 1.00 71.75 784 ALA A N 1
ATOM 6278 C CA . ALA A 1 784 ? -7.779 26.324 40.500 1.00 71.75 784 ALA A CA 1
ATOM 6279 C C . ALA A 1 784 ? -8.247 26.418 41.967 1.00 71.75 784 ALA A C 1
ATOM 6281 O O . ALA A 1 784 ? -7.916 27.380 42.667 1.00 71.75 784 ALA A O 1
ATOM 6282 N N . GLU A 1 785 ? -8.957 25.399 42.463 1.00 76.69 785 GLU A N 1
ATOM 6283 C CA . GLU A 1 785 ? -9.386 25.321 43.864 1.00 76.69 785 GLU A CA 1
ATOM 6284 C C . GLU A 1 785 ? -8.188 25.218 44.830 1.00 76.69 785 GLU A C 1
ATOM 6286 O O . GLU A 1 785 ? -8.161 25.878 45.876 1.00 76.69 785 GLU A O 1
ATOM 6291 N N . LEU A 1 786 ? -7.167 24.426 44.481 1.00 71.25 786 LEU A N 1
ATOM 6292 C CA . LEU A 1 786 ? -5.931 24.307 45.264 1.00 71.25 786 LEU A CA 1
ATOM 6293 C C . LEU A 1 786 ? -5.157 25.628 45.321 1.00 71.25 786 LEU A C 1
ATOM 6295 O O . LEU A 1 786 ? -4.704 26.026 46.397 1.00 71.25 786 LEU A O 1
ATOM 6299 N N . ASP A 1 787 ? -5.068 26.345 44.204 1.00 74.50 787 ASP A N 1
ATOM 6300 C CA . ASP A 1 787 ? -4.437 27.664 44.149 1.00 74.50 787 ASP A CA 1
ATOM 6301 C C . ASP A 1 787 ? -5.175 28.696 45.010 1.00 74.50 787 ASP A C 1
ATOM 6303 O O . ASP A 1 787 ? -4.550 29.510 45.699 1.00 74.50 787 ASP A O 1
ATOM 6307 N N . GLN A 1 788 ? -6.510 28.651 45.031 1.00 75.94 788 GLN A N 1
ATOM 6308 C CA . GLN A 1 788 ? -7.306 29.513 45.902 1.00 75.94 788 GLN A CA 1
ATOM 6309 C C . GLN A 1 788 ? -7.055 29.194 47.383 1.00 75.94 788 GLN A C 1
ATOM 6311 O O . GLN A 1 788 ? -6.829 30.110 48.179 1.00 75.94 788 GLN A O 1
ATOM 6316 N N . LYS A 1 789 ? -7.015 27.907 47.750 1.00 80.69 789 LYS A N 1
ATOM 6317 C CA . LYS A 1 789 ? -6.680 27.459 49.113 1.00 80.69 789 LYS A CA 1
ATOM 6318 C C . LYS A 1 789 ? -5.276 27.901 49.528 1.00 80.69 789 LYS A C 1
ATOM 6320 O O . LYS A 1 789 ? -5.098 28.386 50.645 1.00 80.69 789 LYS A O 1
ATOM 6325 N N . LYS A 1 790 ? -4.297 27.817 48.623 1.00 75.19 790 LYS A N 1
ATOM 6326 C CA . LYS A 1 790 ? -2.919 28.262 48.870 1.00 75.19 790 LYS A CA 1
ATOM 6327 C C . LYS A 1 790 ? -2.836 29.769 49.126 1.00 75.19 790 LYS A C 1
ATOM 6329 O O . LYS A 1 790 ? -2.200 30.180 50.093 1.00 75.19 790 LYS A O 1
ATOM 6334 N N . LYS A 1 791 ? -3.546 30.588 48.340 1.00 79.06 791 LYS A N 1
ATOM 6335 C CA . LYS A 1 791 ? -3.618 32.051 48.540 1.00 79.06 791 LYS A CA 1
ATOM 6336 C C . LYS A 1 791 ? -4.225 32.435 49.888 1.00 79.06 791 LYS A C 1
ATOM 6338 O O . LYS A 1 791 ? -3.745 33.366 50.531 1.00 79.06 791 LYS A O 1
ATOM 6343 N N . VAL A 1 792 ? -5.268 31.726 50.327 1.00 79.12 792 VAL A N 1
ATOM 6344 C CA . VAL A 1 792 ? -5.861 31.939 51.658 1.00 79.12 792 VAL A CA 1
ATOM 6345 C C . VAL A 1 792 ? -4.843 31.606 52.749 1.00 79.12 792 VAL A C 1
ATOM 6347 O O . VAL A 1 792 ? -4.664 32.393 53.674 1.00 79.12 792 VAL A O 1
ATOM 6350 N N . LEU A 1 793 ? -4.123 30.492 52.607 1.00 71.56 793 LEU A N 1
ATOM 6351 C CA . LEU A 1 793 ? -3.120 30.057 53.577 1.00 71.56 793 LEU A CA 1
ATOM 6352 C C . LEU A 1 793 ? -1.934 31.035 53.672 1.00 71.56 793 LEU A C 1
ATOM 6354 O O . LEU A 1 793 ? -1.481 31.355 54.767 1.00 71.56 793 LEU A O 1
ATOM 6358 N N . GLU A 1 794 ? -1.467 31.569 52.540 1.00 73.56 794 GLU A N 1
ATOM 6359 C CA . GLU A 1 794 ? -0.436 32.617 52.504 1.00 73.56 794 GLU A CA 1
ATOM 6360 C C . GLU A 1 794 ? -0.902 33.927 53.148 1.00 73.56 794 GLU A C 1
ATOM 6362 O O . GLU A 1 794 ? -0.109 34.612 53.797 1.00 73.56 794 GLU A O 1
ATOM 6367 N N . LYS A 1 795 ? -2.183 34.282 52.993 1.00 77.81 795 LYS A N 1
ATOM 6368 C CA . LYS A 1 795 ? -2.755 35.474 53.623 1.00 77.81 795 LYS A CA 1
ATOM 6369 C C . LYS A 1 795 ? -2.791 35.341 55.147 1.00 77.81 795 LYS A C 1
ATOM 6371 O O . LYS A 1 795 ? -2.360 36.264 55.829 1.00 77.81 795 LYS A O 1
ATOM 6376 N N . VAL A 1 796 ? -3.230 34.191 55.660 1.00 76.38 796 VAL A N 1
ATOM 6377 C CA . VAL A 1 796 ? -3.252 33.909 57.106 1.00 76.38 796 VAL A CA 1
ATOM 6378 C C . VAL A 1 796 ? -1.839 33.976 57.692 1.00 76.38 796 VAL A C 1
ATOM 6380 O O . VAL A 1 796 ? -1.628 34.664 58.685 1.00 76.38 796 VAL A O 1
ATOM 6383 N N . LYS A 1 797 ? -0.845 33.371 57.023 1.00 68.75 797 LYS A N 1
ATOM 6384 C CA . LYS A 1 797 ? 0.564 33.449 57.451 1.00 68.75 797 LYS A CA 1
ATOM 6385 C C . LYS A 1 797 ? 1.092 34.886 57.516 1.00 68.75 797 LYS A C 1
ATOM 6387 O O . LYS A 1 797 ? 1.840 35.222 58.426 1.00 68.75 797 LYS A O 1
ATOM 6392 N N . LYS A 1 798 ? 0.705 35.745 56.565 1.00 69.88 798 LYS A N 1
ATOM 6393 C CA . LYS A 1 798 ? 1.090 37.168 56.575 1.00 69.88 798 LYS A CA 1
ATOM 6394 C C . LYS A 1 798 ? 0.432 37.953 57.709 1.00 69.88 798 LYS A C 1
ATOM 6396 O O . LYS A 1 798 ? 1.091 38.801 58.297 1.00 69.88 798 LYS A O 1
ATOM 6401 N N . GLU A 1 799 ? -0.837 37.687 58.007 1.00 68.44 799 GLU A N 1
ATOM 6402 C CA . GLU A 1 799 ? -1.545 38.333 59.122 1.00 68.44 799 GLU A CA 1
ATOM 6403 C C . GLU A 1 799 ? -0.934 37.935 60.477 1.00 68.44 799 GLU A C 1
ATOM 6405 O O . GLU A 1 799 ? -0.743 38.789 61.342 1.00 68.44 799 GLU A O 1
ATOM 6410 N N . GLU A 1 800 ? -0.535 36.671 60.632 1.00 68.69 800 GLU A N 1
ATOM 6411 C CA . GLU A 1 800 ? 0.164 36.173 61.822 1.00 68.69 800 GLU A CA 1
ATOM 6412 C C . GLU A 1 800 ? 1.553 36.815 61.982 1.00 68.69 800 GLU A C 1
ATOM 6414 O O . GLU A 1 800 ? 1.914 37.263 63.071 1.00 68.69 800 GLU A O 1
ATOM 6419 N N . GLN A 1 801 ? 2.289 36.972 60.877 1.00 64.50 801 GLN A N 1
ATOM 6420 C CA . GLN A 1 801 ? 3.576 37.667 60.863 1.00 64.50 801 GLN A CA 1
ATOM 6421 C C . GLN A 1 801 ? 3.445 39.156 61.231 1.00 64.50 801 GLN A C 1
ATOM 6423 O O . GLN A 1 801 ? 4.231 39.663 62.029 1.00 64.50 801 GLN A O 1
ATOM 6428 N N . TRP A 1 802 ? 2.422 39.855 60.726 1.00 60.00 802 TRP A N 1
ATOM 6429 C CA . TRP A 1 802 ? 2.153 41.249 61.105 1.00 60.00 802 TRP A CA 1
ATOM 6430 C C . TRP A 1 802 ? 1.793 41.404 62.584 1.00 60.00 802 TRP A C 1
ATOM 6432 O O . TRP A 1 802 ? 2.247 42.350 63.224 1.00 60.00 802 TRP A O 1
ATOM 6442 N N . SER A 1 803 ? 1.041 40.456 63.150 1.00 62.47 803 SER A N 1
ATOM 6443 C CA . SER A 1 803 ? 0.732 40.459 64.582 1.00 62.47 803 SER A CA 1
ATOM 6444 C C . SER A 1 803 ? 1.987 40.303 65.450 1.00 62.47 803 SER A C 1
ATOM 6446 O O . SER A 1 803 ? 2.075 40.924 66.511 1.00 62.47 803 SER A O 1
ATOM 6448 N N . GLN A 1 804 ? 2.959 39.491 65.020 1.00 64.00 804 GLN A N 1
ATOM 6449 C CA . GLN A 1 804 ? 4.239 39.329 65.720 1.00 64.00 804 GLN A CA 1
ATOM 6450 C C . GLN A 1 804 ? 5.117 40.589 65.607 1.00 64.00 804 GLN A C 1
ATOM 6452 O O . GLN A 1 804 ? 5.723 41.012 66.596 1.00 64.00 804 GLN A O 1
ATOM 6457 N N . ASP A 1 805 ? 5.141 41.228 64.433 1.00 62.22 805 ASP A N 1
ATOM 6458 C CA . ASP A 1 805 ? 5.896 42.465 64.192 1.00 62.22 805 ASP A CA 1
ATOM 6459 C C . ASP A 1 805 ? 5.370 43.657 65.019 1.00 62.22 805 ASP A C 1
ATOM 6461 O O . ASP A 1 805 ? 6.160 44.481 65.499 1.00 62.22 805 ASP A O 1
ATOM 6465 N N . ASP A 1 806 ? 4.052 43.754 65.226 1.00 64.38 806 ASP A N 1
ATOM 6466 C CA . ASP A 1 806 ? 3.439 44.820 66.029 1.00 64.38 806 ASP A CA 1
ATOM 6467 C C . ASP A 1 806 ? 3.697 44.644 67.533 1.00 64.38 806 ASP A C 1
ATOM 6469 O O . ASP A 1 806 ? 4.102 45.605 68.193 1.00 64.38 806 ASP A O 1
ATOM 6473 N N . ALA A 1 807 ? 3.632 43.415 68.059 1.00 64.19 807 ALA A N 1
ATOM 6474 C CA . ALA A 1 807 ? 4.020 43.128 69.445 1.00 64.19 807 ALA A CA 1
ATOM 6475 C C . ALA A 1 807 ? 5.487 43.518 69.733 1.00 64.19 807 ALA A C 1
ATOM 6477 O O . ALA A 1 807 ? 5.817 44.049 70.798 1.00 64.19 807 ALA A O 1
ATOM 6478 N N . TRP A 1 808 ? 6.378 43.319 68.756 1.00 52.06 808 TRP A N 1
ATOM 6479 C CA . TRP A 1 808 ? 7.787 43.711 68.858 1.00 52.06 808 TRP A CA 1
ATOM 6480 C C . TRP A 1 808 ? 7.995 45.235 68.783 1.00 52.06 808 TRP A C 1
ATOM 6482 O O . TRP A 1 808 ? 8.951 45.793 69.340 1.00 52.06 808 TRP A O 1
ATOM 6492 N N . ARG A 1 809 ? 7.099 45.950 68.093 1.00 50.56 809 ARG A N 1
ATOM 6493 C CA . ARG A 1 809 ? 7.094 47.418 68.024 1.00 50.56 809 ARG A CA 1
ATOM 6494 C C . ARG A 1 809 ? 6.750 48.036 69.381 1.00 50.56 809 ARG A C 1
ATOM 6496 O O . ARG A 1 809 ? 7.442 48.967 69.799 1.00 50.56 809 ARG A O 1
ATOM 6503 N N . ASP A 1 810 ? 5.774 47.470 70.080 1.00 62.59 810 ASP A N 1
ATOM 6504 C CA . ASP A 1 810 ? 5.344 47.939 71.399 1.00 62.59 810 ASP A CA 1
ATOM 6505 C C . ASP A 1 810 ? 6.415 47.701 72.474 1.00 62.59 810 ASP A C 1
ATOM 6507 O O . ASP A 1 810 ? 6.735 48.612 73.243 1.00 62.59 810 ASP A O 1
ATOM 6511 N N . GLN A 1 811 ? 7.082 46.539 72.457 1.00 61.16 811 GLN A N 1
ATOM 6512 C CA . GLN A 1 811 ? 8.210 46.253 73.359 1.00 61.16 811 GLN A CA 1
ATOM 6513 C C . GLN A 1 811 ? 9.372 47.250 73.197 1.00 61.16 811 GLN A C 1
ATOM 6515 O O . GLN A 1 811 ? 9.984 47.667 74.183 1.00 61.16 811 GLN A O 1
ATOM 6520 N N . ARG A 1 812 ? 9.668 47.691 71.966 1.00 51.22 812 ARG A N 1
ATOM 6521 C CA . ARG A 1 812 ? 10.695 48.720 71.711 1.00 51.22 812 ARG A CA 1
ATOM 6522 C C . ARG A 1 812 ? 10.303 50.092 72.228 1.00 51.22 812 ARG A C 1
ATOM 6524 O O . ARG A 1 812 ? 11.169 50.801 72.733 1.00 51.22 812 ARG A O 1
ATOM 6531 N N . LEU A 1 813 ? 9.045 50.493 72.053 1.00 62.81 813 LEU A N 1
ATOM 6532 C CA . LEU A 1 813 ? 8.536 51.769 72.562 1.00 62.81 813 LEU A CA 1
ATOM 6533 C C . LEU A 1 813 ? 8.668 51.830 74.084 1.00 62.81 813 LEU A C 1
ATOM 6535 O O . LEU A 1 813 ? 9.108 52.848 74.617 1.00 62.81 813 LEU A O 1
ATOM 6539 N N . GLU A 1 814 ? 8.382 50.719 74.758 1.00 63.91 814 GLU A N 1
ATOM 6540 C CA . GLU A 1 814 ? 8.543 50.595 76.202 1.00 63.91 814 GLU A CA 1
ATOM 6541 C C . GLU A 1 814 ? 10.021 50.634 76.623 1.00 63.91 814 GLU A C 1
ATOM 6543 O O . GLU A 1 814 ? 10.406 51.406 77.501 1.00 63.91 814 GLU A O 1
ATOM 6548 N N . HIS A 1 815 ? 10.896 49.909 75.921 1.00 54.09 815 HIS A N 1
ATOM 6549 C CA . HIS A 1 815 ? 12.335 49.935 76.191 1.00 54.09 815 HIS A CA 1
ATOM 6550 C C . HIS A 1 815 ? 12.965 51.323 75.946 1.00 54.09 815 HIS A C 1
ATOM 6552 O O . HIS A 1 815 ? 13.815 51.774 76.714 1.00 54.09 815 HIS A O 1
ATOM 6558 N N . ARG A 1 816 ? 12.506 52.063 74.924 1.00 54.59 816 ARG A N 1
ATOM 6559 C CA . ARG A 1 816 ? 12.955 53.441 74.644 1.00 54.59 816 ARG A CA 1
ATOM 6560 C C . ARG A 1 816 ? 12.556 54.414 75.749 1.00 54.59 816 ARG A C 1
ATOM 6562 O O . ARG A 1 816 ? 13.368 55.259 76.122 1.00 54.59 816 ARG A O 1
ATOM 6569 N N . LYS A 1 817 ? 11.339 54.277 76.286 1.00 65.12 817 LYS A N 1
ATOM 6570 C CA . LYS A 1 817 ? 10.879 55.060 77.443 1.00 65.12 817 LYS A CA 1
ATOM 6571 C C . LYS A 1 817 ? 11.732 54.769 78.678 1.00 65.12 817 LYS A C 1
ATOM 6573 O O . LYS A 1 817 ? 12.112 55.699 79.382 1.00 65.12 817 LYS A O 1
ATOM 6578 N N . GLN A 1 818 ? 12.102 53.506 78.898 1.00 60.00 818 GLN A N 1
ATOM 6579 C CA . GLN A 1 818 ? 12.972 53.108 80.010 1.00 60.00 818 GLN A CA 1
ATOM 6580 C C . GLN A 1 818 ? 14.399 53.669 79.885 1.00 60.00 818 GLN A C 1
ATOM 6582 O O . GLN A 1 818 ? 14.969 54.097 80.888 1.00 60.00 818 GLN A O 1
ATOM 6587 N N . ILE A 1 819 ? 14.958 53.725 78.670 1.00 54.94 819 ILE A N 1
ATOM 6588 C CA . ILE A 1 819 ? 16.281 54.321 78.409 1.00 54.94 819 ILE A CA 1
ATOM 6589 C C . ILE A 1 819 ? 16.246 55.851 78.566 1.00 54.94 819 ILE A C 1
ATOM 6591 O O . ILE A 1 819 ? 17.156 56.417 79.162 1.00 54.94 819 ILE A O 1
ATOM 6595 N N . GLN A 1 820 ? 15.194 56.534 78.099 1.00 56.34 820 GLN A N 1
ATOM 6596 C CA . GLN A 1 820 ? 15.048 57.986 78.300 1.00 56.34 820 GLN A CA 1
ATOM 6597 C C . GLN A 1 820 ? 14.823 58.372 79.770 1.00 56.34 820 GLN A C 1
ATOM 6599 O O . GLN A 1 820 ? 15.251 59.446 80.185 1.00 56.34 820 GLN A O 1
ATOM 6604 N N . ALA A 1 821 ? 14.192 57.503 80.566 1.00 54.94 821 ALA A N 1
ATOM 6605 C CA . ALA A 1 821 ? 13.984 57.727 81.997 1.00 54.94 821 ALA A CA 1
ATOM 6606 C C . ALA A 1 821 ? 15.251 57.501 82.849 1.00 54.94 821 ALA A C 1
ATOM 6608 O O . ALA A 1 821 ? 15.344 58.021 83.959 1.00 54.94 821 ALA A O 1
ATOM 6609 N N . ARG A 1 822 ? 16.239 56.745 82.351 1.00 50.50 822 ARG A N 1
ATOM 6610 C CA . ARG A 1 822 ? 17.506 56.460 83.043 1.00 50.50 822 ARG A CA 1
ATOM 6611 C C . ARG A 1 822 ? 18.651 57.204 82.353 1.00 50.50 822 ARG A C 1
ATOM 6613 O O . ARG A 1 822 ? 19.376 56.633 81.549 1.00 50.50 822 ARG A O 1
ATOM 6620 N N . GLY A 1 823 ? 18.816 58.488 82.676 1.00 48.91 823 GLY A N 1
ATOM 6621 C CA . GLY A 1 823 ? 19.876 59.380 82.173 1.00 48.91 823 GLY A CA 1
ATOM 6622 C C . GLY A 1 823 ? 21.309 59.032 82.614 1.00 48.91 823 GLY A C 1
ATOM 6623 O O . GLY A 1 823 ? 22.046 59.909 83.051 1.00 48.91 823 GLY A O 1
ATOM 6624 N N . GLN A 1 824 ? 21.718 57.767 82.506 1.00 42.91 824 GLN A N 1
ATOM 6625 C CA . GLN A 1 824 ? 23.089 57.295 82.685 1.00 42.91 824 GLN A CA 1
ATOM 6626 C C . GLN A 1 824 ? 23.393 56.223 81.635 1.00 42.91 824 GLN A C 1
ATOM 6628 O O . GLN A 1 824 ? 22.721 55.195 81.565 1.00 42.91 824 GLN A O 1
ATOM 6633 N N . VAL A 1 825 ? 24.443 56.461 80.842 1.00 47.78 825 VAL A N 1
ATOM 6634 C CA . VAL A 1 825 ? 25.054 55.462 79.959 1.00 47.78 825 VAL A CA 1
ATOM 6635 C C . VAL A 1 825 ? 25.773 54.444 80.845 1.00 47.78 825 VAL A C 1
ATOM 6637 O O . VAL A 1 825 ? 26.963 54.561 81.118 1.00 47.78 825 VAL A O 1
ATOM 6640 N N . GLN A 1 826 ? 25.030 53.459 81.343 1.00 39.19 826 GLN A N 1
ATOM 6641 C CA . GLN A 1 826 ? 25.617 52.181 81.724 1.00 39.19 826 GLN A CA 1
ATOM 6642 C C . GLN A 1 826 ? 25.855 51.410 80.430 1.00 39.19 826 GLN A C 1
ATOM 6644 O O . GLN A 1 826 ? 24.905 51.158 79.692 1.00 39.19 826 GLN A O 1
ATOM 6649 N N . THR A 1 827 ? 27.106 51.056 80.141 1.00 41.41 827 THR A N 1
ATOM 6650 C CA . THR A 1 827 ? 27.443 50.028 79.154 1.00 41.41 827 THR A CA 1
ATOM 6651 C C . THR A 1 827 ? 26.754 48.727 79.567 1.00 41.41 827 THR A C 1
ATOM 6653 O O . THR A 1 827 ? 27.147 48.133 80.575 1.00 41.41 827 THR A O 1
ATOM 6656 N N . PRO A 1 828 ? 25.726 48.255 78.838 1.00 39.78 828 PRO A N 1
ATOM 6657 C CA . PRO A 1 828 ? 25.159 46.947 79.102 1.00 39.78 828 PRO A CA 1
ATOM 6658 C C . PRO A 1 828 ? 26.144 45.902 78.576 1.00 39.78 828 PRO A C 1
ATOM 6660 O O . PRO A 1 828 ? 26.684 46.042 77.476 1.00 39.78 828 PRO A O 1
ATOM 6663 N N . GLN A 1 829 ? 26.385 44.875 79.386 1.00 43.22 829 GLN A N 1
ATOM 6664 C CA . GLN A 1 829 ? 27.142 43.680 79.027 1.00 43.22 829 GLN A CA 1
ATOM 6665 C C . GLN A 1 829 ? 26.720 43.132 77.655 1.00 43.22 829 GLN A C 1
ATOM 6667 O O . GLN A 1 829 ? 25.536 43.125 77.334 1.00 43.22 829 GLN A O 1
ATOM 6672 N N . MET A 1 830 ? 27.727 42.692 76.888 1.00 37.53 830 MET A N 1
ATOM 6673 C CA . MET A 1 830 ? 27.674 41.839 75.690 1.00 37.53 830 MET A CA 1
ATOM 6674 C C . MET A 1 830 ? 26.327 41.809 74.955 1.00 37.53 830 MET A C 1
ATOM 6676 O O . MET A 1 830 ? 25.426 41.053 75.305 1.00 37.53 830 MET A O 1
ATOM 6680 N N . TRP A 1 831 ? 26.219 42.577 73.871 1.00 42.12 831 TRP A N 1
ATOM 6681 C CA . TRP A 1 831 ? 25.129 42.390 72.917 1.00 42.12 831 TRP A CA 1
ATOM 6682 C C . TRP A 1 831 ? 25.311 41.032 72.234 1.00 42.12 831 TRP A C 1
ATOM 6684 O O . TRP A 1 831 ? 26.376 40.754 71.678 1.00 42.12 831 TRP A O 1
ATOM 6694 N N . GLU A 1 832 ? 24.285 40.184 72.253 1.00 46.31 832 GLU A N 1
ATOM 6695 C CA . GLU A 1 832 ? 24.288 38.953 71.461 1.00 46.31 832 GLU A CA 1
ATOM 6696 C C . GLU A 1 832 ? 24.371 39.292 69.963 1.00 46.31 832 GLU A C 1
ATOM 6698 O O . GLU A 1 832 ? 23.812 40.294 69.508 1.00 46.31 832 GLU A O 1
ATOM 6703 N N . ALA A 1 833 ? 25.037 38.447 69.168 1.00 40.22 833 ALA A N 1
ATOM 6704 C CA . ALA A 1 833 ? 25.346 38.713 67.756 1.00 40.22 833 ALA A CA 1
ATOM 6705 C C . ALA A 1 833 ? 24.122 39.126 66.904 1.00 40.22 833 ALA A C 1
ATOM 6707 O O . ALA A 1 833 ? 24.241 39.972 66.017 1.00 40.22 833 ALA A O 1
ATOM 6708 N N . LYS A 1 834 ? 22.922 38.612 67.221 1.00 46.06 834 LYS A N 1
ATOM 6709 C CA . LYS A 1 834 ? 21.659 39.000 66.557 1.00 46.06 834 LYS A CA 1
ATOM 6710 C C . LYS A 1 834 ? 21.251 40.461 66.811 1.00 46.06 834 LYS A C 1
ATOM 6712 O O . LYS A 1 834 ? 20.599 41.072 65.965 1.00 46.06 834 LYS A O 1
ATOM 6717 N N . GLN A 1 835 ? 21.596 41.029 67.966 1.00 43.50 835 GLN A N 1
ATOM 6718 C CA . GLN A 1 835 ? 21.242 42.402 68.346 1.00 43.50 835 GLN A CA 1
ATOM 6719 C C . GLN A 1 835 ? 22.156 43.427 67.663 1.00 43.50 835 GLN A C 1
ATOM 6721 O O . GLN A 1 835 ? 21.685 44.481 67.233 1.00 43.50 835 GLN A O 1
ATOM 6726 N N . VAL A 1 836 ? 23.435 43.084 67.487 1.00 44.66 836 VAL A N 1
ATOM 6727 C CA . VAL A 1 836 ? 24.416 43.897 66.749 1.00 44.66 836 VAL A CA 1
ATOM 6728 C C . VAL A 1 836 ? 24.085 43.928 65.255 1.00 44.66 836 VAL A C 1
ATOM 6730 O O . VAL A 1 836 ? 24.073 45.001 64.655 1.00 44.66 836 VAL A O 1
ATOM 6733 N N . ASP A 1 837 ? 23.720 42.786 64.666 1.00 40.78 837 ASP A N 1
ATOM 6734 C CA . ASP A 1 837 ? 23.348 42.701 63.248 1.00 40.78 837 ASP A CA 1
ATOM 6735 C C . ASP A 1 837 ? 22.073 43.512 62.929 1.00 40.78 837 ASP A C 1
ATOM 6737 O O . ASP A 1 837 ? 22.047 44.322 61.997 1.00 40.78 837 ASP A O 1
ATOM 6741 N N . ARG A 1 838 ? 21.040 43.425 63.783 1.00 46.72 838 ARG A N 1
ATOM 6742 C CA . ARG A 1 838 ? 19.830 44.261 63.651 1.00 46.72 838 ARG A CA 1
ATOM 6743 C C . ARG A 1 838 ? 20.113 45.754 63.822 1.00 46.72 838 ARG A C 1
ATOM 6745 O O . ARG A 1 838 ? 19.506 46.566 63.123 1.00 46.72 838 ARG A O 1
ATOM 6752 N N . TRP A 1 839 ? 21.027 46.131 64.716 1.00 50.78 839 TRP A N 1
ATOM 6753 C CA . TRP A 1 839 ? 21.429 47.528 64.889 1.00 50.78 839 TRP A CA 1
ATOM 6754 C C . TRP A 1 839 ? 22.180 48.062 63.661 1.00 50.78 839 TRP A C 1
ATOM 6756 O O . TRP A 1 839 ? 21.840 49.137 63.165 1.00 50.78 839 TRP A O 1
ATOM 6766 N N . CYS A 1 840 ? 23.113 47.285 63.101 1.00 41.81 840 CYS A N 1
ATOM 6767 C CA . CYS A 1 840 ? 23.842 47.629 61.878 1.00 41.81 840 CYS A CA 1
ATOM 6768 C C . CYS A 1 840 ? 22.906 47.789 60.668 1.00 41.81 840 CYS A C 1
ATOM 6770 O O . CYS A 1 840 ? 23.002 48.776 59.937 1.00 41.81 840 CYS A O 1
ATOM 6772 N N . GLN A 1 841 ? 21.943 46.880 60.484 1.00 45.62 841 GLN A N 1
ATOM 6773 C CA . GLN A 1 841 ? 20.970 46.952 59.386 1.00 45.62 841 GLN A CA 1
ATOM 6774 C C . GLN A 1 841 ? 20.004 48.137 59.505 1.00 45.62 841 GLN A C 1
ATOM 6776 O O . GLN A 1 841 ? 19.579 48.699 58.491 1.00 45.62 841 GLN A O 1
ATOM 6781 N N . GLN A 1 842 ? 19.643 48.524 60.731 1.00 47.84 842 GLN A N 1
ATOM 6782 C CA . GLN A 1 842 ? 18.768 49.667 60.978 1.00 47.84 842 GLN A CA 1
ATOM 6783 C C . GLN A 1 842 ? 19.526 50.992 60.816 1.00 47.84 842 GLN A C 1
ATOM 6785 O O . GLN A 1 842 ? 19.023 51.899 60.161 1.00 47.84 842 GLN A O 1
ATOM 6790 N N . ARG A 1 843 ? 20.771 51.077 61.308 1.00 48.44 843 ARG A N 1
ATOM 6791 C CA . ARG A 1 843 ? 21.643 52.247 61.126 1.00 48.44 843 ARG A CA 1
ATOM 6792 C C . ARG A 1 843 ? 21.954 52.494 59.650 1.00 48.44 843 ARG A C 1
ATOM 6794 O O . ARG A 1 843 ? 21.947 53.640 59.214 1.00 48.44 843 ARG A O 1
ATOM 6801 N N . LEU A 1 844 ? 22.156 51.427 58.875 1.00 43.56 844 LEU A N 1
ATOM 6802 C CA . LEU A 1 844 ? 22.342 51.507 57.429 1.00 43.56 844 LEU A CA 1
ATOM 6803 C C . LEU A 1 844 ? 21.075 51.999 56.710 1.00 43.56 844 LEU A C 1
ATOM 6805 O O . LEU A 1 844 ? 21.172 52.811 55.795 1.00 43.56 844 LEU A O 1
ATOM 6809 N N . ARG A 1 845 ? 19.882 51.566 57.141 1.00 45.84 845 ARG A N 1
ATOM 6810 C CA . ARG A 1 845 ? 18.607 52.089 56.619 1.00 45.84 845 ARG A CA 1
ATOM 6811 C C . ARG A 1 845 ? 18.421 53.570 56.940 1.00 45.84 845 ARG A C 1
ATOM 6813 O O . ARG A 1 845 ? 18.115 54.334 56.032 1.00 45.84 845 ARG A O 1
ATOM 6820 N N . ASP A 1 846 ? 18.677 53.986 58.175 1.00 48.28 846 ASP A N 1
ATOM 6821 C CA . ASP A 1 846 ? 18.536 55.385 58.598 1.00 48.28 846 ASP A CA 1
ATOM 6822 C C . ASP A 1 846 ? 19.538 56.318 57.882 1.00 48.28 846 ASP A C 1
ATOM 6824 O O . ASP A 1 846 ? 19.221 57.477 57.626 1.00 48.28 846 ASP A O 1
ATOM 6828 N N . LEU A 1 847 ? 20.717 55.809 57.494 1.00 44.09 847 LEU A N 1
ATOM 6829 C CA . LEU A 1 847 ? 21.707 56.524 56.671 1.00 44.09 847 LEU A CA 1
ATOM 6830 C C . LEU A 1 847 ? 21.343 56.571 55.173 1.00 44.09 847 LEU A C 1
ATOM 6832 O O . LEU A 1 847 ? 21.781 57.475 54.467 1.00 44.09 847 LEU A O 1
ATOM 6836 N N . LEU A 1 848 ? 20.539 55.622 54.681 1.00 40.88 848 LEU A N 1
ATOM 6837 C CA . LEU A 1 848 ? 20.109 55.535 53.277 1.00 40.88 848 LEU A CA 1
ATOM 6838 C C . LEU A 1 848 ? 18.802 56.294 52.989 1.00 40.88 848 LEU A C 1
ATOM 6840 O O . LEU A 1 848 ? 18.565 56.685 51.849 1.00 40.88 848 LEU A O 1
ATOM 6844 N N . VAL A 1 849 ? 17.966 56.539 54.001 1.00 40.62 849 VAL A N 1
ATOM 6845 C CA . VAL A 1 849 ? 16.693 57.273 53.862 1.00 40.62 849 VAL A CA 1
ATOM 6846 C C . VAL A 1 849 ? 16.880 58.716 53.342 1.00 40.62 849 VAL A C 1
ATOM 6848 O O . VAL A 1 849 ? 16.164 59.083 52.407 1.00 40.62 849 VAL A O 1
ATOM 6851 N N . PRO A 1 850 ? 17.866 59.517 53.801 1.00 38.84 850 PRO A N 1
ATOM 6852 C CA . PRO A 1 850 ? 18.112 60.857 53.253 1.00 38.84 850 PRO A CA 1
ATOM 6853 C C . PRO A 1 850 ? 18.566 60.853 51.782 1.00 38.84 850 PRO A C 1
ATOM 6855 O O . PRO A 1 850 ? 18.270 61.790 51.047 1.00 38.84 850 PRO A O 1
ATOM 6858 N N . LEU A 1 851 ? 19.218 59.775 51.322 1.00 38.94 851 LEU A N 1
ATOM 6859 C CA . LEU A 1 851 ? 19.706 59.616 49.942 1.00 38.94 851 LEU A CA 1
ATOM 6860 C C . LEU A 1 851 ? 18.600 59.269 48.931 1.00 38.94 851 LEU A C 1
ATOM 6862 O O . LEU A 1 851 ? 18.846 59.270 47.728 1.00 38.94 851 LEU A O 1
ATOM 6866 N N . THR A 1 852 ? 17.384 58.974 49.396 1.00 37.84 852 THR A N 1
ATOM 6867 C CA . THR A 1 852 ? 16.254 58.601 48.525 1.00 37.84 852 THR A CA 1
ATOM 6868 C C . THR A 1 852 ? 15.236 59.720 48.299 1.00 37.84 852 THR A C 1
ATOM 6870 O O . THR A 1 852 ? 14.340 59.543 47.479 1.00 37.84 852 THR A O 1
ATOM 6873 N N . VAL A 1 853 ? 15.366 60.873 48.974 1.00 39.72 853 VAL A N 1
ATOM 6874 C CA . VAL A 1 853 ? 14.323 61.921 48.961 1.00 39.72 853 VAL A CA 1
ATOM 6875 C C . VAL A 1 853 ? 14.767 63.271 48.368 1.00 39.72 853 VAL A C 1
ATOM 6877 O O . VAL A 1 853 ? 13.899 64.041 47.974 1.00 39.72 853 VAL A O 1
ATOM 6880 N N . GLN A 1 854 ? 16.060 63.575 48.189 1.00 32.72 854 GLN A N 1
ATOM 6881 C CA . GLN A 1 854 ? 16.486 64.841 47.555 1.00 32.72 854 GLN A CA 1
ATOM 6882 C C . GLN A 1 854 ? 17.736 64.666 46.682 1.00 32.72 854 GLN A C 1
ATOM 6884 O O . GLN A 1 854 ? 18.863 64.822 47.141 1.00 32.72 854 GLN A O 1
ATOM 6889 N N . ALA A 1 855 ? 17.542 64.355 45.401 1.00 33.25 855 ALA A N 1
ATOM 6890 C CA . ALA A 1 855 ? 18.603 64.384 44.399 1.00 33.25 855 ALA A CA 1
ATOM 6891 C C . ALA A 1 855 ? 18.621 65.751 43.697 1.00 33.25 855 ALA A C 1
ATOM 6893 O O . ALA A 1 855 ? 18.211 65.834 42.552 1.00 33.25 855 ALA A O 1
ATOM 6894 N N . GLU A 1 856 ? 19.041 66.816 44.390 1.00 37.03 856 GLU A N 1
ATOM 6895 C CA . GLU A 1 856 ? 19.352 68.124 43.775 1.00 37.03 856 GLU A CA 1
ATOM 6896 C C . GLU A 1 856 ? 20.144 69.029 44.758 1.00 37.03 856 GLU A C 1
ATOM 6898 O O . GLU A 1 856 ? 19.649 70.028 45.267 1.00 37.03 856 GLU A O 1
ATOM 6903 N N . SER A 1 857 ? 21.379 68.647 45.113 1.00 36.62 857 SER A N 1
ATOM 6904 C CA . SER A 1 857 ? 22.472 69.555 45.553 1.00 36.62 857 SER A CA 1
ATOM 6905 C C . SER A 1 857 ? 23.798 68.776 45.730 1.00 36.62 857 SER A C 1
ATOM 6907 O O . SER A 1 857 ? 23.757 67.567 45.968 1.00 36.62 857 SER A O 1
ATOM 6909 N N . PRO A 1 858 ? 24.980 69.406 45.543 1.00 40.72 858 PRO A N 1
ATOM 6910 C CA . PRO A 1 858 ? 26.266 68.701 45.523 1.00 40.72 858 PRO A CA 1
ATOM 6911 C C . PRO A 1 858 ? 26.714 68.230 46.917 1.00 40.72 858 PRO A C 1
ATOM 6913 O O . PRO A 1 858 ? 26.443 68.879 47.926 1.00 40.72 858 PRO A O 1
ATOM 6916 N N . LEU A 1 859 ? 27.409 67.084 46.953 1.00 37.97 859 LEU A N 1
ATOM 6917 C CA . LEU A 1 859 ? 27.873 66.415 48.174 1.00 37.97 859 LEU A CA 1
ATOM 6918 C C . LEU A 1 859 ? 28.775 67.311 49.060 1.00 37.97 859 LEU A C 1
ATOM 6920 O O . LEU A 1 859 ? 29.586 68.067 48.523 1.00 37.97 859 LEU A O 1
ATOM 6924 N N . PRO A 1 860 ? 28.726 67.160 50.402 1.00 40.56 860 PRO A N 1
ATOM 6925 C CA . PRO A 1 860 ? 29.665 67.805 51.322 1.00 40.56 860 PRO A CA 1
ATOM 6926 C C . PRO A 1 860 ? 31.124 67.404 51.045 1.00 40.56 860 PRO A C 1
ATOM 6928 O O . PRO A 1 860 ? 31.427 66.232 50.811 1.00 40.56 860 PRO A O 1
ATOM 6931 N N . SER A 1 861 ? 32.036 68.376 51.134 1.00 41.78 861 SER A N 1
ATOM 6932 C CA . SER A 1 861 ? 33.468 68.265 50.804 1.00 41.78 861 SER A CA 1
ATOM 6933 C C . SER A 1 861 ? 34.231 67.175 51.568 1.00 41.78 861 SER A C 1
ATOM 6935 O O . SER A 1 861 ? 35.250 66.688 51.089 1.00 41.78 861 SER A O 1
ATOM 6937 N N . GLU A 1 862 ? 33.727 66.733 52.718 1.00 44.94 862 GLU A N 1
ATOM 6938 C CA . GLU A 1 862 ? 34.340 65.663 53.515 1.00 44.94 862 GLU A CA 1
ATOM 6939 C C . GLU A 1 862 ? 34.164 64.270 52.884 1.00 44.94 862 GLU A C 1
ATOM 6941 O O . GLU A 1 862 ? 35.004 63.396 53.086 1.00 44.94 862 GLU A O 1
ATOM 6946 N N . LEU A 1 863 ? 33.136 64.062 52.049 1.00 36.47 863 LEU A N 1
ATOM 6947 C CA . LEU A 1 863 ? 32.949 62.800 51.319 1.00 36.47 863 LEU A CA 1
ATOM 6948 C C . LEU A 1 863 ? 33.751 62.748 50.005 1.00 36.47 863 LEU A C 1
ATOM 6950 O O . LEU A 1 863 ? 34.035 61.664 49.501 1.00 36.47 863 LEU A O 1
ATOM 6954 N N . SER A 1 864 ? 34.139 63.910 49.467 1.00 40.03 864 SER A N 1
ATOM 6955 C CA . SER A 1 864 ? 34.992 64.029 48.275 1.00 40.03 864 SER A CA 1
ATOM 6956 C C . SER A 1 864 ? 36.420 63.555 48.555 1.00 40.03 864 SER A C 1
ATOM 6958 O O . SER A 1 864 ? 37.015 62.878 47.725 1.00 40.03 864 SER A O 1
ATOM 6960 N N . ALA A 1 865 ? 36.945 63.843 49.750 1.00 39.78 865 ALA A N 1
ATOM 6961 C CA . ALA A 1 865 ? 38.305 63.469 50.143 1.00 39.78 865 ALA A CA 1
ATOM 6962 C C . ALA A 1 865 ? 38.469 61.964 50.437 1.00 39.78 865 ALA A C 1
ATOM 6964 O O . ALA A 1 865 ? 39.565 61.428 50.321 1.00 39.78 865 ALA A O 1
ATOM 6965 N N . VAL A 1 866 ? 37.386 61.257 50.780 1.00 39.03 866 VAL A N 1
ATOM 6966 C CA . VAL A 1 866 ? 37.412 59.800 51.031 1.00 39.03 866 VAL A CA 1
ATOM 6967 C C . VAL A 1 866 ? 37.262 58.990 49.733 1.00 39.03 866 VAL A C 1
ATOM 6969 O O . VAL A 1 866 ? 37.664 57.828 49.670 1.00 39.03 866 VAL A O 1
ATOM 6972 N N . LEU A 1 867 ? 36.713 59.592 48.673 1.00 37.50 867 LEU A N 1
ATOM 6973 C CA . LEU A 1 867 ? 36.419 58.913 47.405 1.00 37.50 867 LEU A CA 1
ATOM 6974 C C . LEU A 1 867 ? 37.514 59.053 46.335 1.00 37.50 867 LEU A C 1
ATOM 6976 O O . LEU A 1 867 ? 37.469 58.318 45.349 1.00 37.50 867 LEU A O 1
ATOM 6980 N N . GLU A 1 868 ? 38.511 59.920 46.520 1.00 37.78 868 GLU A N 1
ATOM 6981 C CA . GLU A 1 868 ? 39.617 60.066 45.559 1.00 37.78 868 GLU A CA 1
ATOM 6982 C C . GLU A 1 868 ? 40.742 59.029 45.725 1.00 37.78 868 GLU A C 1
ATOM 6984 O O . GLU A 1 868 ? 41.471 58.788 44.764 1.00 37.78 868 GLU A O 1
ATOM 6989 N N . ASP A 1 869 ? 40.833 58.328 46.863 1.00 38.16 869 ASP A N 1
ATOM 6990 C CA . ASP A 1 869 ? 41.984 57.452 47.158 1.00 38.16 869 ASP A CA 1
ATOM 6991 C C . ASP A 1 869 ? 41.694 55.937 47.109 1.00 38.16 869 ASP A C 1
ATOM 6993 O O . ASP A 1 869 ? 42.483 55.110 47.559 1.00 38.16 869 ASP A O 1
ATOM 6997 N N . THR A 1 870 ? 40.565 55.516 46.524 1.00 35.66 870 THR A N 1
ATOM 6998 C CA . THR A 1 870 ? 40.260 54.081 46.348 1.00 35.66 870 THR A CA 1
ATOM 6999 C C . THR A 1 870 ? 39.685 53.760 44.965 1.00 35.66 870 THR A C 1
ATOM 7001 O O . THR A 1 870 ? 38.483 53.576 44.762 1.00 35.66 870 THR A O 1
ATOM 7004 N N . LYS A 1 871 ? 40.573 53.594 43.974 1.00 37.69 871 LYS A N 1
ATOM 7005 C CA . LYS A 1 871 ? 40.253 52.929 42.694 1.00 37.69 871 LYS A CA 1
ATOM 7006 C C . LYS A 1 871 ? 39.942 51.443 42.932 1.00 37.69 871 LYS A C 1
ATOM 7008 O O . LYS A 1 871 ? 40.785 50.579 42.727 1.00 37.69 871 LYS A O 1
ATOM 7013 N N . GLY A 1 872 ? 38.728 51.145 43.390 1.00 44.62 872 GLY A N 1
ATOM 7014 C CA . GLY A 1 872 ? 38.287 49.770 43.660 1.00 44.62 872 GLY A CA 1
ATOM 7015 C C . GLY A 1 872 ? 36.884 49.614 44.257 1.00 44.62 872 GLY A C 1
ATOM 7016 O O . GLY A 1 872 ? 36.502 48.509 44.639 1.00 44.62 872 GLY A O 1
ATOM 7017 N N . LEU A 1 873 ? 36.083 50.682 44.345 1.00 32.56 873 LEU A N 1
ATOM 7018 C CA . LEU A 1 873 ? 34.823 50.662 45.101 1.00 32.56 873 LEU A CA 1
ATOM 7019 C C . LEU A 1 873 ? 33.601 50.117 44.325 1.00 32.56 873 LEU A C 1
ATOM 7021 O O . LEU A 1 873 ? 32.572 49.820 44.925 1.00 32.56 873 LEU A O 1
ATOM 7025 N N . GLY A 1 874 ? 33.696 49.897 43.007 1.00 36.06 874 GLY A N 1
ATOM 7026 C CA . GLY A 1 874 ? 32.595 49.323 42.209 1.00 36.06 874 GLY A CA 1
ATOM 7027 C C . GLY A 1 874 ? 32.320 47.838 42.495 1.00 36.06 874 GLY A C 1
ATOM 7028 O O . GLY A 1 874 ? 31.167 47.409 42.515 1.00 36.06 874 GLY A O 1
ATOM 7029 N N . GLN A 1 875 ? 33.363 47.056 42.785 1.00 35.25 875 GLN A N 1
ATOM 7030 C CA . GLN A 1 875 ? 33.236 45.626 43.102 1.00 35.25 875 GLN A CA 1
ATOM 7031 C C . GLN A 1 875 ? 32.879 45.384 44.578 1.00 35.25 875 GLN A C 1
ATOM 7033 O O . GLN A 1 875 ? 32.123 44.463 44.892 1.00 35.25 875 GLN A O 1
ATOM 7038 N N . HIS A 1 876 ? 33.318 46.262 45.485 1.00 34.22 876 HIS A N 1
ATOM 7039 C CA . HIS A 1 876 ? 32.970 46.170 46.905 1.00 34.22 876 HIS A CA 1
ATOM 7040 C C . HIS A 1 876 ? 31.509 46.545 47.195 1.00 34.22 876 HIS A C 1
ATOM 7042 O O . HIS A 1 876 ? 30.878 45.906 48.030 1.00 34.22 876 HIS A O 1
ATOM 7048 N N . ILE A 1 877 ? 30.906 47.485 46.455 1.00 33.91 877 ILE A N 1
ATOM 7049 C CA . ILE A 1 877 ? 29.475 47.814 46.609 1.00 33.91 877 ILE A CA 1
ATOM 7050 C C . ILE A 1 877 ? 28.570 46.658 46.137 1.00 33.91 877 ILE A C 1
ATOM 7052 O O . ILE A 1 877 ? 27.470 46.481 46.665 1.00 33.91 877 ILE A O 1
ATOM 7056 N N . HIS A 1 878 ? 29.025 45.827 45.191 1.00 33.53 878 HIS A N 1
ATOM 7057 C CA . HIS A 1 878 ? 28.287 44.635 44.759 1.00 33.53 878 HIS A CA 1
ATOM 7058 C C . HIS A 1 878 ? 28.375 43.496 45.791 1.00 33.53 878 HIS A C 1
ATOM 7060 O O . HIS A 1 878 ? 27.348 42.918 46.153 1.00 33.53 878 HIS A O 1
ATOM 7066 N N . SER A 1 879 ? 29.569 43.264 46.347 1.00 31.55 879 SER A N 1
ATOM 7067 C CA . SER A 1 879 ? 29.813 42.286 47.420 1.00 31.55 879 SER A CA 1
ATOM 7068 C C . SER A 1 879 ? 29.099 42.656 48.730 1.00 31.55 879 SER A C 1
ATOM 7070 O O . SER A 1 879 ? 28.466 41.815 49.370 1.00 31.55 879 SER A O 1
ATOM 7072 N N . VAL A 1 880 ? 29.081 43.943 49.089 1.00 31.27 880 VAL A N 1
ATOM 7073 C CA . VAL A 1 880 ? 28.370 44.443 50.275 1.00 31.27 880 VAL A CA 1
ATOM 7074 C C . VAL A 1 880 ? 26.848 44.402 50.066 1.00 31.27 880 VAL A C 1
ATOM 7076 O O . VAL A 1 880 ? 26.130 44.029 50.990 1.00 31.27 880 VAL A O 1
ATOM 7079 N N . LYS A 1 881 ? 26.328 44.648 48.848 1.00 33.12 881 LYS A N 1
ATOM 7080 C CA . LYS A 1 881 ? 24.902 44.420 48.513 1.00 33.12 881 LYS A CA 1
ATOM 7081 C C . LYS A 1 881 ? 24.491 42.945 48.587 1.00 33.12 881 LYS A C 1
ATOM 7083 O O . LYS A 1 881 ? 23.355 42.666 48.970 1.00 33.12 881 LYS A O 1
ATOM 7088 N N . GLN A 1 882 ? 25.372 42.012 48.224 1.00 34.38 882 GLN A N 1
ATOM 7089 C CA . GLN A 1 882 ? 25.121 40.574 48.377 1.00 34.38 882 GLN A CA 1
ATOM 7090 C C . GLN A 1 882 ? 25.189 40.142 49.848 1.00 34.38 882 GLN A C 1
ATOM 7092 O O . GLN A 1 882 ? 24.302 39.429 50.314 1.00 34.38 882 GLN A O 1
ATOM 7097 N N . SER A 1 883 ? 26.155 40.660 50.604 1.00 30.45 883 SER A N 1
ATOM 7098 C CA . SER A 1 883 ? 26.331 40.349 52.028 1.00 30.45 883 SER A CA 1
ATOM 7099 C C . SER A 1 883 ? 25.201 40.930 52.895 1.00 30.45 883 SER A C 1
ATOM 7101 O O . SER A 1 883 ? 24.702 40.260 53.793 1.00 30.45 883 SER A O 1
ATOM 7103 N N . LEU A 1 884 ? 24.684 42.120 52.567 1.00 28.70 884 LEU A N 1
ATOM 7104 C CA . LEU A 1 884 ? 23.514 42.724 53.231 1.00 28.70 884 LEU A CA 1
ATOM 7105 C C . LEU A 1 884 ? 22.180 42.036 52.886 1.00 28.70 884 LEU A C 1
ATOM 7107 O O . LEU A 1 884 ? 21.234 42.091 53.676 1.00 28.70 884 LEU A O 1
ATOM 7111 N N . ARG A 1 885 ? 22.090 41.355 51.733 1.00 32.19 885 ARG A N 1
ATOM 7112 C CA . ARG A 1 885 ? 20.960 40.460 51.415 1.00 32.19 885 ARG A CA 1
ATOM 7113 C C . ARG A 1 885 ? 21.031 39.144 52.186 1.00 32.19 885 ARG A C 1
ATOM 7115 O O . ARG A 1 885 ? 19.984 38.608 52.521 1.00 32.19 885 ARG A O 1
ATOM 7122 N N . ALA A 1 886 ? 22.232 38.656 52.495 1.00 31.94 886 ALA A N 1
ATOM 7123 C CA . ALA A 1 886 ? 22.414 37.461 53.315 1.00 31.94 886 ALA A CA 1
ATOM 7124 C C . ALA A 1 886 ? 22.109 37.716 54.804 1.00 31.94 886 ALA A C 1
ATOM 7126 O O . ALA A 1 886 ? 21.561 36.843 55.468 1.00 31.94 886 ALA A O 1
ATOM 7127 N N . MET A 1 887 ? 22.394 38.919 55.318 1.00 26.61 887 MET A N 1
ATOM 7128 C CA . MET A 1 887 ? 22.176 39.255 56.735 1.00 26.61 887 MET A CA 1
ATOM 7129 C C . MET A 1 887 ? 20.726 39.672 57.065 1.00 26.61 887 MET A C 1
ATOM 7131 O O . MET A 1 887 ? 20.301 39.568 58.209 1.00 26.61 887 MET A O 1
ATOM 7135 N N . SER A 1 888 ? 19.907 40.085 56.088 1.00 26.41 888 SER A N 1
ATOM 7136 C CA . SER A 1 888 ? 18.512 40.527 56.322 1.00 26.41 888 SER A CA 1
ATOM 7137 C C . SER A 1 888 ? 17.458 39.403 56.363 1.00 26.41 888 SER A C 1
ATOM 7139 O O . SER A 1 888 ? 16.258 39.688 56.397 1.00 26.41 888 SER A O 1
ATOM 7141 N N . ALA A 1 889 ? 17.871 38.132 56.408 1.00 28.81 889 ALA A N 1
ATOM 7142 C CA . ALA A 1 889 ? 16.967 37.008 56.647 1.00 28.81 889 ALA A CA 1
ATOM 7143 C C . ALA A 1 889 ? 16.757 36.799 58.165 1.00 28.81 889 ALA A C 1
ATOM 7145 O O . ALA A 1 889 ? 17.730 36.610 58.896 1.00 28.81 889 ALA A O 1
ATOM 7146 N N . PRO A 1 890 ? 15.514 36.831 58.682 1.00 25.28 890 PRO A N 1
ATOM 7147 C CA . PRO A 1 890 ? 15.262 36.563 60.090 1.00 25.28 890 PRO A CA 1
ATOM 7148 C C . PRO A 1 890 ? 15.556 35.099 60.436 1.00 25.28 890 PRO A C 1
ATOM 7150 O O . PRO A 1 890 ? 15.190 34.182 59.705 1.00 25.28 890 PRO A O 1
ATOM 7153 N N . ALA A 1 891 ? 16.182 34.906 61.595 1.00 28.86 891 ALA A N 1
ATOM 7154 C CA . ALA A 1 891 ? 16.390 33.621 62.245 1.00 28.86 891 ALA A CA 1
ATOM 7155 C C . ALA A 1 891 ? 15.432 33.470 63.433 1.00 28.86 891 ALA A C 1
ATOM 7157 O O . ALA A 1 891 ? 15.618 34.206 64.408 1.00 28.86 891 ALA A O 1
ATOM 7158 N N . ALA A 1 892 ? 14.493 32.521 63.367 1.00 25.92 892 ALA A N 1
ATOM 7159 C CA . ALA A 1 892 ? 14.042 31.687 64.493 1.00 25.92 892 ALA A CA 1
ATOM 7160 C C . ALA A 1 892 ? 12.881 30.748 64.090 1.00 25.92 892 ALA A C 1
ATOM 7162 O O . ALA A 1 892 ? 11.820 31.217 63.687 1.00 25.92 892 ALA A O 1
ATOM 7163 N N . ASP A 1 893 ? 13.176 29.457 64.249 1.00 22.16 893 ASP A N 1
ATOM 7164 C CA . ASP A 1 893 ? 12.452 28.435 65.020 1.00 22.16 893 ASP A CA 1
ATOM 7165 C C . ASP A 1 893 ? 11.192 27.742 64.457 1.00 22.16 893 ASP A C 1
ATOM 7167 O O . ASP A 1 893 ? 10.212 28.373 64.074 1.00 22.16 893 ASP A O 1
ATOM 7171 N N . ASP A 1 894 ? 11.314 26.402 64.423 1.00 26.30 894 ASP A N 1
ATOM 7172 C CA . ASP A 1 894 ? 10.357 25.313 64.707 1.00 26.30 894 ASP A CA 1
ATOM 7173 C C . ASP A 1 894 ? 8.859 25.696 64.775 1.00 26.30 894 ASP A C 1
ATOM 7175 O O . ASP A 1 894 ? 8.458 26.657 65.412 1.00 26.30 894 ASP A O 1
ATOM 7179 N N . GLU A 1 895 ? 7.907 24.968 64.194 1.00 25.02 895 GLU A N 1
ATOM 7180 C CA . GLU A 1 895 ? 7.767 23.516 64.159 1.00 25.02 895 GLU A CA 1
ATOM 7181 C C . GLU A 1 895 ? 6.719 23.122 63.093 1.00 25.02 895 GLU A C 1
ATOM 7183 O O . GLU A 1 895 ? 5.803 23.876 62.768 1.00 25.02 895 GLU A O 1
ATOM 7188 N N . ALA A 1 896 ? 6.829 21.877 62.625 1.00 29.66 896 ALA A N 1
ATOM 7189 C CA . ALA A 1 896 ? 5.755 21.043 62.080 1.00 29.66 896 ALA A CA 1
ATOM 7190 C C . ALA A 1 896 ? 5.128 21.376 60.703 1.00 29.66 896 ALA A C 1
ATOM 7192 O O . ALA A 1 896 ? 4.121 22.072 60.575 1.00 29.66 896 ALA A O 1
ATOM 7193 N N . LEU A 1 897 ? 5.579 20.639 59.675 1.00 23.44 897 LEU A N 1
ATOM 7194 C CA . LEU A 1 897 ? 4.664 20.104 58.660 1.00 23.44 897 LEU A CA 1
ATOM 7195 C C . LEU A 1 897 ? 5.111 18.734 58.121 1.00 23.44 897 LEU A C 1
ATOM 7197 O O . LEU A 1 897 ? 6.275 18.488 57.820 1.00 23.44 897 LEU A O 1
ATOM 7201 N N . LEU A 1 898 ? 4.109 17.858 58.067 1.00 22.25 898 LEU A N 1
ATOM 7202 C CA . LEU A 1 898 ? 4.075 16.438 57.715 1.00 22.25 898 LEU A CA 1
ATOM 7203 C C . LEU A 1 898 ? 4.502 16.115 56.253 1.00 22.25 898 LEU A C 1
ATOM 7205 O O . LEU A 1 898 ? 4.664 17.018 55.437 1.00 22.25 898 LEU A O 1
ATOM 7209 N N . PRO A 1 899 ? 4.676 14.817 55.911 1.00 29.41 899 PRO A N 1
ATOM 7210 C CA . PRO A 1 899 ? 5.655 14.317 54.949 1.00 29.41 899 PRO A CA 1
ATOM 7211 C C . PRO A 1 899 ? 5.167 14.319 53.494 1.00 29.41 899 PRO A C 1
ATOM 7213 O O . PRO A 1 899 ? 4.147 13.715 53.164 1.00 29.41 899 PRO A O 1
ATOM 7216 N N . SER A 1 900 ? 5.970 14.893 52.597 1.00 24.00 900 SER A N 1
ATOM 7217 C CA . SER A 1 900 ? 5.920 14.614 51.159 1.00 24.00 900 SER A CA 1
ATOM 7218 C C . SER A 1 900 ? 7.007 13.604 50.792 1.00 24.00 900 SER A C 1
ATOM 7220 O O . SER A 1 900 ? 8.152 13.740 51.219 1.00 24.00 900 SER A O 1
ATOM 7222 N N . LEU A 1 901 ? 6.639 12.590 50.008 1.00 27.28 901 LEU A N 1
ATOM 7223 C CA . LEU A 1 901 ? 7.510 11.524 49.516 1.00 27.28 901 LEU A CA 1
ATOM 7224 C C . LEU A 1 901 ? 8.810 12.074 48.896 1.00 27.28 901 LEU A C 1
ATOM 7226 O O . LEU A 1 901 ? 8.786 12.638 47.807 1.00 27.28 901 LEU A O 1
ATOM 7230 N N . VAL A 1 902 ? 9.946 11.841 49.555 1.00 27.73 902 VAL A N 1
ATOM 7231 C CA . VAL A 1 902 ? 11.292 11.995 48.983 1.00 27.73 902 VAL A CA 1
ATOM 7232 C C . VAL A 1 902 ? 12.027 10.675 49.208 1.00 27.73 902 VAL A C 1
ATOM 7234 O O . VAL A 1 902 ? 12.157 10.223 50.346 1.00 27.73 902 VAL A O 1
ATOM 7237 N N . ALA A 1 903 ? 12.471 10.024 48.133 1.00 26.48 903 ALA A N 1
ATOM 7238 C CA . ALA A 1 903 ? 13.301 8.824 48.214 1.00 26.48 903 ALA A CA 1
ATOM 7239 C C . ALA A 1 903 ? 14.786 9.231 48.111 1.00 26.48 903 ALA A C 1
ATOM 7241 O O . ALA A 1 903 ? 15.186 9.753 47.071 1.00 26.48 903 ALA A O 1
ATOM 7242 N N . PRO A 1 904 ? 15.615 9.034 49.152 1.00 29.88 904 PRO A N 1
ATOM 7243 C CA . PRO A 1 904 ? 17.054 9.272 49.051 1.00 29.88 904 PRO A CA 1
ATOM 7244 C C . PRO A 1 904 ? 17.735 8.149 48.252 1.00 29.88 904 PRO A C 1
ATOM 7246 O O . PRO A 1 904 ? 17.459 6.973 48.487 1.00 29.88 904 PRO A O 1
ATOM 7249 N N . GLY A 1 905 ? 18.633 8.508 47.329 1.00 33.47 905 GLY A N 1
ATOM 7250 C CA . GLY A 1 905 ? 19.483 7.575 46.578 1.00 33.47 905 GLY A CA 1
ATOM 7251 C C . GLY A 1 905 ? 20.962 7.721 46.960 1.00 33.47 905 GLY A C 1
ATOM 7252 O O . GLY A 1 905 ? 21.439 8.833 47.180 1.00 33.47 905 GLY A O 1
ATOM 7253 N N . LEU A 1 906 ? 21.688 6.601 47.050 1.00 36.75 906 LEU A N 1
ATOM 7254 C CA . LEU A 1 906 ? 23.130 6.537 47.342 1.00 36.75 906 LEU A CA 1
ATOM 7255 C C . LEU A 1 906 ? 23.933 6.421 46.035 1.00 36.75 906 LEU A C 1
ATOM 7257 O O . LEU A 1 906 ? 23.659 5.519 45.254 1.00 36.75 906 LEU A O 1
ATOM 7261 N N . TYR A 1 907 ? 24.942 7.274 45.820 1.00 40.06 907 TYR A N 1
ATOM 7262 C CA . TYR A 1 907 ? 25.825 7.232 44.642 1.00 40.06 907 TYR A CA 1
ATOM 7263 C C . TYR A 1 907 ? 27.214 6.684 45.014 1.00 40.06 907 TYR A C 1
ATOM 7265 O O . TYR A 1 907 ? 27.810 7.131 45.991 1.00 40.06 907 TYR A O 1
ATOM 7273 N N . LEU A 1 908 ? 27.751 5.747 44.225 1.00 40.62 908 LEU A N 1
ATOM 7274 C CA . LEU A 1 908 ? 29.085 5.147 44.404 1.00 40.62 908 LEU A CA 1
ATOM 7275 C C . LEU A 1 908 ? 29.967 5.523 43.195 1.00 40.62 908 LEU A C 1
ATOM 7277 O O . LEU A 1 908 ? 29.475 5.482 42.078 1.00 40.62 908 LEU A O 1
ATOM 7281 N N . GLY A 1 909 ? 31.238 5.906 43.363 1.00 40.25 909 GLY A N 1
ATOM 7282 C CA . GLY A 1 909 ? 32.147 6.242 42.244 1.00 40.25 909 GLY A CA 1
ATOM 7283 C C . GLY A 1 909 ? 33.518 6.772 42.703 1.00 40.25 909 GLY A C 1
ATOM 7284 O O . GLY A 1 909 ? 33.645 7.182 43.851 1.00 40.25 909 GLY A O 1
ATOM 7285 N N . THR A 1 910 ? 34.552 6.754 41.841 1.00 37.28 910 THR A N 1
ATOM 7286 C CA . THR A 1 910 ? 35.910 7.249 42.191 1.00 37.28 910 THR A CA 1
ATOM 7287 C C . THR A 1 910 ? 36.050 8.770 42.043 1.00 37.28 910 THR A C 1
ATOM 7289 O O . THR A 1 910 ? 35.295 9.410 41.306 1.00 37.28 910 THR A O 1
ATOM 7292 N N . ALA A 1 911 ? 37.066 9.358 42.689 1.00 35.31 911 ALA A N 1
ATOM 7293 C CA . ALA A 1 911 ? 37.380 10.785 42.571 1.00 35.31 911 ALA A CA 1
ATOM 7294 C C . ALA A 1 911 ? 37.686 11.226 41.123 1.00 35.31 911 ALA A C 1
ATOM 7296 O O . ALA A 1 911 ? 37.307 12.326 40.730 1.00 35.31 911 ALA A O 1
ATOM 7297 N N . GLU A 1 912 ? 38.303 10.371 40.300 1.00 34.31 912 GLU A N 1
ATOM 7298 C CA . GLU A 1 912 ? 38.567 10.655 38.878 1.00 34.31 912 GLU A CA 1
ATOM 7299 C C . GLU A 1 912 ? 37.291 10.683 38.021 1.00 34.31 912 GLU A C 1
ATOM 7301 O O . GLU A 1 912 ? 37.157 11.544 37.150 1.00 34.31 912 GLU A O 1
ATOM 7306 N N . HIS A 1 913 ? 36.299 9.832 38.322 1.00 35.72 913 HIS A N 1
ATOM 7307 C CA . HIS A 1 913 ? 34.984 9.879 37.668 1.00 35.72 913 HIS A CA 1
ATOM 7308 C C . HIS A 1 913 ? 34.210 11.160 38.009 1.00 35.72 913 HIS A C 1
ATOM 7310 O O . HIS A 1 913 ? 33.444 11.653 37.182 1.00 35.72 913 HIS A O 1
ATOM 7316 N N . ALA A 1 914 ? 34.439 11.735 39.195 1.00 37.88 914 ALA A N 1
ATOM 7317 C CA . ALA A 1 914 ? 33.905 13.047 39.552 1.00 37.88 914 ALA A CA 1
ATOM 7318 C C . ALA A 1 914 ? 34.629 14.202 38.827 1.00 37.88 914 ALA A C 1
ATOM 7320 O O . ALA A 1 914 ? 34.022 15.248 38.611 1.00 37.88 914 ALA A O 1
ATOM 7321 N N . ARG A 1 915 ? 35.897 14.016 38.418 1.00 34.91 915 ARG A N 1
ATOM 7322 C CA . ARG A 1 915 ? 36.716 15.030 37.721 1.00 34.91 915 ARG A CA 1
ATOM 7323 C C . ARG A 1 915 ? 36.449 15.128 36.212 1.00 34.91 915 ARG A C 1
ATOM 7325 O O . ARG A 1 915 ? 36.651 16.199 35.655 1.00 34.91 915 ARG A O 1
ATOM 7332 N N . CYS A 1 916 ? 35.935 14.083 35.551 1.00 31.31 916 CYS A N 1
ATOM 7333 C CA . CYS A 1 916 ? 35.581 14.127 34.115 1.00 31.31 916 CYS A CA 1
ATOM 7334 C C . CYS A 1 916 ? 34.389 15.051 33.765 1.00 31.31 916 CYS A C 1
ATOM 7336 O O . CYS A 1 916 ? 34.071 15.217 32.589 1.00 31.31 916 CYS A O 1
ATOM 7338 N N . ARG A 1 917 ? 33.735 15.683 34.752 1.00 34.03 917 ARG A N 1
ATOM 7339 C CA . ARG A 1 917 ? 32.782 16.786 34.543 1.00 34.03 917 ARG A CA 1
ATOM 7340 C C . ARG A 1 917 ? 33.352 18.084 35.109 1.00 34.03 917 ARG A C 1
ATOM 7342 O O . ARG A 1 917 ? 33.084 18.456 36.249 1.00 34.03 917 ARG A O 1
ATOM 7349 N N . CYS A 1 918 ? 34.132 18.789 34.299 1.00 28.12 918 CYS A N 1
ATOM 7350 C CA . CYS A 1 918 ? 34.553 20.154 34.591 1.00 28.12 918 CYS A CA 1
ATOM 7351 C C . CYS A 1 918 ? 33.345 21.112 34.591 1.00 28.12 918 CYS A C 1
ATOM 7353 O O . CYS A 1 918 ? 32.970 21.640 33.552 1.00 28.12 918 CYS A O 1
ATOM 7355 N N . ALA A 1 919 ? 32.767 21.343 35.771 1.00 26.42 919 ALA A N 1
ATOM 7356 C CA . ALA A 1 919 ? 32.144 22.613 36.172 1.00 26.42 919 ALA A CA 1
ATOM 7357 C C . ALA A 1 919 ? 32.259 22.826 37.698 1.00 26.42 919 ALA A C 1
ATOM 7359 O O . ALA A 1 919 ? 31.388 23.401 38.337 1.00 26.42 919 ALA A O 1
ATOM 7360 N N . LEU A 1 920 ? 33.335 22.318 38.302 1.00 29.66 920 LEU A N 1
ATOM 7361 C CA . LEU A 1 920 ? 33.685 22.543 39.705 1.00 29.66 920 LEU A CA 1
ATOM 7362 C C . LEU A 1 920 ? 35.167 22.900 39.761 1.00 29.66 920 LEU A C 1
ATOM 7364 O O . LEU A 1 920 ? 35.990 22.131 40.249 1.00 29.66 920 LEU A O 1
ATOM 7368 N N . HIS A 1 921 ? 35.509 24.048 39.185 1.00 25.91 921 HIS A N 1
ATOM 7369 C CA . HIS A 1 921 ? 36.733 24.731 39.565 1.00 25.91 921 HIS A CA 1
ATOM 7370 C C . HIS A 1 921 ? 36.351 25.923 40.435 1.00 25.91 921 HIS A C 1
ATOM 7372 O O . HIS A 1 921 ? 35.417 26.645 40.105 1.00 25.91 921 HIS A O 1
ATOM 7378 N N . GLU A 1 922 ? 37.119 26.078 41.513 1.00 24.02 922 GLU A N 1
ATOM 7379 C CA . GLU A 1 922 ? 37.081 27.137 42.528 1.00 24.02 922 GLU A CA 1
ATOM 7380 C C . GLU A 1 922 ? 36.114 26.883 43.689 1.00 24.02 922 GLU A C 1
ATOM 7382 O O . GLU A 1 922 ? 34.946 27.239 43.665 1.00 24.02 922 GLU A O 1
ATOM 7387 N N . TYR A 1 923 ? 36.614 26.229 44.739 1.00 26.41 923 TYR A N 1
ATOM 7388 C CA . TYR A 1 923 ? 37.173 26.951 45.888 1.00 26.41 923 TYR A CA 1
ATOM 7389 C C . TYR A 1 923 ? 37.900 25.954 46.801 1.00 26.41 923 TYR A C 1
ATOM 7391 O O . TYR A 1 923 ? 37.287 25.205 47.556 1.00 26.41 923 TYR A O 1
ATOM 7399 N N . GLU A 1 924 ? 39.230 25.964 46.733 1.00 25.55 924 GLU A N 1
ATOM 7400 C CA . GLU A 1 924 ? 40.095 25.541 47.834 1.00 25.55 924 GLU A CA 1
ATOM 7401 C C . GLU A 1 924 ? 40.433 26.785 48.666 1.00 25.55 924 GLU A C 1
ATOM 7403 O O . GLU A 1 924 ? 40.861 27.792 48.100 1.00 25.55 924 GLU A O 1
ATOM 7408 N N . ARG A 1 925 ? 40.266 26.725 49.994 1.00 24.62 925 ARG A N 1
ATOM 7409 C CA . ARG A 1 925 ? 41.069 27.457 50.996 1.00 24.62 925 ARG A CA 1
ATOM 7410 C C . ARG A 1 925 ? 40.846 26.862 52.399 1.00 24.62 925 ARG A C 1
ATOM 7412 O O . ARG A 1 925 ? 39.836 26.195 52.606 1.00 24.62 925 ARG A O 1
ATOM 7419 N N . PRO A 1 926 ? 41.812 27.011 53.325 1.00 27.20 926 PRO A N 1
ATOM 7420 C CA . PRO A 1 926 ? 42.413 25.871 54.009 1.00 27.20 926 PRO A CA 1
ATOM 7421 C C . PRO A 1 926 ? 41.916 25.698 55.447 1.00 27.20 926 PRO A C 1
ATOM 7423 O O . PRO A 1 926 ? 41.454 26.640 56.085 1.00 27.20 926 PRO A O 1
ATOM 7426 N N . LEU A 1 927 ? 42.072 24.470 55.937 1.00 26.00 927 LEU A N 1
ATOM 7427 C CA . LEU A 1 927 ? 41.859 24.049 57.320 1.00 26.00 927 LEU A CA 1
ATOM 7428 C C . LEU A 1 927 ? 42.866 24.717 58.272 1.00 26.00 927 LEU A C 1
ATOM 7430 O O . LEU A 1 927 ? 44.063 24.712 57.991 1.00 26.00 927 LEU A O 1
ATOM 7434 N N . ASP A 1 928 ? 42.382 25.208 59.416 1.00 24.48 928 ASP A N 1
ATOM 7435 C CA . ASP A 1 928 ? 43.196 25.487 60.606 1.00 24.48 928 ASP A CA 1
ATOM 7436 C C . ASP A 1 928 ? 42.993 24.331 61.614 1.00 24.48 928 ASP A C 1
ATOM 7438 O O . ASP A 1 928 ? 41.847 24.052 61.991 1.00 24.48 928 ASP A O 1
ATOM 7442 N N . PRO A 1 929 ? 44.050 23.582 61.980 1.00 34.78 929 PRO A N 1
ATOM 7443 C CA . PRO A 1 929 ? 43.959 22.365 62.769 1.00 34.78 929 PRO A CA 1
ATOM 7444 C C . PRO A 1 929 ? 44.162 22.650 64.260 1.00 34.78 929 PRO A C 1
ATOM 7446 O O . PRO A 1 929 ? 45.284 22.712 64.756 1.00 34.78 929 PRO A O 1
ATOM 7449 N N . SER A 1 930 ? 43.078 22.717 65.025 1.00 28.92 930 SER A N 1
ATOM 7450 C CA . SER A 1 930 ? 43.145 22.372 66.445 1.00 28.92 930 SER A CA 1
ATOM 7451 C C . SER A 1 930 ? 41.820 21.789 66.925 1.00 28.92 930 SER A C 1
ATOM 7453 O O . SER A 1 930 ? 40.751 22.293 66.608 1.00 28.92 930 SER A O 1
ATOM 7455 N N . GLU A 1 931 ? 41.953 20.710 67.695 1.00 25.69 931 GLU A N 1
ATOM 7456 C CA . GLU A 1 931 ? 40.921 19.925 68.389 1.00 25.69 931 GLU A CA 1
ATOM 7457 C C . GLU A 1 931 ? 40.377 18.696 67.637 1.00 25.69 931 GLU A C 1
ATOM 7459 O O . GLU A 1 931 ? 39.669 18.756 66.634 1.00 25.69 931 GLU A O 1
ATOM 7464 N N . GLY A 1 932 ? 40.801 17.532 68.144 1.00 26.39 932 GLY A N 1
ATOM 7465 C CA . GLY A 1 932 ? 40.623 16.213 67.555 1.00 26.39 932 GLY A CA 1
ATOM 7466 C C . GLY A 1 932 ? 39.321 15.491 67.918 1.00 26.39 932 GLY A C 1
ATOM 7467 O O . GLY A 1 932 ? 38.626 15.826 68.868 1.00 26.39 932 GLY A O 1
ATOM 7468 N N . CYS A 1 933 ? 39.090 14.424 67.147 1.00 26.42 933 CYS A N 1
ATOM 7469 C CA . CYS A 1 933 ? 38.123 13.329 67.305 1.00 26.42 933 CYS A CA 1
ATOM 7470 C C . CYS A 1 933 ? 36.607 13.657 67.384 1.00 26.42 933 CYS A C 1
ATOM 7472 O O . CYS A 1 933 ? 36.061 13.902 68.453 1.00 26.42 933 CYS A O 1
ATOM 7474 N N . ALA A 1 934 ? 35.942 13.393 66.238 1.00 27.17 934 ALA A N 1
ATOM 7475 C CA . ALA A 1 934 ? 34.517 13.064 65.992 1.00 27.17 934 ALA A CA 1
ATOM 7476 C C . ALA A 1 934 ? 33.467 14.204 66.069 1.00 27.17 934 ALA A C 1
ATOM 7478 O O . ALA A 1 934 ? 33.681 15.174 66.789 1.00 27.17 934 ALA A O 1
ATOM 7479 N N . PRO A 1 935 ? 32.288 14.124 65.393 1.00 29.70 935 PRO A N 1
ATOM 7480 C CA . PRO A 1 935 ? 31.756 13.156 64.418 1.00 29.70 935 PRO A CA 1
ATOM 7481 C C . PRO A 1 935 ? 31.582 13.765 62.999 1.00 29.70 935 PRO A C 1
ATOM 7483 O O . PRO A 1 935 ? 31.906 14.925 62.767 1.00 29.70 935 PRO A O 1
ATOM 7486 N N . ILE A 1 936 ? 31.063 12.972 62.049 1.00 29.73 936 ILE A N 1
ATOM 7487 C CA . ILE A 1 936 ? 30.717 13.335 60.656 1.00 29.73 936 ILE A CA 1
ATOM 7488 C C . ILE A 1 936 ? 30.123 14.757 60.571 1.00 29.73 936 ILE A C 1
ATOM 7490 O O . ILE A 1 936 ? 28.997 14.994 61.007 1.00 29.73 936 ILE A O 1
ATOM 7494 N N . ARG A 1 937 ? 30.869 15.706 59.992 1.00 23.20 937 ARG A N 1
ATOM 7495 C CA . ARG A 1 937 ? 30.469 17.115 59.834 1.00 23.20 937 ARG A CA 1
ATOM 7496 C C . ARG A 1 937 ? 30.537 17.534 58.363 1.00 23.20 937 ARG A C 1
ATOM 7498 O O . ARG A 1 937 ? 31.490 18.182 57.959 1.00 23.20 937 ARG A O 1
ATOM 7505 N N . ALA A 1 938 ? 29.532 17.126 57.583 1.00 27.20 938 ALA A N 1
ATOM 7506 C CA . ALA A 1 938 ? 28.836 17.938 56.567 1.00 27.20 938 ALA A CA 1
ATOM 7507 C C . ALA A 1 938 ? 28.126 17.047 55.530 1.00 27.20 938 ALA A C 1
ATOM 7509 O O . ALA A 1 938 ? 28.756 16.422 54.681 1.00 27.20 938 ALA A O 1
ATOM 7510 N N . ILE A 1 939 ? 26.790 17.050 55.557 1.00 28.39 939 ILE A N 1
ATOM 7511 C CA . ILE A 1 939 ? 25.959 16.729 54.392 1.00 28.39 939 ILE A CA 1
ATOM 7512 C C . ILE A 1 939 ? 25.737 18.059 53.674 1.00 28.39 939 ILE A C 1
ATOM 7514 O O . ILE A 1 939 ? 25.066 18.941 54.208 1.00 28.39 939 ILE A O 1
ATOM 7518 N N . ILE A 1 940 ? 26.323 18.233 52.491 1.00 27.03 940 ILE A N 1
ATOM 7519 C CA . ILE A 1 940 ? 26.082 19.428 51.676 1.00 27.03 940 ILE A CA 1
ATOM 7520 C C . ILE A 1 940 ? 24.784 19.207 50.904 1.00 27.03 940 ILE A C 1
ATOM 7522 O O . ILE A 1 940 ? 24.708 18.350 50.025 1.00 27.03 940 ILE A O 1
ATOM 7526 N N . ASN A 1 941 ? 23.760 19.985 51.241 1.00 26.44 941 ASN A N 1
ATOM 7527 C CA . ASN A 1 941 ? 22.498 20.007 50.516 1.00 26.44 941 ASN A CA 1
ATOM 7528 C C . ASN A 1 941 ? 22.662 20.928 49.298 1.00 26.44 941 ASN A C 1
ATOM 7530 O O . ASN A 1 941 ? 22.797 22.140 49.454 1.00 26.44 941 ASN A O 1
ATOM 7534 N N . VAL A 1 942 ? 22.678 20.369 48.088 1.00 26.64 942 VAL A N 1
ATOM 7535 C CA . VAL A 1 942 ? 22.720 21.165 46.852 1.00 26.64 942 VAL A CA 1
ATOM 7536 C C . VAL A 1 942 ? 21.283 21.389 46.389 1.00 26.64 942 VAL A C 1
ATOM 7538 O O . VAL A 1 942 ? 20.651 20.481 45.852 1.00 26.64 942 VAL A O 1
ATOM 7541 N N . SER A 1 943 ? 20.740 22.587 46.624 1.00 25.66 943 SER A N 1
ATOM 7542 C CA . SER A 1 943 ? 19.435 22.981 46.089 1.00 25.66 943 SER A CA 1
ATOM 7543 C C . SER A 1 943 ? 19.574 23.706 44.752 1.00 25.66 943 SER A C 1
ATOM 7545 O O . SER A 1 943 ? 20.297 24.692 44.662 1.00 25.66 943 SER A O 1
ATOM 7547 N N . SER A 1 944 ? 18.784 23.237 43.783 1.00 32.66 944 SER A N 1
ATOM 7548 C CA . SER A 1 944 ? 18.185 23.968 42.657 1.00 32.66 944 SER A CA 1
ATOM 7549 C C . SER A 1 944 ? 19.097 24.851 41.798 1.00 32.66 944 SER A C 1
ATOM 7551 O O . SER A 1 944 ? 19.416 25.967 42.181 1.00 32.66 944 SER A O 1
ATOM 7553 N N . THR A 1 945 ? 19.387 24.386 40.583 1.00 27.83 945 THR A N 1
ATOM 7554 C CA . THR A 1 945 ? 18.841 24.902 39.307 1.00 27.83 945 THR A CA 1
ATOM 7555 C C . THR A 1 945 ? 19.815 24.553 38.185 1.00 27.83 945 THR A C 1
ATOM 7557 O O . THR A 1 945 ? 20.563 25.412 37.749 1.00 27.83 945 THR A O 1
ATOM 7560 N N . GLU A 1 946 ? 19.822 23.300 37.726 1.00 24.72 946 GLU A N 1
ATOM 7561 C CA . GLU A 1 946 ? 20.294 22.927 36.385 1.00 24.72 946 GLU A CA 1
ATOM 7562 C C . GLU A 1 946 ? 19.849 21.485 36.050 1.00 24.72 946 GLU A C 1
ATOM 7564 O O . GLU A 1 946 ? 19.586 20.700 36.968 1.00 24.72 946 GLU A O 1
ATOM 7569 N N . PRO A 1 947 ? 19.665 21.137 34.761 1.00 28.19 947 PRO A N 1
ATOM 7570 C CA . PRO A 1 947 ? 19.003 19.905 34.339 1.00 28.19 947 PRO A CA 1
ATOM 7571 C C . PRO A 1 947 ? 19.857 18.656 34.593 1.00 28.19 947 PRO A C 1
ATOM 7573 O O . PRO A 1 947 ? 21.060 18.635 34.339 1.00 28.19 947 PRO A O 1
ATOM 7576 N N . ASN A 1 948 ? 19.205 17.571 35.018 1.00 28.34 948 ASN A N 1
ATOM 7577 C CA . ASN A 1 948 ? 19.816 16.249 35.132 1.00 28.34 948 ASN A CA 1
ATOM 7578 C C . ASN A 1 948 ? 20.401 15.783 33.787 1.00 28.34 948 ASN A C 1
ATOM 7580 O O . ASN A 1 948 ? 19.741 15.762 32.749 1.00 28.34 948 ASN A O 1
ATOM 7584 N N . HIS A 1 949 ? 21.644 15.321 33.836 1.00 30.28 949 HIS A N 1
ATOM 7585 C CA . HIS A 1 949 ? 22.444 14.891 32.696 1.00 30.28 949 HIS A CA 1
ATOM 7586 C C . HIS A 1 949 ? 22.122 13.436 32.279 1.00 30.28 949 HIS A C 1
ATOM 7588 O O . HIS A 1 949 ? 23.018 12.605 32.167 1.00 30.28 949 HIS A O 1
ATOM 7594 N N . PHE A 1 950 ? 20.837 13.137 32.051 1.00 27.56 950 PHE A N 1
ATOM 7595 C CA . PHE A 1 950 ? 20.393 12.032 31.178 1.00 27.56 950 PHE A CA 1
ATOM 7596 C C . PHE A 1 950 ? 20.268 12.489 29.709 1.00 27.56 950 PHE A C 1
ATOM 7598 O O . PHE A 1 950 ? 19.939 11.709 28.820 1.00 27.56 950 PHE A O 1
ATOM 7605 N N . ALA A 1 951 ? 20.592 13.754 29.432 1.00 28.67 951 ALA A N 1
ATOM 7606 C CA . ALA A 1 951 ? 20.666 14.333 28.100 1.00 28.67 951 ALA A CA 1
ATOM 7607 C C . ALA A 1 951 ? 22.000 14.003 27.409 1.00 28.67 951 ALA A C 1
ATOM 7609 O O . ALA A 1 951 ? 22.863 14.864 27.292 1.00 28.67 951 ALA A O 1
ATOM 7610 N N . ASN A 1 952 ? 22.176 12.761 26.961 1.00 29.08 952 ASN A N 1
ATOM 7611 C CA . ASN A 1 952 ? 23.096 12.454 25.862 1.00 29.08 952 ASN A CA 1
ATOM 7612 C C . ASN A 1 952 ? 22.472 11.409 24.927 1.00 29.08 952 ASN A C 1
ATOM 7614 O O . ASN A 1 952 ? 22.975 10.307 24.739 1.00 29.08 952 ASN A O 1
ATOM 7618 N N . ALA A 1 953 ? 21.363 11.806 24.307 1.00 24.78 953 ALA A N 1
ATOM 7619 C CA . ALA A 1 953 ? 20.995 11.381 22.965 1.00 24.78 953 ALA A CA 1
ATOM 7620 C C . ALA A 1 953 ? 20.416 12.611 22.242 1.00 24.78 953 ALA A C 1
ATOM 7622 O O . ALA A 1 953 ? 19.490 13.249 22.727 1.00 24.78 953 ALA A O 1
ATOM 7623 N N . ASN A 1 954 ? 21.070 12.975 21.141 1.00 26.64 954 ASN A N 1
ATOM 7624 C CA . ASN A 1 954 ? 20.895 14.132 20.251 1.00 26.64 954 ASN A CA 1
ATOM 7625 C C . ASN A 1 954 ? 19.521 14.876 20.286 1.00 26.64 954 ASN A C 1
ATOM 7627 O O . ASN A 1 954 ? 18.481 14.243 20.093 1.00 26.64 954 ASN A O 1
ATOM 7631 N N . PRO A 1 955 ? 19.489 16.224 20.399 1.00 27.48 955 PRO A N 1
ATOM 7632 C CA . PRO A 1 955 ? 18.296 17.022 20.717 1.00 27.48 955 PRO A CA 1
ATOM 7633 C C . PRO A 1 955 ? 17.406 17.356 19.504 1.00 27.48 955 PRO A C 1
ATOM 7635 O O . PRO A 1 955 ? 16.909 18.473 19.387 1.00 27.48 955 PRO A O 1
ATOM 7638 N N . ALA A 1 956 ? 17.207 16.420 18.575 1.00 28.06 956 ALA A N 1
ATOM 7639 C CA . ALA A 1 956 ? 16.449 16.714 17.356 1.00 28.06 956 ALA A CA 1
ATOM 7640 C C . ALA A 1 956 ? 15.045 16.104 17.290 1.00 28.06 956 ALA A C 1
ATOM 7642 O O . ALA A 1 956 ? 14.260 16.604 16.500 1.00 28.06 956 ALA A O 1
ATOM 7643 N N . ASN A 1 957 ? 14.692 15.069 18.062 1.00 30.64 957 ASN A N 1
ATOM 7644 C CA . ASN A 1 957 ? 13.358 14.451 17.979 1.00 30.64 957 ASN A CA 1
ATOM 7645 C C . ASN A 1 957 ? 13.047 13.587 19.216 1.00 30.64 957 ASN A C 1
ATOM 7647 O O . ASN A 1 957 ? 13.470 12.435 19.247 1.00 30.64 957 ASN A O 1
ATOM 7651 N N . ALA A 1 958 ? 12.306 14.118 20.194 1.00 27.80 958 ALA A N 1
ATOM 7652 C CA . ALA A 1 958 ? 11.371 13.372 21.054 1.00 27.80 958 ALA A CA 1
ATOM 7653 C C . ALA A 1 958 ? 10.739 14.328 22.081 1.00 27.80 958 ALA A C 1
ATOM 7655 O O . ALA A 1 958 ? 11.387 14.743 23.040 1.00 27.80 958 ALA A O 1
ATOM 7656 N N . GLU A 1 959 ? 9.471 14.675 21.871 1.00 27.38 959 GLU A N 1
ATOM 7657 C CA . GLU A 1 959 ? 8.598 15.224 22.908 1.00 27.38 959 GLU A CA 1
ATOM 7658 C C . GLU A 1 959 ? 8.251 14.087 23.883 1.00 27.38 959 GLU A C 1
ATOM 7660 O O . GLU A 1 959 ? 7.707 13.060 23.477 1.00 27.38 959 GLU A O 1
ATOM 7665 N N . LEU A 1 960 ? 8.611 14.254 25.155 1.00 27.55 960 LEU A N 1
ATOM 7666 C CA . LEU A 1 960 ? 8.133 13.440 26.272 1.00 27.55 960 LEU A CA 1
ATOM 7667 C C . LEU A 1 960 ? 7.178 14.291 27.119 1.00 27.55 960 LEU A C 1
ATOM 7669 O O . LEU A 1 960 ? 7.417 15.486 27.303 1.00 27.55 960 LEU A O 1
ATOM 7673 N N . ASP A 1 961 ? 6.112 13.640 27.592 1.00 27.88 961 ASP A N 1
ATOM 7674 C CA . ASP A 1 961 ? 4.997 14.170 28.389 1.00 27.88 961 ASP A CA 1
ATOM 7675 C C . ASP A 1 961 ? 5.449 15.008 29.608 1.00 27.88 961 ASP A C 1
ATOM 7677 O O . ASP A 1 961 ? 6.388 14.658 30.326 1.00 27.88 961 ASP A O 1
ATOM 7681 N N . ASP A 1 962 ? 4.709 16.086 29.889 1.00 29.50 962 ASP A N 1
ATOM 7682 C CA . ASP A 1 962 ? 4.931 17.039 30.992 1.00 29.50 962 ASP A CA 1
ATOM 7683 C C . ASP A 1 962 ? 4.742 16.441 32.415 1.00 29.50 962 ASP A C 1
ATOM 7685 O O . ASP A 1 962 ? 5.045 17.113 33.404 1.00 29.50 962 ASP A O 1
ATOM 7689 N N . ASP A 1 963 ? 4.321 15.176 32.548 1.00 31.53 963 ASP A N 1
ATOM 7690 C CA . ASP A 1 963 ? 4.000 14.533 33.838 1.00 31.53 963 ASP A CA 1
ATOM 7691 C C . ASP A 1 963 ? 5.202 13.891 34.576 1.00 31.53 963 ASP A C 1
ATOM 7693 O O . ASP A 1 963 ? 5.071 13.509 35.739 1.00 31.53 963 ASP A O 1
ATOM 7697 N N . GLU A 1 964 ? 6.402 13.803 33.983 1.00 31.25 964 GLU A N 1
ATOM 7698 C CA . GLU A 1 964 ? 7.590 13.217 34.653 1.00 31.25 964 GLU A CA 1
ATOM 7699 C C . GLU A 1 964 ? 8.530 14.250 35.314 1.00 31.25 964 GLU A C 1
ATOM 7701 O O . GLU A 1 964 ? 9.578 13.902 35.865 1.00 31.25 964 GLU A O 1
ATOM 7706 N N . ARG A 1 965 ? 8.156 15.537 35.347 1.00 32.19 965 ARG A N 1
ATOM 7707 C CA . ARG A 1 965 ? 8.987 16.618 35.922 1.00 32.19 965 ARG A CA 1
ATOM 7708 C C . ARG A 1 965 ? 9.047 16.678 37.459 1.00 32.19 965 ARG A C 1
ATOM 7710 O O . ARG A 1 965 ? 9.693 17.580 37.988 1.00 32.19 965 ARG A O 1
ATOM 7717 N N . SER A 1 966 ? 8.425 15.757 38.199 1.00 27.25 966 SER A N 1
ATOM 7718 C CA . SER A 1 966 ? 8.264 15.891 39.661 1.00 27.25 966 SER A CA 1
ATOM 7719 C C . SER A 1 966 ? 9.107 14.958 40.545 1.00 27.25 966 SER A C 1
ATOM 7721 O O . SER A 1 966 ? 8.824 14.856 41.739 1.00 27.25 966 SER A O 1
ATOM 7723 N N . LEU A 1 967 ? 10.143 14.284 40.034 1.00 28.11 967 LEU A N 1
ATOM 7724 C CA . LEU A 1 967 ? 11.079 13.531 40.886 1.00 28.11 967 LEU A CA 1
ATOM 7725 C C . LEU A 1 967 ? 12.337 14.361 41.190 1.00 28.11 967 LEU A C 1
ATOM 7727 O O . LEU A 1 967 ? 13.306 14.368 40.432 1.00 28.11 967 LEU A O 1
ATOM 7731 N N . CYS A 1 968 ? 12.330 15.060 42.329 1.00 29.61 968 CYS A N 1
ATOM 7732 C CA . CYS A 1 968 ? 13.538 15.652 42.908 1.00 29.61 968 CYS A CA 1
ATOM 7733 C C . CYS A 1 968 ? 14.356 14.567 43.626 1.00 29.61 968 CYS A C 1
ATOM 7735 O O . CYS A 1 968 ? 13.914 14.023 44.638 1.00 29.61 968 CYS A O 1
ATOM 7737 N N . PHE A 1 969 ? 15.562 14.279 43.135 1.00 31.78 969 PHE A N 1
ATOM 7738 C CA . PHE A 1 969 ? 16.519 13.399 43.810 1.00 31.78 969 PHE A CA 1
ATOM 7739 C C . PHE A 1 969 ? 17.471 14.225 44.685 1.00 31.78 969 PHE A C 1
ATOM 7741 O O . PHE A 1 969 ? 18.063 15.195 44.214 1.00 31.78 969 PHE A O 1
ATOM 7748 N N . GLN A 1 970 ? 17.633 13.842 45.955 1.00 32.69 970 GLN A N 1
ATOM 7749 C CA . GLN A 1 970 ? 18.705 14.358 46.814 1.00 32.69 970 GLN A CA 1
ATOM 7750 C C . GLN A 1 970 ? 19.967 13.518 46.608 1.00 32.69 970 GLN A C 1
ATOM 7752 O O . GLN A 1 970 ? 19.968 12.315 46.878 1.00 32.69 970 GLN A O 1
ATOM 7757 N N . TYR A 1 971 ? 21.045 14.154 46.154 1.00 35.50 971 TYR A N 1
ATOM 7758 C CA . TYR A 1 971 ? 22.342 13.512 45.955 1.00 35.50 971 TYR A CA 1
ATOM 7759 C C . TYR A 1 971 ? 23.210 13.667 47.204 1.00 35.50 971 TYR A C 1
ATOM 7761 O O . TYR A 1 971 ? 23.352 14.768 47.729 1.00 35.50 971 TYR A O 1
ATOM 7769 N N . HIS A 1 972 ? 23.828 12.576 47.653 1.00 34.56 972 HIS A N 1
ATOM 7770 C CA . HIS A 1 972 ? 24.827 12.602 48.721 1.00 34.56 972 HIS A CA 1
ATOM 7771 C C . HIS A 1 972 ? 26.196 12.300 48.109 1.00 34.56 972 HIS A C 1
ATOM 7773 O O . HIS A 1 972 ? 26.388 11.244 47.505 1.00 34.56 972 HIS A O 1
ATOM 7779 N N . ARG A 1 973 ? 27.145 13.234 48.234 1.00 36.38 973 ARG A N 1
ATOM 7780 C CA . ARG A 1 973 ? 28.529 13.042 47.785 1.00 36.38 973 ARG A CA 1
ATOM 7781 C C . ARG A 1 973 ? 29.355 12.501 48.951 1.00 36.38 973 ARG A C 1
ATOM 7783 O O . ARG A 1 973 ? 29.680 13.253 49.861 1.00 36.38 973 ARG A O 1
ATOM 7790 N N . CYS A 1 974 ? 29.720 11.222 48.907 1.00 38.09 974 CYS A N 1
ATOM 7791 C CA . CYS A 1 974 ? 30.773 10.673 49.762 1.00 38.09 974 CYS A CA 1
ATOM 7792 C C . CYS A 1 974 ? 32.087 10.692 48.980 1.00 38.09 974 CYS A C 1
ATOM 7794 O O . CYS A 1 974 ? 32.226 9.986 47.983 1.00 38.09 974 CYS A O 1
ATOM 7796 N N . ILE A 1 975 ? 33.036 11.523 49.406 1.00 38.00 975 ILE A N 1
ATOM 7797 C CA . ILE A 1 975 ? 34.419 11.447 48.930 1.00 38.00 975 ILE A CA 1
ATOM 7798 C C . ILE A 1 975 ? 35.121 10.465 49.865 1.00 38.00 975 ILE A C 1
ATOM 7800 O O . ILE A 1 975 ? 35.200 10.710 51.065 1.00 38.00 975 ILE A O 1
ATOM 7804 N N . LEU A 1 976 ? 35.531 9.318 49.326 1.00 39.12 976 LEU A N 1
ATOM 7805 C CA . LEU A 1 976 ? 36.219 8.275 50.078 1.00 39.12 976 LEU A CA 1
ATOM 7806 C C . LEU A 1 976 ? 37.722 8.525 49.946 1.00 39.12 976 LEU A C 1
ATOM 7808 O O . LEU A 1 976 ? 38.318 8.180 48.927 1.00 39.12 976 LEU A O 1
ATOM 7812 N N . GLU A 1 977 ? 38.308 9.164 50.950 1.00 36.72 977 GLU A N 1
ATOM 7813 C CA . GLU A 1 977 ? 39.755 9.157 51.151 1.00 36.72 977 GLU A CA 1
ATOM 7814 C C . GLU A 1 977 ? 40.048 8.021 52.147 1.00 36.72 977 GLU A C 1
ATOM 7816 O O . GLU A 1 977 ? 39.501 7.993 53.245 1.00 36.72 977 GLU A O 1
ATOM 7821 N N . ASP A 1 978 ? 40.829 7.042 51.688 1.00 37.72 978 ASP A N 1
ATOM 7822 C CA . ASP A 1 978 ? 41.294 5.818 52.363 1.00 37.72 978 ASP A CA 1
ATOM 7823 C C . ASP A 1 978 ? 40.367 4.577 52.413 1.00 37.72 978 ASP A C 1
ATOM 7825 O O . ASP A 1 978 ? 39.237 4.560 52.900 1.00 37.72 978 ASP A O 1
ATOM 7829 N N . GLY A 1 979 ? 40.899 3.484 51.846 1.00 48.16 979 GLY A N 1
ATOM 7830 C CA . GLY A 1 979 ? 40.179 2.429 51.120 1.00 48.16 979 GLY A CA 1
ATOM 7831 C C . GLY A 1 979 ? 39.538 1.270 51.892 1.00 48.16 979 GLY A C 1
ATOM 7832 O O . GLY A 1 979 ? 39.120 0.319 51.239 1.00 48.16 979 GLY A O 1
ATOM 7833 N N . GLU A 1 980 ? 39.392 1.321 53.219 1.00 43.53 980 GLU A N 1
ATOM 7834 C CA . GLU A 1 980 ? 38.732 0.234 53.983 1.00 43.53 980 GLU A CA 1
ATOM 7835 C C . GLU A 1 980 ? 37.617 0.725 54.920 1.00 43.53 980 GLU A C 1
ATOM 7837 O O . GLU A 1 980 ? 36.490 0.228 54.855 1.00 43.53 980 GLU A O 1
ATOM 7842 N N . GLN A 1 981 ? 37.859 1.762 55.732 1.00 42.78 981 GLN A N 1
ATOM 7843 C CA . GLN A 1 981 ? 36.826 2.328 56.621 1.00 42.78 981 GLN A CA 1
ATOM 7844 C C . GLN A 1 981 ? 35.683 2.995 55.845 1.00 42.78 981 GLN A C 1
ATOM 7846 O O . GLN A 1 981 ? 34.509 2.837 56.186 1.00 42.78 981 GLN A O 1
ATOM 7851 N N . ALA A 1 982 ? 36.030 3.678 54.759 1.00 46.00 982 ALA A N 1
ATOM 7852 C CA . ALA A 1 982 ? 35.113 4.243 53.781 1.00 46.00 982 ALA A CA 1
ATOM 7853 C C . ALA A 1 982 ? 34.132 3.200 53.209 1.00 46.00 982 ALA A C 1
ATOM 7855 O O . ALA A 1 982 ? 32.931 3.452 53.072 1.00 46.00 982 ALA A O 1
ATOM 7856 N N . LEU A 1 983 ? 34.643 2.002 52.910 1.00 49.00 983 LEU A N 1
ATOM 7857 C CA . LEU A 1 983 ? 33.892 0.907 52.298 1.00 49.00 983 LEU A CA 1
ATOM 7858 C C . LEU A 1 983 ? 32.912 0.278 53.303 1.00 49.00 983 LEU A C 1
ATOM 7860 O O . LEU A 1 983 ? 31.747 0.042 52.973 1.00 49.00 983 LEU A O 1
ATOM 7864 N N . ALA A 1 984 ? 33.350 0.101 54.554 1.00 49.06 984 ALA A N 1
ATOM 7865 C CA . ALA A 1 984 ? 32.512 -0.384 55.650 1.00 49.06 984 ALA A CA 1
ATOM 7866 C C . ALA A 1 984 ? 31.371 0.592 56.003 1.00 49.06 984 ALA A C 1
ATOM 7868 O O . ALA A 1 984 ? 30.237 0.172 56.247 1.00 49.06 984 ALA A O 1
ATOM 7869 N N . GLN A 1 985 ? 31.635 1.901 55.980 1.00 48.47 985 GLN A N 1
ATOM 7870 C CA . GLN A 1 985 ? 30.621 2.928 56.246 1.00 48.47 985 GLN A CA 1
ATOM 7871 C C . GLN A 1 985 ? 29.596 3.045 55.108 1.00 48.47 985 GLN A C 1
ATOM 7873 O O . GLN A 1 985 ? 28.395 3.137 55.377 1.00 48.47 985 GLN A O 1
ATOM 7878 N N . ALA A 1 986 ? 30.035 2.959 53.847 1.00 50.12 986 ALA A N 1
ATOM 7879 C CA . ALA A 1 986 ? 29.141 2.924 52.689 1.00 50.12 986 ALA A CA 1
ATOM 7880 C C . ALA A 1 986 ? 28.234 1.678 52.695 1.00 50.12 986 ALA A C 1
ATOM 7882 O O . ALA A 1 986 ? 27.035 1.783 52.423 1.00 50.12 986 ALA A O 1
ATOM 7883 N N . ALA A 1 987 ? 28.775 0.515 53.075 1.00 51.81 987 ALA A N 1
ATOM 7884 C CA . ALA A 1 987 ? 28.002 -0.715 53.239 1.00 51.81 987 ALA A CA 1
ATOM 7885 C C . ALA A 1 987 ? 26.963 -0.603 54.373 1.00 51.81 987 ALA A C 1
ATOM 7887 O O . ALA A 1 987 ? 25.806 -0.977 54.184 1.00 51.81 987 ALA A O 1
ATOM 7888 N N . CYS A 1 988 ? 27.337 -0.022 55.519 1.00 50.06 988 CYS A N 1
ATOM 7889 C CA . CYS A 1 988 ? 26.434 0.199 56.654 1.00 50.06 988 CYS A CA 1
ATOM 7890 C C . CYS A 1 988 ? 25.269 1.145 56.302 1.00 50.06 988 CYS A C 1
ATOM 7892 O O . CYS A 1 988 ? 24.110 0.880 56.634 1.00 50.06 988 CYS A O 1
ATOM 7894 N N . PHE A 1 989 ? 25.546 2.220 55.560 1.00 48.22 989 PHE A N 1
ATOM 7895 C CA . PHE A 1 989 ? 24.515 3.153 55.105 1.00 48.22 989 PHE A CA 1
ATOM 7896 C C . PHE A 1 989 ? 23.566 2.516 54.077 1.00 48.22 989 PHE A C 1
ATOM 7898 O O . PHE A 1 989 ? 22.347 2.681 54.171 1.00 48.22 989 PHE A O 1
ATOM 7905 N N . ALA A 1 990 ? 24.093 1.727 53.133 1.00 50.28 990 ALA A N 1
ATOM 7906 C CA . ALA A 1 990 ? 23.273 0.960 52.195 1.00 50.28 990 ALA A CA 1
ATOM 7907 C C . ALA A 1 990 ? 22.373 -0.062 52.917 1.00 50.28 990 ALA A C 1
ATOM 7909 O O . ALA A 1 990 ? 21.206 -0.229 52.556 1.00 50.28 990 ALA A O 1
ATOM 7910 N N . GLU A 1 991 ? 22.879 -0.687 53.984 1.00 50.50 991 GLU A N 1
ATOM 7911 C CA . GLU A 1 991 ? 22.127 -1.620 54.825 1.00 50.50 991 GLU A CA 1
ATOM 7912 C C . GLU A 1 991 ? 20.961 -0.930 55.555 1.00 50.50 991 GLU A C 1
ATOM 7914 O O . GLU A 1 991 ? 19.848 -1.460 55.587 1.00 50.50 991 GLU A O 1
ATOM 7919 N N . GLN A 1 992 ? 21.164 0.286 56.074 1.00 50.88 992 GLN A N 1
ATOM 7920 C CA . GLN A 1 992 ? 20.084 1.081 56.668 1.00 50.88 992 GLN A CA 1
ATOM 7921 C C . GLN A 1 992 ? 18.985 1.432 55.652 1.00 50.88 992 GLN A C 1
ATOM 7923 O O . GLN A 1 992 ? 17.800 1.348 55.985 1.00 50.88 992 GLN A O 1
ATOM 7928 N N . GLN A 1 993 ? 19.342 1.764 54.406 1.00 49.00 993 GLN A N 1
ATOM 7929 C CA . GLN A 1 993 ? 18.355 2.060 53.357 1.00 49.00 993 GLN A CA 1
ATOM 7930 C C . GLN A 1 993 ? 17.590 0.805 52.904 1.00 49.00 993 GLN A C 1
ATOM 7932 O O . GLN A 1 993 ? 16.367 0.854 52.744 1.00 49.00 993 GLN A O 1
ATOM 7937 N N . LEU A 1 994 ? 18.271 -0.339 52.778 1.00 49.31 994 LEU A N 1
ATOM 7938 C CA . LEU A 1 994 ? 17.648 -1.629 52.454 1.00 49.31 994 LEU A CA 1
ATOM 7939 C C . LEU A 1 994 ? 16.701 -2.110 53.563 1.00 49.31 994 LEU A C 1
ATOM 7941 O O . LEU A 1 994 ? 15.587 -2.545 53.262 1.00 49.31 994 LEU A O 1
ATOM 7945 N N . ARG A 1 995 ? 17.076 -1.967 54.845 1.00 46.81 995 ARG A N 1
ATOM 7946 C CA . ARG A 1 995 ? 16.182 -2.250 55.990 1.00 46.81 995 ARG A CA 1
ATOM 7947 C C . ARG A 1 995 ? 14.955 -1.338 55.998 1.00 46.81 995 ARG A C 1
ATOM 7949 O O . ARG A 1 995 ? 13.863 -1.785 56.339 1.00 46.81 995 ARG A O 1
ATOM 7956 N N . ALA A 1 996 ? 15.107 -0.092 55.551 1.00 45.78 996 ALA A N 1
ATOM 7957 C CA . ALA A 1 996 ? 14.004 0.844 55.345 1.00 45.78 996 ALA A CA 1
ATOM 7958 C C . ALA A 1 996 ? 13.196 0.586 54.051 1.00 45.78 996 ALA A C 1
ATOM 7960 O O . ALA A 1 996 ? 12.289 1.361 53.745 1.00 45.78 996 ALA A O 1
ATOM 7961 N N . LYS A 1 997 ? 13.501 -0.487 53.297 1.00 42.00 997 LYS A N 1
ATOM 7962 C CA . LYS A 1 997 ? 12.907 -0.851 51.994 1.00 42.00 997 LYS A CA 1
ATOM 7963 C C . LYS A 1 997 ? 12.973 0.269 50.946 1.00 42.00 997 LYS A C 1
ATOM 7965 O O . LYS A 1 997 ? 12.064 0.413 50.129 1.00 42.00 997 LYS A O 1
ATOM 7970 N N . ARG A 1 998 ? 14.038 1.073 50.966 1.00 42.00 998 ARG A N 1
ATOM 7971 C CA . ARG A 1 998 ? 14.266 2.157 49.999 1.00 42.00 998 ARG A CA 1
ATOM 7972 C C . ARG A 1 998 ? 15.167 1.667 48.854 1.00 42.00 998 ARG A C 1
ATOM 7974 O O . ARG A 1 998 ? 16.102 0.910 49.116 1.00 42.00 998 ARG A O 1
ATOM 7981 N N . PRO A 1 999 ? 14.888 2.043 47.592 1.00 37.34 999 PRO A N 1
ATOM 7982 C CA . PRO A 1 999 ? 15.659 1.573 46.444 1.00 37.34 999 PRO A CA 1
ATOM 7983 C C . PRO A 1 999 ? 17.081 2.153 46.451 1.00 37.34 999 PRO A C 1
ATOM 7985 O O . PRO A 1 999 ? 17.262 3.360 46.595 1.00 37.34 999 PRO A O 1
ATOM 7988 N N . LEU A 1 1000 ? 18.085 1.294 46.256 1.00 41.56 1000 LEU A N 1
ATOM 7989 C CA . LEU A 1 1000 ? 19.465 1.709 45.990 1.00 41.56 1000 LEU A CA 1
ATOM 7990 C C . LEU A 1 1000 ? 19.650 1.875 44.474 1.00 41.56 1000 LEU A C 1
ATOM 7992 O O . LEU A 1 1000 ? 19.363 0.945 43.722 1.00 41.56 1000 LEU A O 1
ATOM 7996 N N . LEU A 1 1001 ? 20.125 3.037 44.024 1.00 40.12 1001 LEU A N 1
ATOM 7997 C CA . LEU A 1 1001 ? 20.329 3.343 42.605 1.00 40.12 1001 LEU A CA 1
ATOM 7998 C C . LEU A 1 1001 ? 21.826 3.507 42.326 1.00 40.12 1001 LEU A C 1
ATOM 8000 O O . LEU A 1 1001 ? 22.447 4.429 42.841 1.00 40.12 1001 LEU A O 1
ATOM 8004 N N . VAL A 1 1002 ? 22.403 2.617 41.517 1.00 43.38 1002 VAL A N 1
ATOM 8005 C CA . VAL A 1 1002 ? 23.826 2.650 41.139 1.00 43.38 1002 VAL A CA 1
ATOM 8006 C C . VAL A 1 1002 ? 23.960 3.286 39.755 1.00 43.38 1002 VAL A C 1
ATOM 8008 O O . VAL A 1 1002 ? 23.202 2.962 38.845 1.00 43.38 1002 VAL A O 1
ATOM 8011 N N . HIS A 1 1003 ? 24.898 4.220 39.596 1.00 41.03 1003 HIS A N 1
ATOM 8012 C CA . HIS A 1 1003 ? 25.136 4.896 38.321 1.00 41.03 1003 HIS A CA 1
ATOM 8013 C C . HIS A 1 1003 ? 25.918 4.006 37.351 1.00 41.03 1003 HIS A C 1
ATOM 8015 O O . HIS A 1 1003 ? 26.880 3.354 37.738 1.00 41.03 1003 HIS A O 1
ATOM 8021 N N . GLU A 1 1004 ? 25.570 4.043 36.068 1.00 37.94 1004 GLU A N 1
ATOM 8022 C CA . GLU A 1 1004 ? 26.108 3.133 35.050 1.00 37.94 1004 GLU A CA 1
ATOM 8023 C C . GLU A 1 1004 ? 27.636 3.240 34.856 1.00 37.94 1004 GLU A C 1
ATOM 8025 O O . GLU A 1 1004 ? 28.311 2.239 34.630 1.00 37.94 1004 GLU A O 1
ATOM 8030 N N . GLY A 1 1005 ? 28.213 4.436 35.035 1.00 37.62 1005 GLY A N 1
ATOM 8031 C CA . GLY A 1 1005 ? 29.671 4.645 35.031 1.00 37.62 1005 GLY A CA 1
ATOM 8032 C C . GLY A 1 1005 ? 30.384 4.247 36.334 1.00 37.62 1005 GLY A C 1
ATOM 8033 O O . GLY A 1 1005 ? 31.599 4.088 36.348 1.00 37.62 1005 GLY A O 1
ATOM 8034 N N . ALA A 1 1006 ? 29.647 4.061 37.434 1.00 43.12 1006 ALA A N 1
ATOM 8035 C CA . ALA A 1 1006 ? 30.212 3.581 38.696 1.00 43.12 1006 ALA A CA 1
ATOM 8036 C C . ALA A 1 1006 ? 30.605 2.104 38.626 1.00 43.12 1006 ALA A C 1
ATOM 8038 O O . ALA A 1 1006 ? 31.515 1.675 39.324 1.00 43.12 1006 ALA A O 1
ATOM 8039 N N . GLU A 1 1007 ? 29.945 1.330 37.768 1.00 42.03 1007 GLU A N 1
ATOM 8040 C CA . GLU A 1 1007 ? 30.130 -0.118 37.632 1.00 42.03 1007 GLU A CA 1
ATOM 8041 C C . GLU A 1 1007 ? 31.485 -0.503 37.016 1.00 42.03 1007 GLU A C 1
ATOM 8043 O O . GLU A 1 1007 ? 31.900 -1.654 37.112 1.00 42.03 1007 GLU A O 1
ATOM 8048 N N . GLN A 1 1008 ? 32.204 0.459 36.427 1.00 40.16 1008 GLN A N 1
ATOM 8049 C CA . GLN A 1 1008 ? 33.582 0.281 35.954 1.00 40.16 1008 GLN A CA 1
ATOM 8050 C C . GLN A 1 1008 ? 34.624 0.545 37.056 1.00 40.16 1008 GLN A C 1
ATOM 8052 O O . GLN A 1 1008 ? 35.802 0.229 36.892 1.00 40.16 1008 GLN A O 1
ATOM 8057 N N . SER A 1 1009 ? 34.207 1.102 38.199 1.00 49.12 1009 SER A N 1
ATOM 8058 C CA . SER A 1 1009 ? 35.069 1.296 39.364 1.00 49.12 1009 SER A CA 1
ATOM 8059 C C . SER A 1 1009 ? 35.220 -0.010 40.144 1.00 49.12 1009 SER A C 1
ATOM 8061 O O . SER A 1 1009 ? 34.242 -0.570 40.652 1.00 49.12 1009 SER A O 1
ATOM 8063 N N . GLY A 1 1010 ? 36.466 -0.463 40.321 1.00 47.19 1010 GLY A N 1
ATOM 8064 C CA . GLY A 1 1010 ? 36.786 -1.620 41.166 1.00 47.19 1010 GLY A CA 1
ATOM 8065 C C . GLY A 1 1010 ? 36.296 -1.474 42.615 1.00 47.19 1010 GLY A C 1
ATOM 8066 O O . GLY A 1 1010 ? 35.940 -2.467 43.241 1.00 47.19 1010 GLY A O 1
ATOM 8067 N N . GLN A 1 1011 ? 36.180 -0.242 43.127 1.00 49.03 1011 GLN A N 1
ATOM 8068 C CA . GLN A 1 1011 ? 35.695 0.045 44.484 1.00 49.03 1011 GLN A CA 1
ATOM 8069 C C . GLN A 1 1011 ? 34.171 -0.106 44.612 1.00 49.03 1011 GLN A C 1
ATOM 8071 O O . GLN A 1 1011 ? 33.686 -0.653 45.598 1.00 49.03 1011 GLN A O 1
ATOM 8076 N N . ALA A 1 1012 ? 33.400 0.319 43.604 1.00 49.47 1012 ALA A N 1
ATOM 8077 C CA . ALA A 1 1012 ? 31.946 0.127 43.597 1.00 49.47 1012 ALA A CA 1
ATOM 8078 C C . ALA A 1 1012 ? 31.585 -1.355 43.406 1.00 49.47 1012 ALA A C 1
ATOM 8080 O O . ALA A 1 1012 ? 30.679 -1.865 44.065 1.00 49.47 1012 ALA A O 1
ATOM 8081 N N . SER A 1 1013 ? 32.358 -2.061 42.574 1.00 51.44 1013 SER A N 1
ATOM 8082 C CA . SER A 1 1013 ? 32.254 -3.515 42.419 1.00 51.44 1013 SER A CA 1
ATOM 8083 C C . SER A 1 1013 ? 32.554 -4.254 43.727 1.00 51.44 1013 SER A C 1
ATOM 8085 O O . SER A 1 1013 ? 31.847 -5.203 44.045 1.00 51.44 1013 SER A O 1
ATOM 8087 N N . ALA A 1 1014 ? 33.526 -3.793 44.526 1.00 50.38 1014 ALA A N 1
ATOM 8088 C CA . ALA A 1 1014 ? 33.833 -4.358 45.844 1.00 50.38 1014 ALA A CA 1
ATOM 8089 C C . ALA A 1 1014 ? 32.703 -4.145 46.873 1.00 50.38 1014 ALA A C 1
ATOM 8091 O O . ALA A 1 1014 ? 32.390 -5.060 47.629 1.00 50.38 1014 ALA A O 1
ATOM 8092 N N . VAL A 1 1015 ? 32.036 -2.983 46.869 1.00 54.53 1015 VAL A N 1
ATOM 8093 C CA . VAL A 1 1015 ? 30.868 -2.715 47.737 1.00 54.53 1015 VAL A CA 1
ATOM 8094 C C . VAL A 1 1015 ? 29.673 -3.593 47.350 1.00 54.53 1015 VAL A C 1
ATOM 8096 O O . VAL A 1 1015 ? 29.019 -4.165 48.219 1.00 54.53 1015 VAL A O 1
ATOM 8099 N N . ILE A 1 1016 ? 29.402 -3.745 46.049 1.00 54.00 1016 ILE A N 1
ATOM 8100 C CA . ILE A 1 1016 ? 28.336 -4.627 45.549 1.00 54.00 1016 ILE A CA 1
ATOM 8101 C C . ILE A 1 1016 ? 28.665 -6.089 45.872 1.00 54.00 1016 ILE A C 1
ATOM 8103 O O . ILE A 1 1016 ? 27.809 -6.814 46.370 1.00 54.00 1016 ILE A O 1
ATOM 8107 N N . ALA A 1 1017 ? 29.910 -6.509 45.660 1.00 51.94 1017 ALA A N 1
ATOM 8108 C CA . ALA A 1 1017 ? 30.389 -7.842 45.995 1.00 51.94 1017 ALA A CA 1
ATOM 8109 C C . ALA A 1 1017 ? 30.272 -8.148 47.499 1.00 51.94 1017 ALA A C 1
ATOM 8111 O O . ALA A 1 1017 ? 29.764 -9.207 47.856 1.00 51.94 1017 ALA A O 1
ATOM 8112 N N . ALA A 1 1018 ? 30.634 -7.211 48.383 1.00 53.41 1018 ALA A N 1
ATOM 8113 C CA . ALA A 1 1018 ? 30.470 -7.361 49.832 1.00 53.41 1018 ALA A CA 1
ATOM 8114 C C . ALA A 1 1018 ? 28.994 -7.522 50.248 1.00 53.41 1018 ALA A C 1
ATOM 8116 O O . ALA A 1 1018 ? 28.684 -8.307 51.143 1.00 53.41 1018 ALA A O 1
ATOM 8117 N N . LEU A 1 1019 ? 28.065 -6.831 49.574 1.00 55.03 1019 LEU A N 1
ATOM 8118 C CA . LEU A 1 1019 ? 26.621 -6.993 49.789 1.00 55.03 1019 LEU A CA 1
ATOM 8119 C C . LEU A 1 1019 ? 26.095 -8.354 49.291 1.00 55.03 1019 LEU A C 1
ATOM 8121 O O . LEU A 1 1019 ? 25.151 -8.883 49.879 1.00 55.03 1019 LEU A O 1
ATOM 8125 N N . LEU A 1 1020 ? 26.696 -8.922 48.238 1.00 53.62 1020 LEU A N 1
ATOM 8126 C CA . LEU A 1 1020 ? 26.331 -10.227 47.669 1.00 53.62 1020 LEU A CA 1
ATOM 8127 C C . LEU A 1 1020 ? 26.899 -11.407 48.474 1.00 53.62 1020 LEU A C 1
ATOM 8129 O O . LEU A 1 1020 ? 26.169 -12.353 48.747 1.00 53.62 1020 LEU A O 1
ATOM 8133 N N . VAL A 1 1021 ? 28.152 -11.332 48.932 1.00 50.41 1021 VAL A N 1
ATOM 8134 C CA . VAL A 1 1021 ? 28.765 -12.359 49.802 1.00 50.41 1021 VAL A CA 1
ATOM 8135 C C . VAL A 1 1021 ? 28.012 -12.469 51.134 1.00 50.41 1021 VAL A C 1
ATOM 8137 O O . VAL A 1 1021 ? 27.808 -13.563 51.652 1.00 50.41 1021 VAL A O 1
ATOM 8140 N N . ARG A 1 1022 ? 27.470 -11.359 51.653 1.00 54.28 1022 ARG A N 1
ATOM 8141 C CA . ARG A 1 1022 ? 26.644 -11.356 52.875 1.00 54.28 1022 ARG A CA 1
ATOM 8142 C C . ARG A 1 1022 ? 25.256 -11.998 52.702 1.00 54.28 1022 ARG A C 1
ATOM 8144 O O . ARG A 1 1022 ? 24.592 -12.266 53.698 1.00 54.28 1022 ARG A O 1
ATOM 8151 N N . GLN A 1 1023 ? 24.831 -12.285 51.465 1.00 54.19 1023 GLN A N 1
ATOM 8152 C CA . GLN A 1 1023 ? 23.696 -13.171 51.151 1.00 54.19 1023 GLN A CA 1
ATOM 8153 C C . GLN A 1 1023 ? 24.111 -14.658 51.091 1.00 54.19 1023 GLN A C 1
ATOM 8155 O O . GLN A 1 1023 ? 23.344 -15.481 50.596 1.00 54.19 1023 GLN A O 1
ATOM 8160 N N . GLN A 1 1024 ? 25.306 -14.995 51.596 1.00 55.38 1024 GLN A N 1
ATOM 8161 C CA . GLN A 1 1024 ? 25.935 -16.321 51.551 1.00 55.38 1024 GLN A CA 1
ATOM 8162 C C . GLN A 1 1024 ? 26.214 -16.832 50.133 1.00 55.38 1024 GLN A C 1
ATOM 8164 O O . GLN A 1 1024 ? 26.133 -18.029 49.871 1.00 55.38 1024 GLN A O 1
ATOM 8169 N N . TRP A 1 1025 ? 26.524 -15.934 49.199 1.00 53.97 1025 TRP A N 1
ATOM 8170 C CA . TRP A 1 1025 ? 26.986 -16.340 47.872 1.00 53.97 1025 TRP A CA 1
ATOM 8171 C C . TRP A 1 1025 ? 28.494 -16.535 47.887 1.00 53.97 1025 TRP A C 1
ATOM 8173 O O . TRP A 1 1025 ? 29.225 -15.695 48.415 1.00 53.97 1025 TRP A O 1
ATOM 8183 N N . THR A 1 1026 ? 28.953 -17.613 47.260 1.00 58.19 1026 THR A N 1
ATOM 8184 C CA . THR A 1 1026 ? 30.383 -17.819 47.002 1.00 58.19 1026 THR A CA 1
ATOM 8185 C C . THR A 1 1026 ? 30.911 -16.759 46.029 1.00 58.19 1026 THR A C 1
ATOM 8187 O O . THR A 1 1026 ? 30.152 -16.194 45.229 1.00 58.19 1026 THR A O 1
ATOM 8190 N N . ALA A 1 1027 ? 32.215 -16.476 46.057 1.00 56.25 1027 ALA A N 1
ATOM 8191 C CA . ALA A 1 1027 ? 32.851 -15.508 45.160 1.00 56.25 1027 ALA A CA 1
ATOM 8192 C C . ALA A 1 1027 ? 32.547 -15.822 43.682 1.00 56.25 1027 ALA A C 1
ATOM 8194 O O . ALA A 1 1027 ? 32.255 -14.923 42.889 1.00 56.25 1027 ALA A O 1
ATOM 8195 N N . ASP A 1 1028 ? 32.512 -17.109 43.336 1.00 58.44 1028 ASP A N 1
ATOM 8196 C CA . ASP A 1 1028 ? 32.171 -17.617 42.007 1.00 58.44 1028 ASP A CA 1
ATOM 8197 C C . ASP A 1 1028 ? 30.702 -17.363 41.620 1.00 58.44 1028 ASP A C 1
ATOM 8199 O O . ASP A 1 1028 ? 30.401 -17.037 40.468 1.00 58.44 1028 ASP A O 1
ATOM 8203 N N . GLU A 1 1029 ? 29.767 -17.481 42.565 1.00 60.62 1029 GLU A N 1
ATOM 8204 C CA . GLU A 1 1029 ? 28.348 -17.175 42.348 1.00 60.62 1029 GLU A CA 1
ATOM 8205 C C . GLU A 1 1029 ? 28.105 -15.676 42.200 1.00 60.62 1029 GLU A C 1
ATOM 8207 O O . GLU A 1 1029 ? 27.335 -15.266 41.328 1.00 60.62 1029 GLU A O 1
ATOM 8212 N N . ALA A 1 1030 ? 28.800 -14.849 42.984 1.00 56.97 1030 ALA A N 1
ATOM 8213 C CA . ALA A 1 1030 ? 28.743 -13.398 42.857 1.00 56.97 1030 ALA A CA 1
ATOM 8214 C C . ALA A 1 1030 ? 29.263 -12.943 41.482 1.00 56.97 1030 ALA A C 1
ATOM 8216 O O . ALA A 1 1030 ? 28.598 -12.162 40.794 1.00 56.97 1030 ALA A O 1
ATOM 8217 N N . VAL A 1 1031 ? 30.392 -13.497 41.024 1.00 58.78 1031 VAL A N 1
ATOM 8218 C CA . VAL A 1 1031 ? 30.953 -13.219 39.692 1.00 58.78 1031 VAL A CA 1
ATOM 8219 C C . VAL A 1 1031 ? 30.018 -13.705 38.582 1.00 58.78 1031 VAL A C 1
ATOM 8221 O O . VAL A 1 1031 ? 29.731 -12.948 37.652 1.00 58.78 1031 VAL A O 1
ATOM 8224 N N . LYS A 1 1032 ? 29.453 -14.915 38.697 1.00 59.50 1032 LYS A N 1
ATOM 8225 C CA . LYS A 1 1032 ? 28.471 -15.440 37.732 1.00 59.50 1032 LYS A CA 1
ATOM 8226 C C . LYS A 1 1032 ? 27.180 -14.631 37.709 1.00 59.50 1032 LYS A C 1
ATOM 8228 O O . LYS A 1 1032 ? 26.606 -14.465 36.639 1.00 59.50 1032 LYS A O 1
ATOM 8233 N N . ALA A 1 1033 ? 26.701 -14.113 38.837 1.00 56.34 1033 ALA A N 1
ATOM 8234 C CA . ALA A 1 1033 ? 25.501 -13.278 38.886 1.00 56.34 1033 ALA A CA 1
ATOM 8235 C C . ALA A 1 1033 ? 25.721 -11.927 38.189 1.00 56.34 1033 ALA A C 1
ATOM 8237 O O . ALA A 1 1033 ? 24.851 -11.470 37.439 1.00 56.34 1033 ALA A O 1
ATOM 8238 N N . ILE A 1 1034 ? 26.902 -11.332 38.381 1.00 51.34 1034 ILE A N 1
ATOM 8239 C CA . ILE A 1 1034 ? 27.333 -10.117 37.681 1.00 51.34 1034 ILE A CA 1
ATOM 8240 C C . ILE A 1 1034 ? 27.430 -10.393 36.170 1.00 51.34 1034 ILE A C 1
ATOM 8242 O O . ILE A 1 1034 ? 26.810 -9.687 35.373 1.00 51.34 1034 ILE A O 1
ATOM 8246 N N . GLN A 1 1035 ? 28.095 -11.480 35.769 1.00 53.53 1035 GLN A N 1
ATOM 8247 C CA . GLN A 1 1035 ? 28.258 -11.877 34.363 1.00 53.53 1035 GLN A CA 1
ATOM 8248 C C . GLN A 1 1035 ? 26.946 -12.299 33.685 1.00 53.53 1035 GLN A C 1
ATOM 8250 O O . GLN A 1 1035 ? 26.716 -11.996 32.519 1.00 53.53 1035 GLN A O 1
ATOM 8255 N N . LYS A 1 1036 ? 26.034 -12.959 34.405 1.00 48.16 1036 LYS A N 1
ATOM 8256 C CA . LYS A 1 1036 ? 24.721 -13.375 33.884 1.00 48.16 1036 LYS A CA 1
ATOM 8257 C C . LYS A 1 1036 ? 23.837 -12.176 33.555 1.00 48.16 1036 LYS A C 1
ATOM 8259 O O . LYS A 1 1036 ? 23.034 -12.250 32.628 1.00 48.16 1036 LYS A O 1
ATOM 8264 N N . ARG A 1 1037 ? 23.968 -11.079 34.307 1.00 45.56 1037 ARG A N 1
ATOM 8265 C CA . ARG A 1 1037 ? 23.289 -9.814 33.997 1.00 45.56 1037 ARG A CA 1
ATOM 8266 C C . ARG A 1 1037 ? 24.032 -8.996 32.940 1.00 45.56 1037 ARG A C 1
ATOM 8268 O O . ARG A 1 1037 ? 23.374 -8.275 32.195 1.00 45.56 1037 ARG A O 1
ATOM 8275 N N . ARG A 1 1038 ? 25.362 -9.118 32.843 1.00 37.81 1038 ARG A N 1
ATOM 8276 C CA . ARG A 1 1038 ? 26.193 -8.465 31.816 1.00 37.81 1038 ARG A CA 1
ATOM 8277 C C . ARG A 1 1038 ? 27.295 -9.410 31.299 1.00 37.81 1038 ARG A C 1
ATOM 8279 O O . ARG A 1 1038 ? 28.369 -9.465 31.895 1.00 37.81 1038 ARG A O 1
ATOM 8286 N N . PRO A 1 1039 ? 27.075 -10.097 30.159 1.00 42.06 1039 PRO A N 1
ATOM 8287 C CA . PRO A 1 1039 ? 27.987 -11.127 29.640 1.00 42.06 1039 PRO A CA 1
ATOM 8288 C C . PRO A 1 1039 ? 29.414 -10.649 29.319 1.00 42.06 1039 PRO A C 1
ATOM 8290 O O . PRO A 1 1039 ? 30.311 -11.474 29.184 1.00 42.06 1039 PRO A O 1
ATOM 8293 N N . CYS A 1 1040 ? 29.632 -9.333 29.196 1.00 35.50 1040 CYS A N 1
ATOM 8294 C CA . CYS A 1 1040 ? 30.904 -8.729 28.778 1.00 35.50 1040 CYS A CA 1
ATOM 8295 C C . CYS A 1 1040 ? 31.778 -8.218 29.944 1.00 35.50 1040 CYS A C 1
ATOM 8297 O O . CYS A 1 1040 ? 32.851 -7.673 29.697 1.00 35.50 1040 CYS A O 1
ATOM 8299 N N . ALA A 1 1041 ? 31.325 -8.333 31.198 1.00 43.31 1041 ALA A N 1
ATOM 8300 C CA . ALA A 1 1041 ? 32.069 -7.854 32.363 1.00 43.31 1041 ALA A CA 1
ATOM 8301 C C . ALA A 1 1041 ? 33.011 -8.945 32.908 1.00 43.31 1041 ALA A C 1
ATOM 8303 O O . ALA A 1 1041 ? 32.566 -9.926 33.504 1.00 43.31 1041 ALA A O 1
ATOM 8304 N N . SER A 1 1042 ? 34.324 -8.770 32.744 1.00 47.28 1042 SER A N 1
ATOM 8305 C CA . SER A 1 1042 ? 35.341 -9.575 33.436 1.00 47.28 1042 SER A CA 1
ATOM 8306 C C . SER A 1 1042 ? 35.885 -8.774 34.627 1.00 47.28 1042 SER A C 1
ATOM 8308 O O . SER A 1 1042 ? 36.507 -7.735 34.401 1.00 47.28 1042 SER A O 1
ATOM 8310 N N . PRO A 1 1043 ? 35.649 -9.196 35.886 1.00 50.41 1043 PRO A N 1
ATOM 8311 C CA . PRO A 1 1043 ? 36.195 -8.504 37.053 1.00 50.41 1043 PRO A CA 1
ATOM 8312 C C . PRO A 1 1043 ? 37.728 -8.467 36.986 1.00 50.41 1043 PRO A C 1
ATOM 8314 O O . PRO A 1 1043 ? 38.353 -9.445 36.575 1.00 50.41 1043 PRO A O 1
ATOM 8317 N N . SER A 1 1044 ? 38.346 -7.354 37.391 1.00 47.91 1044 SER A N 1
ATOM 8318 C CA . SER A 1 1044 ? 39.810 -7.252 37.416 1.00 47.91 1044 SER A CA 1
ATOM 8319 C C . SER A 1 1044 ? 40.422 -8.229 38.432 1.00 47.91 1044 SER A C 1
ATOM 8321 O O . SER A 1 1044 ? 39.788 -8.602 39.423 1.00 47.91 1044 SER A O 1
ATOM 8323 N N . SER A 1 1045 ? 41.681 -8.626 38.224 1.00 46.75 1045 SER A N 1
ATOM 8324 C CA . SER A 1 1045 ? 42.402 -9.555 39.113 1.00 46.75 1045 SER A CA 1
ATOM 8325 C C . SER A 1 1045 ? 42.482 -9.068 40.567 1.00 46.75 1045 SER A C 1
ATOM 8327 O O . SER A 1 1045 ? 42.479 -9.883 41.486 1.00 46.75 1045 SER A O 1
ATOM 8329 N N . ALA A 1 1046 ? 42.473 -7.750 40.790 1.00 44.38 1046 ALA A N 1
ATOM 8330 C CA . ALA A 1 1046 ? 42.419 -7.149 42.121 1.00 44.38 1046 ALA A CA 1
ATOM 8331 C C . ALA A 1 1046 ? 41.076 -7.403 42.833 1.00 44.38 1046 ALA A C 1
ATOM 8333 O O . ALA A 1 1046 ? 41.065 -7.695 44.025 1.00 44.38 1046 ALA A O 1
ATOM 8334 N N . VAL A 1 1047 ? 39.953 -7.360 42.104 1.00 49.59 1047 VAL A N 1
ATOM 8335 C CA . VAL A 1 1047 ? 38.609 -7.630 42.648 1.00 49.59 1047 VAL A CA 1
ATOM 8336 C C . VAL A 1 1047 ? 38.454 -9.108 43.000 1.00 49.59 1047 VAL A C 1
ATOM 8338 O O . VAL A 1 1047 ? 37.938 -9.428 44.067 1.00 49.59 1047 VAL A O 1
ATOM 8341 N N . LEU A 1 1048 ? 38.963 -10.003 42.148 1.00 54.44 1048 LEU A N 1
ATOM 8342 C CA . LEU A 1 1048 ? 38.984 -11.443 42.427 1.00 54.44 1048 LEU A CA 1
ATOM 8343 C C . LEU A 1 1048 ? 39.861 -11.770 43.650 1.00 54.44 1048 LEU A C 1
ATOM 8345 O O . LEU A 1 1048 ? 39.468 -12.585 44.479 1.00 54.44 1048 LEU A O 1
ATOM 8349 N N . ALA A 1 1049 ? 40.996 -11.082 43.821 1.00 52.72 1049 ALA A N 1
ATOM 8350 C CA . ALA A 1 1049 ? 41.872 -11.249 44.984 1.00 52.72 1049 ALA A CA 1
ATOM 8351 C C . ALA A 1 1049 ? 41.287 -10.678 46.292 1.00 52.72 1049 ALA A C 1
ATOM 8353 O O . ALA A 1 1049 ? 41.641 -11.150 47.372 1.00 52.72 1049 ALA A O 1
ATOM 8354 N N . SER A 1 1050 ? 40.428 -9.656 46.226 1.00 50.00 1050 SER A N 1
ATOM 8355 C CA . SER A 1 1050 ? 39.695 -9.136 47.392 1.00 50.00 1050 SER A CA 1
ATOM 8356 C C . SER A 1 1050 ? 38.497 -10.014 47.760 1.00 50.00 1050 SER A C 1
ATOM 8358 O O . SER A 1 1050 ? 38.273 -10.258 48.940 1.00 50.00 1050 SER A O 1
ATOM 8360 N N . LEU A 1 1051 ? 37.771 -10.539 46.766 1.00 52.38 1051 LEU A N 1
ATOM 8361 C CA . LEU A 1 1051 ? 36.685 -11.506 46.962 1.00 52.38 1051 LEU A CA 1
ATOM 8362 C C . LEU A 1 1051 ? 37.186 -12.805 47.606 1.00 52.38 1051 LEU A C 1
ATOM 8364 O O . LEU A 1 1051 ? 36.618 -13.241 48.600 1.00 52.38 1051 LEU A O 1
ATOM 8368 N N . ALA A 1 1052 ? 38.288 -13.364 47.096 1.00 55.59 1052 ALA A N 1
ATOM 8369 C CA . ALA A 1 1052 ? 38.900 -14.567 47.657 1.00 55.59 1052 ALA A CA 1
ATOM 8370 C C . ALA A 1 1052 ? 39.440 -14.344 49.082 1.00 55.59 1052 ALA A C 1
ATOM 8372 O O . ALA A 1 1052 ? 39.318 -15.226 49.926 1.00 55.59 1052 ALA A O 1
ATOM 8373 N N . ARG A 1 1053 ? 39.991 -13.153 49.378 1.00 51.91 1053 ARG A N 1
ATOM 8374 C CA . ARG A 1 1053 ? 40.441 -12.796 50.736 1.00 51.91 1053 ARG A CA 1
ATOM 8375 C C . ARG A 1 1053 ? 39.284 -12.673 51.729 1.00 51.91 1053 ARG A C 1
ATOM 8377 O O . ARG A 1 1053 ? 39.383 -13.207 52.829 1.00 51.91 1053 ARG A O 1
ATOM 8384 N N . LEU A 1 1054 ? 38.176 -12.048 51.324 1.00 50.81 1054 LEU A N 1
ATOM 8385 C CA . LEU A 1 1054 ? 36.960 -11.938 52.139 1.00 50.81 1054 LEU A CA 1
ATOM 8386 C C . LEU A 1 1054 ? 36.316 -13.304 52.426 1.00 50.81 1054 LEU A C 1
ATOM 8388 O O . LEU A 1 1054 ? 35.813 -13.511 53.528 1.00 50.81 1054 LEU A O 1
ATOM 8392 N N . GLU A 1 1055 ? 36.368 -14.236 51.470 1.00 52.62 1055 GLU A N 1
ATOM 8393 C CA . GLU A 1 1055 ? 35.941 -15.631 51.660 1.00 52.62 1055 GLU A CA 1
ATOM 8394 C C . GLU A 1 1055 ? 36.830 -16.379 52.667 1.00 52.62 1055 GLU A C 1
ATOM 8396 O O . GLU A 1 1055 ? 36.332 -17.181 53.452 1.00 52.62 1055 GLU A O 1
ATOM 8401 N N . THR A 1 1056 ? 38.138 -16.099 52.685 1.00 53.28 1056 THR A N 1
ATOM 8402 C CA . THR A 1 1056 ? 39.070 -16.721 53.641 1.00 53.28 1056 THR A CA 1
ATOM 8403 C C . THR A 1 1056 ? 39.052 -16.094 55.038 1.00 53.28 1056 THR A C 1
ATOM 8405 O O . THR A 1 1056 ? 39.349 -16.790 56.006 1.00 53.28 1056 THR A O 1
ATOM 8408 N N . GLU A 1 1057 ? 38.713 -14.805 55.171 1.00 48.59 1057 GLU A N 1
ATOM 8409 C CA . GLU A 1 1057 ? 38.691 -14.098 56.465 1.00 48.59 1057 GLU A CA 1
ATOM 8410 C C . GLU A 1 1057 ? 37.364 -14.262 57.226 1.00 48.59 1057 GLU A C 1
ATOM 8412 O O . GLU A 1 1057 ? 37.376 -14.307 58.455 1.00 48.59 1057 GLU A O 1
ATOM 8417 N N . ASN A 1 1058 ? 36.232 -14.432 56.532 1.00 46.78 1058 ASN A N 1
ATOM 8418 C CA . ASN A 1 1058 ? 34.927 -14.710 57.147 1.00 46.78 1058 ASN A CA 1
ATOM 8419 C C . ASN A 1 1058 ? 34.545 -16.189 57.023 1.00 46.78 1058 ASN A C 1
ATOM 8421 O O . ASN A 1 1058 ? 33.512 -16.529 56.455 1.00 46.78 1058 ASN A O 1
ATOM 8425 N N . GLY A 1 1059 ? 35.355 -17.081 57.596 1.00 46.31 1059 GLY A N 1
ATOM 8426 C CA . GLY A 1 1059 ? 35.015 -18.499 57.769 1.00 46.31 1059 GLY A CA 1
ATOM 8427 C C . GLY A 1 1059 ? 33.844 -18.771 58.734 1.00 46.31 1059 GLY A C 1
ATOM 8428 O O . GLY A 1 1059 ? 33.935 -19.717 59.513 1.00 46.31 1059 GLY A O 1
ATOM 8429 N N . ASN A 1 1060 ? 32.792 -17.941 58.716 1.00 34.81 1060 ASN A N 1
ATOM 8430 C CA . ASN A 1 1060 ? 31.488 -18.122 59.364 1.00 34.81 1060 ASN A CA 1
ATOM 8431 C C . ASN A 1 1060 ? 30.377 -17.410 58.584 1.00 34.81 1060 ASN A C 1
ATOM 8433 O O . ASN A 1 1060 ? 30.482 -16.173 58.406 1.00 34.81 1060 ASN A O 1
#

pLDDT: mean 70.66, std 21.68, range [22.16, 97.88]